Protein AF-A0A938LVF7-F1 (afdb_monomer_lite)

Radius of gyration: 36.45 Å; chains: 1; bounding box: 114×91×86 Å

Foldseek 3Di:
DDDDDDDDDDDDDDDDDDDDDDDDDDDDDDDLQADADDAPDFLVVDDADELVRQQFFNCLVVLQVVLCVVVFLPPDPDDKWKWKDFSNHTHDTGPDQFQWAFQALLVQLLLLLLVLLLCVVVLDVDQCDFLCVQVVVQDDLLSNHGNQLLQQQFSQPQDDDDPRHDDHRLAAHEDALVSVLSSLQSLCVSVPHNGLVGPSVVSSCVLPCSVLRPPDKDKDWDQDPPPRDISRIIITGGNSSLSSSQVCLLSLCDDPNRRSGHSVSSVQQQAQPQFNHAYDQQHDHPGHDPDDCVLCRGAQGGRSKGFCLVVSQANPADRSWIKRHRPQGFIWIYGNQRRMIMTMGSGDRGGDPSGSRVSRVVGRRDDRSSVLPPPDDRPDDPHDDDDDDDDDDDDDDDDDDDDDDDDDDDDDDPDPDRAAEAEQLGKDKDAKDDPDDDPDQLPPKWKKKWKAAPVRDIDIAGWDQLVPVHIMFMAHHNDFAKMKMDIDMPVGTDTDIDIHGHDHDPQQAFWAQADLARQAIAHDPHHGAQAQEAEAAAQLLFDFAQQPPRHGDHPVLNVVLLVVCLVLPHQEYEYEHAAFAACDVLGRHSGPHQHQADLVVLAGDSVSLVSSVVVLVVSSVSNHAYHHAAFQQGDRGRQDDDPVSLLSSLSNCCSRPLSRSRYAGENGDDAQCPPVVDGSDDPVRRLVSLVSNCVNNSSDHAYYYNHDAAAQPCLPPPSHQATEHQDPQDLDLVVRLVRLLVRGDRRHYYEDARYAEAQEPVHPHADLLSLLSNLVSQVLSSYRYHYYAANYHSQHFCSVVSPPVRDPVSSSVRNSLSSVVVVVPPQSLWHWCPVQKPAATWTDPAQFKIKGKHQAWDKMWGAHDFAWKWKWKAASRHRVPIDTQDIDGGTDMTTHDPPHRIIIIMIGGPDDPFWDPFPAFPFFAWQKAWEAAPQRKIKIWHDAQQFIKIWIQDPVVNDIDPIDTLPGGPLVDDANCPWDWDAANVGWIWTDGAFKIWTDDPHHIDIDGHPPAGGLKEWEAFNVRKIWMWGFQDPDGFAIPIWIQDPNDTHTADGAAVVPDDGDRQKRKEWYAARAQRKIKMWIACGPPARTKIWIGNPNRHDTPDIAYAHNDGAGAKEWYAANVGWIKIAGQQQFIWTADPVGIDTPGRQWGHDRLQHWYWEAANVGKIKTATAFQKIWIQDPNRIPGIDGDDDSRSADGKGGWYWYYYHQWIKIKTWGHNDADSGRTGDNRTGIHIDIAGNNGD

Secondary structure (DSSP, 8-state):
------------------------PPP---STT---PPTT--GGGS-PPPTGGGTB-TTHHHHHHHHHHHS--TTS----EEEEEETTEEEEEES-SS--EE-GGGHHHHHHHHHHHHHHTTSSS-TTSBGGGT-TT--GGGGG-BHHHHHTT-S-TT-SBTTB----TTSEEE--SHHHHHHHHHHHHHTT-SSTTS-THHHHIIIIITTTT--S-EEEEEE-TTT--EEEEEEEE-HHHHHHHHHHHHTTTEETTEESS-HHHHHHHHS---TT-EEESB-SSS-B-S--TTT-SS-SBSSSSEE-TTS-SSTTS-TTEEEEEETTTEEEEEETTTTEEEEEES----SSSS-HHHHHHTTB-S--TTGGG--S---------PPPPP-----------------------------EEEETTS-EEEEE------SSTTTS--EEEEEE-TTS-EEEEE-EE-GGG-EEEEE---SSEEEEEEEEETTS---EEEEEEEE--S----EEE-SS-TTSEEETTS------EEEE-TTTT--S--TTT-----HHHHHHHHHHHHHHT--EEEESSSSS---BTTBBTT------EETTTTEE-HHHHHHHHHHHHHHHHTT-EEEETT-SS-TTS----SHHHHHHHHHHHHHHHTT-TTB-EESS-S-TTSSTTS-SS-HHHHHHHHHHHHHH-TT---EE--PPSSS-TTTT-TT-SSEE-----SS-HHHHHHHHHHH-BTTB-EEEEEEE-TTBTTS----HHHHHHHHHHHHHTTEEEEE---SBSTTSHHHHH--TTT--HHHHHHHHHHHHHHTTS-GGG-EE-GGG-SSSEEEEETTTEEEEEESSS-EEEE-PPSS-EEEEEEESS-TT-EEEEEEE-SSEEEE--SS-S-EEEEEEE-S-TT---PPPPSEE-EEEEEEE-TTS-EEEEEEETTEEEEEEEEGGGTEEPPPEE-S----TT-BTTBSEEEE-TTS-EEEEETTEEEEEETTEEEEEE-TT--SSEEEEE-TTS-EEEEEBTTTTTSSB--EEEETTEEEE---SSTTTS---TT--EEEEE-TTT--EEEEEET-SSSSEEEEEESSSSS---EEEEEES---S---EEE-TT--EEEEETTTEEEEEETTEEEEEEE-S-PPTT---EEEE-TT-PEEEEETTTEEEEEETTEE---EEPPPSS--SEEEEEEEEE-SSSEEEEEEEES-EETTTEEPTT-EEEEEEE-TT--

Structure (mmCIF, N/CA/C/O backbone):
data_AF-A0A938LVF7-F1
#
_entry.id   AF-A0A938LVF7-F1
#
loop_
_atom_site.group_PDB
_atom_site.id
_atom_site.type_symbol
_atom_site.label_atom_id
_atom_site.label_alt_id
_atom_site.label_comp_id
_atom_site.label_asym_id
_atom_site.label_entity_id
_atom_site.label_seq_id
_atom_site.pdbx_PDB_ins_code
_atom_site.Cartn_x
_atom_site.Cartn_y
_atom_site.Cartn_z
_atom_site.occupancy
_atom_site.B_iso_or_equiv
_atom_site.auth_seq_id
_atom_site.auth_comp_id
_atom_site.auth_asym_id
_atom_site.auth_atom_id
_atom_site.pdbx_PDB_model_num
ATOM 1 N N . MET A 1 1 ? -72.887 0.754 -6.477 1.00 29.20 1 MET A N 1
ATOM 2 C CA . MET A 1 1 ? -73.598 0.218 -5.288 1.00 29.20 1 MET A CA 1
ATOM 3 C C . MET A 1 1 ? -72.756 0.595 -4.066 1.00 29.20 1 MET A C 1
ATOM 5 O O . MET A 1 1 ? -71.545 0.608 -4.213 1.00 29.20 1 MET A O 1
ATOM 9 N N . LEU A 1 2 ? -73.283 1.203 -2.992 1.00 27.48 2 LEU A N 1
ATOM 10 C CA . LEU A 1 2 ? -74.279 0.693 -2.019 1.00 27.48 2 LEU A CA 1
ATOM 11 C C . LEU A 1 2 ? -73.712 -0.499 -1.206 1.00 27.48 2 LEU A C 1
ATOM 13 O O . LEU A 1 2 ? -73.334 -1.473 -1.842 1.00 27.48 2 LEU A O 1
ATOM 17 N N . THR A 1 3 ? -73.657 -0.531 0.144 1.00 32.47 3 THR A N 1
ATOM 18 C CA . THR A 1 3 ? -73.844 0.518 1.194 1.00 32.47 3 THR A CA 1
ATOM 19 C C . THR A 1 3 ? -73.476 -0.003 2.608 1.00 32.47 3 THR A C 1
ATOM 21 O O . THR A 1 3 ? -73.791 -1.156 2.869 1.00 32.47 3 THR A O 1
ATOM 24 N N . ARG A 1 4 ? -73.075 0.889 3.551 1.00 36.19 4 ARG A N 1
ATOM 25 C CA . ARG A 1 4 ? -73.319 0.812 5.038 1.00 36.19 4 ARG A CA 1
ATOM 26 C C . ARG A 1 4 ? -72.696 -0.391 5.809 1.00 36.19 4 ARG A C 1
ATOM 28 O O . ARG A 1 4 ? -72.131 -1.261 5.170 1.00 36.19 4 ARG A O 1
ATOM 35 N N . CYS A 1 5 ? -72.669 -0.524 7.154 1.00 31.56 5 CYS A N 1
ATOM 36 C CA . CYS A 1 5 ? -73.055 0.234 8.388 1.00 31.56 5 CYS A CA 1
ATOM 37 C C . CYS A 1 5 ? -72.199 -0.337 9.581 1.00 31.56 5 CYS A C 1
ATOM 39 O O . CYS A 1 5 ? -71.554 -1.358 9.371 1.00 31.56 5 CYS A O 1
ATOM 41 N N . THR A 1 6 ? -72.205 0.074 10.869 1.00 36.88 6 THR A N 1
ATOM 42 C CA . THR A 1 6 ? -72.318 1.362 11.618 1.00 36.88 6 THR A CA 1
ATOM 43 C C . THR A 1 6 ? -72.383 1.069 13.140 1.00 36.88 6 THR A C 1
ATOM 45 O O . THR A 1 6 ? -73.246 0.287 13.511 1.00 36.88 6 THR A O 1
ATOM 48 N N . ILE A 1 7 ? -71.573 1.732 13.996 1.00 28.05 7 ILE A N 1
ATOM 49 C CA . ILE A 1 7 ? -71.742 2.018 15.465 1.00 28.05 7 ILE A CA 1
ATOM 50 C C . ILE A 1 7 ? -70.594 3.017 15.847 1.00 28.05 7 ILE A C 1
ATOM 52 O O . ILE A 1 7 ? -69.469 2.740 15.447 1.00 28.05 7 ILE A O 1
ATOM 56 N N . LEU A 1 8 ? -70.745 4.278 16.330 1.00 30.02 8 LEU A N 1
ATOM 57 C CA . LEU A 1 8 ? -71.339 4.904 17.559 1.00 30.02 8 LEU A CA 1
ATOM 58 C C . LEU A 1 8 ? -70.508 4.634 18.854 1.00 30.02 8 LEU A C 1
ATOM 60 O O . LEU A 1 8 ? -69.938 3.558 18.943 1.00 30.02 8 LEU A O 1
ATOM 64 N N . VAL A 1 9 ? -70.288 5.508 19.868 1.00 27.69 9 VAL A N 1
ATOM 65 C CA . VAL A 1 9 ? -70.951 6.706 20.489 1.00 27.69 9 VAL A CA 1
ATOM 66 C C . VAL A 1 9 ? -69.838 7.669 21.050 1.00 27.69 9 VAL A C 1
ATOM 68 O O . VAL A 1 9 ? -68.878 7.156 21.610 1.00 27.69 9 VAL A O 1
ATOM 71 N N . VAL A 1 10 ? -69.729 8.981 20.721 1.00 27.22 10 VAL A N 1
ATOM 72 C CA . VAL A 1 10 ? -70.198 10.234 21.429 1.00 27.22 10 VAL A CA 1
ATOM 73 C C . VAL A 1 10 ? -69.734 10.402 22.911 1.00 27.22 10 VAL A C 1
ATOM 75 O O . VAL A 1 10 ? -69.839 9.435 23.649 1.00 27.22 10 VAL A O 1
ATOM 78 N N . LEU A 1 11 ? -69.364 11.567 23.505 1.00 25.89 11 LEU A N 1
ATOM 79 C CA . LEU A 1 11 ? -68.744 12.888 23.145 1.00 25.89 11 LEU A CA 1
ATOM 80 C C . LEU A 1 11 ? -68.824 13.845 24.387 1.00 25.89 11 LEU A C 1
ATOM 82 O O . LEU A 1 11 ? -69.653 13.570 25.249 1.00 25.89 11 LEU A O 1
ATOM 86 N N . ILE A 1 12 ? -68.072 14.976 24.447 1.00 26.58 12 ILE A N 1
ATOM 87 C CA . ILE A 1 12 ? -68.509 16.376 24.808 1.00 26.58 12 ILE A CA 1
ATOM 88 C C . ILE A 1 12 ? -67.344 17.346 25.198 1.00 26.58 12 ILE A C 1
ATOM 90 O O . ILE A 1 12 ? -66.283 16.933 25.645 1.00 26.58 12 ILE A O 1
ATOM 94 N N . GLN A 1 13 ? -67.583 18.644 24.938 1.00 23.16 13 GLN A N 1
ATOM 95 C CA . GLN A 1 13 ? -66.801 19.905 25.078 1.00 23.16 13 GLN A CA 1
ATOM 96 C C . GLN A 1 13 ? -66.097 20.118 26.458 1.00 23.16 13 GLN A C 1
ATOM 98 O O . GLN A 1 13 ? -66.550 19.546 27.438 1.00 23.16 13 GLN A O 1
ATOM 103 N N . ALA A 1 14 ? -65.055 20.950 26.679 1.00 24.67 14 ALA A N 1
ATOM 104 C CA . ALA A 1 14 ? -64.875 22.375 26.324 1.00 24.67 14 ALA A CA 1
ATOM 105 C C . ALA A 1 14 ? -63.479 22.960 26.738 1.00 24.67 14 ALA A C 1
ATOM 107 O O . ALA A 1 14 ? -62.886 22.465 27.684 1.00 24.67 14 ALA A O 1
ATOM 108 N N . ALA A 1 15 ? -63.053 24.068 26.092 1.00 24.17 15 ALA A N 1
ATOM 109 C CA . ALA A 1 15 ? -62.118 25.154 26.517 1.00 24.17 15 ALA A CA 1
ATOM 110 C C . ALA A 1 15 ? -60.720 24.886 27.170 1.00 24.17 15 ALA A C 1
ATOM 112 O O . ALA A 1 15 ? -60.593 24.113 28.107 1.00 24.17 15 ALA A O 1
ATOM 113 N N . GLY A 1 16 ? -59.701 25.702 26.809 1.00 22.00 16 GLY A N 1
ATOM 114 C CA . GLY A 1 16 ? -58.596 26.068 27.738 1.00 22.00 16 GLY A CA 1
ATOM 115 C C . GLY A 1 16 ? -57.127 26.017 27.252 1.00 22.00 16 GLY A C 1
ATOM 116 O O . GLY A 1 16 ? -56.470 25.002 27.395 1.00 22.00 16 GLY A O 1
ATOM 117 N N . LEU A 1 17 ? -56.613 27.156 26.762 1.00 24.61 17 LEU A N 1
ATOM 118 C CA . LEU A 1 17 ? -55.224 27.691 26.821 1.00 24.61 17 LEU A CA 1
ATOM 119 C C . LEU A 1 17 ? -53.962 26.784 26.976 1.00 24.61 17 LEU A C 1
ATOM 121 O O . LEU A 1 17 ? -53.756 26.138 27.995 1.00 24.61 17 LEU A O 1
ATOM 125 N N . SER A 1 18 ? -52.980 27.044 26.088 1.00 25.66 18 SER A N 1
ATOM 126 C CA . SER A 1 18 ? -51.504 26.868 26.218 1.00 25.66 18 SER A CA 1
ATOM 127 C C . SER A 1 18 ? -50.894 25.446 26.329 1.00 25.66 18 SER A C 1
ATOM 129 O O . SER A 1 18 ? -51.327 24.642 27.137 1.00 25.66 18 SER A O 1
ATOM 131 N N . GLY A 1 19 ? -49.821 25.096 25.594 1.00 23.52 19 GLY A N 1
ATOM 132 C CA . GLY A 1 19 ? -49.158 25.818 24.491 1.00 23.52 19 GLY A CA 1
ATOM 133 C C . GLY A 1 19 ? -47.821 25.206 24.005 1.00 23.52 19 GLY A C 1
ATOM 134 O O . GLY A 1 19 ? -47.386 24.181 24.510 1.00 23.52 19 GLY A O 1
ATOM 135 N N . TRP A 1 20 ? -47.166 25.932 23.082 1.00 23.67 20 TRP A N 1
ATOM 136 C CA . TRP A 1 20 ? -45.773 25.816 22.581 1.00 23.67 20 TRP A CA 1
ATOM 137 C C . TRP A 1 20 ? -45.391 24.808 21.460 1.00 23.67 20 TRP A C 1
ATOM 139 O O . TRP A 1 20 ? -45.395 23.595 21.624 1.00 23.67 20 TRP A O 1
ATOM 149 N N . CYS A 1 21 ? -44.859 25.415 20.384 1.00 22.16 21 CYS A N 1
ATOM 150 C CA . CYS A 1 21 ? -43.914 24.921 19.363 1.00 22.16 21 CYS A CA 1
ATOM 151 C C . CYS A 1 21 ? -44.362 23.998 18.209 1.00 22.16 21 CYS A C 1
ATOM 153 O O . CYS A 1 21 ? -45.232 23.141 18.312 1.00 22.16 21 CYS A O 1
ATOM 155 N N . SER A 1 22 ? -43.710 24.224 17.059 1.00 24.81 22 SER A N 1
ATOM 156 C CA . SER A 1 22 ? -43.940 23.570 15.758 1.00 24.81 22 SER A CA 1
ATOM 157 C C . SER A 1 22 ? -42.610 22.975 15.205 1.00 24.81 22 SER A C 1
ATOM 159 O O . SER A 1 22 ? -41.780 22.586 16.025 1.00 24.81 22 SER A O 1
ATOM 161 N N . PRO A 1 23 ? -42.389 22.722 13.894 1.00 45.84 23 PRO A N 1
ATOM 162 C CA . PRO A 1 23 ? -42.022 21.379 13.442 1.00 45.84 23 PRO A CA 1
ATOM 163 C C . PRO A 1 23 ? -40.546 21.202 13.032 1.00 45.84 23 PRO A C 1
ATOM 165 O O . PRO A 1 23 ? -39.835 22.164 12.749 1.00 45.84 23 PRO A O 1
ATOM 168 N N . ALA A 1 24 ? -40.106 19.944 12.891 1.00 24.36 24 ALA A N 1
ATOM 169 C CA . ALA A 1 24 ? -38.806 19.608 12.303 1.00 24.36 24 ALA A CA 1
ATOM 170 C C . ALA A 1 24 ? -38.835 18.289 11.508 1.00 24.36 24 ALA A C 1
ATOM 172 O O . ALA A 1 24 ? -39.073 17.219 12.066 1.00 24.36 24 ALA A O 1
ATOM 173 N N . ALA A 1 25 ? -38.515 18.354 10.212 1.00 25.31 25 ALA A N 1
ATOM 174 C CA . ALA A 1 25 ? -38.202 17.171 9.410 1.00 25.31 25 ALA A CA 1
ATOM 175 C C . ALA A 1 25 ? -36.794 16.643 9.752 1.00 25.31 25 ALA A C 1
ATOM 177 O O . ALA A 1 25 ? -35.845 17.426 9.872 1.00 25.31 25 ALA A O 1
ATOM 178 N N . ARG A 1 26 ? -36.641 15.318 9.882 1.00 26.92 26 ARG A N 1
ATOM 179 C CA . ARG A 1 26 ? -35.339 14.668 10.109 1.00 26.92 26 ARG A CA 1
ATOM 180 C C . ARG A 1 26 ? -34.681 14.288 8.783 1.00 26.92 26 ARG A C 1
ATOM 182 O O . ARG A 1 26 ? -35.208 13.469 8.041 1.00 26.92 26 ARG A O 1
ATOM 189 N N . ALA A 1 27 ? -33.510 14.864 8.525 1.00 29.20 27 ALA A N 1
ATOM 190 C CA . ALA A 1 27 ? -32.608 14.436 7.459 1.00 29.20 27 ALA A CA 1
ATOM 191 C C . ALA A 1 27 ? -31.691 13.297 7.941 1.00 29.20 27 ALA A C 1
ATOM 193 O O . ALA A 1 27 ? -31.456 13.154 9.143 1.00 29.20 27 ALA A O 1
ATOM 194 N N . SER A 1 28 ? -31.124 12.529 7.007 1.00 25.89 28 SER A N 1
ATOM 195 C CA . SER A 1 28 ? -30.081 11.538 7.302 1.00 25.89 28 SER A CA 1
ATOM 196 C C . SER A 1 28 ? -29.017 11.482 6.197 1.00 25.89 28 SER A C 1
ATOM 198 O O . SER A 1 28 ? -28.985 10.542 5.400 1.00 25.89 28 SER A O 1
ATOM 200 N N . SER A 1 29 ? -28.128 12.476 6.159 1.00 27.84 29 SER A N 1
ATOM 201 C CA . SER A 1 29 ? -26.784 12.264 5.613 1.00 27.84 29 SER A CA 1
ATOM 202 C C . SER A 1 29 ? -25.967 11.438 6.614 1.00 27.84 29 SER A C 1
ATOM 204 O O . SER A 1 29 ? -26.135 11.578 7.829 1.00 27.84 29 SER A O 1
ATOM 206 N N . ARG A 1 30 ? -25.099 10.551 6.117 1.00 32.31 30 ARG A N 1
ATOM 207 C CA . ARG A 1 30 ? -24.132 9.802 6.933 1.00 32.31 30 ARG A CA 1
ATOM 208 C C . ARG A 1 30 ? -22.808 9.628 6.193 1.00 32.31 30 ARG A C 1
ATOM 210 O O . ARG A 1 30 ? -22.421 8.518 5.881 1.00 32.31 30 ARG A O 1
ATOM 217 N N . ASP A 1 31 ? -22.127 10.751 6.005 1.00 41.75 31 ASP A N 1
ATOM 218 C CA . ASP A 1 31 ? -20.668 10.820 6.068 1.00 41.75 31 ASP A CA 1
ATOM 219 C C . ASP A 1 31 ? -20.277 12.131 6.759 1.00 41.75 31 ASP A C 1
ATOM 221 O O . ASP A 1 31 ? -20.970 13.142 6.622 1.00 41.75 31 ASP A O 1
ATOM 225 N N . HIS A 1 32 ? -19.231 12.087 7.588 1.00 47.22 32 HIS A N 1
ATOM 226 C CA . HIS A 1 32 ? -18.686 13.175 8.431 1.00 47.22 32 HIS A CA 1
ATOM 227 C C . HIS A 1 32 ? -19.648 13.921 9.392 1.00 47.22 32 HIS A C 1
ATOM 229 O O . HIS A 1 32 ? -19.180 14.673 10.244 1.00 47.22 32 HIS A O 1
ATOM 235 N N . GLY A 1 33 ? -20.970 13.749 9.289 1.00 54.19 33 GLY A N 1
ATOM 236 C CA . GLY A 1 33 ? -21.966 14.516 10.053 1.00 54.19 33 GLY A CA 1
ATOM 237 C C . GLY A 1 33 ? -22.137 15.971 9.587 1.00 54.19 33 GLY A C 1
ATOM 238 O O . GLY A 1 33 ? -22.810 16.751 10.260 1.00 54.19 33 GLY A O 1
ATOM 239 N N . LEU A 1 34 ? -21.539 16.336 8.448 1.00 64.69 34 LEU A N 1
ATOM 240 C CA . LEU A 1 34 ? -21.627 17.660 7.832 1.00 64.69 34 LEU A CA 1
ATOM 241 C C . LEU A 1 34 ? -22.635 17.651 6.672 1.00 64.69 34 LEU A C 1
ATOM 243 O O . LEU A 1 34 ? -22.821 16.641 5.994 1.00 64.69 34 LEU A O 1
ATOM 247 N N . TYR A 1 35 ? -23.292 18.786 6.444 1.00 67.75 35 TYR A N 1
ATOM 248 C CA . TYR A 1 35 ? -24.124 19.015 5.262 1.00 67.75 35 TYR A CA 1
ATOM 249 C C . TYR A 1 35 ? -23.305 19.625 4.113 1.00 67.75 35 TYR A C 1
ATOM 251 O O . TYR A 1 35 ? -22.571 20.590 4.323 1.00 67.75 35 TYR A O 1
ATOM 259 N N . PHE A 1 36 ? -23.484 19.105 2.898 1.00 70.50 36 PHE A N 1
ATOM 260 C CA . PHE A 1 36 ? -22.903 19.641 1.664 1.00 70.50 36 PHE A CA 1
ATOM 261 C C . PHE A 1 36 ? -24.017 19.921 0.643 1.00 70.50 36 PHE A C 1
ATOM 263 O O . PHE A 1 36 ? -25.005 19.180 0.609 1.00 70.50 36 PHE A O 1
ATOM 270 N N . PRO A 1 37 ? -23.881 20.955 -0.206 1.00 60.00 37 PRO A N 1
ATOM 271 C CA . PRO A 1 37 ? -24.807 21.178 -1.306 1.00 60.00 37 PRO A CA 1
ATOM 272 C C . PRO A 1 37 ? -24.594 20.134 -2.428 1.00 60.00 37 PRO A C 1
ATOM 274 O O . PRO A 1 37 ? -23.448 19.827 -2.780 1.00 60.00 37 PRO A O 1
ATOM 277 N N . PRO A 1 38 ? -25.672 19.624 -3.052 1.00 56.94 38 PRO A N 1
ATOM 278 C CA . PRO A 1 38 ? -25.607 18.905 -4.322 1.00 56.94 38 PRO A CA 1
ATOM 279 C C . PRO A 1 38 ? -24.933 19.729 -5.431 1.00 56.94 38 PRO A C 1
ATOM 281 O O . PRO A 1 38 ? -24.937 20.963 -5.407 1.00 56.94 38 PRO A O 1
ATOM 284 N N . ALA A 1 39 ? -24.382 19.040 -6.432 1.00 56.16 39 ALA A N 1
ATOM 285 C CA . ALA A 1 39 ? -23.774 19.678 -7.598 1.00 56.16 39 ALA A CA 1
ATOM 286 C C . ALA A 1 39 ? -24.785 20.555 -8.370 1.00 56.16 39 ALA A C 1
ATOM 288 O O . ALA A 1 39 ? -25.971 20.233 -8.440 1.00 56.16 39 ALA A O 1
ATOM 289 N N . GLY A 1 40 ? -24.312 21.673 -8.933 1.00 56.50 40 GLY A N 1
ATOM 290 C CA . GLY A 1 40 ? -25.133 22.614 -9.711 1.00 56.50 40 GLY A CA 1
ATOM 291 C C . GLY A 1 40 ? -26.193 23.388 -8.914 1.00 56.50 40 GLY A C 1
ATOM 292 O O . GLY A 1 40 ? -27.064 24.015 -9.513 1.00 56.50 40 GLY A O 1
ATOM 293 N N . GLN A 1 41 ? -26.171 23.347 -7.574 1.00 63.44 41 GLN A N 1
ATOM 294 C CA . GLN A 1 41 ? -27.096 24.112 -6.731 1.00 63.44 41 GLN A CA 1
ATOM 295 C C . GLN A 1 41 ? -26.359 25.098 -5.823 1.00 63.44 41 GLN A C 1
ATOM 297 O O . GLN A 1 41 ? -25.395 24.744 -5.138 1.00 63.44 41 GLN A O 1
ATOM 302 N N . LYS A 1 42 ? -26.851 26.341 -5.796 1.00 68.94 42 LYS A N 1
ATOM 303 C CA . LYS A 1 42 ? -26.374 27.406 -4.906 1.00 68.94 42 LYS A CA 1
ATOM 304 C C . LYS A 1 42 ? -26.738 27.144 -3.444 1.00 68.94 42 LYS A C 1
ATOM 306 O O . LYS A 1 42 ? -27.870 26.762 -3.140 1.00 68.94 42 LYS A O 1
ATOM 311 N N . MET A 1 43 ? -25.836 27.496 -2.531 1.00 73.50 43 MET A N 1
ATOM 312 C CA . MET A 1 43 ? -26.036 27.343 -1.083 1.00 73.50 43 MET A CA 1
ATOM 313 C C . MET A 1 43 ? -27.133 28.246 -0.493 1.00 73.50 43 MET A C 1
ATOM 315 O O . MET A 1 43 ? -27.614 27.966 0.600 1.00 73.50 43 MET A O 1
ATOM 319 N N . GLU A 1 44 ? -27.554 29.303 -1.195 1.00 68.31 44 GLU A N 1
ATOM 320 C CA . GLU A 1 44 ? -28.653 30.174 -0.741 1.00 68.31 44 GLU A CA 1
ATOM 321 C C . GLU A 1 44 ? -30.025 29.472 -0.739 1.00 68.31 44 GLU A C 1
ATOM 323 O O . GLU A 1 44 ? -30.887 29.801 0.073 1.00 68.31 44 GLU A O 1
ATOM 328 N N . ASN A 1 45 ? -30.218 28.493 -1.631 1.00 60.09 45 ASN A N 1
ATOM 329 C CA . ASN A 1 45 ? -31.527 27.908 -1.943 1.00 60.09 45 ASN A CA 1
ATOM 330 C C . ASN A 1 45 ? -31.843 26.633 -1.142 1.00 60.09 45 ASN A C 1
ATOM 332 O O . ASN A 1 45 ? -32.822 25.948 -1.435 1.00 60.09 45 ASN A O 1
ATOM 336 N N . GLN A 1 46 ? -31.026 26.283 -0.143 1.00 58.38 46 GLN A N 1
ATOM 337 C CA . GLN A 1 46 ? -31.171 25.035 0.606 1.00 58.38 46 GLN A CA 1
ATOM 338 C C . GLN A 1 46 ? -31.084 25.215 2.118 1.00 58.38 46 GLN A C 1
ATOM 340 O O . GLN A 1 46 ? -30.158 25.838 2.626 1.00 58.38 46 GLN A O 1
ATOM 345 N N . ALA A 1 47 ? -32.008 24.555 2.826 1.00 63.06 47 ALA A N 1
ATOM 346 C CA . ALA A 1 47 ? -31.862 24.054 4.198 1.00 63.06 47 ALA A CA 1
ATOM 347 C C . ALA A 1 47 ? -31.244 25.001 5.256 1.00 63.06 47 ALA A C 1
ATOM 349 O O . ALA A 1 47 ? -30.699 24.512 6.250 1.00 63.06 47 ALA A O 1
ATOM 350 N N . ARG A 1 48 ? -31.342 26.329 5.078 1.00 82.88 48 ARG A N 1
ATOM 351 C CA . ARG A 1 48 ? -30.841 27.325 6.035 1.00 82.88 48 ARG A CA 1
ATOM 352 C C . ARG A 1 48 ? -31.419 27.035 7.416 1.00 82.88 48 ARG A C 1
ATOM 354 O O . ARG A 1 48 ? -32.630 26.877 7.571 1.00 82.88 48 ARG A O 1
ATOM 361 N N . ARG A 1 49 ? -30.544 26.964 8.414 1.00 87.12 49 ARG A N 1
ATOM 362 C CA . ARG A 1 49 ? -30.918 26.691 9.802 1.00 87.12 49 ARG A CA 1
ATOM 363 C C . ARG A 1 49 ? -30.919 27.979 10.606 1.00 87.12 49 ARG A C 1
ATOM 365 O O . ARG A 1 49 ? -30.115 28.873 10.354 1.00 87.12 49 ARG A O 1
ATOM 372 N N . THR A 1 50 ? -31.806 28.071 11.589 1.00 89.94 50 THR A N 1
ATOM 373 C CA . THR A 1 50 ? -31.684 29.111 12.617 1.00 89.94 50 THR A CA 1
ATOM 374 C C . THR A 1 50 ? -30.490 28.790 13.526 1.00 89.94 50 THR A C 1
ATOM 376 O O . THR A 1 50 ? -30.001 27.657 13.522 1.00 89.94 50 THR A O 1
ATOM 379 N N . ALA A 1 51 ? -29.995 29.762 14.297 1.00 90.56 51 ALA A N 1
ATOM 380 C CA . ALA A 1 51 ? -28.846 29.555 15.183 1.00 90.56 51 ALA A CA 1
ATOM 381 C C . ALA A 1 51 ? -29.086 28.383 16.157 1.00 90.56 51 ALA A C 1
ATOM 383 O O . ALA A 1 51 ? -28.250 27.493 16.306 1.00 90.56 51 ALA A O 1
ATOM 384 N N . GLU A 1 52 ? -30.283 28.321 16.731 1.00 90.25 52 GLU A N 1
ATOM 385 C CA . GLU A 1 52 ? -30.700 27.332 17.723 1.00 90.25 52 GLU A CA 1
ATOM 386 C C . GLU A 1 52 ? -30.722 25.916 17.125 1.00 90.25 52 GLU A C 1
ATOM 388 O O . GLU A 1 52 ? -30.272 24.962 17.759 1.00 90.25 52 GLU A O 1
ATOM 393 N N . GLN A 1 53 ? -31.160 25.776 15.866 1.00 87.25 53 GLN A N 1
ATOM 394 C CA . GLN A 1 53 ? -31.224 24.493 15.148 1.00 87.25 53 GLN A CA 1
ATOM 395 C C . GLN A 1 53 ? -29.851 23.849 14.886 1.00 87.25 53 GLN A C 1
ATOM 397 O O . GLN A 1 53 ? -29.790 22.664 14.556 1.00 87.25 53 GLN A O 1
ATOM 402 N N . VAL A 1 54 ? -28.756 24.603 15.025 1.00 87.69 54 VAL A N 1
ATOM 403 C CA . VAL A 1 54 ? -27.368 24.122 14.885 1.00 87.69 54 VAL A CA 1
ATOM 404 C C . VAL A 1 54 ? -26.559 24.241 16.183 1.00 87.69 54 VAL A C 1
ATOM 406 O O . VAL A 1 54 ? -25.344 24.045 16.172 1.00 87.69 54 VAL A O 1
ATOM 409 N N . GLY A 1 55 ? -27.213 24.536 17.312 1.00 89.88 55 GLY A N 1
ATOM 410 C CA . GLY A 1 55 ? -26.542 24.652 18.606 1.00 89.88 55 GLY A CA 1
ATOM 411 C C . GLY A 1 55 ? -25.762 25.953 18.794 1.00 89.88 55 GLY A C 1
ATOM 412 O O . GLY A 1 55 ? -24.713 25.943 19.437 1.00 89.88 55 GLY A O 1
ATOM 413 N N . LEU A 1 56 ? -26.253 27.062 18.238 1.00 92.69 56 LEU A N 1
ATOM 414 C CA . LEU A 1 56 ? -25.777 28.421 18.494 1.00 92.69 56 LEU A CA 1
ATOM 415 C C . LEU A 1 56 ? -26.861 29.253 19.203 1.00 92.69 56 LEU A C 1
ATOM 417 O O . LEU A 1 56 ? -28.055 29.049 19.006 1.00 92.69 56 LEU A O 1
ATOM 421 N N . ALA A 1 57 ? -26.450 30.211 20.030 1.00 91.69 57 ALA A N 1
ATOM 422 C CA . ALA A 1 57 ? -27.354 31.140 20.699 1.00 91.69 57 ALA A CA 1
ATOM 423 C C . ALA A 1 57 ? -27.992 32.125 19.690 1.00 91.69 57 ALA A C 1
ATOM 425 O O . ALA A 1 57 ? -27.280 32.604 18.802 1.00 91.69 57 ALA A O 1
ATOM 426 N N . PRO A 1 58 ? -29.272 32.524 19.865 1.00 86.56 58 PRO A N 1
ATOM 427 C CA . PRO A 1 58 ? -29.965 33.449 18.955 1.00 86.56 58 PRO A CA 1
ATOM 428 C C . PRO A 1 58 ? -29.187 34.753 18.704 1.00 86.56 58 PRO A C 1
ATOM 430 O O . PRO A 1 58 ? -29.090 35.246 17.583 1.00 86.56 58 PRO A O 1
ATOM 433 N N . GLY A 1 59 ? -28.560 35.287 19.759 1.00 88.69 59 GLY A N 1
ATOM 434 C CA . GLY A 1 59 ? -27.783 36.528 19.729 1.00 88.69 59 GLY A CA 1
ATOM 435 C C . GLY A 1 59 ? -26.409 36.446 19.052 1.00 88.69 59 GLY A C 1
ATOM 436 O O . GLY A 1 59 ? -25.660 37.417 19.135 1.00 88.69 59 GLY A O 1
ATOM 437 N N . VAL A 1 60 ? -26.038 35.333 18.404 1.00 93.88 60 VAL A N 1
ATOM 438 C CA . VAL A 1 60 ? -24.722 35.196 17.745 1.00 93.88 60 VAL A CA 1
ATOM 439 C C . VAL A 1 60 ? -24.506 36.246 16.650 1.00 93.88 60 VAL A C 1
ATOM 441 O O . VAL A 1 60 ? -23.432 36.838 16.584 1.00 93.88 60 VAL A O 1
ATOM 444 N N . ALA A 1 61 ? -25.525 36.534 15.834 1.00 93.44 61 ALA A N 1
ATOM 445 C CA . ALA A 1 61 ? -25.400 37.495 14.739 1.00 93.44 61 ALA A CA 1
ATOM 446 C C . ALA A 1 61 ? -25.263 38.953 15.234 1.00 93.44 61 ALA A C 1
ATOM 448 O O . ALA A 1 61 ? -24.276 39.584 14.860 1.00 93.44 61 ALA A O 1
ATOM 449 N N . PRO A 1 62 ? -26.116 39.468 16.148 1.00 94.00 62 PRO A N 1
ATOM 450 C CA . PRO A 1 62 ? -25.902 40.781 16.765 1.00 94.00 62 PRO A CA 1
ATOM 451 C C . PRO A 1 62 ? -24.543 40.943 17.461 1.00 94.00 62 PRO A C 1
ATOM 453 O O . PRO A 1 62 ? -23.941 42.006 17.361 1.00 94.00 62 PRO A O 1
ATOM 456 N N . LYS A 1 63 ? -24.014 39.897 18.121 1.00 93.44 63 LYS A N 1
ATOM 457 C CA . LYS A 1 63 ? -22.665 39.942 18.719 1.00 93.44 63 LYS A CA 1
ATOM 458 C C . LYS A 1 63 ? -21.554 40.074 17.667 1.00 93.44 63 LYS A C 1
ATOM 460 O O . LYS A 1 63 ? -20.595 40.806 17.887 1.00 93.44 63 LYS A O 1
ATOM 465 N N . ILE A 1 64 ? -21.671 39.369 16.538 1.00 94.62 64 ILE A N 1
ATOM 466 C CA . ILE A 1 64 ? -20.729 39.489 15.412 1.00 94.62 64 ILE A CA 1
ATOM 467 C C . ILE A 1 64 ? -20.802 40.897 14.807 1.00 94.62 64 ILE A C 1
ATOM 469 O O . ILE A 1 64 ? -19.766 41.490 14.518 1.00 94.62 64 ILE A O 1
ATOM 473 N N . GLU A 1 65 ? -22.003 41.457 14.648 1.00 93.44 65 GLU A N 1
ATOM 474 C CA . GLU A 1 65 ? -22.182 42.813 14.118 1.00 93.44 65 GLU A CA 1
ATOM 475 C C . GLU A 1 65 ? -21.645 43.891 15.058 1.00 93.44 65 GLU A C 1
ATOM 477 O O . GLU A 1 65 ? -20.944 44.781 14.583 1.00 93.44 65 GLU A O 1
ATOM 482 N N . ALA A 1 66 ? -21.891 43.782 16.368 1.00 92.38 66 ALA A N 1
ATOM 483 C CA . ALA A 1 66 ? -21.304 44.669 17.372 1.00 92.38 66 ALA A CA 1
ATOM 484 C C . ALA A 1 66 ? -19.769 44.641 17.301 1.00 92.38 66 ALA A C 1
ATOM 486 O O . ALA A 1 66 ? -19.153 45.686 17.105 1.00 92.38 66 ALA A O 1
ATOM 487 N N . TYR A 1 67 ? -19.159 43.447 17.294 1.00 92.00 67 TYR A N 1
ATOM 488 C CA . TYR A 1 67 ? -17.707 43.311 17.148 1.00 92.00 67 TYR A CA 1
ATOM 489 C C . TYR A 1 67 ? -17.182 43.974 15.862 1.00 92.00 67 TYR A C 1
ATOM 491 O O . TYR A 1 67 ? -16.166 44.660 15.900 1.00 92.00 67 TYR A O 1
ATOM 499 N N . ILE A 1 68 ? -17.869 43.813 14.722 1.00 91.69 68 ILE A N 1
ATOM 500 C CA . ILE A 1 68 ? -17.481 44.439 13.442 1.00 91.69 68 ILE A CA 1
ATOM 501 C C . ILE A 1 68 ? -17.631 45.973 13.484 1.00 91.69 68 ILE A C 1
ATOM 503 O O . ILE A 1 68 ? -16.829 46.673 12.864 1.00 91.69 68 ILE A O 1
ATOM 507 N N . GLN A 1 69 ? -18.626 46.501 14.203 1.00 89.88 69 GLN A N 1
ATOM 508 C CA . GLN A 1 69 ? -18.839 47.943 14.388 1.00 89.88 69 GLN A CA 1
ATOM 509 C C . GLN A 1 69 ? -17.806 48.570 15.339 1.00 89.88 69 GLN A C 1
ATOM 511 O O . GLN A 1 69 ? -17.354 49.686 15.092 1.00 89.88 69 GLN A O 1
ATOM 516 N N . GLU A 1 70 ? -17.400 47.844 16.381 1.00 89.69 70 GLU A N 1
ATOM 517 C CA . GLU A 1 70 ? -16.342 48.222 17.330 1.00 89.69 70 GLU A CA 1
ATOM 518 C C . GLU A 1 70 ? -14.937 48.093 16.708 1.00 89.69 70 GLU A C 1
ATOM 520 O O . GLU A 1 70 ? -14.047 48.896 16.991 1.00 89.69 70 GLU A O 1
ATOM 525 N N . HIS A 1 71 ? -14.746 47.124 15.804 1.00 88.38 71 HIS A N 1
ATOM 526 C CA . HIS A 1 71 ? -13.475 46.808 15.144 1.00 88.38 71 HIS A CA 1
ATOM 527 C C . HIS A 1 71 ? -13.527 46.995 13.608 1.00 88.38 71 HIS A C 1
ATOM 529 O O . HIS A 1 71 ? -13.194 46.065 12.860 1.00 88.38 71 HIS A O 1
ATOM 535 N N . PRO A 1 72 ? -13.902 48.183 13.092 1.00 85.69 72 PRO A N 1
ATOM 536 C CA . PRO A 1 72 ? -14.156 48.387 11.669 1.00 85.69 72 PRO A CA 1
ATOM 537 C C . PRO A 1 72 ? -12.894 48.212 10.814 1.00 85.69 72 PRO A C 1
ATOM 539 O O . PRO A 1 72 ? -11.786 48.605 11.193 1.00 85.69 72 PRO A O 1
ATOM 542 N N . TYR A 1 73 ? -13.055 47.663 9.606 1.00 83.44 73 TYR A N 1
ATOM 543 C CA . TYR A 1 73 ? -11.961 47.536 8.640 1.00 83.44 73 TYR A CA 1
ATOM 544 C C . TYR A 1 73 ? -11.691 48.877 7.933 1.00 83.44 73 TYR A C 1
ATOM 546 O O . TYR A 1 73 ? -12.187 49.148 6.842 1.00 83.44 73 TYR A O 1
ATOM 554 N N . THR A 1 74 ? -10.892 49.740 8.558 1.00 78.38 74 THR A N 1
ATOM 555 C CA . THR A 1 74 ? -10.652 51.123 8.097 1.00 78.38 74 THR A CA 1
ATOM 556 C C . THR A 1 74 ? -9.757 51.253 6.859 1.00 78.38 74 THR A C 1
ATOM 558 O O . THR A 1 74 ? -9.774 52.292 6.203 1.00 78.38 74 THR A O 1
ATOM 561 N N . ALA A 1 75 ? -8.982 50.221 6.502 1.00 68.75 75 ALA A N 1
ATOM 562 C CA . ALA A 1 75 ? -7.925 50.324 5.489 1.00 68.75 75 ALA A CA 1
ATOM 563 C C . ALA A 1 75 ? -8.421 50.514 4.038 1.00 68.75 75 ALA A C 1
ATOM 565 O O . ALA A 1 75 ? -7.643 50.925 3.176 1.00 68.75 75 ALA A O 1
ATOM 566 N N . ARG A 1 76 ? -9.692 50.209 3.737 1.00 68.56 76 ARG A N 1
ATOM 567 C CA . ARG A 1 76 ? -10.339 50.479 2.436 1.00 68.56 76 ARG A CA 1
ATOM 568 C C . ARG A 1 76 ? -11.825 50.775 2.642 1.00 68.56 76 ARG A C 1
ATOM 570 O O . ARG A 1 76 ? -12.454 50.157 3.491 1.00 68.56 76 ARG A O 1
ATOM 577 N N . LYS A 1 77 ? -12.409 51.650 1.812 1.00 69.31 77 LYS A N 1
ATOM 578 C CA . LYS A 1 77 ? -13.866 51.887 1.764 1.00 69.31 77 LYS A CA 1
ATOM 579 C C . LYS A 1 77 ? -14.585 50.668 1.164 1.00 69.31 77 LYS A C 1
ATOM 581 O O . LYS A 1 77 ? -14.846 50.632 -0.034 1.00 69.31 77 LYS A O 1
ATOM 586 N N . VAL A 1 78 ? -14.857 49.665 1.995 1.00 76.75 78 VAL A N 1
ATOM 587 C CA . VAL A 1 78 ? -15.542 48.415 1.636 1.00 76.75 78 VAL A CA 1
ATOM 588 C C . VAL A 1 78 ? -16.652 48.172 2.652 1.00 76.75 78 VAL A C 1
ATOM 590 O O . VAL A 1 78 ? -16.389 48.145 3.850 1.00 76.75 78 VAL A O 1
ATOM 593 N N . THR A 1 79 ? -17.887 47.992 2.186 1.00 83.50 79 THR A N 1
ATOM 594 C CA . THR A 1 79 ? -19.016 47.642 3.056 1.00 83.50 79 THR A CA 1
ATOM 595 C C . THR A 1 79 ? -18.837 46.226 3.593 1.00 83.50 79 THR A C 1
ATOM 597 O O . THR A 1 79 ? -18.723 45.277 2.815 1.00 83.50 79 THR A O 1
ATOM 600 N N . SER A 1 80 ? -18.818 46.088 4.918 1.00 91.31 80 SER A N 1
ATOM 601 C CA . SER A 1 80 ? -18.679 44.800 5.593 1.00 91.31 80 SER A CA 1
ATOM 602 C C . SER A 1 80 ? -19.866 43.882 5.294 1.00 91.31 80 SER A C 1
ATOM 604 O O . SER A 1 80 ? -21.023 44.282 5.426 1.00 91.31 80 SER A O 1
ATOM 606 N N . ARG A 1 81 ? -19.577 42.639 4.903 1.00 95.12 81 ARG A N 1
ATOM 607 C CA . ARG A 1 81 ? -20.566 41.587 4.618 1.00 95.12 81 ARG A CA 1
ATOM 608 C C . ARG A 1 81 ? -19.986 40.219 4.943 1.00 95.12 81 ARG A C 1
ATOM 610 O O . ARG A 1 81 ? -18.787 40.005 4.765 1.00 95.12 81 ARG A O 1
ATOM 617 N N . TRP A 1 82 ? -20.808 39.308 5.448 1.00 96.81 82 TRP A N 1
ATOM 618 C CA . TRP A 1 82 ? -20.336 38.038 5.999 1.00 96.81 82 TRP A CA 1
ATOM 619 C C . TRP A 1 82 ? -21.399 36.939 5.969 1.00 96.81 82 TRP A C 1
ATOM 621 O O . TRP A 1 82 ? -22.588 37.198 5.798 1.00 96.81 82 TRP A O 1
ATOM 631 N N . ALA A 1 83 ? -20.954 35.695 6.130 1.00 96.19 83 ALA A N 1
ATOM 632 C CA . ALA A 1 83 ? -21.804 34.521 6.248 1.00 96.19 83 ALA A CA 1
ATOM 633 C C . ALA A 1 83 ? -21.216 33.515 7.251 1.00 96.19 83 ALA A C 1
ATOM 635 O O . ALA A 1 83 ? -19.997 33.387 7.381 1.00 96.19 83 ALA A O 1
ATOM 636 N N . LEU A 1 84 ? -22.093 32.808 7.964 1.00 96.12 84 LEU A N 1
ATOM 637 C CA . LEU A 1 84 ? -21.754 31.843 9.012 1.00 96.12 84 LEU A CA 1
ATOM 638 C C . LEU A 1 84 ? -22.431 30.500 8.727 1.00 96.12 84 LEU A C 1
ATOM 640 O O . LEU A 1 84 ? -23.650 30.443 8.544 1.00 96.12 84 LEU A O 1
ATOM 644 N N . TRP A 1 85 ? -21.645 29.427 8.769 1.00 93.25 85 TRP A N 1
ATOM 645 C CA . TRP A 1 85 ? -22.094 28.041 8.696 1.00 93.25 85 TRP A CA 1
ATOM 646 C C . TRP A 1 85 ? -21.743 27.291 9.978 1.00 93.25 85 TRP A C 1
ATOM 648 O O . TRP A 1 85 ? -20.709 27.532 10.609 1.00 93.25 85 TRP A O 1
ATOM 658 N N . ARG A 1 86 ? -22.583 26.316 10.320 1.00 90.06 86 ARG A N 1
ATOM 659 C CA . ARG A 1 86 ? -22.392 25.412 11.454 1.00 90.06 86 ARG A CA 1
ATOM 660 C C . ARG A 1 86 ? -22.907 24.028 11.054 1.00 90.06 86 ARG A C 1
ATOM 662 O O . ARG A 1 86 ? -24.023 23.887 10.563 1.00 90.06 86 ARG A O 1
ATOM 669 N N . HIS A 1 87 ? -22.065 23.010 11.220 1.00 84.31 87 HIS A N 1
ATOM 670 C CA . HIS A 1 87 ? -22.331 21.617 10.826 1.00 84.31 87 HIS A CA 1
ATOM 671 C C . HIS A 1 87 ? -22.632 21.452 9.313 1.00 84.31 87 HIS A C 1
ATOM 673 O O . HIS A 1 87 ? -23.392 20.576 8.907 1.00 84.31 87 HIS A O 1
ATOM 679 N N . GLY A 1 88 ? -22.073 22.326 8.467 1.00 84.56 88 GLY A N 1
ATOM 680 C CA . GLY A 1 88 ? -22.340 22.379 7.020 1.00 84.56 88 GLY A CA 1
ATOM 681 C C . GLY A 1 88 ? -23.557 23.217 6.606 1.00 84.56 88 GLY A C 1
ATOM 682 O O . GLY A 1 88 ? -23.612 23.716 5.484 1.00 84.56 88 GLY A O 1
ATOM 683 N N . TYR A 1 89 ? -24.507 23.454 7.513 1.00 87.69 89 TYR A N 1
ATOM 684 C CA . TYR A 1 89 ? -25.674 24.289 7.230 1.00 87.69 89 TYR A CA 1
ATOM 685 C C . TYR A 1 89 ? -25.316 25.774 7.262 1.00 87.69 89 TYR A C 1
ATOM 687 O O . TYR A 1 89 ? -24.641 26.235 8.185 1.00 87.69 89 TYR A O 1
ATOM 695 N N . LEU A 1 90 ? -25.821 26.532 6.286 1.00 91.38 90 LEU A N 1
ATOM 696 C CA . LEU A 1 90 ? -25.811 27.993 6.319 1.00 91.38 90 LEU A CA 1
ATOM 697 C C . LEU A 1 90 ? -26.758 28.480 7.429 1.00 91.38 90 LEU A C 1
ATOM 699 O O . LEU A 1 90 ? -27.889 27.999 7.536 1.00 91.38 90 LEU A O 1
ATOM 703 N N . VAL A 1 91 ? -26.293 29.423 8.249 1.00 92.00 91 VAL A N 1
ATOM 704 C CA . VAL A 1 91 ? -27.018 29.941 9.422 1.00 92.00 91 VAL A CA 1
ATOM 705 C C . VAL A 1 91 ? -27.424 31.393 9.194 1.00 92.00 91 VAL A C 1
ATOM 707 O O . VAL A 1 91 ? -28.607 31.739 9.171 1.00 92.00 91 VAL A O 1
ATOM 710 N N . GLN A 1 92 ? -26.429 32.247 8.955 1.00 93.25 92 GLN A N 1
ATOM 711 C CA . GLN A 1 92 ? -26.607 33.678 8.749 1.00 93.25 92 GLN A CA 1
ATOM 712 C C . GLN A 1 92 ? -25.853 34.136 7.504 1.00 93.25 92 GLN A C 1
ATOM 714 O O . GLN A 1 92 ? -24.760 33.653 7.216 1.00 93.25 92 GLN A O 1
ATOM 719 N N . VAL A 1 93 ? -26.449 35.096 6.806 1.00 94.19 93 VAL A N 1
ATOM 720 C CA . VAL A 1 93 ? -25.827 35.932 5.778 1.00 94.19 93 VAL A CA 1
ATOM 721 C C . VAL A 1 93 ? -26.159 37.371 6.146 1.00 94.19 93 VAL A C 1
ATOM 723 O O . VAL A 1 93 ? -27.296 37.640 6.536 1.00 94.19 93 VAL A O 1
ATOM 726 N N . GLN A 1 94 ? -25.190 38.271 6.020 1.00 94.88 94 GLN A N 1
ATOM 727 C CA . GLN A 1 94 ? -25.383 39.705 6.175 1.00 94.88 94 GLN A CA 1
ATOM 728 C C . GLN A 1 94 ? -24.700 40.450 5.026 1.00 94.88 94 GLN A C 1
ATOM 730 O O . GLN A 1 94 ? -23.506 40.267 4.781 1.00 94.88 94 GLN A O 1
ATOM 735 N N . GLY A 1 95 ? -25.466 41.285 4.320 1.00 93.00 95 GLY A N 1
ATOM 736 C CA . GLY A 1 95 ? -25.070 41.867 3.034 1.00 93.00 95 GLY A CA 1
ATOM 737 C C . GLY A 1 95 ? -25.214 40.896 1.850 1.00 93.00 95 GLY A C 1
ATOM 738 O O . GLY A 1 95 ? -25.845 39.847 1.955 1.00 93.00 95 GLY A O 1
ATOM 739 N N . ASP A 1 96 ? -24.645 41.264 0.700 1.00 92.38 96 ASP A N 1
ATOM 740 C CA . ASP A 1 96 ? -24.739 40.482 -0.543 1.00 92.38 96 ASP A CA 1
ATOM 741 C C . ASP A 1 96 ? -23.876 39.204 -0.488 1.00 92.38 96 ASP A C 1
ATOM 743 O O . ASP A 1 96 ? -22.660 39.262 -0.278 1.00 92.38 96 ASP A O 1
ATOM 747 N N . PHE A 1 97 ? -24.501 38.044 -0.703 1.00 91.44 97 PHE A N 1
ATOM 748 C CA . PHE A 1 97 ? -23.853 36.729 -0.683 1.00 91.44 97 PHE A CA 1
ATOM 749 C C . PHE A 1 97 ? -23.043 36.425 -1.957 1.00 91.44 97 PHE A C 1
ATOM 751 O O . PHE A 1 97 ? -21.975 35.811 -1.879 1.00 91.44 97 PHE A O 1
ATOM 758 N N . HIS A 1 98 ? -23.522 36.882 -3.120 1.00 91.56 98 HIS A N 1
ATOM 759 C CA . HIS A 1 98 ? -23.023 36.492 -4.448 1.00 91.56 98 HIS A CA 1
ATOM 760 C C . HIS A 1 98 ? -22.070 37.498 -5.070 1.00 91.56 98 HIS A C 1
ATOM 762 O O . HIS A 1 98 ? -21.229 37.096 -5.872 1.00 91.56 98 HIS A O 1
ATOM 768 N N . GLN A 1 99 ? -22.153 38.778 -4.693 1.00 93.81 99 GLN A N 1
ATOM 769 C CA . GLN A 1 99 ? -21.217 39.804 -5.149 1.00 93.81 99 GLN A CA 1
ATOM 770 C C . GLN A 1 99 ? -19.775 39.306 -4.990 1.00 93.81 99 GLN A C 1
ATOM 772 O O . GLN A 1 99 ? -19.322 38.979 -3.887 1.00 93.81 99 GLN A O 1
ATOM 777 N N . THR A 1 100 ? -19.034 39.270 -6.091 1.00 94.38 100 THR A N 1
ATOM 778 C CA . THR A 1 100 ? -17.649 38.803 -6.103 1.00 94.38 100 THR A CA 1
ATOM 779 C C . THR A 1 100 ? -16.668 39.924 -5.764 1.00 94.38 100 THR A C 1
ATOM 781 O O . THR A 1 100 ? -16.879 41.073 -6.149 1.00 94.38 100 THR A O 1
ATOM 784 N N . VAL A 1 101 ? -15.559 39.596 -5.102 1.00 93.25 101 VAL A N 1
ATOM 785 C CA . VAL A 1 101 ? -14.452 40.520 -4.803 1.00 93.25 101 VAL A CA 1
ATOM 786 C C . VAL A 1 101 ? -13.108 39.858 -5.121 1.00 93.25 101 VAL A C 1
ATOM 788 O O . VAL A 1 101 ? -12.991 38.639 -5.012 1.00 93.25 101 VAL A O 1
ATOM 791 N N . ASP A 1 102 ? -12.085 40.637 -5.494 1.00 92.81 102 ASP A N 1
ATOM 792 C CA . ASP A 1 102 ? -10.697 40.150 -5.455 1.00 92.81 102 ASP A CA 1
ATOM 793 C C . ASP A 1 102 ? -10.352 39.791 -4.004 1.00 92.81 102 ASP A C 1
ATOM 795 O O . ASP A 1 102 ? -10.325 40.661 -3.129 1.00 92.81 102 ASP A O 1
ATOM 799 N N . VAL A 1 103 ? -10.098 38.509 -3.736 1.00 92.12 103 VAL A N 1
ATOM 800 C CA . VAL A 1 103 ? -9.773 38.048 -2.378 1.00 92.12 103 VAL A CA 1
ATOM 801 C C . VAL A 1 103 ? -8.340 38.389 -1.956 1.00 92.12 103 VAL A C 1
ATOM 803 O O . VAL A 1 103 ? -7.956 38.123 -0.815 1.00 92.12 103 VAL A O 1
ATOM 806 N N . ALA A 1 104 ? -7.543 38.984 -2.851 1.00 89.81 104 ALA A N 1
ATOM 807 C CA . ALA A 1 104 ? -6.154 39.357 -2.622 1.00 89.81 104 ALA A CA 1
ATOM 808 C C . ALA A 1 104 ? -5.373 38.183 -2.006 1.00 89.81 104 ALA A C 1
ATOM 810 O O . ALA A 1 104 ? -5.388 37.074 -2.539 1.00 89.81 104 ALA A O 1
ATOM 811 N N . SER A 1 105 ? -4.693 38.385 -0.881 1.00 89.19 105 SER A N 1
ATOM 812 C CA . SER A 1 105 ? -3.808 37.381 -0.280 1.00 89.19 105 SER A CA 1
ATOM 813 C C . SER A 1 105 ? -4.523 36.174 0.359 1.00 89.19 105 SER A C 1
ATOM 815 O O . SER A 1 105 ? -3.857 35.183 0.640 1.00 89.19 105 SER A O 1
ATOM 817 N N . LEU A 1 106 ? -5.865 36.143 0.446 1.00 92.25 106 LEU A N 1
ATOM 818 C CA . LEU A 1 106 ? -6.616 34.899 0.722 1.00 92.25 106 LEU A CA 1
ATOM 819 C C . LEU A 1 106 ? -6.462 33.876 -0.427 1.00 92.25 106 LEU A C 1
ATOM 821 O O . LEU A 1 106 ? -6.600 32.674 -0.208 1.00 92.25 106 LEU A O 1
ATOM 825 N N . ARG A 1 107 ? -6.048 34.298 -1.634 1.00 93.19 107 ARG A N 1
ATOM 826 C CA . ARG A 1 107 ? -5.664 33.382 -2.729 1.00 93.19 107 ARG A CA 1
ATOM 827 C C . ARG A 1 107 ? -4.596 32.358 -2.329 1.00 93.19 107 ARG A C 1
ATOM 829 O O . ARG A 1 107 ? -4.482 31.330 -2.990 1.00 93.19 107 ARG A O 1
ATOM 836 N N . LYS A 1 108 ? -3.810 32.646 -1.282 1.00 94.00 108 LYS A N 1
ATOM 837 C CA . LYS A 1 108 ? -2.729 31.797 -0.780 1.00 94.00 108 LYS A CA 1
ATOM 838 C C . LYS A 1 108 ? -3.272 30.421 -0.327 1.00 94.00 108 LYS A C 1
ATOM 840 O O . LYS A 1 108 ? -2.834 29.410 -0.869 1.00 94.00 108 LYS A O 1
ATOM 845 N N . THR A 1 109 ? -4.301 30.363 0.526 1.00 95.94 109 THR A N 1
ATOM 846 C CA . THR A 1 109 ? -4.935 29.095 0.967 1.00 95.94 109 THR A CA 1
ATOM 847 C C . THR A 1 109 ? -5.518 28.282 -0.196 1.00 95.94 109 THR A C 1
ATOM 849 O O . THR A 1 109 ? -5.293 27.076 -0.275 1.00 95.94 109 THR A O 1
ATOM 852 N N . TRP A 1 110 ? -6.205 28.934 -1.145 1.00 97.50 110 TRP A N 1
ATOM 853 C CA . TRP A 1 110 ? -6.729 28.275 -2.354 1.00 97.50 110 TRP A CA 1
ATOM 854 C C . TRP A 1 110 ? -5.617 27.574 -3.154 1.00 97.50 110 TRP A C 1
ATOM 856 O O . TRP A 1 110 ? -5.796 26.452 -3.618 1.00 97.50 110 TRP A O 1
ATOM 866 N N . HIS A 1 111 ? -4.438 28.193 -3.272 1.00 97.75 111 HIS A N 1
ATOM 867 C CA . HIS A 1 111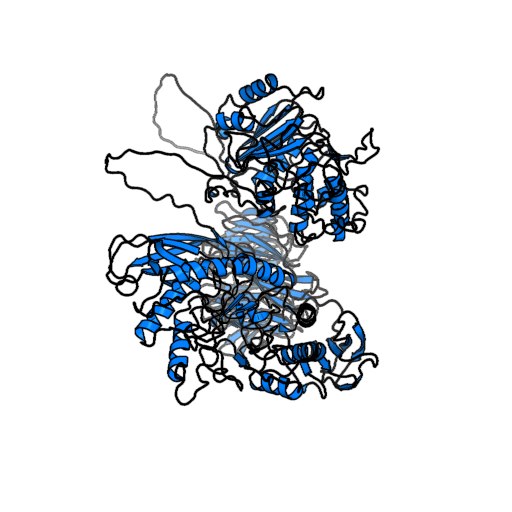 ? -3.305 27.591 -3.976 1.00 97.75 111 HIS A CA 1
ATOM 868 C C . HIS A 1 111 ? -2.667 26.407 -3.237 1.00 97.75 111 HIS A C 1
ATOM 870 O O . HIS A 1 111 ? -2.254 25.458 -3.901 1.00 97.75 111 HIS A O 1
ATOM 876 N N . ALA A 1 112 ? -2.626 26.404 -1.899 1.00 97.75 112 ALA A N 1
ATOM 877 C CA . ALA A 1 112 ? -2.186 25.218 -1.157 1.00 97.75 112 ALA A CA 1
ATOM 878 C C . ALA A 1 112 ? -3.116 24.025 -1.425 1.00 97.75 112 ALA A C 1
ATOM 880 O O . ALA A 1 112 ? -2.637 22.937 -1.730 1.00 97.75 112 ALA A O 1
ATOM 881 N N . MET A 1 113 ? -4.436 24.234 -1.424 1.00 97.88 113 MET A N 1
ATOM 882 C CA . MET A 1 113 ? -5.394 23.174 -1.765 1.00 97.88 113 MET A CA 1
ATOM 883 C C . MET A 1 113 ? -5.224 22.665 -3.212 1.00 97.88 113 MET A C 1
ATOM 885 O O . MET A 1 113 ? -5.409 21.476 -3.453 1.00 97.88 113 MET A O 1
ATOM 889 N N . ILE A 1 114 ? -4.786 23.505 -4.165 1.00 98.50 114 ILE A N 1
ATOM 890 C CA . ILE A 1 114 ? -4.437 23.055 -5.532 1.00 98.50 114 ILE A CA 1
ATOM 891 C C . ILE A 1 114 ? -3.183 22.155 -5.531 1.00 98.50 114 ILE A C 1
ATOM 893 O O . ILE A 1 114 ? -3.152 21.172 -6.273 1.00 98.50 114 ILE A O 1
ATOM 897 N N . VAL A 1 115 ? -2.171 22.431 -4.693 1.00 98.12 115 VAL A N 1
ATOM 898 C CA . VAL A 1 115 ? -1.014 21.524 -4.505 1.00 98.12 115 VAL A CA 1
ATOM 899 C C . VAL A 1 115 ? -1.463 20.199 -3.887 1.00 98.12 115 VAL A C 1
ATOM 901 O O . VAL A 1 115 ? -1.064 19.140 -4.365 1.00 98.12 115 VAL A O 1
ATOM 904 N N . GLY A 1 116 ? -2.325 20.242 -2.868 1.00 95.75 116 GLY A N 1
ATOM 905 C CA . GLY A 1 116 ? -2.895 19.047 -2.247 1.00 95.75 116 GLY A CA 1
ATOM 906 C C . GLY A 1 116 ? -3.667 18.181 -3.249 1.00 95.75 116 GLY A C 1
ATOM 907 O O . GLY A 1 116 ? -3.392 16.989 -3.366 1.00 95.75 116 GLY A O 1
ATOM 908 N N . ALA A 1 117 ? -4.543 18.788 -4.053 1.00 96.81 117 ALA A N 1
ATOM 909 C CA . ALA A 1 117 ? -5.267 18.100 -5.124 1.00 96.81 117 ALA A CA 1
ATOM 910 C C . ALA A 1 117 ? -4.329 17.540 -6.209 1.00 96.81 117 ALA A C 1
ATOM 912 O O . ALA A 1 117 ? -4.527 16.429 -6.691 1.00 96.81 117 ALA A O 1
ATOM 913 N N . ALA A 1 118 ? -3.255 18.253 -6.559 1.00 94.06 118 ALA A N 1
ATOM 914 C CA . ALA A 1 118 ? -2.249 17.748 -7.494 1.00 94.06 118 ALA A CA 1
ATOM 915 C C . ALA A 1 118 ? -1.470 16.532 -6.952 1.00 94.06 118 ALA A C 1
ATOM 917 O O . ALA A 1 118 ? -1.009 15.711 -7.747 1.00 94.06 118 ALA A O 1
ATOM 918 N N . ILE A 1 119 ? -1.341 16.393 -5.627 1.00 81.69 119 ILE A N 1
ATOM 919 C CA . ILE A 1 119 ? -0.792 15.188 -4.987 1.00 81.69 119 ILE A CA 1
ATOM 920 C C . ILE A 1 119 ? -1.823 14.051 -5.011 1.00 81.69 119 ILE A C 1
ATOM 922 O O . ILE A 1 119 ? -1.475 12.943 -5.408 1.00 81.69 119 ILE A O 1
ATOM 926 N N . GLN A 1 120 ? -3.093 14.328 -4.689 1.00 87.25 120 GLN A N 1
ATOM 927 C CA . GLN A 1 120 ? -4.185 13.343 -4.758 1.00 87.25 120 GLN A CA 1
ATOM 928 C C . GLN A 1 120 ? -4.363 12.762 -6.170 1.00 87.25 120 GLN A C 1
ATOM 930 O O . GLN A 1 120 ? -4.542 11.562 -6.345 1.00 87.25 120 GLN A O 1
ATOM 935 N N . GLN A 1 121 ? -4.238 13.604 -7.199 1.00 87.75 121 GLN A N 1
ATOM 936 C CA . GLN A 1 121 ? -4.285 13.203 -8.609 1.00 87.75 121 GLN A CA 1
ATOM 937 C C . GLN A 1 121 ? -2.981 12.549 -9.116 1.00 87.75 121 GLN A C 1
ATOM 939 O O . GLN A 1 121 ? -2.834 12.338 -10.319 1.00 87.75 121 GLN A O 1
ATOM 944 N N . GLY A 1 122 ? -1.991 12.298 -8.251 1.00 69.94 122 GLY A N 1
ATOM 945 C CA . GLY A 1 122 ? -0.701 11.698 -8.619 1.00 69.94 122 GLY A CA 1
ATOM 946 C C . GLY A 1 122 ? 0.206 12.564 -9.508 1.00 69.94 122 GLY A C 1
ATOM 947 O O . GLY A 1 122 ? 1.275 12.110 -9.914 1.00 69.94 122 GLY A O 1
ATOM 948 N N . ARG A 1 123 ? -0.176 13.816 -9.806 1.00 87.12 123 ARG A N 1
ATOM 949 C CA . ARG A 1 123 ? 0.589 14.742 -10.668 1.00 87.12 123 ARG A CA 1
ATOM 950 C C . ARG A 1 123 ? 1.864 15.250 -9.993 1.00 87.12 123 ARG A C 1
ATOM 952 O O . ARG A 1 123 ? 2.842 15.564 -10.668 1.00 87.12 123 ARG A O 1
ATOM 959 N N . ILE A 1 124 ? 1.851 15.342 -8.663 1.00 88.75 124 ILE A N 1
ATOM 960 C CA . ILE A 1 124 ? 3.002 15.679 -7.820 1.00 88.75 124 ILE A CA 1
ATOM 961 C C . ILE A 1 124 ? 3.207 14.521 -6.829 1.00 88.75 124 ILE A C 1
ATOM 963 O O . ILE A 1 124 ? 2.308 14.247 -6.042 1.00 88.75 124 ILE A O 1
ATOM 967 N N . PRO A 1 125 ? 4.377 13.856 -6.787 1.00 56.41 125 PRO A N 1
ATOM 968 C CA . PRO A 1 125 ? 4.573 12.677 -5.937 1.00 56.41 125 PRO A CA 1
ATOM 969 C C . PRO A 1 125 ? 4.692 13.001 -4.438 1.00 56.41 125 PRO A C 1
ATOM 971 O O . PRO A 1 125 ? 4.557 12.112 -3.604 1.00 56.41 125 PRO A O 1
ATOM 974 N N . SER A 1 126 ? 5.007 14.249 -4.074 1.00 85.88 126 SER A N 1
ATOM 975 C CA . SER A 1 126 ? 5.068 14.719 -2.684 1.00 85.88 126 SER A CA 1
ATOM 976 C C . SER A 1 126 ? 5.221 16.240 -2.620 1.00 85.88 126 SER A C 1
ATOM 978 O O . SER A 1 126 ? 5.891 16.837 -3.466 1.00 85.88 126 SER A O 1
ATOM 980 N N . HIS A 1 127 ? 4.738 16.858 -1.537 1.00 88.75 127 HIS A N 1
ATOM 981 C CA . HIS A 1 127 ? 5.063 18.245 -1.184 1.00 88.75 127 HIS A CA 1
ATOM 982 C C . HIS A 1 127 ? 6.580 18.481 -0.971 1.00 88.75 127 HIS A C 1
ATOM 984 O O . HIS A 1 127 ? 7.039 19.621 -0.979 1.00 88.75 127 HIS A O 1
ATOM 990 N N . ARG A 1 128 ? 7.384 17.418 -0.809 1.00 92.06 128 ARG A N 1
ATOM 991 C CA . ARG A 1 128 ? 8.857 17.483 -0.733 1.00 92.06 128 ARG A CA 1
ATOM 992 C C . ARG A 1 128 ? 9.560 17.427 -2.101 1.00 92.06 128 ARG A C 1
ATOM 994 O O . ARG A 1 128 ? 10.782 17.523 -2.142 1.00 92.06 128 ARG A O 1
ATOM 1001 N N . GLN A 1 129 ? 8.838 17.302 -3.222 1.00 92.88 129 GLN A N 1
ATOM 1002 C CA . GLN A 1 129 ? 9.440 17.446 -4.558 1.00 92.88 129 GLN A CA 1
ATOM 1003 C C . GLN A 1 129 ? 9.998 18.872 -4.735 1.00 92.88 129 GLN A C 1
ATOM 1005 O O . GLN A 1 129 ? 9.369 19.848 -4.316 1.00 92.88 129 GLN A O 1
ATOM 1010 N N . LYS A 1 130 ? 11.169 18.994 -5.376 1.00 95.38 130 LYS A N 1
ATOM 1011 C CA . LYS A 1 130 ? 11.755 20.286 -5.760 1.00 95.38 130 LYS A CA 1
ATOM 1012 C C . LYS A 1 130 ? 10.867 20.998 -6.784 1.00 95.38 130 LYS A C 1
ATOM 1014 O O . LYS A 1 130 ? 10.495 20.417 -7.801 1.00 95.38 130 LYS A O 1
ATOM 1019 N N . LEU A 1 131 ? 10.573 22.276 -6.559 1.00 95.75 131 LEU A N 1
ATOM 1020 C CA . LEU A 1 131 ? 9.774 23.089 -7.480 1.00 95.75 131 LEU A CA 1
ATOM 1021 C C . LEU A 1 131 ? 10.499 23.306 -8.819 1.00 95.75 131 LEU A C 1
ATOM 1023 O O . LEU A 1 131 ? 9.854 23.426 -9.858 1.00 95.75 131 LEU A O 1
ATOM 1027 N N . SER A 1 132 ? 11.834 23.253 -8.821 1.00 95.94 132 SER A N 1
ATOM 1028 C CA . SER A 1 132 ? 12.677 23.306 -10.023 1.00 95.94 132 SER A CA 1
ATOM 1029 C C . SER A 1 132 ? 12.426 22.178 -11.035 1.00 95.94 132 SER A C 1
ATOM 1031 O O . SER A 1 132 ? 12.789 22.326 -12.199 1.00 95.94 132 SER A O 1
ATOM 1033 N N . THR A 1 133 ? 11.738 21.091 -10.650 1.00 94.56 133 THR A N 1
ATOM 1034 C CA . THR A 1 133 ? 11.212 20.085 -11.596 1.00 94.56 133 THR A CA 1
ATOM 1035 C C . THR A 1 133 ? 10.195 20.682 -12.580 1.00 94.56 133 THR A C 1
ATOM 1037 O O . THR A 1 133 ? 10.135 20.253 -13.727 1.00 94.56 133 THR A O 1
ATOM 1040 N N . TRP A 1 134 ? 9.429 21.689 -12.152 1.00 95.12 134 TRP A N 1
ATOM 1041 C CA . TRP A 1 134 ? 8.385 22.353 -12.947 1.00 95.12 134 TRP A CA 1
ATOM 1042 C C . TRP A 1 134 ? 8.733 23.807 -13.292 1.00 95.12 134 TRP A C 1
ATOM 1044 O O . TRP A 1 134 ? 8.238 24.355 -14.277 1.00 95.12 134 TRP A O 1
ATOM 1054 N N . VAL A 1 135 ? 9.620 24.427 -12.514 1.00 95.44 135 VAL A N 1
ATOM 1055 C CA . VAL A 1 135 ? 10.165 25.771 -12.736 1.00 95.44 135 VAL A CA 1
ATOM 1056 C C . VAL A 1 135 ? 11.689 25.668 -12.936 1.00 95.44 135 VAL A C 1
ATOM 1058 O O . VAL A 1 135 ? 12.451 26.102 -12.069 1.00 95.44 135 VAL A O 1
ATOM 1061 N N . PRO A 1 136 ? 12.175 25.063 -14.042 1.00 91.19 136 PRO A N 1
ATOM 1062 C CA . PRO A 1 136 ? 13.608 24.931 -14.332 1.00 91.19 136 PRO A CA 1
ATOM 1063 C C . PRO A 1 136 ? 14.333 26.276 -14.496 1.00 91.19 136 PRO A C 1
ATOM 1065 O O . PRO A 1 136 ? 15.559 26.295 -14.600 1.00 91.19 136 PRO A O 1
ATOM 1068 N N . GLU A 1 137 ? 13.608 27.395 -14.521 1.00 92.62 137 GLU A N 1
ATOM 1069 C CA . GLU A 1 137 ? 14.134 28.753 -14.398 1.00 92.62 137 GLU A CA 1
ATOM 1070 C C . GLU A 1 137 ? 14.794 29.021 -13.029 1.00 92.62 137 GLU A C 1
ATOM 1072 O O . GLU A 1 137 ? 15.693 29.854 -12.958 1.00 92.62 137 GLU A O 1
ATOM 1077 N N . LEU A 1 138 ? 14.417 28.295 -11.965 1.00 92.88 138 LEU A N 1
ATOM 1078 C CA . LEU A 1 138 ? 15.071 28.370 -10.651 1.00 92.88 138 LEU A CA 1
ATOM 1079 C C . LEU A 1 138 ? 16.487 27.769 -10.717 1.00 92.88 138 LEU A C 1
ATOM 1081 O O . LEU A 1 138 ? 16.668 26.646 -11.199 1.00 92.88 138 LEU A O 1
ATOM 1085 N N . LYS A 1 139 ? 17.493 28.502 -10.221 1.00 90.12 139 LYS A N 1
ATOM 1086 C CA . LYS A 1 139 ? 18.926 28.138 -10.263 1.00 90.12 139 LYS A CA 1
ATOM 1087 C C . LYS A 1 139 ? 19.598 28.321 -8.901 1.00 90.12 139 LYS A C 1
ATOM 1089 O O . LYS A 1 139 ? 19.097 29.044 -8.049 1.00 90.12 139 LYS A O 1
ATOM 1094 N N . GLY A 1 140 ? 20.762 27.693 -8.717 1.00 90.06 140 GLY A N 1
ATOM 1095 C CA . GLY A 1 140 ? 21.538 27.801 -7.478 1.00 90.06 140 GLY A CA 1
ATOM 1096 C C . GLY A 1 140 ? 20.721 27.361 -6.262 1.00 90.06 140 GLY A C 1
ATOM 1097 O O . GLY A 1 140 ? 20.033 26.343 -6.322 1.00 90.06 140 GLY A O 1
ATOM 1098 N N . ARG A 1 141 ? 20.762 28.158 -5.189 1.00 88.19 141 ARG A N 1
ATOM 1099 C CA . ARG A 1 141 ? 19.957 27.980 -3.969 1.00 88.19 141 ARG A CA 1
ATOM 1100 C C . ARG A 1 141 ? 18.473 27.735 -4.271 1.00 88.19 141 ARG A C 1
ATOM 1102 O O . ARG A 1 141 ? 17.872 26.820 -3.718 1.00 88.19 141 ARG A O 1
ATOM 1109 N N . ASP A 1 142 ? 17.898 28.518 -5.177 1.00 90.50 142 ASP A N 1
ATOM 1110 C CA . ASP A 1 142 ? 16.460 28.523 -5.461 1.00 90.50 142 ASP A CA 1
ATOM 1111 C C . ASP A 1 142 ? 15.990 27.213 -6.102 1.00 90.50 142 ASP A C 1
ATOM 1113 O O . ASP A 1 142 ? 14.820 26.848 -5.990 1.00 90.50 142 ASP A O 1
ATOM 1117 N N . ALA A 1 143 ? 16.902 26.470 -6.740 1.00 91.75 143 ALA A N 1
ATOM 1118 C CA . ALA A 1 143 ? 16.605 25.155 -7.293 1.00 91.75 143 ALA A CA 1
ATOM 1119 C C . ALA A 1 143 ? 16.358 24.086 -6.209 1.00 91.75 143 ALA A C 1
ATOM 1121 O O . ALA A 1 143 ? 15.709 23.077 -6.499 1.00 91.75 143 ALA A O 1
ATOM 1122 N N . GLU A 1 144 ? 16.813 24.319 -4.972 1.00 92.50 144 GLU A N 1
ATOM 1123 C CA . GLU A 1 144 ? 16.594 23.450 -3.806 1.00 92.50 144 GLU A CA 1
ATOM 1124 C C . GLU A 1 144 ? 15.242 23.703 -3.115 1.00 92.50 144 GLU A C 1
ATOM 1126 O O . GLU A 1 144 ? 14.823 22.944 -2.236 1.00 92.50 144 GLU A O 1
ATOM 1131 N N . THR A 1 145 ? 14.514 24.742 -3.529 1.00 94.94 145 THR A N 1
ATOM 1132 C CA . THR A 1 145 ? 13.155 25.011 -3.058 1.00 94.94 145 THR A CA 1
ATOM 1133 C C . THR A 1 145 ? 12.211 23.860 -3.411 1.00 94.94 145 THR A C 1
ATOM 1135 O O . THR A 1 145 ? 12.178 23.376 -4.541 1.00 94.94 145 THR A O 1
ATOM 1138 N N . THR A 1 146 ? 11.395 23.445 -2.442 1.00 97.12 146 THR A N 1
ATOM 1139 C CA . THR A 1 146 ? 10.352 22.418 -2.589 1.00 97.12 146 THR A CA 1
ATOM 1140 C C . THR A 1 146 ? 8.968 23.056 -2.545 1.00 97.12 146 THR A C 1
ATOM 1142 O O . THR A 1 146 ? 8.832 24.198 -2.100 1.00 97.12 146 THR A O 1
ATOM 1145 N N . TRP A 1 147 ? 7.923 22.327 -2.950 1.00 96.31 147 TRP A N 1
ATOM 1146 C CA . TRP A 1 147 ? 6.541 22.797 -2.770 1.00 96.31 147 TRP A CA 1
ATOM 1147 C C . TRP A 1 147 ? 6.251 23.171 -1.306 1.00 96.31 147 TRP A C 1
ATOM 1149 O O . TRP A 1 147 ? 5.620 24.194 -1.056 1.00 96.31 147 TRP A O 1
ATOM 1159 N N . TRP A 1 148 ? 6.777 22.401 -0.344 1.00 97.00 148 TRP A N 1
ATOM 1160 C CA . TRP A 1 148 ? 6.706 22.706 1.088 1.00 97.00 148 TRP A CA 1
ATOM 1161 C C . TRP A 1 148 ? 7.311 24.070 1.410 1.00 97.00 148 TRP A C 1
ATOM 1163 O O . TRP A 1 148 ? 6.585 24.917 1.911 1.00 97.00 148 TRP A O 1
ATOM 1173 N N . HIS A 1 149 ? 8.573 24.323 1.031 1.00 96.62 149 HIS A N 1
ATOM 1174 C CA . HIS A 1 149 ? 9.255 25.602 1.291 1.00 96.62 149 HIS A CA 1
ATOM 1175 C C . HIS A 1 149 ? 8.465 26.819 0.776 1.00 96.62 149 HIS A C 1
ATOM 1177 O O . HIS A 1 149 ? 8.462 27.870 1.415 1.00 96.62 149 HIS A O 1
ATOM 1183 N N . VAL A 1 150 ? 7.773 26.691 -0.360 1.00 95.38 150 VAL A N 1
ATOM 1184 C CA . VAL A 1 150 ? 6.918 27.766 -0.890 1.00 95.38 150 VAL A CA 1
ATOM 1185 C C . VAL A 1 150 ? 5.613 27.894 -0.102 1.00 95.38 150 VAL A C 1
ATOM 1187 O O . VAL A 1 150 ? 5.194 29.007 0.217 1.00 95.38 150 VAL A O 1
ATOM 1190 N N . MET A 1 151 ? 4.976 26.774 0.254 1.00 95.81 151 MET A N 1
ATOM 1191 C CA . MET A 1 151 ? 3.726 26.789 1.019 1.00 95.81 151 MET A CA 1
ATOM 1192 C C . MET A 1 151 ? 3.907 27.260 2.466 1.00 95.81 151 MET A C 1
ATOM 1194 O O . MET A 1 151 ? 3.028 27.934 3.000 1.00 95.81 151 MET A O 1
ATOM 1198 N N . THR A 1 152 ? 5.052 26.972 3.083 1.00 94.81 152 THR A N 1
ATOM 1199 C CA . THR A 1 152 ? 5.444 27.476 4.406 1.00 94.81 152 THR A CA 1
ATOM 1200 C C . THR A 1 152 ? 6.065 28.872 4.354 1.00 94.81 152 THR A C 1
ATOM 1202 O O . THR A 1 152 ? 6.586 29.325 5.366 1.00 94.81 152 THR A O 1
ATOM 1205 N N . GLN A 1 153 ? 6.012 29.577 3.210 1.00 93.12 153 GLN A N 1
ATOM 1206 C CA . GLN A 1 153 ? 6.537 30.945 3.053 1.00 93.12 153 GLN A CA 1
ATOM 1207 C C . GLN A 1 153 ? 8.017 31.078 3.476 1.00 93.12 153 GLN A C 1
ATOM 1209 O O . GLN A 1 153 ? 8.435 32.087 4.036 1.00 93.12 153 GLN A O 1
ATOM 1214 N N . SER A 1 154 ? 8.823 30.045 3.216 1.00 93.81 154 SER A N 1
ATOM 1215 C CA . SER A 1 154 ? 10.211 29.935 3.683 1.00 93.81 154 SER A CA 1
ATOM 1216 C C . SER A 1 154 ? 11.210 29.563 2.579 1.00 93.81 154 SER A C 1
ATOM 1218 O O . SER A 1 154 ? 12.327 29.146 2.876 1.00 93.81 154 SER A O 1
ATOM 1220 N N . ALA A 1 155 ? 10.834 29.688 1.302 1.00 92.94 155 ALA A N 1
ATOM 1221 C CA . ALA A 1 155 ? 11.728 29.456 0.161 1.00 92.94 155 ALA A CA 1
ATOM 1222 C C . ALA A 1 155 ? 12.788 30.555 -0.029 1.00 92.94 155 ALA A C 1
ATOM 1224 O O . ALA A 1 155 ? 13.793 30.324 -0.692 1.00 92.94 155 ALA A O 1
ATOM 1225 N N . GLY A 1 156 ? 12.572 31.743 0.546 1.00 89.38 156 GLY A N 1
ATOM 1226 C CA . GLY A 1 156 ? 13.561 32.822 0.575 1.00 89.38 156 GLY A CA 1
ATOM 1227 C C . GLY A 1 156 ? 13.846 33.509 -0.765 1.00 89.38 156 GLY A C 1
ATOM 1228 O O . GLY A 1 156 ? 14.823 34.251 -0.837 1.00 89.38 156 GLY A O 1
ATOM 1229 N N . PHE A 1 157 ? 13.033 33.303 -1.811 1.00 89.88 157 PHE A N 1
ATOM 1230 C CA . PHE A 1 157 ? 13.254 33.858 -3.161 1.00 89.88 157 PHE A CA 1
ATOM 1231 C C . PHE A 1 157 ? 13.579 35.364 -3.180 1.00 89.88 157 PHE A C 1
ATOM 1233 O O . PHE A 1 157 ? 14.372 35.808 -3.999 1.00 89.88 157 PHE A O 1
ATOM 1240 N N . ASP A 1 158 ? 13.011 36.144 -2.259 1.00 83.62 158 ASP A N 1
ATOM 1241 C CA . ASP A 1 158 ? 13.180 37.599 -2.179 1.00 83.62 158 ASP A CA 1
ATOM 1242 C C . ASP A 1 158 ? 14.458 38.086 -1.450 1.00 83.62 158 ASP A C 1
ATOM 1244 O O . ASP A 1 158 ? 14.551 39.268 -1.122 1.00 83.62 158 ASP A O 1
ATOM 1248 N N . TYR A 1 159 ? 15.404 37.198 -1.120 1.00 84.75 159 TYR A N 1
ATOM 1249 C CA . TYR A 1 159 ? 16.576 37.509 -0.284 1.00 84.75 159 TYR A CA 1
ATOM 1250 C C . TYR A 1 159 ? 17.906 37.487 -1.057 1.00 84.75 159 TYR A C 1
ATOM 1252 O O . TYR A 1 159 ? 18.028 36.724 -2.015 1.00 84.75 159 TYR A O 1
ATOM 1260 N N . PRO A 1 160 ? 18.924 38.277 -0.644 1.00 87.50 160 PRO A N 1
ATOM 1261 C CA . PRO A 1 160 ? 19.017 39.090 0.583 1.00 87.50 160 PRO A CA 1
ATOM 1262 C C . PRO A 1 160 ? 18.114 40.336 0.588 1.00 87.50 160 PRO A C 1
ATOM 1264 O O . PRO A 1 160 ? 17.891 40.953 -0.450 1.00 87.50 160 PRO A O 1
ATOM 1267 N N . TYR A 1 161 ? 17.626 40.735 1.768 1.00 83.12 161 TYR A N 1
ATOM 1268 C CA . TYR A 1 161 ? 16.746 41.901 1.925 1.00 83.12 161 TYR A CA 1
ATOM 1269 C C . TYR A 1 161 ? 16.933 42.604 3.277 1.00 83.12 161 TYR A C 1
ATOM 1271 O O . TYR A 1 161 ? 16.907 41.978 4.341 1.00 83.12 161 TYR A O 1
ATOM 1279 N N . GLY A 1 162 ? 17.075 43.933 3.243 1.00 80.56 162 GLY A N 1
ATOM 1280 C CA . GLY A 1 162 ? 17.348 44.742 4.431 1.00 80.56 162 GLY A CA 1
ATOM 1281 C C . GLY A 1 162 ? 18.622 44.274 5.142 1.00 80.56 162 GLY A C 1
ATOM 1282 O O . GLY A 1 162 ? 19.656 44.086 4.509 1.00 80.56 162 GLY A O 1
ATOM 1283 N N . ASN A 1 163 ? 18.529 44.032 6.451 1.00 79.69 163 ASN A N 1
ATOM 1284 C CA . ASN A 1 163 ? 19.638 43.508 7.260 1.00 79.69 163 ASN A CA 1
ATOM 1285 C C . ASN A 1 163 ? 19.710 41.965 7.285 1.00 79.69 163 ASN A C 1
ATOM 1287 O O . ASN A 1 163 ? 20.485 41.401 8.057 1.00 79.69 163 ASN A O 1
ATOM 1291 N N . HIS A 1 164 ? 18.894 41.267 6.489 1.00 80.31 164 HIS A N 1
ATOM 1292 C CA . HIS A 1 164 ? 18.886 39.807 6.428 1.00 80.31 164 HIS A CA 1
ATOM 1293 C C . HIS A 1 164 ? 19.688 39.326 5.205 1.00 80.31 164 HIS A C 1
ATOM 1295 O O . HIS A 1 164 ? 19.356 39.710 4.077 1.00 80.31 164 HIS A O 1
ATOM 1301 N N . PRO A 1 165 ? 20.712 38.473 5.396 1.00 84.50 165 PRO A N 1
ATOM 1302 C CA . PRO A 1 165 ? 21.466 37.889 4.291 1.00 84.50 165 PRO A CA 1
ATOM 1303 C C . PRO A 1 165 ? 20.614 36.881 3.508 1.00 84.50 165 PRO A C 1
ATOM 1305 O O . PRO A 1 165 ? 19.479 36.573 3.878 1.00 84.50 165 PRO A O 1
ATOM 1308 N N . ASP A 1 166 ? 21.191 36.335 2.441 1.00 83.62 166 ASP A N 1
ATOM 1309 C CA . ASP A 1 166 ? 20.676 35.117 1.821 1.00 83.62 166 ASP A CA 1
ATOM 1310 C C . ASP A 1 166 ? 20.743 33.933 2.814 1.00 83.62 166 ASP A C 1
ATOM 1312 O O . ASP A 1 166 ? 21.656 33.849 3.641 1.00 83.62 166 ASP A O 1
ATOM 1316 N N . TYR A 1 167 ? 19.762 33.032 2.751 1.00 84.44 167 TYR A N 1
ATOM 1317 C CA . TYR A 1 167 ? 19.626 31.857 3.607 1.00 84.44 167 TYR A CA 1
ATOM 1318 C C . TYR A 1 167 ? 19.028 30.666 2.834 1.00 84.44 167 TYR A C 1
ATOM 1320 O O . TYR A 1 167 ? 18.129 30.856 2.015 1.00 84.44 167 TYR A O 1
ATOM 1328 N N . PRO A 1 168 ? 19.468 29.420 3.102 1.00 87.06 168 PRO A N 1
ATOM 1329 C CA . PRO A 1 168 ? 18.861 28.223 2.526 1.00 87.06 168 PRO A CA 1
ATOM 1330 C C . PRO A 1 168 ? 17.349 28.105 2.807 1.00 87.06 168 PRO A C 1
ATOM 1332 O O . PRO A 1 168 ? 16.922 28.391 3.933 1.00 87.06 168 PRO A O 1
ATOM 1335 N N . PRO A 1 169 ? 16.544 27.615 1.842 1.00 92.38 169 PRO A N 1
ATOM 1336 C CA . PRO A 1 169 ? 15.119 27.364 2.028 1.00 92.38 169 PRO A CA 1
ATOM 1337 C C . PRO A 1 169 ? 14.807 26.597 3.322 1.00 92.38 169 PRO A C 1
ATOM 1339 O O . PRO A 1 169 ? 15.463 25.610 3.650 1.00 92.38 169 PRO A O 1
ATOM 1342 N N . GLY A 1 170 ? 13.797 27.066 4.058 1.00 90.38 170 GLY A N 1
ATOM 1343 C CA . GLY A 1 170 ? 13.347 26.492 5.329 1.00 90.38 170 GLY A CA 1
ATOM 1344 C C . GLY A 1 170 ? 13.914 27.143 6.599 1.00 90.38 170 GLY A C 1
ATOM 1345 O O . GLY A 1 170 ? 13.419 26.831 7.674 1.00 90.38 170 GLY A O 1
ATOM 1346 N N . GLN A 1 171 ? 14.901 28.050 6.526 1.00 91.00 171 GLN A N 1
ATOM 1347 C CA . GLN A 1 171 ? 15.487 28.660 7.741 1.00 91.00 171 GLN A CA 1
ATOM 1348 C C . GLN A 1 171 ? 14.708 29.856 8.316 1.00 91.00 171 GLN A C 1
ATOM 1350 O O . GLN A 1 171 ? 14.730 30.086 9.530 1.00 91.00 171 GLN A O 1
ATOM 1355 N N . MET A 1 172 ? 14.043 30.642 7.468 1.00 90.50 172 MET A N 1
ATOM 1356 C CA . MET A 1 172 ? 13.257 31.803 7.886 1.00 90.50 172 MET A CA 1
ATOM 1357 C C . MET A 1 172 ? 11.939 31.855 7.113 1.00 90.50 172 MET A C 1
ATOM 1359 O O . MET A 1 172 ? 11.916 31.719 5.892 1.00 90.50 172 MET A O 1
ATOM 1363 N N . TRP A 1 173 ? 10.849 32.043 7.850 1.00 92.75 173 TRP A N 1
ATOM 1364 C CA . TRP A 1 173 ? 9.539 32.404 7.331 1.00 92.75 173 TRP A CA 1
ATOM 1365 C C . TRP A 1 173 ? 9.530 33.900 7.006 1.00 92.75 173 TRP A C 1
ATOM 1367 O O . TRP A 1 173 ? 9.888 34.724 7.854 1.00 92.75 173 TRP A O 1
ATOM 1377 N N . THR A 1 174 ? 9.062 34.247 5.811 1.00 89.44 174 THR A N 1
ATOM 1378 C CA . THR A 1 174 ? 8.803 35.625 5.392 1.00 89.44 174 THR A CA 1
ATOM 1379 C C . THR A 1 174 ? 7.575 35.643 4.502 1.00 89.44 174 THR A C 1
ATOM 1381 O O . THR A 1 174 ? 7.552 35.002 3.453 1.00 89.44 174 THR A O 1
ATOM 1384 N N . TYR A 1 175 ? 6.569 36.429 4.881 1.00 87.38 175 TYR A N 1
ATOM 1385 C CA . TYR A 1 175 ? 5.399 36.631 4.035 1.00 87.38 175 TYR A CA 1
ATOM 1386 C C . TYR A 1 175 ? 5.798 37.327 2.725 1.00 87.38 175 TYR A C 1
ATOM 1388 O O . TYR A 1 175 ? 6.332 38.434 2.747 1.00 87.38 175 TYR A O 1
ATOM 1396 N N . SER A 1 176 ? 5.565 36.653 1.600 1.00 85.69 176 SER A N 1
ATOM 1397 C CA . SER A 1 176 ? 5.938 37.102 0.261 1.00 85.69 176 SER A CA 1
ATOM 1398 C C . SER A 1 176 ? 4.931 36.632 -0.791 1.00 85.69 176 SER A C 1
ATOM 1400 O O . SER A 1 176 ? 4.340 35.547 -0.701 1.00 85.69 176 SER A O 1
ATOM 1402 N N . ASP A 1 177 ? 4.748 37.462 -1.817 1.00 84.06 177 ASP A N 1
ATOM 1403 C CA . ASP A 1 177 ? 4.004 37.122 -3.029 1.00 84.06 177 ASP A CA 1
ATOM 1404 C C . ASP A 1 177 ? 4.887 36.548 -4.155 1.00 84.06 177 ASP A C 1
ATOM 1406 O O . ASP A 1 177 ? 4.355 35.848 -5.015 1.00 84.06 177 ASP A O 1
ATOM 1410 N N . LEU A 1 178 ? 6.222 36.694 -4.120 1.00 85.69 178 LEU A N 1
ATOM 1411 C CA . LEU A 1 178 ? 7.131 36.023 -5.070 1.00 85.69 178 LEU A CA 1
ATOM 1412 C C . LEU A 1 178 ? 7.077 34.494 -4.921 1.00 85.69 178 LEU A C 1
ATOM 1414 O O . LEU A 1 178 ? 7.053 33.767 -5.917 1.00 85.69 178 LEU A O 1
ATOM 1418 N N . ASN A 1 179 ? 6.918 34.013 -3.683 1.00 88.88 179 ASN A N 1
ATOM 1419 C CA . ASN A 1 179 ? 6.549 32.626 -3.387 1.00 88.88 179 ASN A CA 1
ATOM 1420 C C . ASN A 1 179 ? 5.340 32.169 -4.232 1.00 88.88 179 ASN A C 1
ATOM 1422 O O . ASN A 1 179 ? 5.360 31.091 -4.826 1.00 88.88 179 ASN A O 1
ATOM 1426 N N . LEU A 1 180 ? 4.305 33.006 -4.355 1.00 89.75 180 LEU A N 1
ATOM 1427 C CA . LEU A 1 180 ? 3.081 32.669 -5.087 1.00 89.75 180 LEU A CA 1
ATOM 1428 C C . LEU A 1 180 ? 3.259 32.747 -6.606 1.00 89.75 180 LEU A C 1
ATOM 1430 O O . LEU A 1 180 ? 2.625 31.961 -7.307 1.00 89.75 180 LEU A O 1
ATOM 1434 N N . ILE A 1 181 ? 4.131 33.618 -7.122 1.00 90.44 181 ILE A N 1
ATOM 1435 C CA . ILE A 1 181 ? 4.466 33.670 -8.557 1.00 90.44 181 ILE A CA 1
ATOM 1436 C C . ILE A 1 181 ? 5.036 32.321 -9.005 1.00 90.44 181 ILE A C 1
ATOM 1438 O O . ILE A 1 181 ? 4.508 31.699 -9.930 1.00 90.44 181 ILE A O 1
ATOM 1442 N N . HIS A 1 182 ? 6.070 31.830 -8.313 1.00 93.38 182 HIS A N 1
ATOM 1443 C CA . HIS A 1 182 ? 6.689 30.543 -8.635 1.00 93.38 182 HIS A CA 1
ATOM 1444 C C . HIS A 1 182 ? 5.743 29.362 -8.387 1.00 93.38 182 HIS A C 1
ATOM 1446 O O . HIS A 1 182 ? 5.740 28.416 -9.176 1.00 93.38 182 HIS A O 1
ATOM 1452 N N . LEU A 1 183 ? 4.884 29.436 -7.361 1.00 95.50 183 LEU A N 1
ATOM 1453 C CA . LEU A 1 183 ? 3.850 28.429 -7.120 1.00 95.50 183 LEU A CA 1
ATOM 1454 C C . LEU A 1 183 ? 2.850 28.337 -8.280 1.00 95.50 183 LEU A C 1
ATOM 1456 O O . LEU A 1 183 ? 2.605 27.243 -8.783 1.00 95.50 183 LEU A O 1
ATOM 1460 N N . CYS A 1 184 ? 2.312 29.473 -8.738 1.00 96.50 184 CYS A N 1
ATOM 1461 C CA . CYS A 1 184 ? 1.390 29.518 -9.875 1.00 96.50 184 CYS A CA 1
ATOM 1462 C C . CYS A 1 184 ? 2.070 29.007 -11.154 1.00 96.50 184 CYS A C 1
ATOM 1464 O O . CYS A 1 184 ? 1.466 28.268 -11.925 1.00 96.50 184 CYS A O 1
ATOM 1466 N N . HIS A 1 185 ? 3.337 29.370 -11.380 1.00 95.56 185 HIS A N 1
ATOM 1467 C CA . HIS A 1 185 ? 4.107 28.946 -12.556 1.00 95.56 185 HIS A CA 1
ATOM 1468 C C . HIS A 1 185 ? 4.350 27.432 -12.584 1.00 95.56 185 HIS A C 1
ATOM 1470 O O . HIS A 1 185 ? 4.197 26.803 -13.630 1.00 95.56 185 HIS A O 1
ATOM 1476 N N . GLY A 1 186 ? 4.667 26.835 -11.430 1.00 97.25 186 GLY A N 1
ATOM 1477 C CA . GLY A 1 186 ? 4.776 25.384 -11.285 1.00 97.25 186 GLY A CA 1
ATOM 1478 C C . GLY A 1 186 ? 3.428 24.687 -11.468 1.00 97.25 186 GLY A C 1
ATOM 1479 O O . GLY A 1 186 ? 3.320 23.771 -12.280 1.00 97.25 186 GLY A O 1
ATOM 1480 N N . LEU A 1 187 ? 2.384 25.143 -10.765 1.00 98.12 187 LEU A N 1
ATOM 1481 C CA . LEU A 1 187 ? 1.038 24.560 -10.843 1.00 98.12 187 LEU A CA 1
ATOM 1482 C C . LEU A 1 187 ? 0.453 24.622 -12.258 1.00 98.12 187 LEU A C 1
ATOM 1484 O O . LEU A 1 187 ? -0.157 23.654 -12.700 1.00 98.12 187 LEU A O 1
ATOM 1488 N N . ALA A 1 188 ? 0.693 25.703 -13.002 1.00 97.75 188 ALA A N 1
ATOM 1489 C CA . ALA A 1 188 ? 0.311 25.795 -14.408 1.00 97.75 188 ALA A CA 1
ATOM 1490 C C . ALA A 1 188 ? 0.848 24.596 -15.214 1.00 97.75 188 ALA A C 1
ATOM 1492 O O . ALA A 1 188 ? 0.086 23.901 -15.886 1.00 97.75 188 ALA A O 1
ATOM 1493 N N . ARG A 1 189 ? 2.140 24.288 -15.065 1.00 97.75 189 ARG A N 1
ATOM 1494 C CA . ARG A 1 189 ? 2.826 23.215 -15.802 1.00 97.75 189 ARG A CA 1
ATOM 1495 C C . ARG A 1 189 ? 2.453 21.809 -15.331 1.00 97.75 189 ARG A C 1
ATOM 1497 O O . ARG A 1 189 ? 2.325 20.918 -16.166 1.00 97.75 189 ARG A O 1
ATOM 1504 N N . VAL A 1 190 ? 2.174 21.627 -14.039 1.00 97.44 190 VAL A N 1
ATOM 1505 C CA . VAL A 1 190 ? 1.612 20.382 -13.460 1.00 97.44 190 VAL A CA 1
ATOM 1506 C C . VAL A 1 190 ? 0.273 19.996 -14.118 1.00 97.44 190 VAL A C 1
ATOM 1508 O O . VAL A 1 190 ? -0.048 18.813 -14.254 1.00 97.44 190 VAL A O 1
ATOM 1511 N N . TYR A 1 191 ? -0.495 20.990 -14.576 1.00 96.25 191 TYR A N 1
ATOM 1512 C CA . TYR A 1 191 ? -1.751 20.819 -15.318 1.00 96.25 191 TYR A CA 1
ATOM 1513 C C . TYR A 1 191 ? -1.610 21.146 -16.823 1.00 96.25 191 TYR A C 1
ATOM 1515 O O . TYR A 1 191 ? -2.593 21.458 -17.495 1.00 96.25 191 TYR A O 1
ATOM 1523 N N . GLY A 1 192 ? -0.393 21.048 -17.377 1.00 93.12 192 GLY A N 1
ATOM 1524 C CA . GLY A 1 192 ? -0.135 21.104 -18.822 1.00 93.12 192 GLY A CA 1
ATOM 1525 C C . GLY A 1 192 ? -0.221 22.489 -19.475 1.00 93.12 192 GLY A C 1
ATOM 1526 O O . GLY A 1 192 ? -0.275 22.572 -20.700 1.00 93.12 192 GLY A O 1
ATOM 1527 N N . LYS A 1 193 ? -0.243 23.573 -18.692 1.00 96.38 193 LYS A N 1
ATOM 1528 C CA . LYS A 1 193 ? -0.200 24.962 -19.181 1.00 96.38 193 LYS A CA 1
ATOM 1529 C C . LYS A 1 193 ? 1.237 25.468 -19.290 1.00 96.38 193 LYS A C 1
ATOM 1531 O O . LYS A 1 193 ? 2.111 25.051 -18.531 1.00 96.38 193 LYS A O 1
ATOM 1536 N N . LYS A 1 194 ? 1.487 26.405 -20.207 1.00 92.94 194 LYS A N 1
ATOM 1537 C CA . LYS A 1 194 ? 2.829 26.967 -20.463 1.00 92.94 194 LYS A CA 1
ATOM 1538 C C . LYS A 1 194 ? 3.422 27.685 -19.241 1.00 92.94 194 LYS A C 1
ATOM 1540 O O . LYS A 1 194 ? 4.581 27.462 -18.878 1.00 92.94 194 LYS A O 1
ATOM 1545 N N . ASP A 1 195 ? 2.629 28.579 -18.660 1.00 93.50 195 ASP A N 1
ATOM 1546 C CA . ASP A 1 195 ? 2.919 29.401 -17.484 1.00 93.50 195 ASP A CA 1
ATOM 1547 C C . ASP A 1 195 ? 1.594 29.917 -16.890 1.00 93.50 195 ASP A C 1
ATOM 1549 O O . ASP A 1 195 ? 0.524 29.660 -17.442 1.00 93.50 195 ASP A O 1
ATOM 1553 N N . TYR A 1 196 ? 1.624 30.644 -15.770 1.00 93.38 196 TYR A N 1
ATOM 1554 C CA . TYR A 1 196 ? 0.397 31.054 -15.068 1.00 93.38 196 TYR A CA 1
ATOM 1555 C C . TYR A 1 196 ? -0.492 32.068 -15.816 1.00 93.38 196 TYR A C 1
ATOM 1557 O O . TYR A 1 196 ? -1.576 32.402 -15.336 1.00 93.38 196 TYR A O 1
ATOM 1565 N N . ARG A 1 197 ? -0.068 32.568 -16.984 1.00 93.44 197 ARG A N 1
ATOM 1566 C CA . ARG A 1 197 ? -0.890 33.411 -17.872 1.00 93.44 197 ARG A CA 1
ATOM 1567 C C . ARG A 1 197 ? -1.718 32.582 -18.858 1.00 93.44 197 ARG A C 1
ATOM 1569 O O . ARG A 1 197 ? -2.708 33.076 -19.392 1.00 93.44 197 ARG A O 1
ATOM 1576 N N . ASP A 1 198 ? -1.345 31.324 -19.078 1.00 94.81 198 ASP A N 1
ATOM 1577 C CA . ASP A 1 198 ? -2.028 30.395 -19.977 1.00 94.81 198 ASP A CA 1
ATOM 1578 C C . ASP A 1 198 ? -3.235 29.743 -19.282 1.00 94.81 198 ASP A C 1
ATOM 1580 O O . ASP A 1 198 ? -3.123 28.728 -18.594 1.00 94.81 198 ASP A O 1
ATOM 1584 N N . ARG A 1 199 ? -4.408 30.371 -19.452 1.00 93.38 199 ARG A N 1
ATOM 1585 C CA . ARG A 1 199 ? -5.740 29.814 -19.130 1.00 93.38 199 ARG A CA 1
ATOM 1586 C C . ARG A 1 199 ? -5.850 29.210 -17.719 1.00 93.38 199 ARG A C 1
ATOM 1588 O O . ARG A 1 199 ? -6.528 28.206 -17.513 1.00 93.38 199 ARG A O 1
ATOM 1595 N N . TYR A 1 200 ? -5.226 29.848 -16.726 1.00 96.31 200 TYR A N 1
ATOM 1596 C CA . TYR A 1 200 ? -5.067 29.306 -15.367 1.00 96.31 200 TYR A CA 1
ATOM 1597 C C . TYR A 1 200 ? -6.380 28.978 -14.628 1.00 96.31 200 TYR A C 1
ATOM 1599 O O . TYR A 1 200 ? -6.382 28.168 -13.704 1.00 96.31 200 TYR A O 1
ATOM 1607 N N . ALA A 1 201 ? -7.521 29.527 -15.056 1.00 96.38 201 ALA A N 1
ATOM 1608 C CA . ALA A 1 201 ? -8.828 29.085 -14.570 1.00 96.38 201 ALA A CA 1
ATOM 1609 C C . ALA A 1 201 ? -9.030 27.560 -14.737 1.00 96.38 201 ALA A C 1
ATOM 1611 O O . ALA A 1 201 ? -9.575 26.912 -13.848 1.00 96.38 201 ALA A O 1
ATOM 1612 N N . GLU A 1 202 ? -8.520 26.959 -15.816 1.00 96.69 202 GLU A N 1
ATOM 1613 C CA . GLU A 1 202 ? -8.588 25.508 -16.048 1.00 96.69 202 GLU A CA 1
ATOM 1614 C C . GLU A 1 202 ? -7.721 24.697 -15.076 1.00 96.69 202 GLU A C 1
ATOM 1616 O O . GLU A 1 202 ? -8.078 23.567 -14.762 1.00 96.69 202 GLU A O 1
ATOM 1621 N N . VAL A 1 203 ? -6.638 25.275 -14.545 1.00 97.50 203 VAL A N 1
ATOM 1622 C CA . VAL A 1 203 ? -5.796 24.646 -13.509 1.00 97.50 203 VAL A CA 1
ATOM 1623 C C . VAL A 1 203 ? -6.603 24.487 -12.220 1.00 97.50 203 VAL A C 1
ATOM 1625 O O . VAL A 1 203 ? -6.669 23.403 -11.652 1.00 97.50 203 VAL A O 1
ATOM 1628 N N . ALA A 1 204 ? -7.286 25.551 -11.791 1.00 96.94 204 ALA A N 1
ATOM 1629 C CA . ALA A 1 204 ? -8.136 25.531 -10.602 1.00 96.94 204 ALA A CA 1
ATOM 1630 C C . ALA A 1 204 ? -9.375 24.625 -10.773 1.00 96.94 204 ALA A C 1
ATOM 1632 O O . ALA A 1 204 ? -9.707 23.860 -9.861 1.00 96.94 204 ALA A O 1
ATOM 1633 N N . LYS A 1 205 ? -10.012 24.648 -11.957 1.00 96.31 205 LYS A N 1
ATOM 1634 C CA . LYS A 1 205 ? -11.107 23.735 -12.336 1.00 96.31 205 LYS A CA 1
ATOM 1635 C C . LYS A 1 205 ? -10.695 22.269 -12.241 1.00 96.31 205 LYS A C 1
ATOM 1637 O O . LYS A 1 205 ? -11.318 21.523 -11.491 1.00 96.31 205 LYS A O 1
ATOM 1642 N N . ALA A 1 206 ? -9.628 21.893 -12.950 1.00 93.50 206 ALA A N 1
ATOM 1643 C CA . ALA A 1 206 ? -9.121 20.524 -13.006 1.00 93.50 206 ALA A CA 1
ATOM 1644 C C . ALA A 1 206 ? -8.519 20.042 -11.677 1.00 93.50 206 ALA A C 1
ATOM 1646 O O . ALA A 1 206 ? -8.442 18.837 -11.463 1.00 93.50 206 ALA A O 1
ATOM 1647 N N . ALA A 1 207 ? -8.098 20.951 -10.791 1.00 96.75 207 ALA A N 1
ATOM 1648 C CA . ALA A 1 207 ? -7.658 20.607 -9.445 1.00 96.75 207 ALA A CA 1
ATOM 1649 C C . ALA A 1 207 ? -8.834 20.200 -8.545 1.00 96.75 207 ALA A C 1
ATOM 1651 O O . ALA A 1 207 ? -8.875 19.064 -8.082 1.00 96.75 207 ALA A O 1
ATOM 1652 N N . TYR A 1 208 ? -9.784 21.112 -8.297 1.00 95.94 208 TYR A N 1
ATOM 1653 C CA . TYR A 1 208 ? -10.971 20.806 -7.479 1.00 95.94 208 TYR A CA 1
ATOM 1654 C C . TYR A 1 208 ? -12.164 21.768 -7.629 1.00 95.94 208 TYR A C 1
ATOM 1656 O O . TYR A 1 208 ? -13.233 21.461 -7.102 1.00 95.94 208 TYR A O 1
ATOM 1664 N N . PHE A 1 209 ? -12.036 22.926 -8.296 1.00 95.50 209 PHE A N 1
ATOM 1665 C CA . PHE A 1 209 ? -13.095 23.952 -8.269 1.00 95.50 209 PHE A CA 1
ATOM 1666 C C . PHE A 1 209 ? -14.404 23.452 -8.902 1.00 95.50 209 PHE A C 1
ATOM 1668 O O . PHE A 1 209 ? -15.476 23.728 -8.366 1.00 95.50 209 PHE A O 1
ATOM 1675 N N . ASP A 1 210 ? -14.331 22.675 -9.987 1.00 92.31 210 ASP A N 1
ATOM 1676 C CA . ASP A 1 210 ? -15.532 22.102 -10.610 1.00 92.31 210 ASP A CA 1
ATOM 1677 C C . ASP A 1 210 ? -16.150 21.003 -9.723 1.00 92.31 210 ASP A C 1
ATOM 1679 O O . ASP A 1 210 ? -17.369 20.942 -9.578 1.00 92.31 210 ASP A O 1
ATOM 1683 N N . ALA A 1 211 ? -15.325 20.207 -9.030 1.00 88.31 211 ALA A N 1
ATOM 1684 C CA . ALA A 1 211 ? -15.783 19.151 -8.120 1.00 88.31 211 ALA A CA 1
ATOM 1685 C C . ALA A 1 211 ? -16.504 19.687 -6.866 1.00 88.31 211 ALA A C 1
ATOM 1687 O O . ALA A 1 211 ? -17.446 19.055 -6.387 1.00 88.31 211 ALA A O 1
ATOM 1688 N N . ILE A 1 212 ? -16.126 20.873 -6.366 1.00 90.38 212 ILE A N 1
ATOM 1689 C CA . ILE A 1 212 ? -16.861 21.566 -5.288 1.00 90.38 212 ILE A CA 1
ATOM 1690 C C . ILE A 1 212 ? -17.974 22.502 -5.796 1.00 90.38 212 ILE A C 1
ATOM 1692 O O . ILE A 1 212 ? -18.601 23.203 -4.997 1.00 90.38 212 ILE A O 1
ATOM 1696 N N . GLY A 1 213 ? -18.247 22.519 -7.107 1.00 88.06 213 GLY A N 1
ATOM 1697 C CA . GLY A 1 213 ? -19.313 23.313 -7.724 1.00 88.06 213 GLY A CA 1
ATOM 1698 C C . GLY A 1 213 ? -19.093 24.826 -7.632 1.00 88.06 213 GLY A C 1
ATOM 1699 O O . GLY A 1 213 ? -19.975 25.542 -7.158 1.00 88.06 213 GLY A O 1
ATOM 1700 N N . LEU A 1 214 ? -17.910 25.313 -8.021 1.00 89.88 214 LEU A N 1
ATOM 1701 C CA . LEU A 1 214 ? -17.598 26.744 -8.071 1.00 89.88 214 LEU A CA 1
ATOM 1702 C C . LEU A 1 214 ? -17.950 27.346 -9.445 1.00 89.88 214 LEU A C 1
ATOM 1704 O O . LEU A 1 214 ? -17.251 27.136 -10.437 1.00 89.88 214 LEU A O 1
ATOM 1708 N N . GLU A 1 215 ? -19.006 28.157 -9.482 1.00 86.88 215 GLU A N 1
ATOM 1709 C CA . GLU A 1 215 ? -19.514 28.852 -10.675 1.00 86.88 215 GLU A CA 1
ATOM 1710 C C . GLU A 1 215 ? -19.280 30.373 -10.586 1.00 86.88 215 GLU A C 1
ATOM 1712 O O . GLU A 1 215 ? -18.910 30.887 -9.537 1.00 86.88 215 GLU A O 1
ATOM 1717 N N . GLY A 1 216 ? -19.451 31.125 -11.681 1.00 88.62 216 GLY A N 1
ATOM 1718 C CA . GLY A 1 216 ? -19.497 32.602 -11.650 1.00 88.62 216 GLY A CA 1
ATOM 1719 C C . GLY A 1 216 ? -18.246 33.357 -11.152 1.00 88.62 216 GLY A C 1
ATOM 1720 O O . GLY A 1 216 ? -18.315 34.566 -10.942 1.00 88.62 216 GLY A O 1
ATOM 1721 N N . TRP A 1 217 ? -17.113 32.683 -10.948 1.00 95.12 217 TRP A N 1
ATOM 1722 C CA . TRP A 1 217 ? -15.844 33.277 -10.509 1.00 95.12 217 TRP A CA 1
ATOM 1723 C C . TRP A 1 217 ? -14.903 33.576 -11.684 1.00 95.12 217 TRP A C 1
ATOM 1725 O O . TRP A 1 217 ? -15.087 33.079 -12.796 1.00 95.12 217 TRP A O 1
ATOM 1735 N N . SER A 1 218 ? -13.848 34.357 -11.434 1.00 96.12 218 SER A N 1
ATOM 1736 C CA . SER A 1 218 ? -12.802 34.612 -12.434 1.00 96.12 218 SER A CA 1
ATOM 1737 C C . SER A 1 218 ? -11.396 34.706 -11.835 1.00 96.12 218 SER A C 1
ATOM 1739 O O . SER A 1 218 ? -11.208 34.960 -10.644 1.00 96.12 218 SER A O 1
ATOM 1741 N N . THR A 1 219 ? -10.380 34.516 -12.679 1.00 95.44 219 THR A N 1
ATOM 1742 C CA . THR A 1 219 ? -8.972 34.798 -12.360 1.00 95.44 219 THR A CA 1
ATOM 1743 C C . THR A 1 219 ? -8.599 36.230 -12.735 1.00 95.44 219 THR A C 1
ATOM 1745 O O . THR A 1 219 ? -9.038 36.727 -13.773 1.00 95.44 219 THR A O 1
ATOM 1748 N N . ARG A 1 220 ? -7.716 36.869 -11.963 1.00 91.69 220 ARG A N 1
ATOM 1749 C CA . ARG A 1 220 ? -7.098 38.158 -12.306 1.00 91.69 220 ARG A CA 1
ATOM 1750 C C . ARG A 1 220 ? -5.600 38.122 -12.017 1.00 91.69 220 ARG A C 1
ATOM 1752 O O . ARG A 1 220 ? -5.196 37.703 -10.940 1.00 91.69 220 ARG A O 1
ATOM 1759 N N . ILE A 1 221 ? -4.789 38.620 -12.944 1.00 89.56 221 ILE A N 1
ATOM 1760 C CA . ILE A 1 221 ? -3.398 38.991 -12.658 1.00 89.56 221 ILE A CA 1
ATOM 1761 C C . ILE A 1 221 ? -3.400 40.469 -12.265 1.00 89.56 221 ILE A C 1
ATOM 1763 O O . ILE A 1 221 ? -4.076 41.287 -12.896 1.00 89.56 221 ILE A O 1
ATOM 1767 N N . VAL A 1 222 ? -2.683 40.801 -11.196 1.00 82.19 222 VAL A N 1
ATOM 1768 C CA . VAL A 1 222 ? -2.463 42.178 -10.747 1.00 82.19 222 VAL A CA 1
ATOM 1769 C C . VAL A 1 222 ? -0.985 42.488 -10.928 1.00 82.19 222 VAL A C 1
ATOM 1771 O O . VAL A 1 222 ? -0.139 41.656 -10.607 1.00 82.19 222 VAL A O 1
ATOM 1774 N N . THR A 1 223 ? -0.702 43.661 -11.485 1.00 80.81 223 THR A N 1
ATOM 1775 C CA . THR A 1 223 ? 0.637 44.245 -11.513 1.00 80.81 223 THR A CA 1
ATOM 1776 C C . THR A 1 223 ? 0.687 45.303 -10.419 1.00 80.81 223 THR A C 1
ATOM 1778 O O . THR A 1 223 ? -0.180 46.181 -10.401 1.00 80.81 223 THR A O 1
ATOM 1781 N N . ASP A 1 224 ? 1.670 45.239 -9.528 1.00 68.88 224 ASP A N 1
ATOM 1782 C CA . ASP A 1 224 ? 1.922 46.313 -8.576 1.00 68.88 224 ASP A CA 1
ATOM 1783 C C . ASP A 1 224 ? 2.439 47.565 -9.303 1.00 68.88 224 ASP A C 1
ATOM 1785 O O . ASP A 1 224 ? 3.349 47.509 -10.133 1.00 68.88 224 ASP A O 1
ATOM 1789 N N . SER A 1 225 ? 1.852 48.716 -8.981 1.00 60.91 225 SER A N 1
ATOM 1790 C CA . SER A 1 225 ? 2.129 49.984 -9.658 1.00 60.91 225 SER A CA 1
ATOM 1791 C C . SER A 1 225 ? 3.419 50.675 -9.208 1.00 60.91 225 SER A C 1
ATOM 1793 O O . SER A 1 225 ? 3.772 51.692 -9.799 1.00 60.91 225 SER A O 1
ATOM 1795 N N . SER A 1 226 ? 4.104 50.176 -8.171 1.00 60.94 226 SER A N 1
ATOM 1796 C CA . SER A 1 226 ? 5.357 50.764 -7.665 1.00 60.94 226 SER A CA 1
ATOM 1797 C C . SER A 1 226 ? 6.612 50.018 -8.130 1.00 60.94 226 SER A C 1
ATOM 1799 O O . SER A 1 226 ? 7.649 50.637 -8.351 1.00 60.94 226 SER A O 1
ATOM 1801 N N . SER A 1 227 ? 6.497 48.705 -8.332 1.00 64.56 227 SER A N 1
ATOM 1802 C CA . SER A 1 227 ? 7.576 47.790 -8.721 1.00 64.56 227 SER A CA 1
ATOM 1803 C C . SER A 1 227 ? 7.452 47.255 -10.153 1.00 64.56 227 SER A C 1
ATOM 1805 O O . SER A 1 227 ? 8.424 46.745 -10.704 1.00 64.56 227 SER A O 1
ATOM 1807 N N . GLY A 1 228 ? 6.260 47.328 -10.762 1.00 69.44 228 GLY A N 1
ATOM 1808 C CA . GLY A 1 228 ? 5.960 46.698 -12.054 1.00 69.44 228 GLY A CA 1
ATOM 1809 C C . GLY A 1 228 ? 5.855 45.165 -12.000 1.00 69.44 228 GLY A C 1
ATOM 1810 O O . GLY A 1 228 ? 5.700 44.520 -13.039 1.00 69.44 228 GLY A O 1
ATOM 1811 N N . MET A 1 229 ? 5.935 44.573 -10.806 1.00 72.88 229 MET A N 1
ATOM 1812 C CA . MET A 1 229 ? 5.914 43.129 -10.575 1.00 72.88 229 MET A CA 1
ATOM 1813 C C . MET A 1 229 ? 4.488 42.567 -10.677 1.00 72.88 229 MET A C 1
ATOM 1815 O O . MET A 1 229 ? 3.524 43.262 -10.371 1.00 72.88 229 MET A O 1
ATOM 1819 N N . GLN A 1 230 ? 4.330 41.314 -11.119 1.00 80.88 230 GLN A N 1
ATOM 1820 C CA . GLN A 1 230 ? 3.019 40.655 -11.225 1.00 80.88 230 GLN A CA 1
ATOM 1821 C C . GLN A 1 230 ? 2.806 39.642 -10.103 1.00 80.88 230 GLN A C 1
ATOM 1823 O O . GLN A 1 230 ? 3.560 38.682 -10.017 1.00 80.88 230 GLN A O 1
ATOM 1828 N N . ASP A 1 231 ? 1.715 39.769 -9.352 1.00 76.94 231 ASP A N 1
ATOM 1829 C CA . ASP A 1 231 ? 1.363 38.989 -8.149 1.00 76.94 231 ASP A CA 1
ATOM 1830 C C . ASP A 1 231 ? 1.063 37.484 -8.381 1.00 76.94 231 ASP A C 1
ATOM 1832 O O . ASP A 1 231 ? 0.453 36.813 -7.541 1.00 76.94 231 ASP A O 1
ATOM 1836 N N . GLY A 1 232 ? 1.382 36.925 -9.546 1.00 85.88 232 GLY A N 1
ATOM 1837 C CA . GLY A 1 232 ? 0.817 35.648 -9.983 1.00 85.88 232 GLY A CA 1
ATOM 1838 C C . GLY A 1 232 ? -0.697 35.766 -10.209 1.00 85.88 232 GLY A C 1
ATOM 1839 O O . GLY A 1 232 ? -1.178 36.782 -10.719 1.00 85.88 232 GLY A O 1
ATOM 1840 N N . VAL A 1 233 ? -1.462 34.732 -9.844 1.00 93.31 233 VAL A N 1
ATOM 1841 C CA . VAL A 1 233 ? -2.913 34.680 -10.097 1.00 93.31 233 VAL A CA 1
ATOM 1842 C C . VAL A 1 233 ? -3.727 34.919 -8.825 1.00 93.31 233 VAL A C 1
ATOM 1844 O O . VAL A 1 233 ? -3.588 34.209 -7.829 1.00 93.31 233 VAL A O 1
ATOM 1847 N N . ARG A 1 234 ? -4.626 35.906 -8.882 1.00 92.25 234 ARG A N 1
ATOM 1848 C CA . ARG A 1 234 ? -5.681 36.179 -7.898 1.00 92.25 234 ARG A CA 1
ATOM 1849 C C . ARG A 1 234 ? -7.024 35.601 -8.344 1.00 92.25 234 ARG A C 1
ATOM 1851 O O . ARG A 1 234 ? -7.270 35.436 -9.539 1.00 92.25 234 ARG A O 1
ATOM 1858 N N . PHE A 1 235 ? -7.905 35.343 -7.380 1.00 96.19 235 PHE A N 1
ATOM 1859 C CA . PHE A 1 235 ? -9.272 34.873 -7.616 1.00 96.19 235 PHE A CA 1
ATOM 1860 C C . PHE A 1 235 ? -10.292 35.952 -7.236 1.00 96.19 235 PHE A C 1
ATOM 1862 O O . PHE A 1 235 ? -10.132 36.649 -6.233 1.00 96.19 235 PHE A O 1
ATOM 1869 N N . VAL A 1 236 ? -11.354 36.061 -8.030 1.00 96.75 236 VAL A N 1
ATOM 1870 C CA . VAL A 1 236 ? -12.491 36.959 -7.810 1.00 96.75 236 VAL A CA 1
ATOM 1871 C C . VAL A 1 236 ? -13.687 36.100 -7.391 1.00 96.75 236 VAL A C 1
ATOM 1873 O O . VAL A 1 236 ? -14.186 35.307 -8.189 1.00 96.75 236 VAL A O 1
ATOM 1876 N N . LEU A 1 237 ? -14.080 36.183 -6.114 1.00 96.12 237 LEU A N 1
ATOM 1877 C CA . LEU A 1 237 ? -14.917 35.181 -5.429 1.00 96.12 237 LEU A CA 1
ATOM 1878 C C . LEU A 1 237 ? -16.023 35.807 -4.564 1.00 96.12 237 LEU A C 1
ATOM 1880 O O . LEU A 1 237 ? -15.879 36.926 -4.071 1.00 96.12 237 LEU A O 1
ATOM 1884 N N . SER A 1 238 ? -17.113 35.064 -4.369 1.00 95.12 238 SER A N 1
ATOM 1885 C CA . SER A 1 238 ? -18.267 35.414 -3.527 1.00 95.12 238 SER A CA 1
ATOM 1886 C C . SER A 1 238 ? -18.122 34.892 -2.085 1.00 95.12 238 SER A C 1
ATOM 1888 O O . SER A 1 238 ? -17.191 34.135 -1.782 1.00 95.12 238 SER A O 1
ATOM 1890 N N . LEU A 1 239 ? -19.058 35.249 -1.190 1.00 95.06 239 LEU A N 1
ATOM 1891 C CA . LEU A 1 239 ? -19.120 34.649 0.153 1.00 95.06 239 LEU A CA 1
ATOM 1892 C C . LEU A 1 239 ? -19.442 33.151 0.076 1.00 95.06 239 LEU A C 1
ATOM 1894 O O . LEU A 1 239 ? -18.874 32.379 0.846 1.00 95.06 239 LEU A O 1
ATOM 1898 N N . GLU A 1 240 ? -20.268 32.724 -0.886 1.00 92.56 240 GLU A N 1
ATOM 1899 C CA . GLU A 1 240 ? -20.535 31.303 -1.132 1.00 92.56 240 GLU A CA 1
ATOM 1900 C C . GLU A 1 240 ? -19.247 30.528 -1.443 1.00 92.56 240 GLU A C 1
ATOM 1902 O O . GLU A 1 240 ? -19.005 29.472 -0.861 1.00 92.56 240 GLU A O 1
ATOM 1907 N N . HIS A 1 241 ? -18.381 31.057 -2.312 1.00 94.81 241 HIS A N 1
ATOM 1908 C CA . HIS A 1 241 ? -17.157 30.352 -2.709 1.00 94.81 241 HIS A CA 1
ATOM 1909 C C . HIS A 1 241 ? -16.184 30.216 -1.534 1.00 94.81 241 HIS A C 1
ATOM 1911 O O . HIS A 1 241 ? -15.592 29.157 -1.332 1.00 94.81 241 HIS A O 1
ATOM 1917 N N . MET A 1 242 ? -16.055 31.270 -0.723 1.00 96.00 242 MET A N 1
ATOM 1918 C CA . MET A 1 242 ? -15.278 31.229 0.517 1.00 96.00 242 MET A CA 1
ATOM 1919 C C . MET A 1 242 ? -15.862 30.216 1.516 1.00 96.00 242 MET A C 1
ATOM 1921 O O . MET A 1 242 ? -15.105 29.448 2.106 1.00 96.00 242 MET A O 1
ATOM 1925 N N . GLY A 1 243 ? -17.192 30.126 1.627 1.00 93.69 243 GLY A N 1
ATOM 1926 C CA . GLY A 1 243 ? -17.878 29.079 2.390 1.00 93.69 243 GLY A CA 1
ATOM 1927 C C . GLY A 1 243 ? -17.552 27.661 1.908 1.00 93.69 243 GLY A C 1
ATOM 1928 O O . GLY A 1 243 ? -17.212 26.805 2.722 1.00 93.69 243 GLY A O 1
ATOM 1929 N N . ARG A 1 244 ? -17.577 27.415 0.589 1.00 93.12 244 ARG A N 1
ATOM 1930 C CA . ARG A 1 244 ? -17.253 26.105 -0.011 1.00 93.12 244 ARG A CA 1
ATOM 1931 C C . ARG A 1 244 ? -15.803 25.673 0.265 1.00 93.12 244 ARG A C 1
ATOM 1933 O O . ARG A 1 244 ? -15.596 24.516 0.621 1.00 93.12 244 ARG A O 1
ATOM 1940 N N . LEU A 1 245 ? -14.819 26.582 0.212 1.00 95.31 245 LEU A N 1
ATOM 1941 C CA . LEU A 1 245 ? -13.444 26.282 0.660 1.00 95.31 245 LEU A CA 1
ATOM 1942 C C . LEU A 1 245 ? -13.399 25.909 2.148 1.00 95.31 245 LEU A C 1
ATOM 1944 O O . LEU A 1 245 ? -12.785 24.907 2.509 1.00 95.31 245 LEU A O 1
ATOM 1948 N N . GLY A 1 246 ? -14.051 26.698 3.007 1.00 94.12 246 GLY A N 1
ATOM 1949 C CA . GLY A 1 246 ? -14.080 26.418 4.442 1.00 94.12 246 GLY A CA 1
ATOM 1950 C C . GLY A 1 246 ? -14.728 25.069 4.761 1.00 94.12 246 GLY A C 1
ATOM 1951 O O . GLY A 1 246 ? -14.234 24.356 5.627 1.00 94.12 246 GLY A O 1
ATOM 1952 N N . LEU A 1 247 ? -15.780 24.676 4.033 1.00 92.00 247 LEU A N 1
ATOM 1953 C CA . LEU A 1 247 ? -16.414 23.362 4.180 1.00 92.00 247 LEU A CA 1
ATOM 1954 C C . LEU A 1 247 ? -15.540 22.214 3.665 1.00 92.00 247 LEU A C 1
ATOM 1956 O O . LEU A 1 247 ? -15.484 21.180 4.323 1.00 92.00 247 LEU A O 1
ATOM 1960 N N . LEU A 1 248 ? -14.817 22.396 2.554 1.00 93.19 248 LEU A N 1
ATOM 1961 C CA . LEU A 1 248 ? -13.842 21.412 2.069 1.00 93.19 248 LEU A CA 1
ATOM 1962 C C . LEU A 1 248 ? -12.729 21.175 3.104 1.00 93.19 248 LEU A C 1
ATOM 1964 O O . LEU A 1 248 ? -12.346 20.033 3.346 1.00 93.19 248 LEU A O 1
ATOM 1968 N N . ALA A 1 249 ? -12.236 22.234 3.753 1.00 92.81 249 ALA A N 1
ATOM 1969 C CA . ALA A 1 249 ? -11.242 22.109 4.818 1.00 92.81 249 ALA A CA 1
ATOM 1970 C C . ALA A 1 249 ? -11.831 21.460 6.088 1.00 92.81 249 ALA A C 1
ATOM 1972 O O . ALA A 1 249 ? -11.257 20.515 6.627 1.00 92.81 249 ALA A O 1
ATOM 1973 N N . LEU A 1 250 ? -13.035 21.878 6.503 1.00 89.69 250 LEU A N 1
ATOM 1974 C CA . LEU A 1 250 ? -13.782 21.298 7.628 1.00 89.69 250 LEU A CA 1
ATOM 1975 C C . LEU A 1 250 ? -14.044 19.789 7.465 1.00 89.69 250 LEU A C 1
ATOM 1977 O O . LEU A 1 250 ? -14.089 19.054 8.450 1.00 89.69 250 LEU A O 1
ATOM 1981 N N . ALA A 1 251 ? -14.200 19.339 6.220 1.00 86.31 251 ALA A N 1
ATOM 1982 C CA . ALA A 1 251 ? -14.381 17.949 5.823 1.00 86.31 251 ALA A CA 1
ATOM 1983 C C . ALA A 1 251 ? -13.069 17.156 5.667 1.00 86.31 251 ALA A C 1
ATOM 1985 O O . ALA A 1 251 ? -13.099 16.007 5.231 1.00 86.31 251 ALA A O 1
ATOM 1986 N N . GLY A 1 252 ? -11.913 17.755 5.973 1.00 87.19 252 GLY A N 1
ATOM 1987 C CA . GLY A 1 252 ? -10.611 17.117 5.784 1.00 87.19 252 GLY A CA 1
ATOM 1988 C C . GLY A 1 252 ? -10.274 16.847 4.315 1.00 87.19 252 GLY A C 1
ATOM 1989 O O . GLY A 1 252 ? -9.643 15.843 4.027 1.00 87.19 252 GLY A O 1
ATOM 1990 N N . GLY A 1 253 ? -10.714 17.702 3.386 1.00 90.00 253 GLY A N 1
ATOM 1991 C CA . GLY A 1 253 ? -10.415 17.580 1.952 1.00 90.00 253 GLY A CA 1
ATOM 1992 C C . GLY A 1 253 ? -11.375 16.688 1.158 1.00 90.00 253 GLY A C 1
ATOM 1993 O O . GLY A 1 253 ? -11.236 16.574 -0.061 1.00 90.00 253 GLY A O 1
ATOM 1994 N N . THR A 1 254 ? -12.381 16.109 1.818 1.00 86.19 254 THR A N 1
ATOM 1995 C CA . THR A 1 254 ? -13.454 15.333 1.179 1.00 86.19 254 THR A CA 1
ATOM 1996 C C . THR A 1 254 ? -14.642 16.219 0.792 1.00 86.19 254 THR A C 1
ATOM 1998 O O . THR A 1 254 ? -15.031 17.120 1.533 1.00 86.19 254 THR A O 1
ATOM 2001 N N . TRP A 1 255 ? -15.257 15.953 -0.362 1.00 86.19 255 TRP A N 1
ATOM 2002 C CA . TRP A 1 255 ? -16.488 16.603 -0.816 1.00 86.19 255 TRP A CA 1
ATOM 2003 C C . TRP A 1 255 ? -17.443 15.564 -1.404 1.00 86.19 255 TRP A C 1
ATOM 2005 O O . TRP A 1 255 ? -17.058 14.811 -2.294 1.00 86.19 255 TRP A O 1
ATOM 2015 N N . ASN A 1 256 ? -18.686 15.506 -0.912 1.00 75.50 256 ASN A N 1
ATOM 2016 C CA . ASN A 1 256 ? -19.706 14.542 -1.361 1.00 75.50 256 ASN A CA 1
ATOM 2017 C C . ASN A 1 256 ? -19.208 13.074 -1.431 1.00 75.50 256 ASN A C 1
ATOM 2019 O O . ASN A 1 256 ? -19.575 12.336 -2.341 1.00 75.50 256 ASN A O 1
ATOM 2023 N N . GLY A 1 257 ? -18.364 12.659 -0.476 1.00 65.81 257 GLY A N 1
ATOM 2024 C CA . GLY A 1 257 ? -17.789 11.306 -0.398 1.00 65.81 257 GLY A CA 1
ATOM 2025 C C . GLY A 1 257 ? -16.510 11.077 -1.219 1.00 65.81 257 GLY A C 1
ATOM 2026 O O . GLY A 1 257 ? -15.935 9.996 -1.143 1.00 65.81 257 GLY A O 1
ATOM 2027 N N . VAL A 1 258 ? -16.031 12.074 -1.971 1.00 70.56 258 VAL A N 1
ATOM 2028 C CA . VAL A 1 258 ? -14.790 11.993 -2.762 1.00 70.56 258 VAL A CA 1
ATOM 2029 C C . VAL A 1 258 ? -13.677 12.789 -2.080 1.00 70.56 258 VAL A C 1
ATOM 2031 O O . VAL A 1 258 ? -13.827 13.990 -1.855 1.00 70.56 258 VAL A O 1
ATOM 2034 N N . GLU A 1 259 ? -12.545 12.153 -1.771 1.00 84.38 259 GLU A N 1
ATOM 2035 C CA . GLU A 1 259 ? -11.350 12.845 -1.266 1.00 84.38 259 GLU A CA 1
ATOM 2036 C C . GLU A 1 259 ? -10.669 13.613 -2.416 1.00 84.38 259 GLU A C 1
ATOM 2038 O O . GLU A 1 259 ? -10.022 13.020 -3.281 1.00 84.38 259 GLU A O 1
ATOM 2043 N N . LEU A 1 260 ? -10.842 14.941 -2.443 1.00 90.44 260 LEU A N 1
ATOM 2044 C CA . LEU A 1 260 ? -10.283 15.842 -3.464 1.00 90.44 260 LEU A CA 1
ATOM 2045 C C . LEU A 1 260 ? -8.891 16.364 -3.086 1.00 90.44 260 LEU A C 1
ATOM 2047 O O . LEU A 1 260 ? -8.086 16.694 -3.955 1.00 90.44 260 LEU A O 1
ATOM 2051 N N . VAL A 1 261 ? -8.620 16.458 -1.785 1.00 93.62 261 VAL A N 1
ATOM 2052 C CA . VAL A 1 261 ? -7.335 16.834 -1.187 1.00 93.62 261 VAL A CA 1
ATOM 2053 C C . VAL A 1 261 ? -7.054 15.835 -0.060 1.00 93.62 261 VAL A C 1
ATOM 2055 O O . VAL A 1 261 ? -7.982 15.570 0.701 1.00 93.62 261 VAL A O 1
ATOM 2058 N N . PRO A 1 262 ? -5.826 15.299 0.097 1.00 82.75 262 PRO A N 1
ATOM 2059 C CA . PRO A 1 262 ? -5.572 14.244 1.073 1.00 82.75 262 PRO A CA 1
ATOM 2060 C C . PRO A 1 262 ? -5.820 14.729 2.506 1.00 82.75 262 PRO A C 1
ATOM 2062 O O . PRO A 1 262 ? -5.364 15.819 2.864 1.00 82.75 262 PRO A O 1
ATOM 2065 N N . GLN A 1 263 ? -6.446 13.915 3.359 1.00 82.81 263 GLN A N 1
ATOM 2066 C CA . GLN A 1 263 ? -6.791 14.308 4.734 1.00 82.81 263 GLN A CA 1
ATOM 2067 C C . GLN A 1 263 ? -5.584 14.835 5.527 1.00 82.81 263 GLN A C 1
ATOM 2069 O O . GLN A 1 263 ? -5.675 15.879 6.180 1.00 82.81 263 GLN A O 1
ATOM 2074 N N . TRP A 1 264 ? -4.430 14.165 5.412 1.00 87.62 264 TRP A N 1
ATOM 2075 C CA . TRP A 1 264 ? -3.179 14.587 6.054 1.00 87.62 264 TRP A CA 1
ATOM 2076 C C . TRP A 1 264 ? -2.703 15.962 5.566 1.00 87.62 264 TRP A C 1
ATOM 2078 O O . TRP A 1 264 ? -2.140 16.726 6.340 1.00 87.62 264 TRP A O 1
ATOM 2088 N N . PHE A 1 265 ? -2.950 16.318 4.302 1.00 94.06 265 PHE A N 1
ATOM 2089 C CA . PHE A 1 265 ? -2.539 17.608 3.748 1.00 94.06 265 PHE A CA 1
ATOM 2090 C C . PHE A 1 265 ? -3.347 18.748 4.373 1.00 94.06 265 PHE A C 1
ATOM 2092 O O . PHE A 1 265 ? -2.800 19.813 4.651 1.00 94.06 265 PHE A O 1
ATOM 2099 N N . VAL A 1 266 ? -4.639 18.519 4.631 1.00 92.19 266 VAL A N 1
ATOM 2100 C CA . VAL A 1 266 ? -5.505 19.503 5.295 1.00 92.19 266 VAL A CA 1
ATOM 2101 C C . VAL A 1 266 ? -5.188 19.603 6.793 1.00 92.19 266 VAL A C 1
ATOM 2103 O O . VAL A 1 266 ? -5.252 20.691 7.353 1.00 92.19 266 VAL A O 1
ATOM 2106 N N . GLU A 1 267 ? -4.790 18.504 7.443 1.00 87.38 267 GLU A N 1
ATOM 2107 C CA . GLU A 1 267 ? -4.279 18.529 8.826 1.00 87.38 267 GLU A CA 1
ATOM 2108 C C . GLU A 1 267 ? -2.971 19.330 8.944 1.00 87.38 267 GLU A C 1
ATOM 2110 O O . GLU A 1 267 ? -2.866 20.201 9.806 1.00 87.38 267 GLU A O 1
ATOM 2115 N N . GLU A 1 268 ? -2.010 19.124 8.038 1.00 89.25 268 GLU A N 1
ATOM 2116 C CA . GLU A 1 268 ? -0.773 19.916 8.002 1.00 89.25 268 GLU A CA 1
ATOM 2117 C C . GLU A 1 268 ? -1.057 21.401 7.678 1.00 89.25 268 GLU A C 1
ATOM 2119 O O . GLU A 1 268 ? -0.431 22.289 8.261 1.00 89.25 268 GLU A O 1
ATOM 2124 N N . LEU A 1 269 ? -2.046 21.691 6.819 1.00 94.31 269 LEU A N 1
ATOM 2125 C CA . LEU A 1 269 ? -2.505 23.048 6.485 1.00 94.31 269 LEU A CA 1
ATOM 2126 C C . LEU A 1 269 ? -3.157 23.782 7.673 1.00 94.31 269 LEU A C 1
ATOM 2128 O O . LEU A 1 269 ? -2.995 24.997 7.789 1.00 94.31 269 LEU A O 1
ATOM 2132 N N . GLU A 1 270 ? -3.856 23.058 8.552 1.00 92.69 270 GLU A N 1
ATOM 2133 C CA . GLU A 1 270 ? -4.446 23.564 9.806 1.00 92.69 270 GLU A CA 1
ATOM 2134 C C . GLU A 1 270 ? -3.432 23.658 10.967 1.00 92.69 270 GLU A C 1
ATOM 2136 O O . GLU A 1 270 ? -3.752 24.213 12.020 1.00 92.69 270 GLU A O 1
ATOM 2141 N N . SER A 1 271 ? -2.204 23.161 10.780 1.00 90.94 271 SER A N 1
ATOM 2142 C CA . SER A 1 271 ? -1.145 23.106 11.799 1.00 90.94 271 SER A CA 1
ATOM 2143 C C . SER A 1 271 ? -0.052 24.168 11.611 1.00 90.94 271 SER A C 1
ATOM 2145 O O . SER A 1 271 ? 0.179 24.662 10.509 1.00 90.94 271 SER A O 1
ATOM 2147 N N . LYS A 1 272 ? 0.681 24.502 12.680 1.00 94.62 272 LYS A N 1
ATOM 2148 C CA . LYS A 1 272 ? 1.829 25.425 12.627 1.00 94.62 272 LYS A CA 1
ATOM 2149 C C . LYS A 1 272 ? 3.083 24.714 12.104 1.00 94.62 272 LYS A C 1
ATOM 2151 O O . LYS A 1 272 ? 3.723 23.950 12.824 1.00 94.62 272 LYS A O 1
ATOM 2156 N N . GLN A 1 273 ? 3.430 25.002 10.851 1.00 95.06 273 GLN A N 1
ATOM 2157 C CA . GLN A 1 273 ? 4.502 24.364 10.067 1.00 95.06 273 GLN A CA 1
ATOM 2158 C C . GLN A 1 273 ? 5.868 25.068 10.185 1.00 95.06 273 GLN A C 1
ATOM 2160 O O . GLN A 1 273 ? 6.867 24.609 9.639 1.00 95.06 273 GLN A O 1
ATOM 2165 N N . THR A 1 274 ? 5.915 26.195 10.889 1.00 92.81 274 THR A N 1
ATOM 2166 C CA . THR A 1 274 ? 7.044 27.137 10.986 1.00 92.81 274 THR A CA 1
ATOM 2167 C C . THR A 1 274 ? 7.995 26.868 12.152 1.00 92.81 274 THR A C 1
ATOM 2169 O O . THR A 1 274 ? 8.814 27.724 12.489 1.00 92.81 274 THR A O 1
ATOM 2172 N N . ARG A 1 275 ? 7.893 25.710 12.812 1.00 88.69 275 ARG A N 1
ATOM 2173 C CA . ARG A 1 275 ? 8.637 25.450 14.052 1.00 88.69 275 ARG A CA 1
ATOM 2174 C C . ARG A 1 275 ? 10.149 25.446 13.824 1.00 88.69 275 ARG A C 1
ATOM 2176 O O . ARG A 1 275 ? 10.644 24.837 12.881 1.00 88.69 275 ARG A O 1
ATOM 2183 N N . GLY A 1 276 ? 10.882 26.145 14.686 1.00 85.56 276 GLY A N 1
ATOM 2184 C CA . GLY A 1 276 ? 12.311 26.433 14.549 1.00 85.56 276 GLY A CA 1
ATOM 2185 C C . GLY A 1 276 ? 12.695 27.397 13.417 1.00 85.56 276 GLY A C 1
ATOM 2186 O O . GLY A 1 276 ? 13.877 27.721 13.298 1.00 85.56 276 GLY A O 1
ATOM 2187 N N . MET A 1 277 ? 11.749 27.889 12.606 1.00 91.44 277 MET A N 1
ATOM 2188 C CA . MET A 1 277 ? 12.020 28.957 11.640 1.00 91.44 277 MET A CA 1
ATOM 2189 C C . MET A 1 277 ? 12.030 30.306 12.354 1.00 91.44 277 MET A C 1
ATOM 2191 O O . MET A 1 277 ? 11.139 30.610 13.147 1.00 91.44 277 MET A O 1
ATOM 2195 N N . LYS A 1 278 ? 12.987 31.170 12.005 1.00 90.00 278 LYS A N 1
ATOM 2196 C CA . LYS A 1 278 ? 12.891 32.596 12.359 1.00 90.00 278 LYS A CA 1
ATOM 2197 C C . LYS A 1 278 ? 11.728 33.225 11.586 1.00 90.00 278 LYS A C 1
ATOM 2199 O O . LYS A 1 278 ? 11.440 32.786 10.476 1.00 90.00 278 LYS A O 1
ATOM 2204 N N . ALA A 1 279 ? 11.099 34.271 12.114 1.00 89.75 279 ALA A N 1
ATOM 2205 C CA . ALA A 1 279 ? 10.073 35.027 11.394 1.00 89.75 279 ALA A CA 1
ATOM 2206 C C . ALA A 1 279 ? 10.547 36.447 11.038 1.00 89.75 279 ALA A C 1
ATOM 2208 O O . ALA A 1 279 ? 10.972 37.202 11.915 1.00 89.75 279 ALA A O 1
ATOM 2209 N N . ASN A 1 280 ? 10.411 36.842 9.767 1.00 88.19 280 ASN A N 1
ATOM 2210 C CA . ASN A 1 280 ? 10.423 38.247 9.364 1.00 88.19 280 ASN A CA 1
ATOM 2211 C C . ASN A 1 280 ? 9.025 38.698 8.909 1.00 88.19 280 ASN A C 1
ATOM 2213 O O . ASN A 1 280 ? 8.533 38.295 7.856 1.00 88.19 280 ASN A O 1
ATOM 2217 N N . TYR A 1 281 ? 8.419 39.601 9.681 1.00 87.25 281 TYR A N 1
ATOM 2218 C CA . TYR A 1 281 ? 7.133 40.234 9.360 1.00 87.25 281 TYR A CA 1
ATOM 2219 C C . TYR A 1 281 ? 7.264 41.493 8.494 1.00 87.25 281 TYR A C 1
ATOM 2221 O O . TYR A 1 281 ? 6.265 41.974 7.969 1.00 87.25 281 TYR A O 1
ATOM 2229 N N . ASN A 1 282 ? 8.478 42.021 8.311 1.00 82.62 282 ASN A N 1
ATOM 2230 C CA . ASN A 1 282 ? 8.765 43.157 7.435 1.00 82.62 282 ASN A CA 1
ATOM 2231 C C . ASN A 1 282 ? 9.360 42.630 6.117 1.00 82.62 282 ASN A C 1
ATOM 2233 O O . ASN A 1 282 ? 10.547 42.812 5.846 1.00 82.62 282 ASN A O 1
ATOM 2237 N N . GLY A 1 283 ? 8.565 41.881 5.347 1.00 75.31 283 GLY A N 1
ATOM 2238 C CA . GLY A 1 283 ? 8.981 41.304 4.064 1.00 75.31 283 GLY A CA 1
ATOM 2239 C C . GLY A 1 283 ? 9.052 42.340 2.925 1.00 75.31 283 GLY A C 1
ATOM 2240 O O . GLY A 1 283 ? 8.426 43.397 3.030 1.00 75.31 283 GLY A O 1
ATOM 2241 N N . PRO A 1 284 ? 9.794 42.053 1.837 1.00 68.81 284 PRO A N 1
ATOM 2242 C CA . PRO A 1 284 ? 9.889 42.936 0.669 1.00 68.81 284 PRO A CA 1
ATOM 2243 C C . PRO A 1 284 ? 8.584 43.047 -0.136 1.00 68.81 284 PRO A C 1
ATOM 2245 O O . PRO A 1 284 ? 8.202 44.147 -0.521 1.00 68.81 284 PRO A O 1
ATOM 2248 N N . ASN A 1 285 ? 7.893 41.926 -0.379 1.00 71.38 285 ASN A N 1
ATOM 2249 C CA . ASN A 1 285 ? 6.737 41.833 -1.281 1.00 71.38 285 ASN A CA 1
ATOM 2250 C C . ASN A 1 285 ? 5.451 41.465 -0.509 1.00 71.38 285 ASN A C 1
ATOM 2252 O O . ASN A 1 285 ? 5.483 40.593 0.351 1.00 71.38 285 ASN A O 1
ATOM 2256 N N . ASP A 1 286 ? 4.321 42.127 -0.797 1.00 65.62 286 ASP A N 1
ATOM 2257 C CA . ASP A 1 286 ? 3.064 42.148 0.010 1.00 65.62 286 ASP A CA 1
ATOM 2258 C C . ASP A 1 286 ? 3.210 42.786 1.426 1.00 65.62 286 ASP A C 1
ATOM 2260 O O . ASP A 1 286 ? 2.220 43.019 2.116 1.00 65.62 286 ASP A O 1
ATOM 2264 N N . GLY A 1 287 ? 4.427 43.192 1.815 1.00 58.50 287 GLY A N 1
ATOM 2265 C CA . GLY A 1 287 ? 4.693 44.229 2.821 1.00 58.50 287 GLY A CA 1
ATOM 2266 C C . GLY A 1 287 ? 4.625 43.822 4.300 1.00 58.50 287 GLY A C 1
ATOM 2267 O O . GLY A 1 287 ? 4.639 42.649 4.671 1.00 58.50 287 GLY A O 1
ATOM 2268 N N . LYS A 1 288 ? 4.608 44.842 5.173 1.00 67.50 288 LYS A N 1
ATOM 2269 C CA . LYS A 1 288 ? 4.642 44.685 6.635 1.00 67.50 288 LYS A CA 1
ATOM 2270 C C . LYS A 1 288 ? 3.369 44.017 7.164 1.00 67.50 288 LYS A C 1
ATOM 2272 O O . LYS A 1 288 ? 2.281 44.586 7.083 1.00 67.50 288 LYS A O 1
ATOM 2277 N N . ILE A 1 289 ? 3.537 42.867 7.807 1.00 77.62 289 ILE A N 1
ATOM 2278 C CA . ILE A 1 289 ? 2.504 42.214 8.610 1.00 77.62 289 ILE A CA 1
ATOM 2279 C C . ILE A 1 289 ? 2.427 42.863 9.999 1.00 77.62 289 ILE A C 1
ATOM 2281 O O . ILE A 1 289 ? 3.443 43.191 10.610 1.00 77.62 289 ILE A O 1
ATOM 2285 N N . ASP A 1 290 ? 1.204 43.022 10.501 1.00 78.62 290 ASP A N 1
ATOM 2286 C CA . ASP A 1 290 ? 0.883 43.570 11.826 1.00 78.62 290 ASP A CA 1
ATOM 2287 C C . ASP A 1 290 ? 1.055 42.497 12.927 1.00 78.62 290 ASP A C 1
ATOM 2289 O O . ASP A 1 290 ? 0.092 42.060 13.554 1.00 78.62 290 ASP A O 1
ATOM 2293 N N . LEU A 1 291 ? 2.287 41.988 13.062 1.00 85.00 291 LEU A N 1
ATOM 2294 C CA . LEU A 1 291 ? 2.763 41.025 14.070 1.00 85.00 291 LEU A CA 1
ATOM 2295 C C . LEU A 1 291 ? 4.244 41.325 14.379 1.00 85.00 291 LEU A C 1
ATOM 2297 O O . LEU A 1 291 ? 4.977 41.779 13.495 1.00 85.00 291 LEU A O 1
ATOM 2301 N N . SER A 1 292 ? 4.710 41.051 15.602 1.00 83.75 292 SER A N 1
ATOM 2302 C CA . SER A 1 292 ? 6.116 41.249 15.991 1.00 83.75 292 SER A CA 1
ATOM 2303 C C . SER A 1 292 ? 6.885 39.926 16.180 1.00 83.75 292 SER A C 1
ATOM 2305 O O . SER A 1 292 ? 6.299 38.943 16.636 1.00 83.75 292 SER A O 1
ATOM 2307 N N . PRO A 1 293 ? 8.208 39.871 15.907 1.00 84.62 293 PRO A N 1
ATOM 2308 C CA . PRO A 1 293 ? 9.047 38.724 16.284 1.00 84.62 293 PRO A CA 1
ATOM 2309 C C . PRO A 1 293 ? 9.183 38.514 17.800 1.00 84.62 293 PRO A C 1
ATOM 2311 O O . PRO A 1 293 ? 9.627 37.454 18.228 1.00 84.62 293 PRO A O 1
ATOM 2314 N N . GLN A 1 294 ? 8.841 39.522 18.609 1.00 85.00 294 GLN A N 1
ATOM 2315 C CA . GLN A 1 294 ? 8.855 39.456 20.070 1.00 85.00 294 GLN A CA 1
ATOM 2316 C C . GLN A 1 294 ? 7.660 38.661 20.615 1.00 85.00 294 GLN A C 1
ATOM 2318 O O . GLN A 1 294 ? 7.825 37.874 21.542 1.00 85.00 294 GLN A O 1
ATOM 2323 N N . GLU A 1 295 ? 6.475 38.851 20.033 1.00 84.25 295 GLU A N 1
ATOM 2324 C CA . GLU A 1 295 ? 5.248 38.128 20.401 1.00 84.25 295 GLU A CA 1
ATOM 2325 C C . GLU A 1 295 ? 5.128 36.796 19.641 1.00 84.25 295 GLU A C 1
ATOM 2327 O O . GLU A 1 295 ? 4.665 35.802 20.194 1.00 84.25 295 GLU A O 1
ATOM 2332 N N . PHE A 1 296 ? 5.585 36.765 18.384 1.00 89.81 296 PHE A N 1
ATOM 2333 C CA . PHE A 1 296 ? 5.483 35.626 17.470 1.00 89.81 296 PHE A CA 1
ATOM 2334 C C . PHE A 1 296 ? 6.864 35.270 16.878 1.00 89.81 296 PHE A C 1
ATOM 2336 O O . PHE A 1 296 ? 7.108 35.516 15.691 1.00 89.81 296 PHE A O 1
ATOM 2343 N N . PRO A 1 297 ? 7.797 34.701 17.669 1.00 88.00 297 PRO A N 1
ATOM 2344 C CA . PRO A 1 297 ? 9.138 34.340 17.189 1.00 88.00 297 PRO A CA 1
ATOM 2345 C C . PRO A 1 297 ? 9.108 33.266 16.086 1.00 88.00 297 PRO A C 1
ATOM 2347 O O . PRO A 1 297 ? 9.905 33.325 15.150 1.00 88.00 297 PRO A O 1
ATOM 2350 N N . GLU A 1 298 ? 8.144 32.342 16.168 1.00 92.06 298 GLU A N 1
ATOM 2351 C CA . GLU A 1 298 ? 7.720 31.435 15.095 1.00 92.06 298 GLU A CA 1
ATOM 2352 C C . GLU A 1 298 ? 6.353 31.904 14.571 1.00 92.06 298 GLU A C 1
ATOM 2354 O O . GLU A 1 298 ? 5.417 32.056 15.362 1.00 92.06 298 GLU A O 1
ATOM 2359 N N . SER A 1 299 ? 6.196 32.107 13.260 1.00 92.19 299 SER A N 1
ATOM 2360 C CA . SER A 1 299 ? 4.952 32.670 12.705 1.00 92.19 299 SER A CA 1
ATOM 2361 C C . SER A 1 299 ? 3.766 31.701 12.803 1.00 92.19 299 SER A C 1
ATOM 2363 O O . SER A 1 299 ? 3.949 30.526 12.484 1.00 92.19 299 SER A O 1
ATOM 2365 N N . PRO A 1 300 ? 2.552 32.130 13.208 1.00 93.81 300 PRO A N 1
ATOM 2366 C CA . PRO A 1 300 ? 1.368 31.270 13.327 1.00 93.81 300 PRO A CA 1
ATOM 2367 C C . PRO A 1 300 ? 0.810 30.877 11.946 1.00 93.81 300 PRO A C 1
ATOM 2369 O O . PRO A 1 300 ? -0.221 31.383 11.489 1.00 93.81 300 PRO A O 1
ATOM 2372 N N . TYR A 1 301 ? 1.530 29.996 11.246 1.00 93.38 301 TYR A N 1
ATOM 2373 C CA . TYR A 1 301 ? 1.338 29.706 9.826 1.00 93.38 301 TYR A CA 1
ATOM 2374 C C . TYR A 1 301 ? 1.504 28.213 9.494 1.00 93.38 301 TYR A C 1
ATOM 2376 O O . TYR A 1 301 ? 2.454 27.567 9.939 1.00 93.38 301 TYR A O 1
ATOM 2384 N N . GLY A 1 302 ? 0.581 27.686 8.690 1.00 94.12 302 GLY A N 1
ATOM 2385 C CA . GLY A 1 302 ? 0.614 26.354 8.083 1.00 94.12 302 GLY A CA 1
ATOM 2386 C C . GLY A 1 302 ? 0.925 26.422 6.588 1.00 94.12 302 GLY A C 1
ATOM 2387 O O . GLY A 1 302 ? 1.715 27.256 6.141 1.00 94.12 302 GLY A O 1
ATOM 2388 N N . PHE A 1 303 ? 0.275 25.581 5.779 1.00 96.44 303 PHE A N 1
ATOM 2389 C CA . PHE A 1 303 ? 0.356 25.679 4.315 1.00 96.44 303 PHE A CA 1
ATOM 2390 C C . PHE A 1 303 ? -0.474 26.864 3.804 1.00 96.44 303 PHE A C 1
ATOM 2392 O O . PHE A 1 303 ? -1.692 26.779 3.640 1.00 96.44 303 PHE A O 1
ATOM 2399 N N . LEU A 1 304 ? 0.205 27.987 3.547 1.00 95.12 304 LEU A N 1
ATOM 2400 C CA . LEU A 1 304 ? -0.357 29.229 2.997 1.00 95.12 304 LEU A CA 1
ATOM 2401 C C . LEU A 1 304 ? -1.548 29.817 3.780 1.00 95.12 304 LEU A C 1
ATOM 2403 O O . LEU A 1 304 ? -2.334 30.600 3.243 1.00 95.12 304 LEU A O 1
ATOM 2407 N N . THR A 1 305 ? -1.657 29.451 5.055 1.00 95.56 305 THR A N 1
ATOM 2408 C CA . THR A 1 305 ? -2.844 29.610 5.903 1.00 95.56 305 THR A CA 1
ATOM 2409 C C . THR A 1 305 ? -2.401 29.996 7.310 1.00 95.56 305 THR A C 1
ATOM 2411 O O . THR A 1 305 ? -1.398 29.485 7.799 1.00 95.56 305 THR A O 1
ATOM 2414 N N . TRP A 1 306 ? -3.124 30.904 7.963 1.00 94.50 306 TRP A N 1
ATOM 2415 C CA . TRP A 1 306 ? -2.858 31.302 9.348 1.00 94.50 306 TRP A CA 1
ATOM 2416 C C . TRP A 1 306 ? -3.560 30.339 10.308 1.00 94.50 306 TRP A C 1
ATOM 2418 O O . TRP A 1 306 ? -4.676 29.906 10.028 1.00 94.50 306 TRP A O 1
ATOM 2428 N N . VAL A 1 307 ? -2.928 29.995 11.429 1.00 95.75 307 VAL A N 1
ATOM 2429 C CA . VAL A 1 307 ? -3.387 28.908 12.315 1.00 95.75 307 VAL A CA 1
ATOM 2430 C C . VAL A 1 307 ? -3.300 29.301 13.788 1.00 95.75 307 VAL A C 1
ATOM 2432 O O . VAL A 1 307 ? -2.411 30.051 14.174 1.00 95.75 307 VAL A O 1
ATOM 2435 N N . ASN A 1 308 ? -4.189 28.762 14.623 1.00 95.19 308 ASN A N 1
ATOM 2436 C CA . ASN A 1 308 ? -4.236 29.015 16.069 1.00 95.19 308 ASN A CA 1
ATOM 2437 C C . ASN A 1 308 ? -3.670 27.853 16.909 1.00 95.19 308 ASN A C 1
ATOM 2439 O O . ASN A 1 308 ? -4.058 27.680 18.064 1.00 95.19 308 ASN A O 1
ATOM 2443 N N . THR A 1 309 ? -2.782 27.035 16.328 1.00 93.19 309 THR A N 1
ATOM 2444 C CA . THR A 1 309 ? -2.305 25.766 16.926 1.00 93.19 309 THR A CA 1
ATOM 2445 C C . THR A 1 309 ? -1.776 25.954 18.356 1.00 93.19 309 THR A C 1
ATOM 2447 O O . THR A 1 309 ? -2.087 25.154 19.237 1.00 93.19 309 THR A O 1
ATOM 2450 N N . ASP A 1 310 ? -1.028 27.036 18.600 1.00 91.19 310 ASP A N 1
ATOM 2451 C CA . ASP A 1 310 ? -0.417 27.345 19.903 1.00 91.19 310 ASP A CA 1
ATOM 2452 C C . ASP A 1 310 ? -1.301 28.266 20.774 1.00 91.19 310 ASP A C 1
ATOM 2454 O O . ASP A 1 310 ? -0.901 28.662 21.867 1.00 91.19 310 ASP A O 1
ATOM 2458 N N . ARG A 1 311 ? -2.510 28.611 20.299 1.00 90.94 311 ARG A N 1
ATOM 2459 C CA . ARG A 1 311 ? -3.399 29.665 20.834 1.00 90.94 311 ARG A CA 1
ATOM 2460 C C . ARG A 1 311 ? -2.743 31.050 20.915 1.00 90.94 311 ARG A C 1
ATOM 2462 O O . ARG A 1 311 ? -3.115 31.872 21.749 1.00 90.94 311 ARG A O 1
ATOM 2469 N N . ASP A 1 312 ? -1.781 31.298 20.037 1.00 87.69 312 ASP A N 1
ATOM 2470 C CA . ASP A 1 312 ? -1.027 32.541 19.899 1.00 87.69 312 ASP A CA 1
ATOM 2471 C C . ASP A 1 312 ? -1.783 33.582 19.054 1.00 87.69 312 ASP A C 1
ATOM 2473 O O . ASP A 1 312 ? -1.889 34.743 19.445 1.00 87.69 312 ASP A O 1
ATOM 2477 N N . LEU A 1 313 ? -2.354 33.176 17.915 1.00 90.44 313 LEU A N 1
ATOM 2478 C CA . LEU A 1 313 ? -3.055 34.078 16.991 1.00 90.44 313 LEU A CA 1
ATOM 2479 C C . LEU A 1 313 ? -4.402 34.582 17.545 1.00 90.44 313 LEU A C 1
ATOM 2481 O O . LEU A 1 313 ? -4.716 35.767 17.440 1.00 90.44 313 LEU A O 1
ATOM 2485 N N . PHE A 1 314 ? -5.185 33.702 18.171 1.00 93.00 314 PHE A N 1
ATOM 2486 C CA . PHE A 1 314 ? -6.453 34.009 18.840 1.00 93.00 314 PHE A CA 1
ATOM 2487 C C . PHE A 1 314 ? -6.428 33.479 20.290 1.00 93.00 314 PHE A C 1
ATOM 2489 O O . PHE A 1 314 ? -7.005 32.419 20.579 1.00 93.00 314 PHE A O 1
ATOM 2496 N N . PRO A 1 315 ? -5.760 34.188 21.224 1.00 90.81 315 PRO A N 1
ATOM 2497 C CA . PRO A 1 315 ? -5.642 33.763 22.614 1.00 90.81 315 PRO A CA 1
ATOM 2498 C C . PRO A 1 315 ? -6.995 33.576 23.300 1.00 90.81 315 PRO A C 1
ATOM 2500 O O . PRO A 1 315 ? -7.824 34.484 23.359 1.00 90.81 315 PRO A O 1
ATOM 2503 N N . GLY A 1 316 ? -7.209 32.376 23.841 1.00 86.75 316 GLY A N 1
ATOM 2504 C CA . GLY A 1 316 ? -8.464 31.990 24.490 1.00 86.75 316 GLY A CA 1
ATOM 2505 C C . GLY A 1 316 ? -9.577 31.525 23.542 1.00 86.75 316 GLY A C 1
ATOM 2506 O O . GLY A 1 316 ? -10.711 31.401 24.005 1.00 86.75 316 GLY A O 1
ATOM 2507 N N . ALA A 1 317 ? -9.275 31.281 22.260 1.00 92.00 317 ALA A N 1
ATOM 2508 C CA . ALA A 1 317 ? -10.102 30.479 21.351 1.00 92.00 317 ALA A CA 1
ATOM 2509 C C . ALA A 1 317 ? -9.602 29.018 21.271 1.00 92.00 317 ALA A C 1
ATOM 2511 O O . ALA A 1 317 ? -8.511 28.690 21.758 1.00 92.00 317 ALA A O 1
ATOM 2512 N N . ASP A 1 318 ? -10.366 28.125 20.633 1.00 92.56 318 ASP A N 1
ATOM 2513 C CA . ASP A 1 318 ? -9.918 26.752 20.364 1.00 92.56 318 ASP A CA 1
ATOM 2514 C C . ASP A 1 318 ? -8.671 26.684 19.449 1.00 92.56 318 ASP A C 1
ATOM 2516 O O . ASP A 1 318 ? -8.420 27.558 18.616 1.00 92.56 318 ASP A O 1
ATOM 2520 N N . ALA A 1 319 ? -7.868 25.626 19.598 1.00 92.44 319 ALA A N 1
ATOM 2521 C CA . ALA A 1 319 ? -6.603 25.484 18.872 1.00 92.44 319 ALA A CA 1
ATOM 2522 C C . ALA A 1 319 ? -6.776 25.099 17.387 1.00 92.44 319 ALA A C 1
ATOM 2524 O O . ALA A 1 319 ? -5.878 25.352 16.590 1.00 92.44 319 ALA A O 1
ATOM 2525 N N . ALA A 1 320 ? -7.925 24.532 16.993 1.00 92.12 320 ALA A N 1
ATOM 2526 C CA . ALA A 1 320 ? -8.202 24.124 15.611 1.00 92.12 320 ALA A CA 1
ATOM 2527 C C . ALA A 1 320 ? -8.825 25.240 14.748 1.00 92.12 320 ALA A C 1
ATOM 2529 O O . ALA A 1 320 ? -9.476 24.947 13.746 1.00 92.12 320 ALA A O 1
ATOM 2530 N N . TRP A 1 321 ? -8.674 26.514 15.134 1.00 95.62 321 TRP A N 1
ATOM 2531 C CA . TRP A 1 321 ? -8.994 27.636 14.247 1.00 95.62 321 TRP A CA 1
ATOM 2532 C C . TRP A 1 321 ? -7.886 27.836 13.214 1.00 95.62 321 TRP A C 1
ATOM 2534 O O . TRP A 1 321 ? -6.737 28.098 13.569 1.00 95.62 321 TRP A O 1
ATOM 2544 N N . ALA A 1 322 ? -8.262 27.806 11.940 1.00 96.06 322 ALA A N 1
ATOM 2545 C CA . ALA A 1 322 ? -7.420 28.216 10.823 1.00 96.06 322 ALA A CA 1
ATOM 2546 C C . ALA A 1 322 ? -8.140 29.288 9.991 1.00 96.06 322 ALA A C 1
ATOM 2548 O O . ALA A 1 322 ? -9.375 29.354 9.973 1.00 96.06 322 ALA A O 1
ATOM 2549 N N . CYS A 1 323 ? -7.383 30.163 9.325 1.00 93.81 323 CYS A N 1
ATOM 2550 C CA . CYS A 1 323 ? -7.946 31.159 8.423 1.00 93.81 323 CYS A CA 1
ATOM 2551 C C . CYS A 1 323 ? -7.038 31.560 7.252 1.00 93.81 323 CYS A C 1
ATOM 2553 O O . CYS A 1 323 ? -5.821 31.727 7.367 1.00 93.81 323 CYS A O 1
ATOM 2555 N N . GLY A 1 324 ? -7.670 31.801 6.105 1.00 93.31 324 GLY A N 1
ATOM 2556 C CA . GLY A 1 324 ? -7.081 32.554 5.002 1.00 93.31 324 GLY A CA 1
ATOM 2557 C C . GLY A 1 324 ? -7.575 34.001 5.060 1.00 93.31 324 GLY A C 1
ATOM 2558 O O . GLY A 1 324 ? -8.771 34.231 5.238 1.00 93.31 324 GLY A O 1
ATOM 2559 N N . ARG A 1 325 ? -6.679 34.986 4.908 1.00 89.69 325 ARG A N 1
ATOM 2560 C CA . ARG A 1 325 ? -7.006 36.426 4.979 1.00 89.69 325 ARG A CA 1
ATOM 2561 C C . ARG A 1 325 ? -6.292 37.235 3.894 1.00 89.69 325 ARG A C 1
ATOM 2563 O O . ARG A 1 325 ? -5.151 36.931 3.551 1.00 89.69 325 ARG A O 1
ATOM 2570 N N . GLY A 1 326 ? -6.948 38.273 3.378 1.00 86.12 326 GLY A N 1
ATOM 2571 C CA . GLY A 1 326 ? -6.433 39.145 2.319 1.00 86.12 326 GLY A CA 1
ATOM 2572 C C . GLY A 1 326 ? -6.827 40.619 2.472 1.00 86.12 326 GLY A C 1
ATOM 2573 O O . GLY A 1 326 ? -7.779 40.972 3.172 1.00 86.12 326 GLY A O 1
ATOM 2574 N N . ALA A 1 327 ? -6.074 41.496 1.802 1.00 77.50 327 ALA A N 1
ATOM 2575 C CA . ALA A 1 327 ? -6.326 42.937 1.778 1.00 77.50 327 ALA A CA 1
ATOM 2576 C C . ALA A 1 327 ? -7.737 43.272 1.251 1.00 77.50 327 ALA A C 1
ATOM 2578 O O . ALA A 1 327 ? -8.200 42.684 0.278 1.00 77.50 327 ALA A O 1
ATOM 2579 N N . GLY A 1 328 ? -8.410 44.241 1.880 1.00 74.50 328 GLY A N 1
ATOM 2580 C CA . GLY A 1 328 ? -9.852 44.477 1.705 1.00 74.50 328 GLY A CA 1
ATOM 2581 C C . GLY A 1 328 ? -10.735 43.759 2.736 1.00 74.50 328 GLY A C 1
ATOM 2582 O O . GLY A 1 328 ? -11.957 43.850 2.652 1.00 74.50 328 GLY A O 1
ATOM 2583 N N . GLY A 1 329 ? -10.137 43.066 3.713 1.00 85.06 329 GLY A N 1
ATOM 2584 C CA . GLY A 1 329 ? -10.868 42.378 4.781 1.00 85.06 329 GLY A CA 1
ATOM 2585 C C . GLY A 1 329 ? -11.576 41.108 4.304 1.00 85.06 329 GLY A C 1
ATOM 2586 O O . GLY A 1 329 ? -12.582 40.716 4.890 1.00 85.06 329 GLY A O 1
ATOM 2587 N N . SER A 1 330 ? -11.082 40.509 3.216 1.00 92.69 330 SER A N 1
ATOM 2588 C CA . SER A 1 330 ? -11.557 39.236 2.669 1.00 92.69 330 SER A CA 1
ATOM 2589 C C . SER A 1 330 ? -10.988 38.094 3.508 1.00 92.69 330 SER A C 1
ATOM 2591 O O . SER A 1 330 ? -9.766 37.969 3.627 1.00 92.69 330 SER A O 1
ATOM 2593 N N . VAL A 1 331 ? -11.848 37.275 4.109 1.00 94.62 331 VAL A N 1
ATOM 2594 C CA . VAL A 1 331 ? -11.450 36.233 5.062 1.00 94.62 331 VAL A CA 1
ATOM 2595 C C . VAL A 1 331 ? -12.334 34.992 4.946 1.00 94.62 331 VAL A C 1
ATOM 2597 O O . VAL A 1 331 ? -13.547 35.097 4.764 1.00 94.62 331 VAL A O 1
ATOM 2600 N N . VAL A 1 332 ? -11.731 33.816 5.118 1.00 97.06 332 VAL A N 1
ATOM 2601 C CA . VAL A 1 332 ? -12.442 32.614 5.567 1.00 97.06 332 VAL A CA 1
ATOM 2602 C C . VAL A 1 332 ? -11.747 32.075 6.810 1.00 97.06 332 VAL A C 1
ATOM 2604 O O . VAL A 1 332 ? -10.526 31.928 6.818 1.00 97.06 332 VAL A O 1
ATOM 2607 N N . LEU A 1 333 ? -12.520 31.799 7.857 1.00 97.00 333 LEU A N 1
ATOM 2608 C CA . LEU A 1 333 ? -12.088 31.072 9.045 1.00 97.00 333 LEU A CA 1
ATOM 2609 C C . LEU A 1 333 ? -12.883 29.772 9.138 1.00 97.00 333 LEU A C 1
ATOM 2611 O O . LEU A 1 333 ? -14.072 29.750 8.816 1.00 97.00 333 LEU A O 1
ATOM 2615 N N . TRP A 1 334 ? -12.265 28.712 9.640 1.00 96.31 334 TRP A N 1
ATOM 2616 C CA . TRP A 1 334 ? -12.967 27.482 9.990 1.00 96.31 334 TRP A CA 1
ATOM 2617 C C . TRP A 1 334 ? -12.394 26.872 11.267 1.00 96.31 334 TRP A C 1
ATOM 2619 O O . TRP A 1 334 ? -11.265 27.167 11.663 1.00 96.31 334 TRP A O 1
ATOM 2629 N N . ASN A 1 335 ? -13.199 26.036 11.924 1.00 94.31 335 ASN A N 1
ATOM 2630 C CA . ASN A 1 335 ? -12.769 25.266 13.084 1.00 94.31 335 ASN A CA 1
ATOM 2631 C C . ASN A 1 335 ? -13.341 23.847 13.032 1.00 94.31 335 ASN A C 1
ATOM 2633 O O . ASN A 1 335 ? -14.557 23.658 13.156 1.00 94.31 335 ASN A O 1
ATOM 2637 N N . ARG A 1 336 ? -12.453 22.853 12.887 1.00 85.81 336 ARG A N 1
ATOM 2638 C CA . ARG A 1 336 ? -12.808 21.430 12.750 1.00 85.81 336 ARG A CA 1
ATOM 2639 C C . ARG A 1 336 ? -13.441 20.855 14.022 1.00 85.81 336 ARG A C 1
ATOM 2641 O O . ARG A 1 336 ? -14.466 20.186 13.940 1.00 85.81 336 ARG A O 1
ATOM 2648 N N . ASN A 1 337 ? -12.907 21.190 15.198 1.00 85.69 337 ASN A N 1
ATOM 2649 C CA . ASN A 1 337 ? -13.409 20.734 16.504 1.00 85.69 337 ASN A CA 1
ATOM 2650 C C . ASN A 1 337 ? -14.863 21.140 16.791 1.00 85.69 337 ASN A C 1
ATOM 2652 O O . ASN A 1 337 ? -15.569 20.433 17.518 1.00 85.69 337 ASN A O 1
ATOM 2656 N N . ASN A 1 338 ? -15.278 22.289 16.255 1.00 87.62 338 ASN A N 1
ATOM 2657 C CA . ASN A 1 338 ? -16.570 22.921 16.492 1.00 87.62 338 ASN A CA 1
ATOM 2658 C C . ASN A 1 338 ? -17.491 22.887 15.253 1.00 87.62 338 ASN A C 1
ATOM 2660 O O . ASN A 1 338 ? -18.652 23.272 15.347 1.00 87.62 338 ASN A O 1
ATOM 2664 N N . GLY A 1 339 ? -17.028 22.423 14.088 1.00 89.38 339 GLY A N 1
ATOM 2665 C CA . GLY A 1 339 ? -17.862 22.337 12.885 1.00 89.38 339 GLY A CA 1
ATOM 2666 C C . GLY A 1 339 ? -18.284 23.702 12.315 1.00 89.38 339 GLY A C 1
ATOM 2667 O O . GLY A 1 339 ? -19.413 23.817 11.835 1.00 89.38 339 GLY A O 1
ATOM 2668 N N . ILE A 1 340 ? -17.442 24.738 12.426 1.00 93.75 340 ILE A N 1
ATOM 2669 C CA . ILE A 1 340 ? -17.758 26.130 12.033 1.00 93.75 340 ILE A CA 1
ATOM 2670 C C . ILE A 1 340 ? -17.046 26.511 10.730 1.00 93.75 340 ILE A C 1
ATOM 2672 O O . ILE A 1 340 ? -15.865 26.208 10.574 1.00 93.75 340 ILE A O 1
ATOM 2676 N N . VAL A 1 341 ? -17.723 27.282 9.870 1.00 95.69 341 VAL A N 1
ATOM 2677 C CA . VAL A 1 341 ? -17.086 28.134 8.846 1.00 95.69 341 VAL A CA 1
ATOM 2678 C C . VAL A 1 341 ? -17.644 29.553 8.956 1.00 95.69 341 VAL A C 1
ATOM 2680 O O . VAL A 1 341 ? -18.850 29.734 9.100 1.00 95.69 341 VAL A O 1
ATOM 2683 N N . PHE A 1 342 ? -16.787 30.565 8.847 1.00 97.56 342 PHE A N 1
ATOM 2684 C CA . PHE A 1 342 ? -17.166 31.971 8.708 1.00 97.56 342 PHE A CA 1
ATOM 2685 C C . PHE A 1 342 ? -16.461 32.560 7.484 1.00 97.56 342 PHE A C 1
ATOM 2687 O O . PHE A 1 342 ? -15.238 32.482 7.387 1.00 97.56 342 PHE A O 1
ATOM 2694 N N . ALA A 1 343 ? -17.211 33.175 6.571 1.00 97.00 343 ALA A N 1
ATOM 2695 C CA . ALA A 1 343 ? -16.669 33.916 5.432 1.00 97.00 343 ALA A CA 1
ATOM 2696 C C . ALA A 1 343 ? -17.025 35.400 5.555 1.00 97.00 343 ALA A C 1
ATOM 2698 O O . ALA A 1 343 ? -18.121 35.736 6.002 1.00 97.00 343 ALA A O 1
ATOM 2699 N N . GLY A 1 344 ? -16.135 36.292 5.129 1.00 95.69 344 GLY A N 1
ATOM 2700 C CA . GLY A 1 344 ? -16.352 37.732 5.234 1.00 95.69 344 GLY A CA 1
ATOM 2701 C C . GLY A 1 344 ? -15.568 38.561 4.223 1.00 95.69 344 GLY A C 1
ATOM 2702 O O . GLY A 1 344 ? -14.542 38.130 3.704 1.00 95.69 344 GLY A O 1
ATOM 2703 N N . VAL A 1 345 ? -16.066 39.767 3.962 1.00 94.62 345 VAL A N 1
ATOM 2704 C CA . VAL A 1 345 ? -15.429 40.834 3.176 1.00 94.62 345 VAL A CA 1
ATOM 2705 C C . VAL A 1 345 ? -15.583 42.140 3.956 1.00 94.62 345 VAL A C 1
ATOM 2707 O O . VAL A 1 345 ? -16.627 42.365 4.569 1.00 94.62 345 VAL A O 1
ATOM 2710 N N . GLY A 1 346 ? -14.557 42.997 3.973 1.00 92.12 346 GLY A N 1
ATOM 2711 C CA . GLY A 1 346 ? -14.540 44.189 4.829 1.00 92.12 346 GLY A CA 1
ATOM 2712 C C . GLY A 1 346 ? -14.491 43.870 6.331 1.00 92.12 346 GLY A C 1
ATOM 2713 O O . GLY A 1 346 ? -15.003 44.649 7.133 1.00 92.12 346 GLY A O 1
ATOM 2714 N N . ILE A 1 347 ? -13.925 42.720 6.722 1.00 90.62 347 ILE A N 1
ATOM 2715 C CA . ILE A 1 347 ? -13.837 42.258 8.116 1.00 90.62 347 ILE A CA 1
ATOM 2716 C C . ILE A 1 347 ? -12.403 42.403 8.647 1.00 90.62 347 ILE A C 1
ATOM 2718 O O . ILE A 1 347 ? -11.440 42.033 7.970 1.00 90.62 347 ILE A O 1
ATOM 2722 N N . ARG A 1 348 ? -12.240 42.905 9.879 1.00 85.25 348 ARG A N 1
ATOM 2723 C CA . ARG A 1 348 ? -10.949 42.906 10.586 1.00 85.25 348 ARG A CA 1
ATOM 2724 C C . ARG A 1 348 ? -10.765 41.588 11.346 1.00 85.25 348 ARG A C 1
ATOM 2726 O O . ARG A 1 348 ? -11.601 41.219 12.160 1.00 85.25 348 ARG A O 1
ATOM 2733 N N . VAL A 1 349 ? -9.646 40.905 11.099 1.00 77.00 349 VAL A N 1
ATOM 2734 C CA . VAL A 1 349 ? -9.207 39.710 11.845 1.00 77.00 349 VAL A CA 1
ATOM 2735 C C . VAL A 1 349 ? -7.729 39.883 12.212 1.00 77.00 349 VAL A C 1
ATOM 2737 O O . VAL A 1 349 ? -6.824 39.451 11.489 1.00 77.00 349 VAL A O 1
ATOM 2740 N N . GLY A 1 350 ? -7.506 40.620 13.302 1.00 69.00 350 GLY A N 1
ATOM 2741 C CA . GLY A 1 350 ? -6.195 40.806 13.931 1.00 69.00 350 GLY A CA 1
ATOM 2742 C C . GLY A 1 350 ? -5.880 39.700 14.940 1.00 69.00 350 GLY A C 1
ATOM 2743 O O . GLY A 1 350 ? -6.738 38.865 15.225 1.00 69.00 350 GLY A O 1
ATOM 2744 N N . ALA A 1 351 ? -4.659 39.703 15.473 1.00 75.81 351 ALA A N 1
ATOM 2745 C CA . ALA A 1 351 ? -4.321 38.876 16.627 1.00 75.81 351 ALA A CA 1
ATOM 2746 C C . ALA A 1 351 ? -4.848 39.522 17.920 1.00 75.81 351 ALA A C 1
ATOM 2748 O O . ALA A 1 351 ? -4.847 40.749 18.029 1.00 75.81 351 ALA A O 1
ATOM 2749 N N . GLY A 1 352 ? -5.288 38.719 18.894 1.00 80.62 352 GLY A N 1
ATOM 2750 C CA . GLY A 1 352 ? -5.705 39.229 20.207 1.00 80.62 352 GLY A CA 1
ATOM 2751 C C . GLY A 1 352 ? -6.863 38.485 20.877 1.00 80.62 352 GLY A C 1
ATOM 2752 O O . GLY A 1 352 ? -7.506 37.609 20.293 1.00 80.62 352 GLY A O 1
ATOM 2753 N N . GLN A 1 353 ? -7.121 38.850 22.138 1.00 75.88 353 GLN A N 1
ATOM 2754 C CA . GLN A 1 353 ? -8.158 38.232 22.977 1.00 75.88 353 GLN A CA 1
ATOM 2755 C C . GLN A 1 353 ? -9.593 38.577 22.551 1.00 75.88 353 GLN A C 1
ATOM 2757 O O . GLN A 1 353 ? -10.513 37.851 22.921 1.00 75.88 353 GLN A O 1
ATOM 2762 N N . GLU A 1 354 ? -9.810 39.641 21.778 1.00 85.06 354 GLU A N 1
ATOM 2763 C CA . GLU A 1 354 ? -11.129 40.018 21.258 1.00 85.06 354 GLU A CA 1
ATOM 2764 C C . GLU A 1 354 ? -11.179 39.725 19.757 1.00 85.06 354 GLU A C 1
ATOM 2766 O O . GLU A 1 354 ? -10.578 40.425 18.940 1.00 85.06 354 GLU A O 1
ATOM 2771 N N . SER A 1 355 ? -11.847 38.630 19.387 1.00 90.00 355 SER A N 1
ATOM 2772 C CA . SER A 1 355 ? -11.818 38.095 18.023 1.00 90.00 355 SER A CA 1
ATOM 2773 C C . SER A 1 355 ? -13.086 37.314 17.664 1.00 90.00 355 SER A C 1
ATOM 2775 O O . SER A 1 355 ? -13.705 36.669 18.514 1.00 90.00 355 SER A O 1
ATOM 2777 N N . ILE A 1 356 ? -13.456 37.335 16.376 1.00 93.19 356 ILE A N 1
ATOM 2778 C CA . ILE A 1 356 ? -14.617 36.612 15.818 1.00 93.19 356 ILE A CA 1
ATOM 2779 C C . ILE A 1 356 ? -14.655 35.121 16.222 1.00 93.19 356 ILE A C 1
ATOM 2781 O O . ILE A 1 356 ? -15.727 34.675 16.634 1.00 93.19 356 ILE A O 1
ATOM 2785 N N . PRO A 1 357 ? -13.535 34.360 16.205 1.00 95.31 357 PRO A N 1
ATOM 2786 C CA . PRO A 1 357 ? -13.447 33.029 16.810 1.00 95.31 357 PRO A CA 1
ATOM 2787 C C . PRO A 1 357 ? -14.096 32.915 18.196 1.00 95.31 357 PRO A C 1
ATOM 2789 O O . PRO A 1 357 ? -14.995 32.095 18.386 1.00 95.31 357 PRO A O 1
ATOM 2792 N N . ARG A 1 358 ? -13.721 33.787 19.142 1.00 92.62 358 ARG A N 1
ATOM 2793 C CA . ARG A 1 358 ? -14.263 33.773 20.512 1.00 92.62 358 ARG A CA 1
ATOM 2794 C C . ARG A 1 358 ? -15.699 34.277 20.585 1.00 92.62 358 ARG A C 1
ATOM 2796 O O . ARG A 1 358 ? -16.470 33.771 21.396 1.00 92.62 358 ARG A O 1
ATOM 2803 N N . VAL A 1 359 ? -16.090 35.226 19.731 1.00 93.44 359 VAL A N 1
ATOM 2804 C CA . VAL A 1 359 ? -17.488 35.681 19.639 1.00 93.44 359 VAL A CA 1
ATOM 2805 C C . VAL A 1 359 ? -18.403 34.517 19.247 1.00 93.44 359 VAL A C 1
ATOM 2807 O O . VAL A 1 359 ? -19.408 34.291 19.925 1.00 93.44 359 VAL A O 1
ATOM 2810 N N . ILE A 1 360 ? -18.029 33.737 18.224 1.00 94.88 360 ILE A N 1
ATOM 2811 C CA . ILE A 1 360 ? -18.791 32.557 17.786 1.00 94.88 360 ILE A CA 1
ATOM 2812 C C . ILE A 1 360 ? -18.752 31.454 18.856 1.00 94.88 360 ILE A C 1
ATOM 2814 O O . ILE A 1 360 ? -19.792 30.876 19.165 1.00 94.88 360 ILE A O 1
ATOM 2818 N N . GLU A 1 361 ? -17.594 31.187 19.469 1.00 92.94 361 GLU A N 1
ATOM 2819 C CA . GLU A 1 361 ? -17.474 30.190 20.546 1.00 92.94 361 GLU A CA 1
ATOM 2820 C C . GLU A 1 361 ? -18.315 30.539 21.780 1.00 92.94 361 GLU A C 1
ATOM 2822 O O . GLU A 1 361 ? -18.995 29.665 22.315 1.00 92.94 361 GLU A O 1
ATOM 2827 N N . SER A 1 362 ? -18.382 31.820 22.167 1.00 92.50 362 SER A N 1
ATOM 2828 C CA . SER A 1 362 ? -19.246 32.322 23.254 1.00 92.50 362 SER A CA 1
ATOM 2829 C C . SER A 1 362 ? -20.750 32.159 22.993 1.00 92.50 362 SER A C 1
ATOM 2831 O O . SER A 1 362 ? -21.573 32.490 23.851 1.00 92.50 362 SER A O 1
ATOM 2833 N N . ALA A 1 363 ? -21.119 31.725 21.787 1.00 93.00 363 ALA A N 1
ATOM 2834 C CA . ALA A 1 363 ? -22.483 31.446 21.385 1.00 93.00 363 ALA A CA 1
ATOM 2835 C C . ALA A 1 363 ? -22.751 29.949 21.159 1.00 93.00 363 ALA A C 1
ATOM 2837 O O . ALA A 1 363 ? -23.880 29.615 20.816 1.00 93.00 363 ALA A O 1
ATOM 2838 N N . ILE A 1 364 ? -21.788 29.038 21.350 1.00 92.44 364 ILE A N 1
ATOM 2839 C CA . ILE A 1 364 ? -22.046 27.594 21.228 1.00 92.44 364 ILE A CA 1
ATOM 2840 C C . ILE A 1 364 ? -22.897 27.129 22.416 1.00 92.44 364 ILE A C 1
ATOM 2842 O O . ILE A 1 364 ? -22.513 27.279 23.572 1.00 92.44 364 ILE A O 1
ATOM 2846 N N . THR A 1 365 ? -24.061 26.555 22.115 1.00 88.19 365 THR A N 1
ATOM 2847 C CA . THR A 1 365 ? -25.041 26.040 23.090 1.00 88.19 365 THR A CA 1
ATOM 2848 C C . THR A 1 365 ? -25.380 24.563 22.878 1.00 88.19 365 THR A C 1
ATOM 2850 O O . THR A 1 365 ? -25.870 23.916 23.799 1.00 88.19 365 THR A O 1
ATOM 2853 N N . GLY A 1 366 ? -25.119 24.017 21.685 1.00 71.94 366 GLY A N 1
ATOM 2854 C CA . GLY A 1 366 ? -25.358 22.614 21.344 1.00 71.94 366 GLY A CA 1
ATOM 2855 C C . GLY A 1 366 ? -24.074 21.800 21.133 1.00 71.94 366 GLY A C 1
ATOM 2856 O O . GLY A 1 366 ? -22.971 22.349 21.135 1.00 71.94 366 GLY A O 1
ATOM 2857 N N . PRO A 1 367 ? -24.205 20.475 20.944 1.00 64.56 367 PRO A N 1
ATOM 2858 C CA . PRO A 1 367 ? -23.069 19.567 20.827 1.00 64.56 367 PRO A CA 1
ATOM 2859 C C . PRO A 1 367 ? -22.243 19.799 19.553 1.00 64.56 367 PRO A C 1
ATOM 2861 O O . PRO A 1 367 ? -22.739 20.270 18.528 1.00 64.56 367 PRO A O 1
ATOM 2864 N N . ASN A 1 368 ? -20.973 19.396 19.607 1.00 62.75 368 ASN A N 1
ATOM 2865 C CA . ASN A 1 368 ? -20.096 19.350 18.439 1.00 62.75 368 ASN A CA 1
ATOM 2866 C C . ASN A 1 368 ? -20.360 18.061 17.630 1.00 62.75 368 ASN A C 1
ATOM 2868 O O . ASN A 1 368 ? -20.393 16.983 18.228 1.00 62.75 368 ASN A O 1
ATOM 2872 N N . PRO A 1 369 ? -20.512 18.126 16.291 1.00 50.34 369 PRO A N 1
ATOM 2873 C CA . PRO A 1 369 ? -20.894 16.973 15.471 1.00 50.34 369 PRO A CA 1
ATOM 2874 C C . PRO A 1 369 ? -19.682 16.091 15.133 1.00 50.34 369 PRO A C 1
ATOM 2876 O O . PRO A 1 369 ? -19.827 14.916 14.824 1.00 50.34 369 PRO A O 1
ATOM 2879 N N . VAL A 1 370 ? -18.478 16.663 15.239 1.00 52.72 370 VAL A N 1
ATOM 2880 C CA . VAL A 1 370 ? -17.175 16.062 14.916 1.00 52.72 370 VAL A CA 1
ATOM 2881 C C . VAL A 1 370 ? -16.587 15.340 16.147 1.00 52.72 370 VAL A C 1
ATOM 2883 O O . VAL A 1 370 ? -15.375 15.217 16.311 1.00 52.72 370 VAL A O 1
ATOM 2886 N N . SER A 1 371 ? -17.437 14.885 17.077 1.00 38.59 371 SER A N 1
ATOM 2887 C CA . SER A 1 371 ? -17.022 14.342 18.383 1.00 38.59 371 SER A CA 1
ATOM 2888 C C . SER A 1 371 ? -16.137 13.093 18.280 1.00 38.59 371 SER A C 1
ATOM 2890 O O . SER A 1 371 ? -15.279 12.888 19.137 1.00 38.59 371 SER A O 1
ATOM 2892 N N . SER A 1 372 ? -16.250 12.331 17.187 1.00 38.41 372 SER A N 1
ATOM 2893 C CA . SER A 1 372 ? -15.413 11.166 16.861 1.00 38.41 372 SER A CA 1
ATOM 2894 C C . SER A 1 372 ? -13.929 11.475 16.598 1.00 38.41 372 SER A C 1
ATOM 2896 O O . SER A 1 372 ? -13.166 10.554 16.323 1.00 38.41 372 SER A O 1
ATOM 2898 N N . TRP A 1 373 ? -13.510 12.745 16.645 1.00 38.12 373 TRP A N 1
ATOM 2899 C CA . TRP A 1 373 ? -12.128 13.174 16.379 1.00 38.12 373 TRP A CA 1
ATOM 2900 C C . TRP A 1 373 ? -11.353 13.607 17.633 1.00 38.12 373 TRP A C 1
ATOM 2902 O O . TRP A 1 373 ? -10.144 13.825 17.559 1.00 38.12 373 TRP A O 1
ATOM 2912 N N . ARG A 1 374 ? -11.998 13.690 18.808 1.00 31.66 374 ARG A N 1
ATOM 2913 C CA . ARG A 1 374 ? -11.327 14.024 20.082 1.00 31.66 374 ARG A CA 1
ATOM 2914 C C . ARG A 1 374 ? -10.583 12.808 20.656 1.00 31.66 374 ARG A C 1
ATOM 2916 O O . ARG A 1 374 ? -10.952 12.272 21.694 1.00 31.66 374 ARG A O 1
ATOM 2923 N N . GLY A 1 375 ? -9.539 12.376 19.943 1.00 26.86 375 GLY A N 1
ATOM 2924 C CA . GLY A 1 375 ? -8.724 11.191 20.248 1.00 26.86 375 GLY A CA 1
ATOM 2925 C C . GLY A 1 375 ? -7.205 11.417 20.228 1.00 26.86 375 GLY A C 1
ATOM 2926 O O . GLY A 1 375 ? -6.454 10.448 20.270 1.00 26.86 375 GLY A O 1
ATOM 2927 N N . ARG A 1 376 ? -6.734 12.669 20.151 1.00 29.98 376 ARG A N 1
ATOM 2928 C CA . ARG A 1 376 ? -5.312 13.036 20.273 1.00 29.98 376 ARG A CA 1
ATOM 2929 C C . ARG A 1 376 ? -5.159 14.246 21.207 1.00 29.98 376 ARG A C 1
ATOM 2931 O O . ARG A 1 376 ? -5.959 15.177 21.092 1.00 29.98 376 ARG A O 1
ATOM 2938 N N . PRO A 1 377 ? -4.147 14.282 22.095 1.00 24.62 377 PRO A N 1
ATOM 2939 C CA . PRO A 1 377 ? -3.696 15.529 22.708 1.00 24.62 377 PRO A CA 1
ATOM 2940 C C . PRO A 1 377 ? -3.238 16.518 21.629 1.00 24.62 377 PRO A C 1
ATOM 2942 O O . PRO A 1 377 ? -2.825 16.106 20.542 1.00 24.62 377 PRO A O 1
ATOM 2945 N N . ALA A 1 378 ? -3.257 17.817 21.933 1.00 25.88 378 ALA A N 1
ATOM 2946 C CA . ALA A 1 378 ? -2.598 18.797 21.076 1.00 25.88 378 ALA A CA 1
ATOM 2947 C C . ALA A 1 378 ? -1.103 18.450 20.954 1.00 25.88 378 ALA A C 1
ATOM 2949 O O . ALA A 1 378 ? -0.451 18.144 21.955 1.00 25.88 378 ALA A O 1
ATOM 2950 N N . LEU A 1 379 ? -0.569 18.489 19.730 1.00 30.66 379 LEU A N 1
ATOM 2951 C CA . LEU A 1 379 ? 0.846 18.240 19.458 1.00 30.66 379 LEU A CA 1
ATOM 2952 C C . LEU A 1 379 ? 1.697 19.322 20.130 1.00 30.66 379 LEU A C 1
ATOM 2954 O O . LEU A 1 379 ? 1.857 20.420 19.595 1.00 30.66 379 LEU A O 1
ATOM 2958 N N . ALA A 1 380 ? 2.254 18.987 21.296 1.00 23.27 380 ALA A N 1
ATOM 2959 C CA . ALA A 1 380 ? 3.282 19.789 21.942 1.00 23.27 380 ALA A CA 1
ATOM 2960 C C . ALA A 1 380 ? 4.406 20.068 20.935 1.00 23.27 380 ALA A C 1
ATOM 2962 O O . ALA A 1 380 ? 4.851 19.174 20.207 1.00 23.27 380 ALA A O 1
ATOM 2963 N N . SER A 1 381 ? 4.827 21.327 20.864 1.00 29.02 381 SER A N 1
ATOM 2964 C CA . SER A 1 381 ? 5.715 21.837 19.827 1.00 29.02 381 SER A CA 1
ATOM 2965 C C . SER A 1 381 ? 7.057 21.099 19.811 1.00 29.02 381 SER A C 1
ATOM 2967 O O . SER A 1 381 ? 7.923 21.353 20.649 1.00 29.02 381 SER A O 1
ATOM 2969 N N . ARG A 1 382 ? 7.264 20.228 18.812 1.00 28.97 382 ARG A N 1
ATOM 2970 C CA . ARG A 1 382 ? 8.604 19.756 18.439 1.00 28.97 382 ARG A CA 1
ATOM 2971 C C . ARG A 1 382 ? 9.389 20.947 17.888 1.00 28.97 382 ARG A C 1
ATOM 2973 O O . ARG A 1 382 ? 9.291 21.261 16.705 1.00 28.97 382 ARG A O 1
ATOM 2980 N N . GLY A 1 383 ? 10.130 21.629 18.757 1.00 23.34 383 GLY A N 1
ATOM 2981 C CA . GLY A 1 383 ? 11.097 22.638 18.338 1.00 23.34 383 GLY A CA 1
ATOM 2982 C C . GLY A 1 383 ? 12.216 21.972 17.539 1.00 23.34 383 GLY A C 1
ATOM 2983 O O . GLY A 1 383 ? 12.833 21.020 18.018 1.00 23.34 383 GLY A O 1
ATOM 2984 N N . HIS A 1 384 ? 12.476 22.450 16.323 1.00 28.19 384 HIS A N 1
ATOM 2985 C CA . HIS A 1 384 ? 13.641 22.003 15.563 1.00 28.19 384 HIS A CA 1
ATOM 2986 C C . HIS A 1 384 ? 14.930 22.543 16.218 1.00 28.19 384 HIS A C 1
ATOM 2988 O O . HIS A 1 384 ? 14.958 23.709 16.623 1.00 28.19 384 HIS A O 1
ATOM 2994 N N . PRO A 1 385 ? 16.010 21.743 16.313 1.00 27.12 385 PRO A N 1
ATOM 2995 C CA . PRO A 1 385 ? 17.263 22.175 16.926 1.00 27.12 385 PRO A CA 1
ATOM 2996 C C . PRO A 1 385 ? 18.027 23.151 16.017 1.00 27.12 385 PRO A C 1
ATOM 2998 O O . PRO A 1 385 ? 18.889 22.764 15.228 1.00 27.12 385 PRO A O 1
ATOM 3001 N N . GLY A 1 386 ? 17.715 24.441 16.144 1.00 25.83 386 GLY A N 1
ATOM 3002 C CA . GLY A 1 386 ? 18.533 25.529 15.613 1.00 25.83 386 GLY A CA 1
ATOM 3003 C C . GLY A 1 386 ? 19.832 25.705 16.411 1.00 25.83 386 GLY A C 1
ATOM 3004 O O . GLY A 1 386 ? 19.854 25.543 17.630 1.00 25.83 386 GLY A O 1
ATOM 3005 N N . LEU A 1 387 ? 20.921 26.054 15.721 1.00 29.25 387 LEU A N 1
ATOM 3006 C CA . LEU A 1 387 ? 22.244 26.289 16.313 1.00 29.25 387 LEU A CA 1
ATOM 3007 C C . LEU A 1 387 ? 22.207 27.391 17.389 1.00 29.25 387 LEU A C 1
ATOM 3009 O O . LEU A 1 387 ? 21.968 28.558 17.076 1.00 29.25 387 LEU A O 1
ATOM 3013 N N . ALA A 1 388 ? 22.520 27.030 18.636 1.00 26.11 388 ALA A N 1
ATOM 3014 C CA . ALA A 1 388 ? 22.719 27.972 19.734 1.00 26.11 388 ALA A CA 1
ATOM 3015 C C . ALA A 1 388 ? 24.215 28.265 19.942 1.00 26.11 388 ALA A C 1
ATOM 3017 O O . ALA A 1 388 ? 25.017 27.353 20.149 1.00 26.11 388 ALA A O 1
ATOM 3018 N N . PHE A 1 389 ? 24.587 29.547 19.916 1.00 25.17 389 PHE A N 1
ATOM 3019 C CA . PHE A 1 389 ? 25.887 30.006 20.413 1.00 25.17 389 PHE A CA 1
ATOM 3020 C C . PHE A 1 389 ? 25.912 29.968 21.955 1.00 25.17 389 PHE A C 1
ATOM 3022 O O . PHE A 1 389 ? 24.867 30.036 22.602 1.00 25.17 389 PHE A O 1
ATOM 3029 N N . ARG A 1 390 ? 27.111 29.860 22.542 1.00 27.33 390 ARG A N 1
ATOM 3030 C CA . ARG A 1 390 ? 27.346 30.002 23.996 1.00 27.33 390 ARG A CA 1
ATOM 3031 C C . ARG A 1 390 ? 27.155 31.480 24.400 1.00 27.33 390 ARG A C 1
ATOM 3033 O O . ARG A 1 390 ? 27.368 32.350 23.564 1.00 27.33 390 ARG A O 1
ATOM 3040 N N . ASP A 1 391 ? 26.693 31.822 25.607 1.00 25.50 391 ASP A N 1
ATOM 3041 C CA . ASP A 1 391 ? 27.526 31.807 26.822 1.00 25.50 391 ASP A CA 1
ATOM 3042 C C . ASP A 1 391 ? 26.757 31.926 28.167 1.00 25.50 391 ASP A C 1
ATOM 3044 O O . ASP A 1 391 ? 25.618 32.372 28.219 1.00 25.50 391 ASP A O 1
ATOM 3048 N N . ALA A 1 392 ? 27.462 31.525 29.239 1.00 25.61 392 ALA A N 1
ATOM 3049 C CA . ALA A 1 392 ? 27.415 31.922 30.665 1.00 25.61 392 ALA A CA 1
ATOM 3050 C C . ALA A 1 392 ? 26.099 32.281 31.425 1.00 25.61 392 ALA A C 1
ATOM 3052 O O . ALA A 1 392 ? 25.400 33.225 31.080 1.00 25.61 392 ALA A O 1
ATOM 3053 N N . GLY A 1 393 ? 25.950 31.721 32.649 1.00 24.94 393 GLY A N 1
ATOM 3054 C CA . GLY A 1 393 ? 25.681 32.580 33.832 1.00 24.94 393 GLY A CA 1
ATOM 3055 C C . GLY A 1 393 ? 24.618 32.222 34.902 1.00 24.94 393 GLY A C 1
ATOM 3056 O O . GLY A 1 393 ? 23.664 32.969 35.023 1.00 24.94 393 GLY A O 1
ATOM 3057 N N . VAL A 1 394 ? 24.878 31.224 35.774 1.00 26.14 394 VAL A N 1
ATOM 3058 C CA . VAL A 1 394 ? 24.560 31.180 37.248 1.00 26.14 394 VAL A CA 1
ATOM 3059 C C . VAL A 1 394 ? 23.068 31.265 37.759 1.00 26.14 394 VAL A C 1
ATOM 3061 O O . VAL A 1 394 ? 22.261 31.995 37.201 1.00 26.14 394 VAL A O 1
ATOM 3064 N N . PRO A 1 395 ? 22.653 30.549 38.848 1.00 31.03 395 PRO A N 1
ATOM 3065 C CA . PRO A 1 395 ? 21.255 30.490 39.368 1.00 31.03 395 PRO A CA 1
ATOM 3066 C C . PRO A 1 395 ? 21.148 31.039 40.836 1.00 31.03 395 PRO A C 1
ATOM 3068 O O . PRO A 1 395 ? 22.010 31.845 41.187 1.00 31.03 395 PRO A O 1
ATOM 3071 N N . PRO A 1 396 ? 20.269 30.594 41.791 1.00 46.12 396 PRO A N 1
ATOM 3072 C CA . PRO A 1 396 ? 18.918 29.962 41.788 1.00 46.12 396 PRO A CA 1
ATOM 3073 C C . PRO A 1 396 ? 17.883 30.603 42.785 1.00 46.12 396 PRO A C 1
ATOM 3075 O O . PRO A 1 396 ? 18.263 31.369 43.668 1.00 46.12 396 PRO A O 1
ATOM 3078 N N . SER A 1 397 ? 16.588 30.211 42.770 1.00 25.00 397 SER A N 1
ATOM 3079 C CA . SER A 1 397 ? 15.626 30.234 43.929 1.00 25.00 397 SER A CA 1
ATOM 3080 C C . SER A 1 397 ? 14.178 29.844 43.520 1.00 25.00 397 SER A C 1
ATOM 3082 O O . SER A 1 397 ? 13.887 29.871 42.333 1.00 25.00 397 SER A O 1
ATOM 3084 N N . LYS A 1 398 ? 13.191 29.545 44.400 1.00 27.80 398 LYS A N 1
ATOM 3085 C CA . LYS A 1 398 ? 13.104 28.674 45.616 1.00 27.80 398 LYS A CA 1
ATOM 3086 C C . LYS A 1 398 ? 11.613 28.560 46.072 1.00 27.80 398 LYS A C 1
ATOM 3088 O O . LYS A 1 398 ? 10.922 29.569 46.010 1.00 27.80 398 LYS A O 1
ATOM 3093 N N . ARG A 1 399 ? 11.197 27.435 46.699 1.00 25.97 399 ARG A N 1
ATOM 3094 C CA . ARG A 1 399 ? 9.849 27.143 47.307 1.00 25.97 399 ARG A CA 1
ATOM 3095 C C . ARG A 1 399 ? 8.698 26.927 46.287 1.00 25.97 399 ARG A C 1
ATOM 3097 O O . ARG A 1 399 ? 8.767 27.470 45.197 1.00 25.97 399 ARG A O 1
ATOM 3104 N N . GLY A 1 400 ? 7.629 26.168 46.582 1.00 24.55 400 GLY A N 1
ATOM 3105 C CA . GLY A 1 400 ? 7.370 25.277 47.731 1.00 24.55 400 GLY A CA 1
ATOM 3106 C C . GLY A 1 400 ? 5.934 24.695 47.778 1.00 24.55 400 GLY A C 1
ATOM 3107 O O . GLY A 1 400 ? 5.069 25.175 47.059 1.00 24.55 400 GLY A O 1
ATOM 3108 N N . GLN A 1 401 ? 5.759 23.652 48.607 1.00 24.98 401 GLN A N 1
ATOM 3109 C CA . GLN A 1 401 ? 4.615 23.252 49.477 1.00 24.98 401 GLN A CA 1
ATOM 3110 C C . GLN A 1 401 ? 3.277 24.034 49.405 1.00 24.98 401 GLN A C 1
ATOM 3112 O O . GLN A 1 401 ? 3.293 25.249 49.247 1.00 24.98 401 GLN A O 1
ATOM 3117 N N . ASP A 1 402 ? 2.090 23.466 49.678 1.00 26.69 402 ASP A N 1
ATOM 3118 C CA . ASP A 1 402 ? 1.644 22.107 50.084 1.00 26.69 402 ASP A CA 1
ATOM 3119 C C . ASP A 1 402 ? 0.104 22.014 49.900 1.00 26.69 402 ASP A C 1
ATOM 3121 O O . ASP A 1 402 ? -0.558 23.049 49.951 1.00 26.69 402 ASP A O 1
ATOM 3125 N N . ALA A 1 403 ? -0.479 20.807 49.785 1.00 26.11 403 ALA A N 1
ATOM 3126 C CA . ALA A 1 403 ? -1.873 20.495 50.184 1.00 26.11 403 ALA A CA 1
ATOM 3127 C C . ALA A 1 403 ? -2.154 18.973 50.144 1.00 26.11 403 ALA A C 1
ATOM 3129 O O . ALA A 1 403 ? -1.537 18.252 49.360 1.00 26.11 403 ALA A O 1
ATOM 3130 N N . ARG A 1 404 ? -3.110 18.485 50.952 1.00 25.17 404 ARG A N 1
ATOM 3131 C CA . ARG A 1 404 ? -3.617 17.097 50.929 1.00 25.17 404 ARG A CA 1
ATOM 3132 C C . ARG A 1 404 ? -5.137 17.036 51.142 1.00 25.17 404 ARG A C 1
ATOM 3134 O O . ARG A 1 404 ? -5.734 18.018 51.565 1.00 25.17 404 ARG A O 1
ATOM 3141 N N . ASP A 1 405 ? -5.669 15.830 50.939 1.00 26.62 405 ASP A N 1
ATOM 3142 C CA . ASP A 1 405 ? -6.855 15.239 51.574 1.00 26.62 405 ASP A CA 1
ATOM 3143 C C . ASP A 1 405 ? -8.230 15.898 51.360 1.00 26.62 405 ASP A C 1
ATOM 3145 O O . ASP A 1 405 ? -8.573 16.926 51.935 1.00 26.62 405 ASP A O 1
ATOM 3149 N N . THR A 1 406 ? -9.124 15.163 50.691 1.00 26.34 406 THR A N 1
ATOM 3150 C CA . THR A 1 406 ? -10.257 14.517 51.393 1.00 26.34 406 THR A CA 1
ATOM 3151 C C . THR A 1 406 ? -10.877 13.399 50.543 1.00 26.34 406 THR A C 1
ATOM 3153 O O . THR A 1 406 ? -10.723 13.372 49.324 1.00 26.34 406 THR A O 1
ATOM 3156 N N . GLN A 1 407 ? -11.534 12.434 51.196 1.00 27.20 407 GLN A N 1
ATOM 3157 C CA . GLN A 1 407 ? -12.177 11.281 50.551 1.00 27.20 407 GLN A CA 1
ATOM 3158 C C . GLN A 1 407 ? -13.668 11.531 50.271 1.00 27.20 407 GLN A C 1
ATOM 3160 O O . GLN A 1 407 ? -14.339 12.230 51.027 1.00 27.20 407 GLN A O 1
ATOM 3165 N N . GLY A 1 408 ? -14.197 10.866 49.242 1.00 24.48 408 GLY A N 1
ATOM 3166 C CA . GLY A 1 408 ? -15.628 10.691 48.985 1.00 24.48 408 GLY A CA 1
ATOM 3167 C C . GLY A 1 408 ? -15.836 9.483 48.066 1.00 24.48 408 GLY A C 1
ATOM 3168 O O . GLY A 1 408 ? -15.082 9.319 47.109 1.00 24.48 408 GLY A O 1
ATOM 3169 N N . GLN A 1 409 ? -16.789 8.606 48.389 1.00 24.89 409 GLN A N 1
ATOM 3170 C CA . GLN A 1 409 ? -17.042 7.355 47.656 1.00 24.89 409 GLN A CA 1
ATOM 3171 C C . GLN A 1 409 ? -18.212 7.476 46.658 1.00 24.89 409 GLN A C 1
ATOM 3173 O O . GLN A 1 409 ? -18.952 8.455 46.662 1.00 24.89 409 GLN A O 1
ATOM 3178 N N . ASP A 1 410 ? -18.358 6.428 45.844 1.00 25.27 410 ASP A N 1
ATOM 3179 C CA . ASP A 1 410 ? -19.535 6.036 45.057 1.00 25.27 410 ASP A CA 1
ATOM 3180 C C . ASP A 1 410 ? -19.999 6.921 43.884 1.00 25.27 410 ASP A C 1
ATOM 3182 O O . ASP A 1 410 ? -20.931 7.717 43.977 1.00 25.27 410 ASP A O 1
ATOM 3186 N N . ALA A 1 411 ? -19.471 6.595 42.697 1.00 23.91 411 ALA A N 1
ATOM 3187 C CA . ALA A 1 411 ? -20.276 6.465 41.477 1.00 23.91 411 ALA A CA 1
ATOM 3188 C C . ALA A 1 411 ? -19.632 5.453 40.505 1.00 23.91 411 ALA A C 1
ATOM 3190 O O . ALA A 1 411 ? -18.416 5.452 40.312 1.00 23.91 411 ALA A O 1
ATOM 3191 N N . LEU A 1 412 ? -20.440 4.600 39.864 1.00 29.58 412 LEU A N 1
ATOM 3192 C CA . LEU A 1 412 ? -19.971 3.636 38.857 1.00 29.58 412 LEU A CA 1
ATOM 3193 C C . LEU A 1 412 ? -19.506 4.358 37.580 1.00 29.58 412 LEU A C 1
ATOM 3195 O O . LEU A 1 412 ? -20.317 4.902 36.829 1.00 29.58 412 LEU A O 1
ATOM 3199 N N . ALA A 1 413 ? -18.201 4.328 37.309 1.00 25.05 413 ALA A N 1
ATOM 3200 C CA . ALA A 1 413 ? -17.615 4.943 36.123 1.00 25.05 413 ALA A CA 1
ATOM 3201 C C . ALA A 1 413 ? -17.863 4.094 34.861 1.00 25.05 413 ALA A C 1
ATOM 3203 O O . ALA A 1 413 ? -17.152 3.127 34.587 1.00 25.05 413 ALA A O 1
ATOM 3204 N N . THR A 1 414 ? -18.849 4.488 34.052 1.00 25.31 414 THR A N 1
ATOM 3205 C CA . THR A 1 414 ? -18.992 3.987 32.677 1.00 25.31 414 THR A CA 1
ATOM 3206 C C . THR A 1 414 ? -17.835 4.514 31.825 1.00 25.31 414 THR A C 1
ATOM 3208 O O . THR A 1 414 ? -17.726 5.710 31.558 1.00 25.31 414 THR A O 1
ATOM 3211 N N . ALA A 1 415 ? -16.922 3.626 31.427 1.00 28.48 415 ALA A N 1
ATOM 3212 C CA . ALA A 1 415 ? -15.695 4.004 30.732 1.00 28.48 415 ALA A CA 1
ATOM 3213 C C . ALA A 1 415 ? -15.970 4.463 29.286 1.00 28.48 415 ALA A C 1
ATOM 3215 O O . ALA A 1 415 ? -16.062 3.653 28.363 1.00 28.48 415 ALA A O 1
ATOM 3216 N N . GLY A 1 416 ? -16.066 5.779 29.082 1.00 26.50 416 GLY A N 1
ATOM 3217 C CA . GLY A 1 416 ? -16.141 6.414 27.763 1.00 26.50 416 GLY A CA 1
ATOM 3218 C C . GLY A 1 416 ? -14.805 6.375 27.014 1.00 26.50 416 GLY A C 1
ATOM 3219 O O . GLY A 1 416 ? -14.165 7.411 26.845 1.00 26.50 416 GLY A O 1
ATOM 3220 N N . GLY A 1 417 ? -14.369 5.186 26.592 1.00 28.84 417 GLY A N 1
ATOM 3221 C CA . GLY A 1 417 ? -13.158 5.005 25.788 1.00 28.84 417 GLY A CA 1
ATOM 3222 C C . GLY A 1 417 ? -13.298 5.602 24.384 1.00 28.84 417 GLY A C 1
ATOM 3223 O O . GLY A 1 417 ? -14.312 5.407 23.713 1.00 28.84 417 GLY A O 1
ATOM 3224 N N . SER A 1 418 ? -12.274 6.319 23.919 1.00 37.78 418 SER A N 1
ATOM 3225 C CA . SER A 1 418 ? -12.195 6.778 22.531 1.00 37.78 418 SER A CA 1
ATOM 3226 C C . SER A 1 418 ? -11.902 5.602 21.592 1.00 37.78 418 SER A C 1
ATOM 3228 O O . SER A 1 418 ? -11.054 4.756 21.868 1.00 37.78 418 SER A O 1
ATOM 3230 N N . PHE A 1 419 ? -12.608 5.541 20.461 1.00 56.09 419 PHE A N 1
ATOM 3231 C CA . PHE A 1 419 ? -12.479 4.448 19.495 1.00 56.09 419 PHE A CA 1
ATOM 3232 C C . PHE A 1 419 ? -11.132 4.550 18.757 1.00 56.09 419 PHE A C 1
ATOM 3234 O O . PHE A 1 419 ? -10.939 5.410 17.894 1.00 56.09 419 PHE A O 1
ATOM 3241 N N . GLN A 1 420 ? -10.172 3.709 19.148 1.00 83.38 420 GLN A N 1
ATOM 3242 C CA . GLN A 1 420 ? -8.793 3.747 18.659 1.00 83.38 420 GLN A CA 1
ATOM 3243 C C . GLN A 1 420 ? -8.730 3.315 17.187 1.00 83.38 420 GLN A C 1
ATOM 3245 O O . GLN A 1 420 ? -9.146 2.212 16.846 1.00 83.38 420 GLN A O 1
ATOM 3250 N N . LYS A 1 421 ? -8.194 4.177 16.313 1.00 88.06 421 LYS A N 1
ATOM 3251 C CA . LYS A 1 421 ? -7.901 3.845 14.909 1.00 88.06 421 LYS A CA 1
ATOM 3252 C C . LYS A 1 421 ? -6.441 3.424 14.757 1.00 88.06 421 LYS A C 1
ATOM 3254 O O . LYS A 1 421 ? -5.549 4.122 15.238 1.00 88.06 421 LYS A O 1
ATOM 3259 N N . VAL A 1 422 ? -6.207 2.327 14.046 1.00 92.00 422 VAL A N 1
ATOM 3260 C CA . VAL A 1 422 ? -4.890 1.735 13.776 1.00 92.00 422 VAL A CA 1
ATOM 3261 C C . VAL A 1 422 ? -4.799 1.447 12.279 1.00 92.00 422 VAL A C 1
ATOM 3263 O O . VAL A 1 422 ? -5.724 0.881 11.709 1.00 92.00 422 VAL A O 1
ATOM 3266 N N . GLY A 1 423 ? -3.716 1.832 11.607 1.00 91.69 423 GLY A N 1
ATOM 3267 C CA . GLY A 1 423 ? -3.530 1.452 10.201 1.00 91.69 423 GLY A CA 1
ATOM 3268 C C . GLY A 1 423 ? -3.340 -0.062 10.051 1.00 91.69 423 GLY A C 1
ATOM 3269 O O . GLY A 1 423 ? -2.798 -0.702 10.951 1.00 91.69 423 GLY A O 1
ATOM 3270 N N . ARG A 1 424 ? -3.730 -0.652 8.916 1.00 93.00 424 ARG A N 1
ATOM 3271 C CA . ARG A 1 424 ? -3.359 -2.036 8.570 1.00 93.00 424 ARG A CA 1
ATOM 3272 C C . ARG A 1 424 ? -1.838 -2.188 8.648 1.00 93.00 424 ARG A C 1
ATOM 3274 O O . ARG A 1 424 ? -1.113 -1.310 8.181 1.00 93.00 424 ARG A O 1
ATOM 3281 N N . TRP A 1 425 ? -1.366 -3.262 9.276 1.00 93.81 425 TRP A N 1
ATOM 3282 C CA . TRP A 1 425 ? 0.047 -3.492 9.617 1.00 93.81 425 TRP A CA 1
ATOM 3283 C C . TRP A 1 425 ? 0.682 -2.457 10.575 1.00 93.81 425 TRP A C 1
ATOM 3285 O O . TRP A 1 425 ? 1.892 -2.464 10.785 1.00 93.81 425 TRP A O 1
ATOM 3295 N N . GLY A 1 426 ? -0.115 -1.561 11.162 1.00 93.50 426 GLY A N 1
ATOM 3296 C CA . GLY A 1 426 ? 0.306 -0.644 12.221 1.00 93.50 426 GLY A CA 1
ATOM 3297 C C . GLY A 1 426 ? 0.212 -1.276 13.611 1.00 93.50 426 GLY A C 1
ATOM 3298 O O . GLY A 1 426 ? -0.362 -2.347 13.784 1.00 93.50 426 GLY A O 1
ATOM 3299 N N . LEU A 1 427 ? 0.753 -0.590 14.617 1.00 94.69 427 LEU A N 1
ATOM 3300 C CA . LEU A 1 427 ? 0.752 -1.066 15.999 1.00 94.69 427 LEU A CA 1
ATOM 3301 C C . LEU A 1 427 ? -0.536 -0.657 16.734 1.00 94.69 427 LEU A C 1
ATOM 3303 O O . LEU A 1 427 ? -0.773 0.528 16.976 1.00 94.69 427 LEU A O 1
ATOM 3307 N N . PHE A 1 428 ? -1.342 -1.640 17.135 1.00 96.44 428 PHE A N 1
ATOM 3308 C CA . PHE A 1 428 ? -2.301 -1.494 18.229 1.00 96.44 428 PHE A CA 1
ATOM 3309 C C . PHE A 1 428 ? -1.564 -1.711 19.556 1.00 96.44 428 PHE A C 1
ATOM 3311 O O . PHE A 1 428 ? -0.882 -2.721 19.720 1.00 96.44 428 PHE A O 1
ATOM 3318 N N . GLU A 1 429 ? -1.737 -0.799 20.510 1.00 95.75 429 GLU A N 1
ATOM 3319 C CA . GLU A 1 429 ? -1.322 -0.979 21.904 1.00 95.75 429 GLU A CA 1
ATOM 3320 C C . GLU A 1 429 ? -2.422 -0.461 22.839 1.00 95.75 429 GLU A C 1
ATOM 3322 O O . GLU A 1 429 ? -3.053 0.560 22.548 1.00 95.75 429 GLU A O 1
ATOM 3327 N N . THR A 1 430 ? -2.635 -1.154 23.960 1.00 94.38 430 THR A N 1
ATOM 3328 C CA . THR A 1 430 ? -3.475 -0.701 25.075 1.00 94.38 430 THR A CA 1
ATOM 3329 C C . THR A 1 430 ? -2.965 -1.241 26.420 1.00 94.38 430 THR A C 1
ATOM 3331 O O . THR A 1 430 ? -2.169 -2.184 26.465 1.00 94.38 430 THR A O 1
ATOM 3334 N N . GLU A 1 431 ? -3.425 -0.646 27.519 1.00 94.62 431 GLU A N 1
ATOM 3335 C CA . GLU A 1 431 ? -3.052 -1.000 28.894 1.00 94.62 431 GLU A CA 1
ATOM 3336 C C . GLU A 1 431 ? -4.140 -1.841 29.576 1.00 94.62 431 GLU A C 1
ATOM 3338 O O . GLU A 1 431 ? -5.337 -1.655 29.351 1.00 94.62 431 GLU A O 1
ATOM 3343 N N . VAL A 1 432 ? -3.722 -2.752 30.455 1.00 93.19 432 VAL A N 1
ATOM 3344 C CA . VAL A 1 432 ? -4.604 -3.595 31.269 1.00 93.19 432 VAL A CA 1
ATOM 3345 C C . VAL A 1 432 ? -4.219 -3.422 32.735 1.00 93.19 432 VAL A C 1
ATOM 3347 O O . VAL A 1 432 ? -3.042 -3.446 33.090 1.00 93.19 432 VAL A O 1
ATOM 3350 N N . ARG A 1 433 ? -5.206 -3.231 33.614 1.00 90.50 433 ARG A N 1
ATOM 3351 C CA . ARG A 1 433 ? -4.954 -3.053 35.050 1.00 90.50 433 ARG A CA 1
ATOM 3352 C C . ARG A 1 433 ? -4.957 -4.392 35.776 1.00 90.50 433 ARG A C 1
ATOM 3354 O O . ARG A 1 433 ? -5.849 -5.205 35.572 1.00 90.50 433 ARG A O 1
ATOM 3361 N N . ASN A 1 434 ? -3.981 -4.584 36.656 1.00 91.12 434 ASN A N 1
ATOM 3362 C CA . ASN A 1 434 ? -3.958 -5.653 37.647 1.00 91.12 434 ASN A CA 1
ATOM 3363 C C . ASN A 1 434 ? -3.198 -5.133 38.868 1.00 91.12 434 ASN A C 1
ATOM 3365 O O . ASN A 1 434 ? -2.053 -4.707 38.741 1.00 91.12 434 ASN A O 1
ATOM 3369 N N . GLU A 1 435 ? -3.859 -5.115 40.022 1.00 86.50 435 GLU A N 1
ATOM 3370 C CA . GLU A 1 435 ? -3.354 -4.486 41.252 1.00 86.50 435 GLU A CA 1
ATOM 3371 C C . GLU A 1 435 ? -2.663 -5.490 42.192 1.00 86.50 435 GLU A C 1
ATOM 3373 O O . GLU A 1 435 ? -2.169 -5.113 43.253 1.00 86.50 435 GLU A O 1
ATOM 3378 N N . LYS A 1 436 ? -2.601 -6.776 41.815 1.00 89.62 436 LYS A N 1
ATOM 3379 C CA . LYS A 1 436 ? -1.878 -7.795 42.583 1.00 89.62 436 LYS A CA 1
ATOM 3380 C C . LYS A 1 436 ? -0.368 -7.686 42.362 1.00 89.62 436 LYS A C 1
ATOM 3382 O O . LYS A 1 436 ? 0.107 -7.566 41.234 1.00 89.62 436 LYS A O 1
ATOM 3387 N N . SER A 1 437 ? 0.383 -7.836 43.448 1.00 88.00 437 SER A N 1
ATOM 3388 C CA . SER A 1 437 ? 1.837 -8.010 43.421 1.00 88.00 437 SER A CA 1
ATOM 3389 C C . SER A 1 437 ? 2.209 -9.481 43.220 1.00 88.00 437 SER A C 1
ATOM 3391 O O . SER A 1 437 ? 1.663 -10.353 43.894 1.00 88.00 437 SER A O 1
ATOM 3393 N N . TYR A 1 438 ? 3.191 -9.744 42.358 1.00 90.75 438 TYR A N 1
ATOM 3394 C CA . TYR A 1 438 ? 3.740 -11.079 42.085 1.00 90.75 438 TYR A CA 1
ATOM 3395 C C . TYR A 1 438 ? 5.230 -11.112 42.436 1.00 90.75 438 TYR A C 1
ATOM 3397 O O . TYR A 1 438 ? 5.916 -10.095 42.310 1.00 90.75 438 TYR A O 1
ATOM 3405 N N . THR A 1 439 ? 5.758 -12.269 42.840 1.00 88.88 439 THR A N 1
ATOM 3406 C CA . THR A 1 439 ? 7.200 -12.427 43.108 1.00 88.88 439 THR A CA 1
ATOM 3407 C C . THR A 1 439 ? 8.000 -12.405 41.804 1.00 88.88 439 THR A C 1
ATOM 3409 O O . THR A 1 439 ? 9.098 -11.851 41.745 1.00 88.88 439 THR A O 1
ATOM 3412 N N . ASN A 1 440 ? 7.432 -12.961 40.736 1.00 89.50 440 ASN A N 1
ATOM 3413 C CA . ASN A 1 440 ? 7.968 -12.926 39.389 1.00 89.50 440 ASN A CA 1
ATOM 3414 C C . ASN A 1 440 ? 6.830 -12.718 38.364 1.00 89.50 440 ASN A C 1
ATOM 3416 O O . ASN A 1 440 ? 6.336 -13.686 37.782 1.00 89.50 440 ASN A O 1
ATOM 3420 N N . PRO A 1 441 ? 6.420 -11.464 38.078 1.00 92.19 441 PRO A N 1
ATOM 3421 C CA . PRO A 1 441 ? 5.299 -11.163 37.173 1.00 92.19 441 PRO A CA 1
ATOM 3422 C C . PRO A 1 441 ? 5.513 -11.608 35.714 1.00 92.19 441 PRO A C 1
ATOM 3424 O O . PRO A 1 441 ? 4.600 -11.501 34.906 1.00 92.19 441 PRO A O 1
ATOM 3427 N N . TYR A 1 442 ? 6.693 -12.127 35.364 1.00 92.19 442 TYR A N 1
ATOM 3428 C CA . TYR A 1 442 ? 6.976 -12.714 34.052 1.00 92.19 442 TYR A CA 1
ATOM 3429 C C . TYR A 1 442 ? 6.666 -14.224 33.983 1.00 92.19 442 TYR A C 1
ATOM 3431 O O . TYR A 1 442 ? 6.672 -14.787 32.893 1.00 92.19 442 TYR A O 1
ATOM 3439 N N . GLN A 1 443 ? 6.446 -14.900 35.119 1.00 89.25 443 GLN A N 1
ATOM 3440 C CA . GLN A 1 443 ? 6.245 -16.360 35.205 1.00 89.25 443 GLN A CA 1
ATOM 3441 C C . GLN A 1 443 ? 5.038 -16.761 36.068 1.00 89.25 443 GLN A C 1
ATOM 3443 O O . GLN A 1 443 ? 4.359 -17.726 35.726 1.00 89.25 443 GLN A O 1
ATOM 3448 N N . ASP A 1 444 ? 4.760 -16.036 37.155 1.00 91.31 444 ASP A N 1
ATOM 3449 C CA . ASP A 1 444 ? 3.713 -16.385 38.131 1.00 91.31 444 ASP A CA 1
ATOM 3450 C C . ASP A 1 444 ? 2.287 -16.200 37.572 1.00 91.31 444 ASP A C 1
ATOM 3452 O O . ASP A 1 444 ? 1.325 -16.771 38.083 1.00 91.31 444 ASP A O 1
ATOM 3456 N N . VAL A 1 445 ? 2.145 -15.385 36.523 1.00 93.31 445 VAL A N 1
ATOM 3457 C CA . VAL A 1 445 ? 0.875 -15.014 35.893 1.00 93.31 445 VAL A CA 1
ATOM 3458 C C . VAL A 1 445 ? 1.086 -14.745 34.399 1.00 93.31 445 VAL A C 1
ATOM 3460 O O . VAL A 1 445 ? 2.151 -14.309 33.969 1.00 93.31 445 VAL A O 1
ATOM 3463 N N . THR A 1 446 ? 0.072 -15.023 33.581 1.00 93.94 446 THR A N 1
ATOM 3464 C CA . THR A 1 446 ? 0.044 -14.739 32.139 1.00 93.94 446 THR A CA 1
ATOM 3465 C C . THR A 1 446 ? -1.186 -13.908 31.794 1.00 93.94 446 THR A C 1
ATOM 3467 O O . THR A 1 446 ? -2.292 -14.250 32.211 1.00 93.94 446 THR A O 1
ATOM 3470 N N . LEU A 1 447 ? -1.005 -12.864 30.983 1.00 96.31 447 LEU A N 1
ATOM 3471 C CA . LEU A 1 447 ? -2.088 -12.116 30.344 1.00 96.31 447 LEU A CA 1
ATOM 3472 C C . LEU A 1 447 ? -2.354 -12.709 28.953 1.00 96.31 447 LEU A C 1
ATOM 3474 O O . LEU A 1 447 ? -1.630 -12.428 28.000 1.00 96.31 447 LEU A O 1
ATOM 3478 N N . GLY A 1 448 ? -3.356 -13.580 28.839 1.00 95.69 448 GLY A N 1
ATOM 3479 C CA . GLY A 1 448 ? -3.788 -14.139 27.555 1.00 95.69 448 GLY A CA 1
ATOM 3480 C C . GLY A 1 448 ? -4.768 -13.198 26.858 1.00 95.69 448 GLY A C 1
ATOM 3481 O O . GLY A 1 448 ? -5.600 -12.594 27.529 1.00 95.69 448 GLY A O 1
ATOM 3482 N N . VAL A 1 449 ? -4.685 -13.075 25.531 1.00 96.94 449 VAL A N 1
ATOM 3483 C CA . VAL A 1 449 ? -5.554 -12.185 24.746 1.00 96.94 449 VAL A CA 1
ATOM 3484 C C . VAL A 1 449 ? -6.123 -12.921 23.540 1.00 96.94 449 VAL A C 1
ATOM 3486 O O . VAL A 1 449 ? -5.379 -13.507 22.753 1.00 96.94 449 VAL A O 1
ATOM 3489 N N . PHE A 1 450 ? -7.441 -12.869 23.379 1.00 96.56 450 PHE A N 1
ATOM 3490 C CA . PHE A 1 450 ? -8.142 -13.291 22.172 1.00 96.56 450 PHE A CA 1
ATOM 3491 C C . PHE A 1 450 ? -8.515 -12.058 21.355 1.00 96.56 450 PHE A C 1
ATOM 3493 O O . PHE A 1 450 ? -9.147 -11.143 21.871 1.00 96.56 450 PHE A O 1
ATOM 3500 N N . TYR A 1 451 ? -8.148 -12.048 20.080 1.00 96.06 451 TYR A N 1
ATOM 3501 C CA . TYR A 1 451 ? -8.553 -11.044 19.106 1.00 96.06 451 TYR A CA 1
ATOM 3502 C C . TYR A 1 451 ? -9.587 -11.650 18.168 1.00 96.06 451 TYR A C 1
ATOM 3504 O O . TYR A 1 451 ? -9.384 -12.756 17.667 1.00 96.06 451 TYR A O 1
ATOM 3512 N N . THR A 1 452 ? -10.663 -10.915 17.905 1.00 93.25 452 THR A N 1
ATOM 3513 C CA . THR A 1 452 ? -11.644 -11.248 16.867 1.00 93.25 452 THR A CA 1
ATOM 3514 C C . THR A 1 452 ? -11.474 -10.282 15.704 1.00 93.25 452 THR A C 1
ATOM 3516 O O . THR A 1 452 ? -11.476 -9.061 15.896 1.00 93.25 452 THR A O 1
ATOM 3519 N N . LYS A 1 453 ? -11.304 -10.850 14.513 1.00 94.62 453 LYS A N 1
ATOM 3520 C CA . LYS A 1 453 ? -11.159 -10.155 13.238 1.00 94.62 453 LYS A CA 1
ATOM 3521 C C . LYS A 1 453 ? -12.488 -9.544 12.761 1.00 94.62 453 LYS A C 1
ATOM 3523 O O . LYS A 1 453 ? -13.549 -10.013 13.179 1.00 94.62 453 LYS A O 1
ATOM 3528 N N . PRO A 1 454 ? -12.454 -8.590 11.813 1.00 89.25 454 PRO A N 1
ATOM 3529 C CA . PRO A 1 454 ? -13.647 -8.115 11.109 1.00 89.25 454 PRO A CA 1
ATOM 3530 C C . PRO A 1 454 ? -14.430 -9.231 10.393 1.00 89.25 454 PRO A C 1
ATOM 3532 O O . PRO A 1 454 ? -15.651 -9.142 10.297 1.00 89.25 454 PRO A O 1
ATOM 3535 N N . ASP A 1 455 ? -13.753 -10.294 9.934 1.00 83.31 455 ASP A N 1
ATOM 3536 C CA . ASP A 1 455 ? -14.373 -11.476 9.308 1.00 83.31 455 ASP A CA 1
ATOM 3537 C C . ASP A 1 455 ? -14.904 -12.531 10.307 1.00 83.31 455 ASP A C 1
ATOM 3539 O O . ASP A 1 455 ? -15.407 -13.576 9.897 1.00 83.31 455 ASP A O 1
ATOM 3543 N N . GLY A 1 456 ? -14.807 -12.274 11.617 1.00 85.25 456 GLY A N 1
ATOM 3544 C CA . GLY A 1 456 ? -15.209 -13.206 12.675 1.00 85.25 456 GLY A CA 1
ATOM 3545 C C . GLY A 1 456 ? -14.183 -14.300 13.003 1.00 85.25 456 GLY A C 1
ATOM 3546 O O . GLY A 1 456 ? -14.368 -15.026 13.981 1.00 85.25 456 GLY A O 1
ATOM 3547 N N . GLY A 1 457 ? -13.081 -14.408 12.252 1.00 84.75 457 GLY A N 1
ATOM 3548 C CA . GLY A 1 457 ? -11.943 -15.251 12.615 1.00 84.75 457 GLY A CA 1
ATOM 3549 C C . GLY A 1 457 ? -11.299 -14.805 13.932 1.00 84.75 457 GLY A C 1
ATOM 3550 O O . GLY A 1 457 ? -11.439 -13.656 14.353 1.00 84.75 457 GLY A O 1
ATOM 3551 N N . THR A 1 458 ? -10.566 -15.698 14.601 1.00 89.12 458 THR A N 1
ATOM 3552 C CA . THR A 1 458 ? -9.915 -15.383 15.884 1.00 89.12 458 THR A CA 1
ATOM 3553 C C . THR A 1 458 ? -8.419 -15.685 15.893 1.00 89.12 458 THR A C 1
ATOM 3555 O O . THR A 1 458 ? -7.937 -16.597 15.224 1.00 89.12 458 THR A O 1
ATOM 3558 N N . VAL A 1 459 ? -7.671 -14.892 16.664 1.00 93.06 459 VAL A N 1
ATOM 3559 C CA . VAL A 1 459 ? -6.226 -15.040 16.896 1.00 93.06 459 VAL A CA 1
ATOM 3560 C C . VAL A 1 459 ? -5.978 -14.943 18.398 1.00 93.06 459 VAL A C 1
ATOM 3562 O O . VAL A 1 459 ? -6.468 -14.017 19.038 1.00 93.06 459 VAL A O 1
ATOM 3565 N N . ARG A 1 460 ? -5.214 -15.871 18.985 1.00 93.31 460 ARG A N 1
ATOM 3566 C CA . ARG A 1 460 ? -4.852 -15.823 20.412 1.00 93.31 460 ARG A CA 1
ATOM 3567 C C . ARG A 1 460 ? -3.373 -15.493 20.578 1.00 93.31 460 ARG A C 1
ATOM 3569 O O . ARG A 1 460 ? -2.531 -16.232 20.077 1.00 93.31 460 ARG A O 1
ATOM 3576 N N . PHE A 1 461 ? -3.073 -14.444 21.334 1.00 95.50 461 PHE A N 1
ATOM 3577 C CA . PHE A 1 461 ? -1.717 -13.973 21.625 1.00 95.50 461 PHE A CA 1
ATOM 3578 C C . PHE A 1 461 ? -1.579 -13.601 23.115 1.00 95.50 461 PHE A C 1
ATOM 3580 O O . PHE A 1 461 ? -2.454 -13.938 23.919 1.00 95.50 461 PHE A O 1
ATOM 3587 N N . TRP A 1 462 ? -0.486 -12.941 23.508 1.00 94.38 462 TRP A N 1
ATOM 3588 C CA . TRP A 1 462 ? -0.231 -12.547 24.901 1.00 94.38 462 TRP A CA 1
ATOM 3589 C C . TRP A 1 462 ? -0.070 -11.036 25.048 1.00 94.38 462 TRP A C 1
ATOM 3591 O O . TRP A 1 462 ? 0.506 -10.371 24.189 1.00 94.38 462 TRP A O 1
ATOM 3601 N N . GLY A 1 463 ? -0.527 -10.516 26.184 1.00 95.94 463 GLY A N 1
ATOM 3602 C CA . GLY A 1 463 ? 0.001 -9.283 26.752 1.00 95.94 463 GLY A CA 1
ATOM 3603 C C . GLY A 1 463 ? 1.275 -9.552 27.558 1.00 95.94 463 GLY A C 1
ATOM 3604 O O . GLY A 1 463 ? 1.683 -10.698 27.757 1.00 95.94 463 GLY A O 1
ATOM 3605 N N . PHE A 1 464 ? 1.902 -8.489 28.049 1.00 97.06 464 PHE A N 1
ATOM 3606 C CA . PHE A 1 464 ? 3.165 -8.543 28.786 1.00 97.06 464 PHE A CA 1
ATOM 3607 C C . PHE A 1 464 ? 3.183 -7.546 29.949 1.00 97.06 464 PHE A C 1
ATOM 3609 O O . PHE A 1 464 ? 2.468 -6.545 29.942 1.00 97.06 464 PHE A O 1
ATOM 3616 N N . TYR A 1 465 ? 4.025 -7.819 30.944 1.00 96.75 465 TYR A N 1
ATOM 3617 C CA . TYR A 1 465 ? 4.297 -6.905 32.050 1.00 96.75 465 TYR A CA 1
ATOM 3618 C C . TYR A 1 465 ? 5.440 -5.952 31.678 1.00 96.75 465 TYR A C 1
ATOM 3620 O O . TYR A 1 465 ? 6.554 -6.397 31.414 1.00 96.75 465 TYR A O 1
ATOM 3628 N N . ASP A 1 466 ? 5.176 -4.648 31.659 1.00 95.62 466 ASP A N 1
ATOM 3629 C CA . ASP A 1 466 ? 6.102 -3.583 31.251 1.00 95.62 466 ASP A CA 1
ATOM 3630 C C . ASP A 1 466 ? 6.889 -2.984 32.436 1.00 95.62 466 ASP A C 1
ATOM 3632 O O . ASP A 1 466 ? 7.354 -1.848 32.408 1.00 95.62 466 ASP A O 1
ATOM 3636 N N . GLY A 1 467 ? 7.055 -3.748 33.519 1.00 91.38 467 GLY A N 1
ATOM 3637 C CA . GLY A 1 467 ? 7.779 -3.288 34.700 1.00 91.38 467 GLY A CA 1
ATOM 3638 C C . GLY A 1 467 ? 6.999 -2.220 35.466 1.00 91.38 467 GLY A C 1
ATOM 3639 O O . GLY A 1 467 ? 5.950 -2.504 36.032 1.00 91.38 467 GLY A O 1
ATOM 3640 N N . ALA A 1 468 ? 7.531 -0.998 35.526 1.00 84.06 468 ALA A N 1
ATOM 3641 C CA . ALA A 1 468 ? 6.874 0.107 36.230 1.00 84.06 468 ALA A CA 1
ATOM 3642 C C . ALA A 1 468 ? 5.588 0.577 35.525 1.00 84.06 468 ALA A C 1
ATOM 3644 O O . ALA A 1 468 ? 4.695 1.112 36.175 1.00 84.06 468 ALA A O 1
ATOM 3645 N N . ASP A 1 469 ? 5.488 0.337 34.216 1.00 81.12 469 ASP A N 1
ATOM 3646 C CA . ASP A 1 469 ? 4.445 0.874 33.341 1.00 81.12 469 ASP A CA 1
ATOM 3647 C C . ASP A 1 469 ? 3.248 -0.088 33.162 1.00 81.12 469 ASP A C 1
ATOM 3649 O O . ASP A 1 469 ? 2.479 0.032 32.206 1.00 81.12 469 ASP A O 1
ATOM 3653 N N . GLY A 1 470 ? 3.079 -1.035 34.097 1.00 92.00 470 GLY A N 1
ATOM 3654 C CA . GLY A 1 470 ? 1.898 -1.895 34.227 1.00 92.00 470 GLY A CA 1
ATOM 3655 C C . GLY A 1 470 ? 1.869 -3.103 33.288 1.00 92.00 470 GLY A C 1
ATOM 3656 O O . GLY A 1 470 ? 2.905 -3.657 32.925 1.00 92.00 470 GLY A O 1
ATOM 3657 N N . TRP A 1 471 ? 0.666 -3.550 32.916 1.00 96.00 471 TRP A N 1
ATOM 3658 C CA . TRP A 1 471 ? 0.470 -4.597 31.909 1.00 96.00 471 TRP A CA 1
ATOM 3659 C C . TRP A 1 471 ? -0.003 -3.984 30.591 1.00 96.00 471 TRP A C 1
ATOM 3661 O O . TRP A 1 471 ? -0.895 -3.136 30.575 1.00 96.00 471 TRP A O 1
ATOM 3671 N N . ARG A 1 472 ? 0.565 -4.447 29.476 1.00 96.81 472 ARG A N 1
ATOM 3672 C CA . ARG A 1 472 ? 0.258 -3.977 28.119 1.00 96.81 472 ARG A CA 1
ATOM 3673 C C . ARG A 1 472 ? -0.164 -5.119 27.208 1.00 96.81 472 ARG A C 1
ATOM 3675 O O . ARG A 1 472 ? 0.174 -6.283 27.425 1.00 96.81 472 ARG A O 1
ATOM 3682 N N . VAL A 1 473 ? -0.893 -4.759 26.163 1.00 95.94 473 VAL A N 1
ATOM 3683 C CA . VAL A 1 473 ? -1.407 -5.645 25.118 1.00 95.94 473 VAL A CA 1
ATOM 3684 C C . VAL A 1 473 ? -1.073 -5.013 23.769 1.00 95.94 473 VAL A C 1
ATOM 3686 O O . VAL A 1 473 ? -1.427 -3.858 23.542 1.00 95.94 473 VAL A O 1
ATOM 3689 N N . ARG A 1 474 ? -0.402 -5.755 22.876 1.00 96.44 474 ARG A N 1
ATOM 3690 C CA . ARG A 1 474 ? 0.005 -5.290 21.537 1.00 96.44 474 ARG A CA 1
ATOM 3691 C C . ARG A 1 474 ? -0.494 -6.207 20.429 1.00 96.44 474 ARG A C 1
ATOM 3693 O O . ARG A 1 474 ? -0.517 -7.423 20.595 1.00 96.44 474 ARG A O 1
ATOM 3700 N N . PHE A 1 475 ? -0.850 -5.625 19.286 1.00 97.25 475 PHE A N 1
ATOM 3701 C CA . PHE A 1 475 ? -1.255 -6.376 18.097 1.00 97.25 475 PHE A CA 1
ATOM 3702 C C . PHE A 1 475 ? -0.955 -5.624 16.797 1.00 97.25 475 PHE A C 1
ATOM 3704 O O . PHE A 1 475 ? -0.826 -4.403 16.795 1.00 97.25 475 PHE A O 1
ATOM 3711 N N . MET A 1 476 ? -0.901 -6.356 15.686 1.00 96.56 476 MET A N 1
ATOM 3712 C CA . MET A 1 476 ? -0.759 -5.818 14.334 1.00 96.56 476 MET A CA 1
ATOM 3713 C C . MET A 1 476 ? -1.906 -6.354 13.456 1.00 96.56 476 MET A C 1
ATOM 3715 O O . MET A 1 476 ? -1.874 -7.527 13.082 1.00 96.56 476 MET A O 1
ATOM 3719 N N . PRO A 1 477 ? -2.942 -5.550 13.145 1.00 95.44 477 PRO A N 1
ATOM 3720 C CA . PRO A 1 477 ? -4.092 -6.006 12.369 1.00 95.44 477 PRO A CA 1
ATOM 3721 C C . PRO A 1 477 ? -3.761 -6.133 10.876 1.00 95.44 477 PRO A C 1
ATOM 3723 O O . PRO A 1 477 ? -3.181 -5.231 10.268 1.00 95.44 477 PRO A O 1
ATOM 3726 N N . ASP A 1 478 ? -4.175 -7.242 10.265 1.00 92.56 478 ASP A N 1
ATOM 3727 C CA . ASP A 1 478 ? -3.953 -7.565 8.848 1.00 92.56 478 ASP A CA 1
ATOM 3728 C C . ASP A 1 478 ? -5.181 -7.312 7.947 1.00 92.56 478 ASP A C 1
ATOM 3730 O O . ASP A 1 478 ? -5.065 -7.345 6.723 1.00 92.56 478 ASP A O 1
ATOM 3734 N N . GLN A 1 479 ? -6.340 -7.005 8.535 1.00 93.38 479 GLN A N 1
ATOM 3735 C CA . GLN A 1 479 ? -7.618 -6.770 7.852 1.00 93.38 479 GLN A CA 1
ATOM 3736 C C . GLN A 1 479 ? -8.243 -5.447 8.294 1.00 93.38 479 GLN A C 1
ATOM 3738 O O . GLN A 1 479 ? -8.279 -5.167 9.489 1.00 93.38 479 GLN A O 1
ATOM 3743 N N . VAL A 1 480 ? -8.774 -4.674 7.344 1.00 91.00 480 VAL A N 1
ATOM 3744 C CA . VAL A 1 480 ? -9.521 -3.427 7.594 1.00 91.00 480 VAL A CA 1
ATOM 3745 C C . VAL A 1 480 ? -10.909 -3.741 8.172 1.00 91.00 480 VAL A C 1
ATOM 3747 O O . VAL A 1 480 ? -11.518 -4.741 7.798 1.00 91.00 480 VAL A O 1
ATOM 3750 N N . GLY A 1 481 ? -11.400 -2.888 9.072 1.00 88.62 481 GLY A N 1
ATOM 3751 C CA . GLY A 1 481 ? -12.663 -3.031 9.802 1.00 88.62 481 GLY A CA 1
ATOM 3752 C C . GLY A 1 481 ? -12.470 -3.076 11.323 1.00 88.62 481 GLY A C 1
ATOM 3753 O O . GLY A 1 481 ? -11.346 -3.012 11.832 1.00 88.62 481 GLY A O 1
ATOM 3754 N N . THR A 1 482 ? -13.568 -3.225 12.066 1.00 93.69 482 THR A N 1
ATOM 3755 C CA . THR A 1 482 ? -13.541 -3.280 13.535 1.00 93.69 482 THR A CA 1
ATOM 3756 C C . THR A 1 482 ? -12.987 -4.607 14.052 1.00 93.69 482 THR A C 1
ATOM 3758 O O . THR A 1 482 ? -13.593 -5.664 13.877 1.00 93.69 482 THR A O 1
ATOM 3761 N N . TRP A 1 483 ? -11.878 -4.535 14.781 1.00 96.19 483 TRP A N 1
ATOM 3762 C CA . TRP A 1 483 ? -11.341 -5.627 15.587 1.00 96.19 483 TRP A CA 1
ATOM 3763 C C . TRP A 1 483 ? -11.885 -5.563 17.014 1.00 96.19 483 TRP A C 1
ATOM 3765 O O . TRP A 1 483 ? -12.160 -4.486 17.553 1.00 96.19 483 TRP A O 1
ATOM 3775 N N . ARG A 1 484 ? -11.987 -6.725 17.660 1.00 96.50 484 ARG A N 1
ATOM 3776 C CA . ARG A 1 484 ? -12.292 -6.847 19.096 1.00 96.50 484 ARG A CA 1
ATOM 3777 C C . ARG A 1 484 ? -11.151 -7.554 19.809 1.00 96.50 484 ARG A C 1
ATOM 3779 O O . ARG A 1 484 ? -10.486 -8.387 19.196 1.00 96.50 484 ARG A O 1
ATOM 3786 N N . TYR A 1 485 ? -10.944 -7.259 21.086 1.00 96.56 485 TYR A N 1
ATOM 3787 C CA . TYR A 1 485 ? -10.026 -8.010 21.937 1.00 96.56 485 TYR A CA 1
ATOM 3788 C C . TYR A 1 485 ? -10.647 -8.308 23.303 1.00 96.56 485 TYR A C 1
ATOM 3790 O O . TYR A 1 485 ? -11.381 -7.490 23.856 1.00 96.56 485 TYR A O 1
ATOM 3798 N N . GLU A 1 486 ? -10.303 -9.469 23.851 1.00 96.31 486 GLU A N 1
ATOM 3799 C CA . GLU A 1 486 ? -10.642 -9.921 25.198 1.00 96.31 486 GLU A CA 1
ATOM 3800 C C . GLU A 1 486 ? -9.364 -10.441 25.863 1.00 96.31 486 GLU A C 1
ATOM 3802 O O . GLU A 1 486 ? -8.802 -11.462 25.461 1.00 96.31 486 GLU A O 1
ATOM 3807 N N . ALA A 1 487 ? -8.867 -9.702 26.853 1.00 96.19 487 ALA A N 1
ATOM 3808 C CA . ALA A 1 487 ? -7.668 -10.014 27.618 1.00 96.19 487 ALA A CA 1
ATOM 3809 C C . ALA A 1 487 ? -8.046 -10.513 29.020 1.00 96.19 487 ALA A C 1
ATOM 3811 O O . ALA A 1 487 ? -8.896 -9.909 29.673 1.00 96.19 487 ALA A O 1
ATOM 3812 N N . ALA A 1 488 ? -7.400 -11.579 29.501 1.00 94.88 488 ALA A N 1
ATOM 3813 C CA . ALA A 1 488 ? -7.665 -12.199 30.801 1.00 94.88 488 ALA A CA 1
ATOM 3814 C C . ALA A 1 488 ? -6.378 -12.696 31.483 1.00 94.88 488 ALA A C 1
ATOM 3816 O O . ALA A 1 488 ? -5.461 -13.195 30.824 1.00 94.88 488 ALA A O 1
ATOM 3817 N N . PHE A 1 489 ? -6.321 -12.594 32.814 1.00 96.50 489 PHE A N 1
ATOM 3818 C CA . PHE A 1 489 ? -5.199 -13.092 33.612 1.00 96.50 489 PHE A CA 1
ATOM 3819 C C . PHE A 1 489 ? -5.401 -14.549 34.039 1.00 96.50 489 PHE A C 1
ATOM 3821 O O . PHE A 1 489 ? -6.485 -14.945 34.468 1.00 96.50 489 PHE A O 1
ATOM 3828 N N . SER A 1 490 ? -4.328 -15.341 33.988 1.00 95.31 490 SER A N 1
ATOM 3829 C CA . SER A 1 490 ? -4.333 -16.767 34.353 1.00 95.31 490 SER A CA 1
ATOM 3830 C C . SER A 1 490 ? -4.646 -17.059 35.826 1.00 95.31 490 SER A C 1
ATOM 3832 O O . SER A 1 490 ? -4.853 -18.214 36.180 1.00 95.31 490 SER A O 1
ATOM 3834 N N . ASP A 1 491 ? -4.657 -16.037 36.683 1.00 92.62 491 ASP A N 1
ATOM 3835 C CA . ASP A 1 491 ? -4.916 -16.129 38.123 1.00 92.62 491 ASP A CA 1
ATOM 3836 C C . ASP A 1 491 ? -6.332 -15.650 38.520 1.00 92.62 491 ASP A C 1
ATOM 3838 O O . ASP A 1 491 ? -6.622 -15.421 39.697 1.00 92.62 491 ASP A O 1
ATOM 3842 N N . GLY A 1 492 ? -7.208 -15.452 37.529 1.00 90.00 492 GLY A N 1
ATOM 3843 C CA . GLY A 1 492 ? -8.589 -15.008 37.724 1.00 90.00 492 GLY A CA 1
ATOM 3844 C C . GLY A 1 492 ? -8.752 -13.516 38.036 1.00 90.00 492 GLY A C 1
ATOM 3845 O O . GLY A 1 492 ? -9.860 -13.093 38.359 1.00 90.00 492 GLY A O 1
ATOM 3846 N N . SER A 1 493 ? -7.689 -12.705 37.959 1.00 91.75 493 SER A N 1
ATOM 3847 C CA . SER A 1 493 ? -7.826 -11.246 38.080 1.00 91.75 493 SER A CA 1
ATOM 3848 C C . SER A 1 493 ? -8.663 -10.660 36.932 1.00 91.75 493 SER A C 1
ATOM 3850 O O . SER A 1 493 ? -8.549 -11.147 35.802 1.00 91.75 493 SER A O 1
ATOM 3852 N N . PRO A 1 494 ? -9.453 -9.592 37.171 1.00 89.19 494 PRO A N 1
ATOM 3853 C CA . PRO A 1 494 ? -10.160 -8.881 36.109 1.00 89.19 494 PRO A CA 1
ATOM 3854 C C . PRO A 1 494 ? -9.207 -8.460 34.989 1.00 89.19 494 PRO A C 1
ATOM 3856 O O . PRO A 1 494 ? -8.158 -7.872 35.243 1.00 89.19 494 PRO A O 1
ATOM 3859 N N . GLY A 1 495 ? -9.568 -8.800 33.755 1.00 91.44 495 GLY A N 1
ATOM 3860 C CA . GLY A 1 495 ? -8.838 -8.397 32.559 1.00 91.44 495 GLY A CA 1
ATOM 3861 C C . GLY A 1 495 ? -9.435 -7.147 31.913 1.00 91.44 495 GLY A C 1
ATOM 3862 O O . GLY A 1 495 ? -9.997 -6.288 32.591 1.00 91.44 495 GLY A O 1
ATOM 3863 N N . ALA A 1 496 ? -9.343 -7.052 30.587 1.00 92.31 496 ALA A N 1
ATOM 3864 C CA . ALA A 1 496 ? -9.931 -5.956 29.819 1.00 92.31 496 ALA A CA 1
ATOM 3865 C C . ALA A 1 496 ? -10.442 -6.448 28.463 1.00 92.31 496 ALA A C 1
ATOM 3867 O O . ALA A 1 496 ? -9.767 -7.219 27.786 1.00 92.31 496 ALA A O 1
ATOM 3868 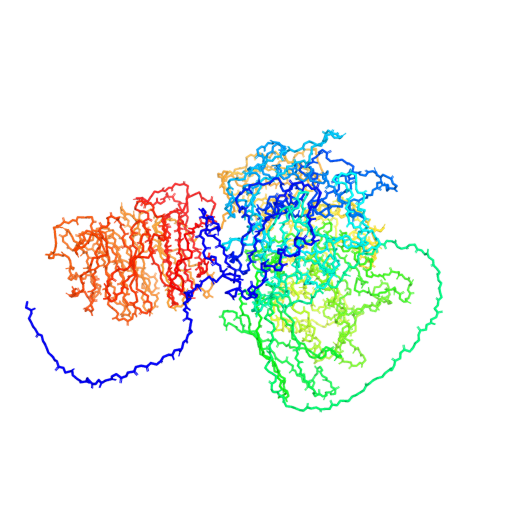N N . ALA A 1 497 ? -11.603 -5.953 28.042 1.00 93.00 497 ALA A N 1
ATOM 3869 C CA . ALA A 1 497 ? -12.147 -6.180 26.709 1.00 93.00 497 ALA A CA 1
ATOM 3870 C C . ALA A 1 497 ? -12.403 -4.840 26.013 1.00 93.00 497 ALA A C 1
ATOM 3872 O O . ALA A 1 497 ? -12.685 -3.837 26.673 1.00 93.00 497 ALA A O 1
ATOM 3873 N N . GLY A 1 498 ? -12.309 -4.817 24.687 1.00 92.38 498 GLY A N 1
ATOM 3874 C CA . GLY A 1 498 ? -12.483 -3.594 23.912 1.00 92.38 498 GLY A CA 1
ATOM 3875 C C . GLY A 1 498 ? -12.450 -3.816 22.405 1.00 92.38 498 GLY A C 1
ATOM 3876 O O . GLY A 1 498 ? -12.429 -4.943 21.909 1.00 92.38 498 GLY A O 1
ATOM 3877 N N . THR A 1 499 ? -12.462 -2.712 21.664 1.00 93.94 499 THR A N 1
ATOM 3878 C CA . THR A 1 499 ? -12.533 -2.701 20.198 1.00 93.94 499 THR A CA 1
ATOM 3879 C C . THR A 1 499 ? -11.679 -1.584 19.619 1.00 93.94 499 THR A C 1
ATOM 3881 O O . THR A 1 499 ? -11.668 -0.480 20.166 1.00 93.94 499 THR A O 1
ATOM 3884 N N . PHE A 1 500 ? -11.030 -1.842 18.487 1.00 94.19 500 PHE A N 1
ATOM 3885 C CA . PHE A 1 500 ? -10.279 -0.844 17.728 1.00 94.19 500 PHE A CA 1
ATOM 3886 C C . PHE A 1 500 ? -10.570 -0.993 16.233 1.00 94.19 500 PHE A C 1
ATOM 3888 O O . PHE A 1 500 ? -10.873 -2.083 15.754 1.00 94.19 500 PHE A O 1
ATOM 3895 N N . GLU A 1 501 ? -10.476 0.100 15.487 1.00 94.69 501 GLU A N 1
ATOM 3896 C CA . GLU A 1 501 ? -10.699 0.094 14.044 1.00 94.69 501 GLU A CA 1
ATOM 3897 C C . GLU A 1 501 ? -9.376 -0.093 13.313 1.00 94.69 501 GLU A C 1
ATOM 3899 O O . GLU A 1 501 ? -8.469 0.733 13.454 1.00 94.69 501 GLU A O 1
ATOM 3904 N N . CYS A 1 502 ? -9.272 -1.133 12.488 1.00 91.94 502 CYS A N 1
ATOM 3905 C CA . CYS A 1 502 ? -8.217 -1.194 11.493 1.00 91.94 502 CYS A CA 1
ATOM 3906 C C . CYS A 1 502 ? -8.646 -0.406 10.251 1.00 91.94 502 CYS A C 1
ATOM 3908 O O . CYS A 1 502 ? -9.650 -0.730 9.624 1.00 91.94 502 CYS A O 1
ATOM 3910 N N . VAL A 1 503 ? -7.886 0.619 9.876 1.00 90.25 503 VAL A N 1
ATOM 3911 C CA . VAL A 1 503 ? -8.125 1.442 8.678 1.00 90.25 503 VAL A CA 1
ATOM 3912 C C . VAL A 1 503 ? -7.070 1.158 7.598 1.00 90.25 503 VAL A C 1
ATOM 3914 O O . VAL A 1 503 ? -5.999 0.635 7.922 1.00 90.25 503 VAL A O 1
ATOM 3917 N N . PRO A 1 504 ? -7.310 1.495 6.316 1.00 86.00 504 PRO A N 1
ATOM 3918 C CA . PRO A 1 504 ? -6.267 1.449 5.290 1.00 86.00 504 PRO A CA 1
ATOM 3919 C C . PRO A 1 504 ? -5.014 2.245 5.696 1.00 86.00 504 PRO A C 1
ATOM 3921 O O . PRO A 1 504 ? -5.096 3.207 6.460 1.00 86.00 504 PRO A O 1
ATOM 3924 N N . SER A 1 505 ? -3.847 1.839 5.196 1.00 87.38 505 SER A N 1
ATOM 3925 C CA . SER A 1 505 ? -2.557 2.465 5.507 1.00 87.38 505 SER A CA 1
ATOM 3926 C C . SER A 1 505 ? -1.632 2.495 4.288 1.00 87.38 505 SER A C 1
ATOM 3928 O O . SER A 1 505 ? -1.821 1.748 3.328 1.00 87.38 505 SER A O 1
ATOM 3930 N N . ASP A 1 506 ? -0.614 3.351 4.356 1.00 84.31 506 ASP A N 1
ATOM 3931 C CA . ASP A 1 506 ? 0.498 3.468 3.406 1.00 84.31 506 ASP A CA 1
ATOM 3932 C C . ASP A 1 506 ? 1.748 2.669 3.843 1.00 84.31 506 ASP A C 1
ATOM 3934 O O . ASP A 1 506 ? 2.837 2.815 3.273 1.00 84.31 506 ASP A O 1
ATOM 3938 N N . LEU A 1 507 ? 1.608 1.833 4.878 1.00 87.56 507 LEU A N 1
ATOM 3939 C CA . LEU A 1 507 ? 2.621 0.852 5.246 1.00 87.56 507 LEU A CA 1
ATOM 3940 C C . LEU A 1 507 ? 2.682 -0.218 4.145 1.00 87.56 507 LEU A C 1
ATOM 3942 O O . LEU A 1 507 ? 1.639 -0.615 3.630 1.00 87.56 507 LEU A O 1
ATOM 3946 N N . PRO A 1 508 ? 3.873 -0.715 3.770 1.00 82.31 508 PRO A N 1
ATOM 3947 C CA . PRO A 1 508 ? 4.006 -1.612 2.623 1.00 82.31 508 PRO A CA 1
ATOM 3948 C C . PRO A 1 508 ? 3.495 -3.036 2.893 1.00 82.31 508 PRO A C 1
ATOM 3950 O O . PRO A 1 508 ? 3.348 -3.807 1.951 1.00 82.31 508 PRO A O 1
ATOM 3953 N N . GLY A 1 509 ? 3.241 -3.379 4.159 1.00 84.50 509 GLY A N 1
ATOM 3954 C CA . GLY A 1 509 ? 2.970 -4.736 4.627 1.00 84.50 509 GLY A CA 1
ATOM 3955 C C . GLY A 1 509 ? 4.193 -5.403 5.252 1.00 84.50 509 GLY A C 1
ATOM 3956 O O . GLY A 1 509 ? 5.315 -4.910 5.150 1.00 84.50 509 GLY A O 1
ATOM 3957 N N . MET A 1 510 ? 3.974 -6.535 5.925 1.00 92.38 510 MET A N 1
ATOM 3958 C CA . MET A 1 510 ? 5.072 -7.368 6.432 1.00 92.38 510 MET A CA 1
ATOM 3959 C C . MET A 1 510 ? 5.887 -7.935 5.269 1.00 92.38 510 MET A C 1
ATOM 3961 O O . MET A 1 510 ? 5.302 -8.387 4.278 1.00 92.38 510 MET A O 1
ATOM 3965 N N . LEU A 1 511 ? 7.213 -7.998 5.409 1.00 95.19 511 LEU A N 1
ATOM 3966 C CA . LEU A 1 511 ? 8.049 -8.726 4.455 1.00 95.19 511 LEU A CA 1
ATOM 3967 C C . LEU A 1 511 ? 7.807 -10.242 4.570 1.00 95.19 511 LEU A C 1
ATOM 3969 O O . LEU A 1 511 ? 7.581 -10.779 5.655 1.00 95.19 511 LEU A O 1
ATOM 3973 N N . SER A 1 512 ? 7.810 -10.925 3.430 1.00 95.00 512 SER A N 1
ATOM 3974 C CA . SER A 1 512 ? 7.328 -12.297 3.263 1.00 95.00 512 SER A CA 1
ATOM 3975 C C . SER A 1 512 ? 7.918 -12.959 2.007 1.00 95.00 512 SER A C 1
ATOM 3977 O O . SER A 1 512 ? 8.728 -12.367 1.288 1.00 95.00 512 SER A O 1
ATOM 3979 N N . VAL A 1 513 ? 7.524 -14.205 1.743 1.00 95.12 513 VAL A N 1
ATOM 3980 C CA . VAL A 1 513 ? 7.814 -14.908 0.484 1.00 95.12 513 VAL A CA 1
ATOM 3981 C C . VAL A 1 513 ? 6.868 -14.392 -0.606 1.00 95.12 513 VAL A C 1
ATOM 3983 O O . VAL A 1 513 ? 5.667 -14.292 -0.371 1.00 95.12 513 VAL A O 1
ATOM 3986 N N . HIS A 1 514 ? 7.389 -14.063 -1.791 1.00 92.81 514 HIS A N 1
ATOM 3987 C CA . HIS A 1 514 ? 6.588 -13.517 -2.890 1.00 92.81 514 HIS A CA 1
ATOM 3988 C C . HIS A 1 514 ? 5.591 -14.548 -3.451 1.00 92.81 514 HIS A C 1
ATOM 3990 O O . HIS A 1 514 ? 5.986 -15.623 -3.907 1.00 92.81 514 HIS A O 1
ATOM 3996 N N . GLU A 1 515 ? 4.302 -14.194 -3.444 1.00 85.00 515 GLU A N 1
ATOM 3997 C CA . GLU A 1 515 ? 3.176 -15.128 -3.606 1.00 85.00 515 GLU A CA 1
ATOM 3998 C C . GLU A 1 515 ? 3.155 -15.853 -4.970 1.00 85.00 515 GLU A C 1
ATOM 4000 O O . GLU A 1 515 ? 2.985 -17.070 -5.006 1.00 85.00 515 GLU A O 1
ATOM 4005 N N . GLU A 1 516 ? 3.400 -15.155 -6.090 1.00 85.81 516 GLU A N 1
ATOM 4006 C CA . GLU A 1 516 ? 3.451 -15.787 -7.427 1.00 85.81 516 GLU A CA 1
ATOM 4007 C C . GLU A 1 516 ? 4.769 -16.532 -7.706 1.00 85.81 516 GLU A C 1
ATOM 4009 O O . GLU A 1 516 ? 4.830 -17.422 -8.558 1.00 85.81 516 GLU A O 1
ATOM 4014 N N . ASN A 1 517 ? 5.861 -16.141 -7.041 1.00 92.12 517 ASN A N 1
ATOM 4015 C CA . ASN A 1 517 ? 7.202 -16.627 -7.362 1.00 92.12 517 ASN A CA 1
ATOM 4016 C C . ASN A 1 517 ? 8.085 -16.711 -6.105 1.00 92.12 517 ASN A C 1
ATOM 4018 O O . ASN A 1 517 ? 8.855 -15.787 -5.828 1.00 92.12 517 ASN A O 1
ATOM 4022 N N . PRO A 1 518 ? 8.006 -17.824 -5.355 1.00 93.44 518 PRO A N 1
ATOM 4023 C CA . PRO A 1 518 ? 8.528 -17.925 -3.992 1.00 93.44 518 PRO A CA 1
ATOM 4024 C C . PRO A 1 518 ? 10.060 -17.993 -3.862 1.00 93.44 518 PRO A C 1
ATOM 4026 O O . PRO A 1 518 ? 10.559 -18.229 -2.767 1.00 93.44 518 PRO A O 1
ATOM 4029 N N . ILE A 1 519 ? 10.825 -17.773 -4.939 1.00 94.81 519 ILE A N 1
ATOM 4030 C CA . ILE A 1 519 ? 12.280 -17.533 -4.850 1.00 94.81 519 ILE A CA 1
ATOM 4031 C C . ILE A 1 519 ? 12.623 -16.064 -4.551 1.00 94.81 519 ILE A C 1
ATOM 4033 O O . ILE A 1 519 ? 13.790 -15.743 -4.338 1.00 94.81 519 ILE A O 1
ATOM 4037 N N . TRP A 1 520 ? 11.627 -15.173 -4.540 1.00 96.62 520 TRP A N 1
ATOM 4038 C CA . TRP A 1 520 ? 11.793 -13.745 -4.269 1.00 96.62 520 TRP A CA 1
ATOM 4039 C C . TRP A 1 520 ? 11.116 -13.324 -2.961 1.00 96.62 520 TRP A C 1
ATOM 4041 O O . TRP A 1 520 ? 10.228 -14.002 -2.439 1.00 96.62 520 TRP A O 1
ATOM 4051 N N . LEU A 1 521 ? 11.556 -12.186 -2.424 1.00 96.44 521 LEU A N 1
ATOM 4052 C CA . LEU A 1 521 ? 10.910 -11.522 -1.294 1.00 96.44 521 LEU A CA 1
ATOM 4053 C C . LEU A 1 521 ? 9.757 -10.648 -1.805 1.00 96.44 521 LEU A C 1
ATOM 4055 O O . LEU A 1 521 ? 9.883 -9.983 -2.833 1.00 96.44 521 LEU A O 1
ATOM 4059 N N . GLY A 1 522 ? 8.646 -10.644 -1.076 1.00 94.62 522 GLY A N 1
ATOM 4060 C CA . GLY A 1 522 ? 7.453 -9.844 -1.357 1.00 94.62 522 GLY A CA 1
ATOM 4061 C C . GLY A 1 522 ? 6.853 -9.295 -0.067 1.00 94.62 522 GLY A C 1
ATOM 4062 O O . GLY A 1 522 ? 7.153 -9.792 1.017 1.00 94.62 522 GLY A O 1
ATOM 4063 N N . PHE A 1 523 ? 5.998 -8.286 -0.154 1.00 92.81 523 PHE A N 1
ATOM 4064 C CA . PHE A 1 523 ? 5.157 -7.881 0.971 1.00 92.81 523 PHE A CA 1
ATOM 4065 C C . PHE A 1 523 ? 3.833 -8.650 0.954 1.00 92.81 523 PHE A C 1
ATOM 4067 O O . PHE A 1 523 ? 3.291 -8.915 -0.121 1.00 92.81 523 PHE A O 1
ATOM 4074 N N . LYS A 1 524 ? 3.289 -8.972 2.136 1.00 84.38 524 LYS A N 1
ATOM 4075 C CA . LYS A 1 524 ? 1.952 -9.583 2.251 1.00 84.38 524 LYS A CA 1
ATOM 4076 C C . LYS A 1 524 ? 0.916 -8.654 1.614 1.00 84.38 524 LYS A C 1
ATOM 4078 O O . LYS A 1 524 ? 0.774 -7.518 2.061 1.00 84.38 524 LYS A O 1
ATOM 4083 N N . GLY A 1 525 ? 0.207 -9.132 0.590 1.00 67.12 525 GLY A N 1
ATOM 4084 C CA . GLY A 1 525 ? -0.590 -8.274 -0.299 1.00 67.12 525 GLY A CA 1
ATOM 4085 C C . GLY A 1 525 ? 0.034 -8.049 -1.685 1.00 67.12 525 GLY A C 1
ATOM 4086 O O . GLY A 1 525 ? -0.371 -7.125 -2.386 1.00 67.12 525 GLY A O 1
ATOM 4087 N N . GLY A 1 526 ? 1.002 -8.880 -2.089 1.00 63.78 526 GLY A N 1
ATOM 4088 C CA . GLY A 1 526 ? 1.416 -9.059 -3.487 1.00 63.78 526 GLY A CA 1
ATOM 4089 C C . GLY A 1 526 ? 2.473 -8.102 -4.055 1.00 63.78 526 GLY A C 1
ATOM 4090 O O . GLY A 1 526 ? 2.898 -8.292 -5.191 1.00 63.78 526 GLY A O 1
ATOM 4091 N N . ALA A 1 527 ? 2.942 -7.092 -3.318 1.00 80.31 527 ALA A N 1
ATOM 4092 C CA . ALA A 1 527 ? 3.962 -6.174 -3.838 1.00 80.31 527 ALA A CA 1
ATOM 4093 C C . ALA A 1 527 ? 5.374 -6.800 -3.821 1.00 80.31 527 ALA A C 1
ATOM 4095 O O . ALA A 1 527 ? 5.804 -7.337 -2.801 1.00 80.31 527 ALA A O 1
ATOM 4096 N N . ALA A 1 528 ? 6.130 -6.674 -4.918 1.00 86.44 528 ALA A N 1
ATOM 4097 C CA . ALA A 1 528 ? 7.501 -7.183 -5.048 1.00 86.44 528 ALA A CA 1
ATOM 4098 C C . ALA A 1 528 ? 8.554 -6.050 -4.950 1.00 86.44 528 ALA A C 1
ATOM 4100 O O . ALA A 1 528 ? 8.806 -5.356 -5.939 1.00 86.44 528 ALA A O 1
ATOM 4101 N N . PRO A 1 529 ? 9.175 -5.810 -3.779 1.00 91.56 529 PRO A N 1
ATOM 4102 C CA . PRO A 1 529 ? 10.178 -4.763 -3.617 1.00 91.56 529 PRO A CA 1
ATOM 4103 C C . PRO A 1 529 ? 11.566 -5.186 -4.113 1.00 91.56 529 PRO A C 1
ATOM 4105 O O . PRO A 1 529 ? 12.016 -6.309 -3.894 1.00 91.56 529 PRO A O 1
ATOM 4108 N N . VAL A 1 530 ? 12.332 -4.226 -4.640 1.00 95.69 530 VAL A N 1
ATOM 4109 C CA . VAL A 1 530 ? 13.798 -4.336 -4.610 1.00 95.69 530 VAL A CA 1
ATOM 4110 C C . VAL A 1 530 ? 14.246 -4.096 -3.169 1.00 95.69 530 VAL A C 1
ATOM 4112 O O . VAL A 1 530 ? 14.161 -2.971 -2.668 1.00 95.69 530 VAL A O 1
ATOM 4115 N N . ILE A 1 531 ? 14.711 -5.149 -2.500 1.00 97.31 531 ILE A N 1
ATOM 4116 C CA . ILE A 1 531 ? 15.301 -5.052 -1.163 1.00 97.31 531 ILE A CA 1
ATOM 4117 C C . ILE A 1 531 ? 16.723 -4.499 -1.277 1.00 97.31 531 ILE A C 1
ATOM 4119 O O . ILE A 1 531 ? 17.565 -5.017 -2.011 1.00 97.31 531 ILE A O 1
ATOM 4123 N N . ARG A 1 532 ? 16.959 -3.408 -0.550 1.00 98.25 532 ARG A N 1
ATOM 4124 C CA . ARG A 1 532 ? 18.173 -2.593 -0.541 1.00 98.25 532 ARG A CA 1
ATOM 4125 C C . ARG A 1 532 ? 18.710 -2.620 0.877 1.00 98.25 532 ARG A C 1
ATOM 4127 O O . ARG A 1 532 ? 18.378 -1.754 1.689 1.00 98.25 532 ARG A O 1
ATOM 4134 N N . SER A 1 533 ? 19.453 -3.681 1.180 1.00 98.62 533 SER A N 1
ATOM 4135 C CA . SER A 1 533 ? 19.922 -3.968 2.532 1.00 98.62 533 SER A CA 1
ATOM 4136 C C . SER A 1 533 ? 21.358 -3.503 2.750 1.00 98.62 533 SER A C 1
ATOM 4138 O O . SER A 1 533 ? 22.225 -3.758 1.911 1.00 98.62 533 SER A O 1
ATOM 4140 N N . LEU A 1 534 ? 21.602 -2.847 3.885 1.00 98.69 534 LEU A N 1
ATOM 4141 C CA . LEU A 1 534 ? 22.927 -2.428 4.348 1.00 98.69 534 LEU A CA 1
ATOM 4142 C C . LEU A 1 534 ? 23.252 -3.087 5.692 1.00 98.69 534 LEU A C 1
ATOM 4144 O O . LEU A 1 534 ? 22.451 -3.034 6.625 1.00 98.69 534 LEU A O 1
ATOM 4148 N N . HIS A 1 535 ? 24.443 -3.664 5.818 1.00 98.31 535 HIS A N 1
ATOM 4149 C CA . HIS A 1 535 ? 24.952 -4.133 7.099 1.00 98.31 535 HIS A CA 1
ATOM 4150 C C . HIS A 1 535 ? 25.442 -2.972 7.972 1.00 98.31 535 HIS A C 1
ATOM 4152 O O . HIS A 1 535 ? 26.181 -2.105 7.494 1.00 98.31 535 HIS A O 1
ATOM 4158 N N . VAL A 1 536 ? 25.095 -3.004 9.260 1.00 96.88 536 VAL A N 1
ATOM 4159 C CA . VAL A 1 536 ? 25.604 -2.095 10.292 1.00 96.88 536 VAL A CA 1
ATOM 4160 C C . VAL A 1 536 ? 26.045 -2.852 11.549 1.00 96.88 536 VAL A C 1
ATOM 4162 O O . VAL A 1 536 ? 25.389 -3.792 12.005 1.00 96.88 536 VAL A O 1
ATOM 4165 N N . GLY A 1 537 ? 27.178 -2.422 12.106 1.00 92.19 537 GLY A N 1
ATOM 4166 C CA . GLY A 1 537 ? 27.855 -3.080 13.223 1.00 92.19 537 GLY A CA 1
ATOM 4167 C C . GLY A 1 537 ? 27.179 -2.889 14.585 1.00 92.19 537 GLY A C 1
ATOM 4168 O O . GLY A 1 537 ? 26.161 -2.210 14.727 1.00 92.19 537 GLY A O 1
ATOM 4169 N N . ASP A 1 538 ? 27.787 -3.480 15.619 1.00 92.62 538 ASP A N 1
ATOM 4170 C CA . ASP A 1 538 ? 27.139 -3.736 16.918 1.00 92.62 538 ASP A CA 1
ATOM 4171 C C . ASP A 1 538 ? 26.614 -2.481 17.643 1.00 92.62 538 ASP A C 1
ATOM 4173 O O . ASP A 1 538 ? 25.701 -2.579 18.458 1.00 92.62 538 ASP A O 1
ATOM 4177 N N . ARG A 1 539 ? 27.145 -1.283 17.359 1.00 92.62 539 ARG A N 1
ATOM 4178 C CA . ARG A 1 539 ? 26.754 -0.059 18.079 1.00 92.62 539 ARG A CA 1
ATOM 4179 C C . ARG A 1 539 ? 25.404 0.541 17.683 1.00 92.62 539 ARG A C 1
ATOM 4181 O O . ARG A 1 539 ? 25.010 1.504 18.327 1.00 92.62 539 ARG A O 1
ATOM 4188 N N . PHE A 1 540 ? 24.714 0.088 16.630 1.00 95.19 540 PHE A N 1
ATOM 4189 C CA . PHE A 1 540 ? 23.566 0.840 16.082 1.00 95.19 540 PHE A CA 1
ATOM 4190 C C . PHE A 1 540 ? 22.507 1.194 17.156 1.00 95.19 540 PHE A C 1
ATOM 4192 O O . PHE A 1 540 ? 22.112 2.357 17.291 1.00 95.19 540 PHE A O 1
ATOM 4199 N N . PHE A 1 541 ? 22.126 0.222 17.995 1.00 93.50 541 PHE A N 1
ATOM 4200 C CA . PHE A 1 541 ? 21.191 0.412 19.117 1.00 93.50 541 PHE A CA 1
ATOM 4201 C C . PHE A 1 541 ? 21.828 1.015 20.391 1.00 93.50 541 PHE A C 1
ATOM 4203 O O . PHE A 1 541 ? 21.156 1.165 21.411 1.00 93.50 541 PHE A O 1
ATOM 4210 N N . ALA A 1 542 ? 23.114 1.379 20.377 1.00 91.88 542 ALA A N 1
ATOM 4211 C CA . ALA A 1 542 ? 23.775 1.967 21.537 1.00 91.88 542 ALA A CA 1
ATOM 4212 C C . ALA A 1 542 ? 23.369 3.432 21.754 1.00 91.88 542 ALA A C 1
ATOM 4214 O O . ALA A 1 542 ? 23.305 4.199 20.800 1.00 91.88 542 ALA A O 1
ATOM 4215 N N . ASP A 1 543 ? 23.126 3.828 23.005 1.00 86.25 543 ASP A N 1
ATOM 4216 C CA . ASP A 1 543 ? 22.658 5.179 23.378 1.00 86.25 543 ASP A CA 1
ATOM 4217 C C . ASP A 1 543 ? 23.736 5.965 24.150 1.00 86.25 543 ASP A C 1
ATOM 4219 O O . ASP A 1 543 ? 23.455 6.697 25.097 1.00 86.25 543 ASP A O 1
ATOM 4223 N N . GLY A 1 544 ? 25.003 5.787 23.772 1.00 86.25 544 GLY A N 1
ATOM 4224 C CA . GLY A 1 544 ? 26.131 6.496 24.370 1.00 86.25 544 GLY A CA 1
ATOM 4225 C C . GLY A 1 544 ? 27.491 6.048 23.825 1.00 86.25 544 GLY A C 1
ATOM 4226 O O . GLY A 1 544 ? 27.554 5.122 23.009 1.00 86.25 544 GLY A O 1
ATOM 4227 N N . PRO A 1 545 ? 28.586 6.691 24.274 1.00 90.44 545 PRO A N 1
ATOM 4228 C CA . PRO A 1 545 ? 29.945 6.345 23.873 1.00 90.44 545 PRO A CA 1
ATOM 4229 C C . PRO A 1 545 ? 30.369 4.965 24.394 1.00 90.44 545 PRO A C 1
ATOM 4231 O O . PRO A 1 545 ? 29.855 4.473 25.401 1.00 90.44 545 PRO A O 1
ATOM 4234 N N . ASN A 1 546 ? 31.355 4.356 23.736 1.00 92.62 546 ASN A N 1
ATOM 4235 C CA . ASN A 1 546 ? 31.930 3.091 24.181 1.00 92.62 546 ASN A CA 1
ATOM 4236 C C . ASN A 1 546 ? 32.757 3.300 25.461 1.00 92.62 546 ASN A C 1
ATOM 4238 O O . ASN A 1 546 ? 33.729 4.057 25.470 1.00 92.62 546 ASN A O 1
ATOM 4242 N N . THR A 1 547 ? 32.411 2.589 26.533 1.00 92.12 547 THR A N 1
ATOM 4243 C CA . THR A 1 547 ? 33.019 2.747 27.864 1.00 92.12 547 THR A CA 1
ATOM 4244 C C . THR A 1 547 ? 34.459 2.237 27.970 1.00 92.12 547 THR A C 1
ATOM 4246 O O . THR A 1 547 ? 35.128 2.536 28.955 1.00 92.12 547 THR A O 1
ATOM 4249 N N . MET A 1 548 ? 34.956 1.491 26.974 1.00 89.81 548 MET A N 1
ATOM 4250 C CA . MET A 1 548 ? 36.330 0.972 26.933 1.00 89.81 548 MET A CA 1
ATOM 4251 C C . MET A 1 548 ? 37.234 1.688 25.923 1.00 89.81 548 MET A C 1
ATOM 4253 O O . MET A 1 548 ? 38.441 1.750 26.146 1.00 89.81 548 MET A O 1
ATOM 4257 N N . THR A 1 549 ? 36.693 2.202 24.813 1.00 89.12 549 THR A N 1
ATOM 4258 C CA . THR A 1 549 ? 37.484 2.889 23.769 1.00 89.12 549 THR A CA 1
ATOM 4259 C C . THR A 1 549 ? 37.318 4.408 23.766 1.00 89.12 549 THR A C 1
ATOM 4261 O O . THR A 1 549 ? 38.105 5.093 23.117 1.00 89.12 549 THR A O 1
ATOM 4264 N N . GLY A 1 550 ? 36.305 4.947 24.454 1.00 88.31 550 GLY A N 1
ATOM 4265 C CA . GLY A 1 550 ? 35.942 6.367 24.399 1.00 88.31 550 GLY A CA 1
ATOM 4266 C C . GLY A 1 550 ? 35.307 6.799 23.072 1.00 88.31 550 GLY A C 1
ATOM 4267 O O . GLY A 1 550 ? 35.088 7.990 22.858 1.00 88.31 550 GLY A O 1
ATOM 4268 N N . GLU A 1 551 ? 35.018 5.861 22.165 1.00 88.44 551 GLU A N 1
ATOM 4269 C CA . GLU A 1 551 ? 34.470 6.173 20.847 1.00 88.44 551 GLU A CA 1
ATOM 4270 C C . GLU A 1 551 ? 33.041 6.727 20.951 1.00 88.44 551 GLU A C 1
ATOM 4272 O O . GLU A 1 551 ? 32.180 6.143 21.610 1.00 88.44 551 GLU A O 1
ATOM 4277 N N . VAL A 1 552 ? 32.782 7.860 20.292 1.00 87.62 552 VAL A N 1
ATOM 4278 C CA . VAL A 1 552 ? 31.522 8.602 20.428 1.00 87.62 552 VAL A CA 1
ATOM 4279 C C . VAL A 1 552 ? 30.444 8.053 19.494 1.00 87.62 552 VAL A C 1
ATOM 4281 O O . VAL A 1 552 ? 30.614 8.006 18.272 1.00 87.62 552 VAL A O 1
ATOM 4284 N N . TRP A 1 553 ? 29.301 7.701 20.077 1.00 92.56 553 TRP A N 1
ATOM 4285 C CA . TRP A 1 553 ? 28.056 7.407 19.375 1.00 92.56 553 TRP A CA 1
ATOM 4286 C C . TRP A 1 553 ? 26.879 8.035 20.127 1.00 92.56 553 TRP A C 1
ATOM 4288 O O . TRP A 1 553 ? 26.932 8.208 21.348 1.00 92.56 553 TRP A O 1
ATOM 4298 N N . SER A 1 554 ? 25.837 8.418 19.391 1.00 90.88 554 SER A N 1
ATOM 4299 C CA . SER A 1 554 ? 24.704 9.190 19.900 1.00 90.88 554 SER A CA 1
ATOM 4300 C C . SER A 1 554 ? 23.480 9.061 18.994 1.00 90.88 554 SER A C 1
ATOM 4302 O O . SER A 1 554 ? 23.592 8.737 17.810 1.00 90.88 554 SER A O 1
ATOM 4304 N N . GLU A 1 555 ? 22.307 9.403 19.528 1.00 89.25 555 GLU A N 1
ATOM 4305 C CA . GLU A 1 555 ? 21.052 9.479 18.772 1.00 89.25 555 GLU A CA 1
ATOM 4306 C C . GLU A 1 555 ? 21.135 10.457 17.584 1.00 89.25 555 GLU A C 1
ATOM 4308 O O . GLU A 1 555 ? 20.576 10.186 16.522 1.00 89.25 555 GLU A O 1
ATOM 4313 N N . GLN A 1 556 ? 21.906 11.546 17.704 1.00 88.12 556 GLN A N 1
ATOM 4314 C CA . GLN A 1 556 ? 22.135 12.489 16.605 1.00 88.12 556 GLN A CA 1
ATOM 4315 C C . GLN A 1 556 ? 22.946 11.856 15.460 1.00 88.12 556 GLN A C 1
ATOM 4317 O O . GLN A 1 556 ? 22.603 12.040 14.293 1.00 88.12 556 GLN A O 1
ATOM 4322 N N . GLN A 1 557 ? 23.985 11.073 15.775 1.00 93.81 557 GLN A N 1
ATOM 4323 C CA . GLN A 1 557 ? 24.756 10.334 14.764 1.00 93.81 557 GLN A CA 1
ATOM 4324 C C . GLN A 1 557 ? 23.916 9.219 14.122 1.00 93.81 557 GLN A C 1
ATOM 4326 O O . GLN A 1 557 ? 23.952 9.068 12.901 1.00 93.81 557 GLN A O 1
ATOM 4331 N N . ARG A 1 558 ? 23.099 8.501 14.910 1.00 95.50 558 ARG A N 1
ATOM 4332 C CA . ARG A 1 558 ? 22.116 7.529 14.397 1.00 95.50 558 ARG A CA 1
ATOM 4333 C C . ARG A 1 558 ? 21.143 8.194 13.421 1.00 95.50 558 ARG A C 1
ATOM 4335 O O . ARG A 1 558 ? 20.953 7.685 12.323 1.00 95.50 558 ARG A O 1
ATOM 4342 N N . THR A 1 559 ? 20.585 9.346 13.791 1.00 95.00 559 THR A N 1
ATOM 4343 C CA . THR A 1 559 ? 19.650 10.119 12.957 1.00 95.00 559 THR A CA 1
ATOM 4344 C C . THR A 1 559 ? 20.301 10.544 11.641 1.00 95.00 559 THR A C 1
ATOM 4346 O O . THR A 1 559 ? 19.769 10.240 10.580 1.00 95.00 559 THR A O 1
ATOM 4349 N N . ALA A 1 560 ? 21.497 11.144 11.688 1.00 95.50 560 ALA A N 1
ATOM 4350 C CA . ALA A 1 560 ? 22.222 11.567 10.487 1.00 95.50 560 ALA A CA 1
ATOM 4351 C C . ALA A 1 560 ? 22.586 10.391 9.556 1.00 95.50 560 ALA A C 1
ATOM 4353 O O . ALA A 1 560 ? 22.513 10.519 8.332 1.00 95.50 560 ALA A O 1
ATOM 4354 N N . PHE A 1 561 ? 22.938 9.231 10.122 1.00 97.88 561 PHE A N 1
ATOM 4355 C CA . PHE A 1 561 ? 23.126 7.999 9.357 1.00 97.88 561 PHE A CA 1
ATOM 4356 C C . PHE A 1 561 ? 21.821 7.528 8.695 1.00 97.88 561 PHE A C 1
ATOM 4358 O O . PHE A 1 561 ? 21.833 7.188 7.512 1.00 97.88 561 PHE A O 1
ATOM 4365 N N . LEU A 1 562 ? 20.698 7.529 9.422 1.00 98.25 562 LEU A N 1
ATOM 4366 C CA . LEU A 1 562 ? 19.400 7.093 8.899 1.00 98.25 562 LEU A CA 1
ATOM 4367 C C . LEU A 1 562 ? 18.847 8.039 7.827 1.00 98.25 562 LEU A C 1
ATOM 4369 O O . LEU A 1 562 ? 18.312 7.559 6.830 1.00 98.25 562 LEU A O 1
ATOM 4373 N N . ASP A 1 563 ? 19.043 9.351 7.968 1.00 96.44 563 ASP A N 1
ATOM 4374 C CA . ASP A 1 563 ? 18.697 10.342 6.942 1.00 96.44 563 ASP A CA 1
ATOM 4375 C C . ASP A 1 563 ? 19.494 10.100 5.646 1.00 96.44 563 ASP A C 1
ATOM 4377 O O . ASP A 1 563 ? 18.920 10.072 4.553 1.00 96.44 563 ASP A O 1
ATOM 4381 N N . TRP A 1 564 ? 20.806 9.840 5.750 1.00 97.75 564 TRP A N 1
ATOM 4382 C CA . TRP A 1 564 ? 21.635 9.457 4.599 1.00 97.75 564 TRP A CA 1
ATOM 4383 C C . TRP A 1 564 ? 21.199 8.110 4.001 1.00 97.75 564 TRP A C 1
ATOM 4385 O O . TRP A 1 564 ? 21.070 7.998 2.781 1.00 97.75 564 TRP A O 1
ATOM 4395 N N . ALA A 1 565 ? 20.926 7.098 4.831 1.00 97.94 565 ALA A N 1
ATOM 4396 C CA . ALA A 1 565 ? 20.557 5.761 4.368 1.00 97.94 565 ALA A CA 1
ATOM 4397 C C . ALA A 1 565 ? 19.210 5.776 3.625 1.00 97.94 565 ALA A C 1
ATOM 4399 O O . ALA A 1 565 ? 19.082 5.203 2.540 1.00 97.94 565 ALA A O 1
ATOM 4400 N N . GLN A 1 566 ? 18.234 6.513 4.158 1.00 96.06 566 GLN A N 1
ATOM 4401 C CA . GLN A 1 566 ? 16.941 6.750 3.524 1.00 96.06 566 GLN A CA 1
ATOM 4402 C C . GLN A 1 566 ? 17.088 7.571 2.228 1.00 96.06 566 GLN A C 1
ATOM 4404 O O . GLN A 1 566 ? 16.431 7.261 1.236 1.00 96.06 566 GLN A O 1
ATOM 4409 N N . GLY A 1 567 ? 18.005 8.547 2.187 1.00 93.19 567 GLY A N 1
ATOM 4410 C CA . GLY A 1 567 ? 18.347 9.314 0.981 1.00 93.19 567 GLY A CA 1
ATOM 4411 C C . GLY A 1 567 ? 18.998 8.483 -0.136 1.00 93.19 567 GLY A C 1
ATOM 4412 O O . GLY A 1 567 ? 18.718 8.702 -1.314 1.00 93.19 567 GLY A O 1
ATOM 4413 N N . GLN A 1 568 ? 19.803 7.476 0.214 1.00 93.44 568 GLN A N 1
ATOM 4414 C CA . GLN A 1 568 ? 20.299 6.460 -0.729 1.00 93.44 568 GLN A CA 1
ATOM 4415 C C . GLN A 1 568 ? 19.207 5.459 -1.156 1.00 93.44 568 GLN A C 1
ATOM 4417 O O . GLN A 1 568 ? 19.323 4.790 -2.189 1.00 93.44 568 GLN A O 1
ATOM 4422 N N . GLY A 1 569 ? 18.116 5.384 -0.392 1.00 96.06 569 GLY A N 1
ATOM 4423 C CA . GLY A 1 569 ? 17.008 4.463 -0.610 1.00 96.06 569 GLY A CA 1
ATOM 4424 C C . GLY A 1 569 ? 17.244 3.066 -0.040 1.00 96.06 569 GLY A C 1
ATOM 4425 O O . GLY A 1 569 ? 16.636 2.122 -0.539 1.00 96.06 569 GLY A O 1
ATOM 4426 N N . TYR A 1 570 ? 18.108 2.908 0.970 1.00 98.50 570 TYR A N 1
ATOM 4427 C CA . TYR A 1 570 ? 18.143 1.671 1.755 1.00 98.50 570 TYR A CA 1
ATOM 4428 C C . TYR A 1 570 ? 16.800 1.487 2.465 1.00 98.50 570 TYR A C 1
ATOM 4430 O O . TYR A 1 570 ? 16.266 2.422 3.060 1.00 98.50 570 TYR A O 1
ATOM 4438 N N . ASN A 1 571 ? 16.251 0.277 2.382 1.00 97.62 571 ASN A N 1
ATOM 4439 C CA . ASN A 1 571 ? 14.962 -0.084 2.976 1.00 97.62 571 ASN A CA 1
ATOM 4440 C C . ASN A 1 571 ? 15.065 -1.277 3.936 1.00 97.62 571 ASN A C 1
ATOM 4442 O O . ASN A 1 571 ? 14.062 -1.655 4.534 1.00 97.62 571 ASN A O 1
ATOM 4446 N N . MET A 1 572 ? 16.263 -1.831 4.141 1.00 98.50 572 MET A N 1
ATOM 4447 C CA . MET A 1 572 ? 16.542 -2.793 5.205 1.00 98.50 572 MET A CA 1
ATOM 4448 C C . MET A 1 572 ? 17.928 -2.545 5.813 1.00 98.50 572 MET A C 1
ATOM 4450 O O . MET A 1 572 ? 18.868 -2.166 5.113 1.00 98.50 572 MET A O 1
ATOM 4454 N N . LEU A 1 573 ? 18.059 -2.769 7.119 1.00 98.62 573 LEU A N 1
ATOM 4455 C CA . LEU A 1 573 ? 19.333 -2.797 7.829 1.00 98.62 573 LEU A CA 1
ATOM 4456 C C . LEU A 1 573 ? 19.565 -4.194 8.405 1.00 98.62 573 LEU A C 1
ATOM 4458 O O . LEU A 1 573 ? 18.721 -4.732 9.120 1.00 98.62 573 LEU A O 1
ATOM 4462 N N . SER A 1 574 ? 20.730 -4.770 8.122 1.00 97.81 574 SER A N 1
ATOM 4463 C CA . SER A 1 574 ? 21.223 -5.974 8.787 1.00 97.81 574 SER A CA 1
ATOM 4464 C C . SER A 1 574 ? 22.079 -5.553 9.974 1.00 97.81 574 SER A C 1
ATOM 4466 O O . SER A 1 574 ? 23.187 -5.064 9.783 1.00 97.81 574 SER A O 1
ATOM 4468 N N . ILE A 1 575 ? 21.559 -5.715 11.190 1.00 95.38 575 ILE A N 1
ATOM 4469 C CA . ILE A 1 575 ? 22.138 -5.107 12.396 1.00 95.38 575 ILE A CA 1
ATOM 4470 C C . ILE A 1 575 ? 22.811 -6.179 13.255 1.00 95.38 575 ILE A C 1
ATOM 4472 O O . ILE A 1 575 ? 22.187 -7.201 13.544 1.00 95.38 575 ILE A O 1
ATOM 4476 N N . ALA A 1 576 ? 24.075 -5.955 13.638 1.00 91.81 576 ALA A N 1
ATOM 4477 C CA . ALA A 1 576 ? 24.899 -6.954 14.320 1.00 91.81 576 ALA A CA 1
ATOM 4478 C C . ALA A 1 576 ? 24.399 -7.325 15.729 1.00 91.81 576 ALA A C 1
ATOM 4480 O O . ALA A 1 576 ? 23.849 -8.414 15.905 1.00 91.81 576 ALA A O 1
ATOM 4481 N N . SER A 1 577 ? 24.515 -6.419 16.704 1.00 85.75 577 SER A N 1
ATOM 4482 C CA . SER A 1 577 ? 23.803 -6.538 17.983 1.00 85.75 577 SER A CA 1
ATOM 4483 C C . SER A 1 577 ? 22.387 -6.003 17.820 1.00 85.75 577 SER A C 1
ATOM 4485 O O . SER A 1 577 ? 22.194 -4.831 17.493 1.00 85.75 577 SER A O 1
ATOM 4487 N N . HIS A 1 578 ? 21.399 -6.862 18.064 1.00 82.69 578 HIS A N 1
ATOM 4488 C CA . HIS A 1 578 ? 19.992 -6.474 18.108 1.00 82.69 578 HIS A CA 1
ATOM 4489 C C . HIS A 1 578 ? 19.393 -6.790 19.480 1.00 82.69 578 HIS A C 1
ATOM 4491 O O . HIS A 1 578 ? 19.421 -5.925 20.346 1.00 82.69 578 HIS A O 1
ATOM 4497 N N . TYR A 1 579 ? 18.893 -8.011 19.698 1.00 84.19 579 TYR A N 1
ATOM 4498 C CA . TYR A 1 579 ? 18.161 -8.385 20.916 1.00 84.19 579 TYR A CA 1
ATOM 4499 C C . TYR A 1 579 ? 19.011 -8.524 22.191 1.00 84.19 579 TYR A C 1
ATOM 4501 O O . TYR A 1 579 ? 18.446 -8.739 23.259 1.00 84.19 579 TYR A O 1
ATOM 4509 N N . LEU A 1 580 ? 20.340 -8.495 22.096 1.00 84.38 580 LEU A N 1
ATOM 4510 C CA . LEU A 1 580 ? 21.259 -8.732 23.212 1.00 84.38 580 LEU A CA 1
ATOM 4511 C C . LEU A 1 580 ? 22.559 -7.957 22.993 1.00 84.38 580 LEU A C 1
ATOM 4513 O O . LEU A 1 580 ? 22.926 -7.655 21.849 1.00 84.38 580 LEU A O 1
ATOM 4517 N N . ASN A 1 581 ? 23.297 -7.715 24.077 1.00 83.12 581 ASN A N 1
ATOM 4518 C CA . ASN A 1 581 ? 24.648 -7.184 23.972 1.00 83.12 581 ASN A CA 1
ATOM 4519 C C . ASN A 1 581 ? 25.620 -8.289 23.517 1.00 83.12 581 ASN A C 1
ATOM 4521 O O . ASN A 1 581 ? 25.355 -9.481 23.669 1.00 83.12 581 ASN A O 1
ATOM 4525 N N . ARG A 1 582 ? 26.755 -7.910 22.925 1.00 87.94 582 ARG A N 1
ATOM 4526 C CA . ARG A 1 582 ? 27.785 -8.855 22.476 1.00 87.94 582 ARG A CA 1
ATOM 4527 C C . ARG A 1 582 ? 29.103 -8.542 23.163 1.00 87.94 582 ARG A C 1
ATOM 4529 O O . ARG A 1 582 ? 29.699 -7.498 22.917 1.00 87.94 582 ARG A O 1
ATOM 4536 N N . ASP A 1 583 ? 29.606 -9.454 23.987 1.00 89.00 583 ASP A N 1
ATOM 4537 C CA . ASP A 1 583 ? 30.818 -9.213 24.772 1.00 89.00 583 ASP A CA 1
ATOM 4538 C C . ASP A 1 583 ? 32.109 -9.587 24.017 1.00 89.00 583 ASP A C 1
ATOM 4540 O O . ASP A 1 583 ? 32.960 -10.332 24.498 1.00 89.00 583 ASP A O 1
ATOM 4544 N N . THR A 1 584 ? 32.290 -9.070 22.798 1.00 90.31 584 THR A N 1
ATOM 4545 C CA . THR A 1 584 ? 33.518 -9.284 22.013 1.00 90.31 584 THR A CA 1
ATOM 4546 C C . THR A 1 584 ? 34.344 -8.002 21.907 1.00 90.31 584 THR A C 1
ATOM 4548 O O . THR A 1 584 ? 33.832 -6.934 21.586 1.00 90.31 584 THR A O 1
ATOM 4551 N N . LYS A 1 585 ? 35.662 -8.070 22.148 1.00 89.25 585 LYS A N 1
ATOM 4552 C CA . LYS A 1 585 ? 36.550 -6.899 21.998 1.00 89.25 585 LYS A CA 1
ATOM 4553 C C . LYS A 1 585 ? 36.459 -6.349 20.566 1.00 89.25 585 LYS A C 1
ATOM 4555 O O . LYS A 1 585 ? 36.710 -7.085 19.617 1.00 89.25 585 LYS A O 1
ATOM 4560 N N . GLY A 1 586 ? 36.107 -5.068 20.432 1.00 84.69 586 GLY A N 1
ATOM 4561 C CA . GLY A 1 586 ? 35.872 -4.400 19.143 1.00 84.69 586 GLY A CA 1
ATOM 4562 C C . GLY A 1 586 ? 34.495 -4.663 18.517 1.00 84.69 586 GLY A C 1
ATOM 4563 O O . GLY A 1 586 ? 34.132 -3.970 17.575 1.00 84.69 586 GLY A O 1
ATOM 4564 N N . ARG A 1 587 ? 33.712 -5.611 19.051 1.00 87.06 587 ARG A N 1
ATOM 4565 C CA . ARG A 1 587 ? 32.402 -6.025 18.529 1.00 87.06 587 ARG A CA 1
ATOM 4566 C C . ARG A 1 587 ? 31.379 -6.147 19.661 1.00 87.06 587 ARG A C 1
ATOM 4568 O O . ARG A 1 587 ? 31.313 -7.165 20.346 1.00 87.06 587 ARG A O 1
ATOM 4575 N N . GLY A 1 588 ? 30.649 -5.063 19.907 1.00 88.38 588 GLY A N 1
ATOM 4576 C CA . GLY A 1 588 ? 29.690 -4.919 21.011 1.00 88.38 588 GLY A CA 1
ATOM 4577 C C . GLY A 1 588 ? 30.319 -4.516 22.352 1.00 88.38 588 GLY A C 1
ATOM 4578 O O . GLY A 1 588 ? 29.849 -3.558 22.962 1.00 88.38 588 GLY A O 1
ATOM 4579 N N . ARG A 1 589 ? 31.432 -5.131 22.787 1.00 91.31 589 ARG A N 1
ATOM 4580 C CA . ARG A 1 589 ? 32.014 -4.873 24.123 1.00 91.31 589 ARG A CA 1
ATOM 4581 C C . ARG A 1 589 ? 32.294 -3.385 24.365 1.00 91.31 589 ARG A C 1
ATOM 4583 O O . ARG A 1 589 ? 32.973 -2.723 23.577 1.00 91.31 589 ARG A O 1
ATOM 4590 N N . GLY A 1 590 ? 31.807 -2.884 25.499 1.00 90.38 590 GLY A N 1
ATOM 4591 C CA . GLY A 1 590 ? 31.915 -1.481 25.906 1.00 90.38 590 GLY A CA 1
ATOM 4592 C C . GLY A 1 590 ? 30.823 -0.575 25.326 1.00 90.38 590 GLY A C 1
ATOM 4593 O O . GLY A 1 590 ? 30.595 0.505 25.864 1.00 90.38 590 GLY A O 1
ATOM 4594 N N . TRP A 1 591 ? 30.092 -1.001 24.291 1.00 91.81 591 TRP A N 1
ATOM 4595 C CA . TRP A 1 591 ? 28.860 -0.328 23.896 1.00 91.81 591 TRP A CA 1
ATOM 4596 C C . TRP A 1 591 ? 27.741 -0.737 24.853 1.00 91.81 591 TRP A C 1
ATOM 4598 O O . TRP A 1 591 ? 27.447 -1.919 25.037 1.00 91.81 591 TRP A O 1
ATOM 4608 N N . ASN A 1 592 ? 27.081 0.255 25.444 1.00 88.75 592 ASN A N 1
ATOM 4609 C CA . ASN A 1 592 ? 25.787 0.042 26.072 1.00 88.75 592 ASN A CA 1
ATOM 4610 C C . ASN A 1 592 ? 24.755 -0.163 24.951 1.00 88.75 592 ASN A C 1
ATOM 4612 O O . ASN A 1 592 ? 24.296 0.828 24.394 1.00 88.75 592 ASN A O 1
ATOM 4616 N N . THR A 1 593 ? 24.404 -1.403 24.609 1.00 88.81 593 THR A N 1
ATOM 4617 C CA . THR A 1 593 ? 23.311 -1.778 23.681 1.00 88.81 593 THR A CA 1
ATOM 4618 C C . THR A 1 593 ? 22.160 -2.432 24.466 1.00 88.81 593 THR A C 1
ATOM 4620 O O . THR A 1 593 ? 22.366 -2.736 25.641 1.00 88.81 593 THR A O 1
ATOM 4623 N N . PRO A 1 594 ? 20.953 -2.611 23.888 1.00 87.38 594 PRO A N 1
ATOM 4624 C CA . PRO A 1 594 ? 19.835 -3.238 24.585 1.00 87.38 594 PRO A CA 1
ATOM 4625 C C . PRO A 1 594 ? 20.151 -4.667 25.035 1.00 87.38 594 PRO A C 1
ATOM 4627 O O . PRO A 1 594 ? 20.317 -5.572 24.218 1.00 87.38 594 PRO A O 1
ATOM 4630 N N . ASP A 1 595 ? 20.192 -4.859 26.349 1.00 90.50 595 ASP A N 1
ATOM 4631 C CA . ASP A 1 595 ? 20.235 -6.169 26.989 1.00 90.50 595 ASP A CA 1
ATOM 4632 C C . ASP A 1 595 ? 18.810 -6.583 27.384 1.00 90.50 595 ASP A C 1
ATOM 4634 O O . ASP A 1 595 ? 18.268 -6.175 28.416 1.00 90.50 595 ASP A O 1
ATOM 4638 N N . LEU A 1 596 ? 18.171 -7.377 26.524 1.00 94.69 596 LEU A N 1
ATOM 4639 C CA . LEU A 1 596 ? 16.793 -7.813 26.729 1.00 94.69 596 LEU A CA 1
ATOM 4640 C C . LEU A 1 596 ? 16.654 -8.972 27.739 1.00 94.69 596 LEU A C 1
ATOM 4642 O O . LEU A 1 596 ? 15.518 -9.373 28.029 1.00 94.69 596 LEU A O 1
ATOM 4646 N N . TRP A 1 597 ? 17.753 -9.513 28.281 1.00 94.81 597 TRP A N 1
ATOM 4647 C CA . TRP A 1 597 ? 17.737 -10.631 29.227 1.00 94.81 597 TRP A CA 1
ATOM 4648 C C . TRP A 1 597 ? 18.708 -10.426 30.394 1.00 94.81 597 TRP A C 1
ATOM 4650 O O . TRP A 1 597 ? 19.904 -10.675 30.286 1.00 94.81 597 TRP A O 1
ATOM 4660 N N . ASP A 1 598 ? 18.170 -10.109 31.574 1.00 92.31 598 ASP A N 1
ATOM 4661 C CA . ASP A 1 598 ? 18.990 -9.994 32.778 1.00 92.31 598 ASP A CA 1
ATOM 4662 C C . ASP A 1 598 ? 19.557 -11.372 33.163 1.00 92.31 598 ASP A C 1
ATOM 4664 O O . ASP A 1 598 ? 18.876 -12.230 33.739 1.00 92.31 598 ASP A O 1
ATOM 4668 N N . ALA A 1 599 ? 20.835 -11.586 32.848 1.00 89.19 599 ALA A N 1
ATOM 4669 C CA . ALA A 1 599 ? 21.537 -12.834 33.111 1.00 89.19 599 ALA A CA 1
ATOM 4670 C C . ALA A 1 599 ? 21.761 -13.120 34.610 1.00 89.19 599 ALA A C 1
ATOM 4672 O O . ALA A 1 599 ? 22.061 -14.264 34.964 1.00 89.19 599 ALA A O 1
ATOM 4673 N N . ARG A 1 600 ? 21.599 -12.128 35.500 1.00 90.38 600 ARG A N 1
ATOM 4674 C CA . ARG A 1 600 ? 21.702 -12.299 36.961 1.00 90.38 600 ARG A CA 1
ATOM 4675 C C . ARG A 1 600 ? 20.354 -12.689 37.557 1.00 90.38 600 ARG A C 1
ATOM 4677 O O . ARG A 1 600 ? 20.270 -13.661 38.299 1.00 90.38 600 ARG A O 1
ATOM 4684 N N . GLU A 1 601 ? 19.302 -11.970 37.177 1.00 90.62 601 GLU A N 1
ATOM 4685 C CA . GLU A 1 601 ? 17.934 -12.164 37.674 1.00 90.62 601 GLU A CA 1
ATOM 4686 C C . GLU A 1 601 ? 17.159 -13.253 36.898 1.00 90.62 601 GLU A C 1
ATOM 4688 O O . GLU A 1 601 ? 16.060 -13.646 37.298 1.00 90.62 601 GLU A O 1
ATOM 4693 N N . GLN A 1 602 ? 17.719 -13.749 35.785 1.00 91.62 602 GLN A N 1
ATOM 4694 C CA . GLN A 1 602 ? 17.171 -14.797 34.911 1.00 91.62 602 GLN A CA 1
ATOM 4695 C C . GLN A 1 602 ? 15.721 -14.511 34.474 1.00 91.62 602 GLN A C 1
ATOM 4697 O O . GLN A 1 602 ? 14.819 -15.356 34.612 1.00 91.62 602 GLN A O 1
ATOM 4702 N N . ARG A 1 603 ? 15.511 -13.290 33.960 1.00 92.94 603 ARG A N 1
ATOM 4703 C CA . ARG A 1 603 ? 14.225 -12.754 33.484 1.00 92.94 603 ARG A CA 1
ATOM 4704 C C . ARG A 1 603 ? 14.422 -11.668 32.404 1.00 92.94 603 ARG A C 1
ATOM 4706 O O . ARG A 1 603 ? 15.503 -11.086 32.331 1.00 92.94 603 ARG A O 1
ATOM 4713 N N . PRO A 1 604 ? 13.387 -11.332 31.612 1.00 95.31 604 PRO A N 1
ATOM 4714 C CA . PRO A 1 604 ? 13.436 -10.198 30.686 1.00 95.31 604 PRO A CA 1
ATOM 4715 C C . PRO A 1 604 ? 13.602 -8.842 31.398 1.00 95.31 604 PRO A C 1
ATOM 4717 O O . PRO A 1 604 ? 13.161 -8.680 32.538 1.00 95.31 604 PRO A O 1
ATOM 4720 N N . ASN A 1 605 ? 14.179 -7.851 30.708 1.00 94.38 605 ASN A N 1
ATOM 4721 C CA . ASN A 1 605 ? 14.408 -6.496 31.233 1.00 94.38 605 ASN A CA 1
ATOM 4722 C C . ASN A 1 605 ? 13.572 -5.430 30.477 1.00 94.38 605 ASN A C 1
ATOM 4724 O O . ASN A 1 605 ? 14.020 -4.945 29.436 1.00 94.38 605 ASN A O 1
ATOM 4728 N N . PRO A 1 606 ? 12.376 -5.025 30.967 1.00 94.69 606 PRO A N 1
ATOM 4729 C CA . PRO A 1 606 ? 11.458 -4.137 30.239 1.00 94.69 606 PRO A CA 1
ATOM 4730 C C . PRO A 1 606 ? 12.073 -2.826 29.735 1.00 94.69 606 PRO A C 1
ATOM 4732 O O . PRO A 1 606 ? 11.727 -2.378 28.646 1.00 94.69 606 PRO A O 1
ATOM 4735 N N . ARG A 1 607 ? 13.016 -2.228 30.476 1.00 93.81 607 ARG A N 1
ATOM 4736 C CA . ARG A 1 607 ? 13.614 -0.931 30.114 1.00 93.81 607 ARG A CA 1
ATOM 4737 C C . ARG A 1 607 ? 14.429 -0.996 28.825 1.00 93.81 607 ARG A C 1
ATOM 4739 O O . ARG A 1 607 ? 14.382 -0.065 28.023 1.00 93.81 607 ARG A O 1
ATOM 4746 N N . GLU A 1 608 ? 15.120 -2.107 28.592 1.00 94.19 608 GLU A N 1
ATOM 4747 C CA . GLU A 1 608 ? 15.893 -2.315 27.366 1.00 94.19 608 GLU A CA 1
ATOM 4748 C C . GLU A 1 608 ? 14.983 -2.675 26.177 1.00 94.19 608 GLU A C 1
ATOM 4750 O O . GLU A 1 608 ? 15.273 -2.287 25.044 1.00 94.19 608 GLU A O 1
ATOM 4755 N N . TYR A 1 609 ? 13.814 -3.285 26.424 1.00 95.88 609 TYR A N 1
ATOM 4756 C CA . TYR A 1 609 ? 12.765 -3.413 25.402 1.00 95.88 609 TYR A CA 1
ATOM 4757 C C . TYR A 1 609 ? 12.190 -2.052 25.010 1.00 95.88 609 TYR A C 1
ATOM 4759 O O . TYR A 1 609 ? 12.241 -1.694 23.839 1.00 95.88 609 TYR A O 1
ATOM 4767 N N . GLN A 1 610 ? 11.716 -1.255 25.976 1.00 94.56 610 GLN A N 1
ATOM 4768 C CA . GLN A 1 610 ? 11.214 0.109 25.745 1.00 94.56 610 GLN A CA 1
ATOM 4769 C C . GLN A 1 610 ? 12.232 0.969 24.977 1.00 94.56 610 GLN A C 1
ATOM 4771 O O . GLN A 1 610 ? 11.875 1.834 24.177 1.00 94.56 610 GLN A O 1
ATOM 4776 N N . ARG A 1 611 ? 13.524 0.735 25.217 1.00 92.25 611 ARG A N 1
ATOM 4777 C CA . ARG A 1 611 ? 14.642 1.374 24.526 1.00 92.25 611 ARG A CA 1
ATOM 4778 C C . ARG A 1 611 ? 14.799 0.918 23.075 1.00 92.25 611 ARG A C 1
ATOM 4780 O O . ARG A 1 611 ? 14.904 1.770 22.194 1.00 92.25 611 ARG A O 1
ATOM 4787 N N . MET A 1 612 ? 14.766 -0.387 22.812 1.00 94.06 612 MET A N 1
ATOM 4788 C CA . MET A 1 612 ? 14.738 -0.926 21.449 1.00 94.06 612 MET A CA 1
ATOM 4789 C C . MET A 1 612 ? 13.506 -0.444 20.669 1.00 94.06 612 MET A C 1
ATOM 4791 O O . MET A 1 612 ? 13.631 -0.031 19.518 1.00 94.06 612 MET A O 1
ATOM 4795 N N . GLU A 1 613 ? 12.336 -0.453 21.305 1.00 96.19 613 GLU A N 1
ATOM 4796 C CA . GLU A 1 613 ? 11.040 -0.074 20.730 1.00 96.19 613 GLU A CA 1
ATOM 4797 C C . GLU A 1 613 ? 11.043 1.368 20.201 1.00 96.19 613 GLU A C 1
ATOM 4799 O O . GLU A 1 613 ? 10.566 1.610 19.093 1.00 96.19 613 GLU A O 1
ATOM 4804 N N . ARG A 1 614 ? 11.675 2.319 20.912 1.00 94.88 614 ARG A N 1
ATOM 4805 C CA . ARG A 1 614 ?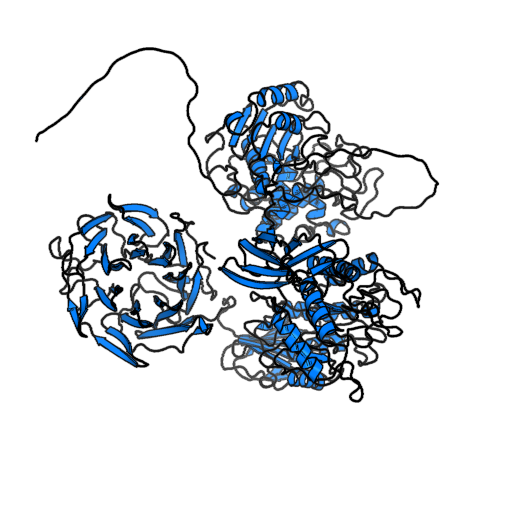 11.875 3.696 20.410 1.00 94.88 614 ARG A CA 1
ATOM 4806 C C . ARG A 1 614 ? 12.616 3.736 19.070 1.00 94.88 614 ARG A C 1
ATOM 4808 O O . ARG A 1 614 ? 12.252 4.518 18.197 1.00 94.88 614 ARG A O 1
ATOM 4815 N N . ILE A 1 615 ? 13.633 2.893 18.904 1.00 95.62 615 ILE A N 1
ATOM 4816 C CA . ILE A 1 615 ? 14.485 2.861 17.707 1.00 95.62 615 ILE A CA 1
ATOM 4817 C C . ILE A 1 615 ? 13.793 2.090 16.570 1.00 95.62 615 ILE A C 1
ATOM 4819 O O . ILE A 1 615 ? 13.851 2.513 15.416 1.00 95.62 615 ILE A O 1
ATOM 4823 N N . LEU A 1 616 ? 13.067 1.012 16.885 1.00 96.69 616 LEU A N 1
ATOM 4824 C CA . LEU A 1 616 ? 12.210 0.311 15.922 1.00 96.69 616 LEU A CA 1
ATOM 4825 C C . LEU A 1 616 ? 11.082 1.210 15.388 1.00 96.69 616 LEU A C 1
ATOM 4827 O O . LEU A 1 616 ? 10.779 1.142 14.199 1.00 96.69 616 LEU A O 1
ATOM 4831 N N . ASN A 1 617 ? 10.514 2.087 16.225 1.00 95.25 617 ASN A N 1
ATOM 4832 C CA . ASN A 1 617 ? 9.494 3.062 15.823 1.00 95.25 617 ASN A CA 1
ATOM 4833 C C . ASN A 1 617 ? 10.026 4.091 14.802 1.00 95.25 617 ASN A C 1
ATOM 4835 O O . ASN A 1 617 ? 9.335 4.376 13.824 1.00 95.25 617 ASN A O 1
ATOM 4839 N N . ASP A 1 618 ? 11.243 4.624 14.986 1.00 95.62 618 ASP A N 1
ATOM 4840 C CA . ASP A 1 618 ? 11.875 5.528 14.004 1.00 95.62 618 ASP A CA 1
ATOM 4841 C C . ASP A 1 618 ? 12.151 4.803 12.676 1.00 95.62 618 ASP A C 1
ATOM 4843 O O . ASP A 1 618 ? 11.784 5.282 11.602 1.00 95.62 618 ASP A O 1
ATOM 4847 N N . LEU A 1 619 ? 12.696 3.584 12.738 1.00 96.75 619 LEU A N 1
ATOM 4848 C CA . LEU A 1 619 ? 12.912 2.750 11.551 1.00 96.75 619 LEU A CA 1
ATOM 4849 C C . LEU A 1 619 ? 11.600 2.439 10.810 1.00 96.75 619 LEU A C 1
ATOM 4851 O O . LEU A 1 619 ? 11.551 2.553 9.584 1.00 96.75 619 LEU A O 1
ATOM 4855 N N . ALA A 1 620 ? 10.518 2.134 11.532 1.00 94.94 620 ALA A N 1
ATOM 4856 C CA . ALA A 1 620 ? 9.198 1.899 10.949 1.00 94.94 620 ALA A CA 1
ATOM 4857 C C . ALA A 1 620 ? 8.647 3.160 10.260 1.00 94.94 620 ALA A C 1
ATOM 4859 O O . ALA A 1 620 ? 8.198 3.083 9.115 1.00 94.94 620 ALA A O 1
ATOM 4860 N N . ALA A 1 621 ? 8.751 4.331 10.902 1.00 92.62 621 ALA A N 1
ATOM 4861 C CA . ALA A 1 621 ? 8.352 5.618 10.321 1.00 92.62 621 ALA A CA 1
ATOM 4862 C C . ALA A 1 621 ? 9.161 5.980 9.059 1.00 92.62 621 ALA A C 1
ATOM 4864 O O . ALA A 1 621 ? 8.632 6.576 8.120 1.00 92.62 621 ALA A O 1
ATOM 4865 N N . ARG A 1 622 ? 10.431 5.563 8.991 1.00 94.81 622 ARG A N 1
ATOM 4866 C CA . ARG A 1 622 ? 11.303 5.723 7.814 1.00 94.81 622 ARG A CA 1
ATOM 4867 C C . ARG A 1 622 ? 11.056 4.684 6.710 1.00 94.81 622 ARG A C 1
ATOM 4869 O O . ARG A 1 622 ? 11.624 4.814 5.625 1.00 94.81 622 ARG A O 1
ATOM 4876 N N . ARG A 1 623 ? 10.191 3.691 6.961 1.00 94.19 623 ARG A N 1
ATOM 4877 C CA . ARG A 1 623 ? 9.964 2.475 6.153 1.00 94.19 623 ARG A CA 1
ATOM 4878 C C . ARG A 1 623 ? 11.234 1.630 5.946 1.00 94.19 623 ARG A C 1
ATOM 4880 O O . ARG A 1 623 ? 11.457 1.087 4.866 1.00 94.19 623 ARG A O 1
ATOM 4887 N N . ILE A 1 624 ? 12.053 1.518 6.993 1.00 97.50 624 ILE A N 1
ATOM 4888 C CA . ILE A 1 624 ? 13.272 0.703 7.042 1.00 97.50 624 ILE A CA 1
ATOM 4889 C C . ILE A 1 624 ? 13.007 -0.568 7.865 1.00 97.50 624 ILE A C 1
ATOM 4891 O O . ILE A 1 624 ? 12.586 -0.511 9.022 1.00 97.50 624 ILE A O 1
ATOM 4895 N N . MET A 1 625 ? 13.275 -1.719 7.253 1.00 97.81 625 MET A N 1
ATOM 4896 C CA . MET A 1 625 ? 13.169 -3.048 7.856 1.00 97.81 625 MET A CA 1
ATOM 4897 C C . MET A 1 625 ? 14.439 -3.433 8.630 1.00 97.81 625 MET A C 1
ATOM 4899 O O . MET A 1 625 ? 15.527 -2.932 8.346 1.00 97.81 625 MET A O 1
ATOM 4903 N N . VAL A 1 626 ? 14.319 -4.350 9.588 1.00 97.69 626 VAL A N 1
ATOM 4904 C CA . VAL A 1 626 ? 15.405 -4.811 10.462 1.00 97.69 626 VAL A CA 1
ATOM 4905 C C . VAL A 1 626 ? 15.606 -6.311 10.317 1.00 97.69 626 VAL A C 1
ATOM 4907 O O . VAL A 1 626 ? 14.731 -7.103 10.652 1.00 97.69 626 VAL A O 1
ATOM 4910 N N . TYR A 1 627 ? 16.803 -6.695 9.881 1.00 97.62 627 TYR A N 1
ATOM 4911 C CA . TYR A 1 627 ? 17.290 -8.067 9.918 1.00 97.62 627 TYR A CA 1
ATOM 4912 C C . TYR A 1 627 ? 18.229 -8.245 11.131 1.00 97.62 627 TYR A C 1
ATOM 4914 O O . TYR A 1 627 ? 19.299 -7.622 11.160 1.00 97.62 627 TYR A O 1
ATOM 4922 N N . PRO A 1 628 ? 17.877 -9.080 12.128 1.00 95.06 628 PRO A N 1
ATOM 4923 C CA . PRO A 1 628 ? 18.673 -9.259 13.341 1.00 95.06 628 PRO A CA 1
ATOM 4924 C C . PRO A 1 628 ? 19.790 -10.291 13.126 1.00 95.06 628 PRO A C 1
ATOM 4926 O O . PRO A 1 628 ? 19.562 -11.494 13.218 1.00 95.06 628 PRO A O 1
ATOM 4929 N N . PHE A 1 629 ? 21.021 -9.843 12.863 1.00 93.38 629 PHE A N 1
ATOM 4930 C CA . PHE A 1 629 ? 22.139 -10.732 12.494 1.00 93.38 629 PHE A CA 1
ATOM 4931 C C . PHE A 1 629 ? 22.480 -11.765 13.581 1.00 93.38 629 PHE A C 1
ATOM 4933 O O . PHE A 1 629 ? 22.809 -12.907 13.260 1.00 93.38 629 PHE A O 1
ATOM 4940 N N . ALA A 1 630 ? 22.362 -11.387 14.857 1.00 89.94 630 ALA A N 1
ATOM 4941 C CA . ALA A 1 630 ? 22.567 -12.286 15.993 1.00 89.94 630 ALA A CA 1
ATOM 4942 C C . ALA A 1 630 ? 21.384 -13.242 16.279 1.00 89.94 630 ALA A C 1
ATOM 4944 O O . ALA A 1 630 ? 21.559 -14.252 16.961 1.00 89.94 630 ALA A O 1
ATOM 4945 N N . GLY A 1 631 ? 20.179 -12.950 15.776 1.00 93.94 631 GLY A N 1
ATOM 4946 C CA . GLY A 1 631 ? 18.954 -13.646 16.186 1.00 93.94 631 GLY A CA 1
ATOM 4947 C C . GLY A 1 631 ? 18.660 -13.567 17.692 1.00 93.94 631 GLY A C 1
ATOM 4948 O O . GLY A 1 631 ? 19.298 -12.809 18.422 1.00 93.94 631 GLY A O 1
ATOM 4949 N N . PHE A 1 632 ? 17.681 -14.348 18.160 1.00 95.62 632 PHE A N 1
ATOM 4950 C CA . PHE A 1 632 ? 17.317 -14.444 19.585 1.00 95.62 632 PHE A CA 1
ATOM 4951 C C . PHE A 1 632 ? 18.474 -14.960 20.456 1.00 95.62 632 PHE A C 1
ATOM 4953 O O . PHE A 1 632 ? 18.651 -14.518 21.587 1.00 95.62 632 PHE A O 1
ATOM 4960 N N . PHE A 1 633 ? 19.268 -15.899 19.941 1.00 94.94 633 PHE A N 1
ATOM 4961 C CA . PHE A 1 633 ? 20.300 -16.600 20.706 1.00 94.94 633 PHE A CA 1
ATOM 4962 C C . PHE A 1 633 ? 21.697 -16.287 20.154 1.00 94.94 633 PHE A C 1
ATOM 4964 O O . PHE A 1 633 ? 22.339 -17.126 19.516 1.00 94.94 633 PHE A O 1
ATOM 4971 N N . GLY A 1 634 ? 22.132 -15.041 20.360 1.00 91.44 634 GLY A N 1
ATOM 4972 C CA . GLY A 1 634 ? 23.347 -14.469 19.775 1.00 91.44 634 GLY A CA 1
ATOM 4973 C C . GLY A 1 634 ? 24.659 -15.119 20.224 1.00 91.44 634 GLY A C 1
ATOM 4974 O O . GLY A 1 634 ? 24.873 -15.401 21.406 1.00 91.44 634 GLY A O 1
ATOM 4975 N N . ARG A 1 635 ? 25.591 -15.330 19.287 1.00 90.38 635 ARG A N 1
ATOM 4976 C CA . ARG A 1 635 ? 26.956 -15.754 19.626 1.00 90.38 635 ARG A CA 1
ATOM 4977 C C . ARG A 1 635 ? 27.706 -14.633 20.348 1.00 90.38 635 ARG A C 1
ATOM 4979 O O . ARG A 1 635 ? 27.749 -13.500 19.881 1.00 90.38 635 ARG A O 1
ATOM 4986 N N . ASP A 1 636 ? 28.376 -15.009 21.437 1.00 89.44 636 ASP A N 1
ATOM 4987 C CA . ASP A 1 636 ? 29.073 -14.109 22.365 1.00 89.44 636 ASP A CA 1
ATOM 4988 C C . ASP A 1 636 ? 28.117 -13.159 23.129 1.00 89.44 636 ASP A C 1
ATOM 4990 O O . ASP A 1 636 ? 28.542 -12.102 23.597 1.00 89.44 636 ASP A O 1
ATOM 4994 N N . SER A 1 637 ? 26.842 -13.557 23.270 1.00 89.38 637 SER A N 1
ATOM 4995 C CA . SER A 1 637 ? 25.777 -12.845 23.998 1.00 89.38 637 SER A CA 1
ATOM 4996 C C . SER A 1 637 ? 25.194 -13.652 25.172 1.00 89.38 637 SER A C 1
ATOM 4998 O O . SER A 1 637 ? 25.320 -14.879 25.261 1.00 89.38 637 SER A O 1
ATOM 5000 N N . ASP A 1 638 ? 24.514 -12.939 26.065 1.00 87.06 638 ASP A N 1
ATOM 5001 C CA . ASP A 1 638 ? 24.015 -13.320 27.393 1.00 87.06 638 ASP A CA 1
ATOM 5002 C C . ASP A 1 638 ? 22.597 -13.939 27.402 1.00 87.06 638 ASP A C 1
ATOM 5004 O O . ASP A 1 638 ? 21.790 -13.730 28.303 1.00 87.06 638 ASP A O 1
ATOM 5008 N N . PHE A 1 639 ? 22.297 -14.790 26.417 1.00 92.06 639 PHE A N 1
ATOM 5009 C CA . PHE A 1 639 ? 20.980 -15.427 26.283 1.00 92.06 639 PHE A CA 1
ATOM 5010 C C . PHE A 1 639 ? 20.709 -16.590 27.272 1.00 92.06 639 PHE A C 1
ATOM 5012 O O . PHE A 1 639 ? 21.642 -17.306 27.668 1.00 92.06 639 PHE A O 1
ATOM 5019 N N . PRO A 1 640 ? 19.431 -16.870 27.622 1.00 94.38 640 PRO A N 1
ATOM 5020 C CA . PRO A 1 640 ? 19.065 -17.965 28.522 1.00 94.38 640 PRO A CA 1
ATOM 5021 C C . PRO A 1 640 ? 19.427 -19.353 27.977 1.00 94.38 640 PRO A C 1
ATOM 5023 O O . PRO A 1 640 ? 19.167 -19.690 26.821 1.00 94.38 640 PRO A O 1
ATOM 5026 N N . ARG A 1 641 ? 19.997 -20.198 28.844 1.00 90.81 641 ARG A N 1
ATOM 5027 C CA . ARG A 1 641 ? 20.445 -21.561 28.493 1.00 90.81 641 ARG A CA 1
ATOM 5028 C C . ARG A 1 641 ? 19.490 -22.677 28.923 1.00 90.81 641 ARG A C 1
ATOM 5030 O O . ARG A 1 641 ? 19.536 -23.747 28.330 1.00 90.81 641 ARG A O 1
ATOM 5037 N N . ASP A 1 642 ? 18.634 -22.423 29.911 1.00 94.06 642 ASP A N 1
ATOM 5038 C CA . ASP A 1 642 ? 17.543 -23.325 30.301 1.00 94.06 642 ASP A CA 1
ATOM 5039 C C . ASP A 1 642 ? 16.357 -23.217 29.327 1.00 94.06 642 ASP A C 1
ATOM 5041 O O . ASP A 1 642 ? 16.021 -22.126 28.862 1.00 94.06 642 ASP A O 1
ATOM 5045 N N . GLU A 1 643 ? 15.687 -24.337 29.046 1.00 95.00 643 GLU A N 1
ATOM 5046 C CA . GLU A 1 643 ? 14.612 -24.385 28.051 1.00 95.00 643 GLU A CA 1
ATOM 5047 C C . GLU A 1 643 ? 13.359 -23.594 28.449 1.00 95.00 643 GLU A C 1
ATOM 5049 O O . GLU A 1 643 ? 12.725 -22.982 27.589 1.00 95.00 643 GLU A O 1
ATOM 5054 N N . LYS A 1 644 ? 13.006 -23.551 29.741 1.00 94.38 644 LYS A N 1
ATOM 5055 C CA . LYS A 1 644 ? 11.853 -22.773 30.226 1.00 94.38 644 LYS A CA 1
ATOM 5056 C C . LYS A 1 644 ? 12.166 -21.279 30.205 1.00 94.38 644 LYS A C 1
ATOM 5058 O O . LYS A 1 644 ? 11.290 -20.472 29.906 1.00 94.38 644 LYS A O 1
ATOM 5063 N N . LYS A 1 645 ? 13.421 -20.906 30.473 1.00 96.19 645 LYS A N 1
ATOM 5064 C CA . LYS A 1 645 ? 13.914 -19.529 30.332 1.00 96.19 645 LYS A CA 1
ATOM 5065 C C . LYS A 1 645 ? 13.991 -19.087 28.864 1.00 96.19 645 LYS A C 1
ATOM 5067 O O . LYS A 1 645 ? 13.676 -17.936 28.579 1.00 96.19 645 LYS A O 1
ATOM 5072 N N . GLN A 1 646 ? 14.307 -19.991 27.933 1.00 97.12 646 GLN A N 1
ATOM 5073 C CA . GLN A 1 646 ? 14.205 -19.740 26.488 1.00 97.12 646 GLN A CA 1
ATOM 5074 C C . GLN A 1 646 ? 12.751 -19.534 26.042 1.00 97.12 646 GLN A C 1
ATOM 5076 O O . GLN A 1 646 ? 12.465 -18.536 25.391 1.00 97.12 646 GLN A O 1
ATOM 5081 N N . GLU A 1 647 ? 11.824 -20.412 26.437 1.00 96.12 647 GLU A N 1
ATOM 5082 C CA . GLU A 1 647 ? 10.382 -20.262 26.167 1.00 96.12 647 GLU A CA 1
ATOM 5083 C C . GLU A 1 647 ? 9.827 -18.937 26.725 1.00 96.12 647 GLU A C 1
ATOM 5085 O O . GLU A 1 647 ? 9.092 -18.232 26.034 1.00 96.12 647 GLU A O 1
ATOM 5090 N N . LEU A 1 648 ? 10.214 -18.569 27.954 1.00 96.12 648 LEU A N 1
ATOM 5091 C CA . LEU A 1 648 ? 9.864 -17.288 28.573 1.00 96.12 648 LEU A CA 1
ATOM 5092 C C . LEU A 1 648 ? 10.368 -16.099 27.748 1.00 96.12 648 LEU A C 1
ATOM 5094 O O . LEU A 1 648 ? 9.601 -15.179 27.466 1.00 96.12 648 LEU A O 1
ATOM 5098 N N . TYR A 1 649 ? 11.648 -16.121 27.370 1.00 97.44 649 TYR A N 1
ATOM 5099 C CA . TYR A 1 649 ? 12.265 -15.073 26.565 1.00 97.44 649 TYR A CA 1
ATOM 5100 C C . TYR A 1 649 ? 11.560 -14.936 25.212 1.00 97.44 649 TYR A C 1
ATOM 5102 O O . TYR A 1 649 ? 11.043 -13.863 24.927 1.00 97.44 649 TYR A O 1
ATOM 5110 N N . LEU A 1 650 ? 11.414 -16.025 24.446 1.00 97.88 650 LEU A N 1
ATOM 5111 C CA . LEU A 1 650 ? 10.743 -16.011 23.139 1.00 97.88 650 LEU A CA 1
ATOM 5112 C C . LEU A 1 650 ? 9.320 -15.445 23.214 1.00 97.88 650 LEU A C 1
ATOM 5114 O O . LEU A 1 650 ? 8.983 -14.547 22.444 1.00 97.88 650 LEU A O 1
ATOM 5118 N N . ARG A 1 651 ? 8.496 -15.917 24.162 1.00 96.81 651 ARG A N 1
ATOM 5119 C CA . ARG A 1 651 ? 7.134 -15.392 24.361 1.00 96.81 651 ARG A CA 1
ATOM 5120 C C . ARG A 1 651 ? 7.131 -13.904 24.670 1.00 96.81 651 ARG A C 1
ATOM 5122 O O . ARG A 1 651 ? 6.361 -13.164 24.068 1.00 96.81 651 ARG A O 1
ATOM 5129 N N . TYR A 1 652 ? 7.968 -13.474 25.610 1.00 97.69 652 TYR A N 1
ATOM 5130 C CA . TYR A 1 652 ? 7.998 -12.087 26.057 1.00 97.69 652 TYR A CA 1
ATOM 5131 C C . TYR A 1 652 ? 8.542 -11.155 24.961 1.00 97.69 652 TYR A C 1
ATOM 5133 O O . TYR A 1 652 ? 7.978 -10.087 24.731 1.00 97.69 652 TYR A O 1
ATOM 5141 N N . THR A 1 653 ? 9.572 -11.573 24.218 1.00 97.50 653 THR A N 1
ATOM 5142 C CA . THR A 1 653 ? 10.082 -10.821 23.065 1.00 97.50 653 THR A CA 1
ATOM 5143 C C . THR A 1 653 ? 9.039 -10.719 21.956 1.00 97.50 653 THR A C 1
ATOM 5145 O O . THR A 1 653 ? 8.820 -9.624 21.445 1.00 97.50 653 THR A O 1
ATOM 5148 N N . LEU A 1 654 ? 8.343 -11.808 21.609 1.00 98.06 654 LEU A N 1
ATOM 5149 C CA . LEU A 1 654 ? 7.299 -11.783 20.577 1.00 98.06 654 LEU A CA 1
ATOM 5150 C C . LEU A 1 654 ? 6.076 -10.961 21.011 1.00 98.06 654 LEU A C 1
ATOM 5152 O O . LEU A 1 654 ? 5.599 -10.150 20.222 1.00 98.06 654 LEU A O 1
ATOM 5156 N N . ALA A 1 655 ? 5.620 -11.074 22.264 1.00 97.31 655 ALA A N 1
ATOM 5157 C CA . ALA A 1 655 ? 4.516 -10.267 22.802 1.00 97.31 655 ALA A CA 1
ATOM 5158 C C . ALA A 1 655 ? 4.779 -8.750 22.717 1.00 97.31 655 ALA A C 1
ATOM 5160 O O . ALA A 1 655 ? 3.844 -7.957 22.607 1.00 97.31 655 ALA A O 1
ATOM 5161 N N . ARG A 1 656 ? 6.055 -8.343 22.738 1.00 97.06 656 ARG A N 1
ATOM 5162 C CA . ARG A 1 656 ? 6.478 -6.940 22.642 1.00 97.06 656 ARG A CA 1
ATOM 5163 C C . ARG A 1 656 ? 6.813 -6.483 21.229 1.00 97.06 656 ARG A C 1
ATOM 5165 O O . ARG A 1 656 ? 6.415 -5.381 20.857 1.00 97.06 656 ARG A O 1
ATOM 5172 N N . LEU A 1 657 ? 7.555 -7.295 20.477 1.00 96.50 657 LEU A N 1
ATOM 5173 C CA . LEU A 1 657 ? 8.189 -6.914 19.210 1.00 96.50 657 LEU A CA 1
ATOM 5174 C C . LEU A 1 657 ? 7.540 -7.559 17.975 1.00 96.50 657 LEU A C 1
ATOM 5176 O O . LEU A 1 657 ? 7.756 -7.081 16.869 1.00 96.50 657 LEU A O 1
ATOM 5180 N N . GLY A 1 658 ? 6.714 -8.599 18.130 1.00 95.69 658 GLY A N 1
ATOM 5181 C CA . GLY A 1 658 ? 6.024 -9.254 17.009 1.00 95.69 658 GLY A CA 1
ATOM 5182 C C . GLY A 1 658 ? 4.957 -8.378 16.341 1.00 95.69 658 GLY A C 1
ATOM 5183 O O . GLY A 1 658 ? 4.593 -8.605 15.197 1.00 95.69 658 GLY A O 1
ATOM 5184 N N . ALA A 1 659 ? 4.479 -7.325 17.004 1.00 96.00 659 ALA A N 1
ATOM 5185 C CA . ALA A 1 659 ? 3.533 -6.380 16.409 1.00 96.00 659 ALA A CA 1
ATOM 5186 C C . ALA A 1 659 ? 4.199 -5.309 15.502 1.00 96.00 659 ALA A C 1
ATOM 5188 O O . ALA A 1 659 ? 3.563 -4.312 15.162 1.00 96.00 659 ALA A O 1
ATOM 5189 N N . TYR A 1 660 ? 5.469 -5.490 15.117 1.00 96.69 660 TYR A N 1
ATOM 5190 C CA . TYR A 1 660 ? 6.217 -4.587 14.235 1.00 96.69 660 TYR A CA 1
ATOM 5191 C C . TYR A 1 660 ? 6.324 -5.152 12.812 1.00 96.69 660 TYR A C 1
ATOM 5193 O O . TYR A 1 660 ? 7.094 -6.073 12.563 1.00 96.69 660 TYR A O 1
ATOM 5201 N N . TRP A 1 661 ? 5.644 -4.541 11.834 1.00 95.19 661 TRP A N 1
ATOM 5202 C CA . TRP A 1 661 ? 5.699 -4.987 10.428 1.00 95.19 661 TRP A CA 1
ATOM 5203 C C . TRP A 1 661 ? 7.115 -5.020 9.828 1.00 95.19 661 TRP A C 1
ATOM 5205 O O . TRP A 1 661 ? 7.351 -5.715 8.838 1.00 95.19 661 TRP A O 1
ATOM 5215 N N . ASN A 1 662 ? 8.039 -4.238 10.397 1.00 96.12 662 ASN A N 1
ATOM 5216 C CA . ASN A 1 662 ? 9.371 -3.986 9.866 1.00 96.12 662 ASN A CA 1
ATOM 5217 C C . ASN A 1 662 ? 10.485 -4.832 10.509 1.00 96.12 662 ASN A C 1
ATOM 5219 O O . ASN A 1 662 ? 11.650 -4.533 10.260 1.00 96.12 662 ASN A O 1
ATOM 5223 N N . VAL A 1 663 ? 10.190 -5.873 11.297 1.00 95.75 663 VAL A N 1
ATOM 5224 C CA . VAL A 1 663 ? 11.221 -6.817 11.782 1.00 95.75 663 VAL A CA 1
ATOM 5225 C C . VAL A 1 663 ? 11.220 -8.132 10.997 1.00 95.75 663 VAL A C 1
ATOM 5227 O O . VAL A 1 663 ? 10.196 -8.592 10.500 1.00 95.75 663 VAL A O 1
ATOM 5230 N N . LEU A 1 664 ? 12.392 -8.752 10.885 1.00 96.94 664 LEU A N 1
ATOM 5231 C CA . LEU A 1 664 ? 12.567 -10.159 10.524 1.00 96.94 664 LEU A CA 1
ATOM 5232 C C . LEU A 1 664 ? 13.057 -10.917 11.767 1.00 96.94 664 LEU A C 1
ATOM 5234 O O . LEU A 1 664 ? 13.555 -10.303 12.709 1.00 96.94 664 LEU A O 1
ATOM 5238 N N . LEU A 1 665 ? 12.952 -12.246 11.771 1.00 97.56 665 LEU A N 1
ATOM 5239 C CA . LEU A 1 665 ? 13.340 -13.093 12.899 1.00 97.56 665 LEU A CA 1
ATOM 5240 C C . LEU A 1 665 ? 14.501 -14.024 12.521 1.00 97.56 665 LEU A C 1
ATOM 5242 O O . LEU A 1 665 ? 14.519 -14.633 11.451 1.00 97.56 665 LEU A O 1
ATOM 5246 N N . LEU A 1 666 ? 15.460 -14.193 13.432 1.00 96.69 666 LEU A N 1
ATOM 5247 C CA . LEU A 1 666 ? 16.486 -15.236 13.347 1.00 96.69 666 LEU A CA 1
ATOM 5248 C C . LEU A 1 666 ? 16.525 -16.023 14.651 1.00 96.69 666 LEU A C 1
ATOM 5250 O O . LEU A 1 666 ? 16.524 -15.418 15.720 1.00 96.69 666 LEU A O 1
ATOM 5254 N N . VAL A 1 667 ? 16.650 -17.350 14.582 1.00 97.62 667 VAL A N 1
ATOM 5255 C CA . VAL A 1 667 ? 16.842 -18.173 15.792 1.00 97.62 667 VAL A CA 1
ATOM 5256 C C . VAL A 1 667 ? 18.182 -17.826 16.445 1.00 97.62 667 VAL A C 1
ATOM 5258 O O . VAL A 1 667 ? 18.246 -17.548 17.638 1.00 97.62 667 VAL A O 1
ATOM 5261 N N . SER A 1 668 ? 19.260 -17.807 15.659 1.00 95.38 668 SER A N 1
ATOM 5262 C CA . SER A 1 668 ? 20.618 -17.566 16.147 1.00 95.38 668 SER A CA 1
ATOM 5263 C C . SER A 1 668 ? 21.562 -17.127 15.024 1.00 95.38 668 SER A C 1
ATOM 5265 O O . SER A 1 668 ? 21.366 -17.451 13.847 1.00 95.38 668 SER A O 1
ATOM 5267 N N . GLY A 1 669 ? 22.606 -16.407 15.419 1.00 92.12 669 GLY A N 1
ATOM 5268 C CA . GLY A 1 669 ? 23.717 -15.960 14.600 1.00 92.12 669 GLY A CA 1
ATOM 5269 C C . GLY A 1 669 ? 24.714 -15.129 15.425 1.00 92.12 669 GLY A C 1
ATOM 5270 O O . GLY A 1 669 ? 24.547 -14.956 16.633 1.00 92.12 669 GLY A O 1
ATOM 5271 N N . PRO A 1 670 ? 25.761 -14.592 14.792 1.00 89.19 670 PRO A N 1
ATOM 5272 C CA . PRO A 1 670 ? 26.361 -15.153 13.592 1.00 89.19 670 PRO A CA 1
ATOM 5273 C C . PRO A 1 670 ? 26.987 -16.527 13.901 1.00 89.19 670 PRO A C 1
ATOM 5275 O O . PRO A 1 670 ? 27.780 -16.657 14.832 1.00 89.19 670 PRO A O 1
ATOM 5278 N N . GLU A 1 671 ? 26.687 -17.531 13.071 1.00 92.19 671 GLU A N 1
ATOM 5279 C CA . GLU A 1 671 ? 27.421 -18.803 12.968 1.00 92.19 671 GLU A CA 1
ATOM 5280 C C . GLU A 1 671 ? 27.354 -19.712 14.230 1.00 92.19 671 GLU A C 1
ATOM 5282 O O . GLU A 1 671 ? 28.400 -20.067 14.791 1.00 92.19 671 GLU A O 1
ATOM 5287 N N . PRO A 1 672 ? 26.161 -20.149 14.695 1.00 92.75 672 PRO A N 1
ATOM 5288 C CA . PRO A 1 672 ? 26.036 -20.926 15.935 1.00 92.75 672 PRO A CA 1
ATOM 5289 C C . PRO A 1 672 ? 26.805 -22.256 15.919 1.00 92.75 672 PRO A C 1
ATOM 5291 O O . PRO A 1 672 ? 27.286 -22.705 16.960 1.00 92.75 672 PRO A O 1
ATOM 5294 N N . LEU A 1 673 ? 26.965 -22.857 14.736 1.00 92.81 673 LEU A N 1
ATOM 5295 C CA . LEU A 1 673 ? 27.640 -24.139 14.523 1.00 92.81 673 LEU A CA 1
ATOM 5296 C C . LEU A 1 673 ? 29.142 -24.017 14.183 1.00 92.81 673 LEU A C 1
ATOM 5298 O O . LEU A 1 673 ? 29.762 -25.029 13.856 1.00 92.81 673 LEU A O 1
ATOM 5302 N N . LEU A 1 674 ? 29.755 -22.819 14.243 1.00 89.88 674 LEU A N 1
ATOM 5303 C CA . LEU A 1 674 ? 31.150 -22.620 13.796 1.00 89.88 674 LEU A CA 1
ATOM 5304 C C . LEU A 1 674 ? 32.142 -23.553 14.514 1.00 89.88 674 LEU A C 1
ATOM 5306 O O . LEU A 1 674 ? 33.000 -24.162 13.877 1.00 89.88 674 LEU A O 1
ATOM 5310 N N . ASN A 1 675 ? 32.019 -23.689 15.838 1.00 87.50 675 ASN A N 1
ATOM 5311 C CA . ASN A 1 675 ? 32.813 -24.639 16.611 1.00 87.50 675 ASN A CA 1
ATOM 5312 C C . ASN A 1 675 ? 32.046 -25.956 16.777 1.00 87.50 675 ASN A C 1
ATOM 5314 O O . ASN A 1 675 ? 31.308 -26.131 17.744 1.00 87.50 675 ASN A O 1
ATOM 5318 N N . LYS A 1 676 ? 32.272 -26.910 15.869 1.00 82.44 676 LYS A N 1
ATOM 5319 C CA . LYS A 1 676 ? 31.610 -28.228 15.886 1.00 82.44 676 LYS A CA 1
ATOM 5320 C C . LYS A 1 676 ? 31.816 -29.034 17.178 1.00 82.44 676 LYS A C 1
ATOM 5322 O O . LYS A 1 676 ? 30.980 -29.869 17.494 1.00 82.44 676 LYS A O 1
ATOM 5327 N N . ALA A 1 677 ? 32.897 -28.794 17.926 1.00 86.56 677 ALA A N 1
ATOM 5328 C CA . ALA A 1 677 ? 33.167 -29.487 19.190 1.00 86.56 677 ALA A CA 1
ATOM 5329 C C . ALA A 1 677 ? 32.485 -28.830 20.406 1.00 86.56 677 ALA A C 1
ATOM 5331 O O . ALA A 1 677 ? 32.353 -29.461 21.454 1.00 86.56 677 ALA A O 1
ATOM 5332 N N . LYS A 1 678 ? 32.078 -27.558 20.292 1.00 86.94 678 LYS A N 1
ATOM 5333 C CA . LYS A 1 678 ? 31.372 -26.810 21.341 1.00 86.94 678 LYS A CA 1
ATOM 5334 C C . LYS A 1 678 ? 30.572 -25.651 20.716 1.00 86.94 678 LYS A C 1
ATOM 5336 O O . LYS A 1 678 ? 31.029 -24.505 20.778 1.00 86.94 678 LYS A O 1
ATOM 5341 N N . PRO A 1 679 ? 29.430 -25.939 20.065 1.00 91.19 679 PRO A N 1
ATOM 5342 C CA . PRO A 1 679 ? 28.648 -24.929 19.363 1.00 91.19 679 PRO A CA 1
ATOM 5343 C C . PRO A 1 679 ? 27.906 -24.002 20.339 1.00 91.19 679 PRO A C 1
ATOM 5345 O O . PRO A 1 679 ? 27.799 -24.272 21.536 1.00 91.19 679 PRO A O 1
ATOM 5348 N N . VAL A 1 680 ? 27.395 -22.885 19.819 1.00 91.12 680 VAL A N 1
ATOM 5349 C CA . VAL A 1 680 ? 26.654 -21.861 20.584 1.00 91.12 680 VAL A CA 1
ATOM 5350 C C . VAL A 1 680 ? 25.293 -22.394 21.038 1.00 91.12 680 VAL A C 1
ATOM 5352 O O . VAL A 1 680 ? 24.892 -22.167 22.182 1.00 91.12 680 VAL A O 1
ATOM 5355 N N . LEU A 1 681 ? 24.640 -23.120 20.130 1.00 93.88 681 LEU A N 1
ATOM 5356 C CA . LEU A 1 681 ? 23.470 -23.977 20.296 1.00 93.88 681 LEU A CA 1
ATOM 5357 C C . LEU A 1 681 ? 23.721 -25.241 19.467 1.00 93.88 681 LEU A C 1
ATOM 5359 O O . LEU A 1 681 ? 24.319 -25.152 18.392 1.00 93.88 681 LEU A O 1
ATOM 5363 N N . ALA A 1 682 ? 23.264 -26.396 19.941 1.00 93.69 682 ALA A N 1
ATOM 5364 C CA . ALA A 1 682 ? 23.295 -27.623 19.148 1.00 93.69 682 ALA A CA 1
ATOM 5365 C C . ALA A 1 682 ? 22.188 -27.629 18.069 1.00 93.69 682 ALA A C 1
ATOM 5367 O O . ALA A 1 682 ? 21.229 -26.859 18.124 1.00 93.69 682 ALA A O 1
ATOM 5368 N N . GLU A 1 683 ? 22.343 -28.467 17.046 1.00 94.81 683 GLU A N 1
ATOM 5369 C CA . GLU A 1 683 ? 21.483 -28.480 15.853 1.00 94.81 683 GLU A CA 1
ATOM 5370 C C . GLU A 1 683 ? 20.025 -28.870 16.162 1.00 94.81 683 GLU A C 1
ATOM 5372 O O . GLU A 1 683 ? 19.084 -28.250 15.664 1.00 94.81 683 GLU A O 1
ATOM 5377 N N . ASP A 1 684 ? 19.833 -29.824 17.071 1.00 95.50 684 ASP A N 1
ATOM 5378 C CA . ASP A 1 684 ? 18.540 -30.206 17.642 1.00 95.50 684 ASP A CA 1
ATOM 5379 C C . ASP A 1 684 ? 17.874 -29.037 18.387 1.00 95.50 684 ASP A C 1
ATOM 5381 O O . ASP A 1 684 ? 16.679 -28.781 18.213 1.00 95.50 684 ASP A O 1
ATOM 5385 N N . GLN A 1 685 ? 18.656 -28.265 19.152 1.00 96.06 685 GLN A N 1
ATOM 5386 C CA . GLN A 1 685 ? 18.176 -27.062 19.830 1.00 96.06 685 GLN A CA 1
ATOM 5387 C C . GLN A 1 685 ? 17.755 -25.989 18.823 1.00 96.06 685 GLN A C 1
ATOM 5389 O O . GLN A 1 685 ? 16.734 -25.341 19.038 1.00 96.06 685 GLN A O 1
ATOM 5394 N N . ILE A 1 686 ? 18.487 -25.824 17.716 1.00 97.31 686 ILE A N 1
ATOM 5395 C CA . ILE A 1 686 ? 18.125 -24.891 16.640 1.00 97.31 686 ILE A CA 1
ATOM 5396 C C . ILE A 1 686 ? 16.806 -25.316 15.978 1.00 97.31 686 ILE A C 1
ATOM 5398 O O . ILE A 1 686 ? 15.924 -24.474 15.826 1.00 97.31 686 ILE A O 1
ATOM 5402 N N . HIS A 1 687 ? 16.607 -26.602 15.665 1.00 97.94 687 HIS A N 1
ATOM 5403 C CA . HIS A 1 687 ? 15.324 -27.087 15.133 1.00 97.94 687 HIS A CA 1
ATOM 5404 C C . HIS A 1 687 ? 14.161 -26.919 16.122 1.00 97.94 687 HIS A C 1
ATOM 5406 O O . HIS A 1 687 ? 13.074 -26.501 15.718 1.00 97.94 687 HIS A O 1
ATOM 5412 N N . ARG A 1 688 ? 14.377 -27.215 17.412 1.00 97.69 688 ARG A N 1
ATOM 5413 C CA . ARG A 1 688 ? 13.383 -27.024 18.483 1.00 97.69 688 ARG A CA 1
ATOM 5414 C C . ARG A 1 688 ? 12.982 -25.553 18.605 1.00 97.69 688 ARG A C 1
ATOM 5416 O O . ARG A 1 688 ? 11.796 -25.242 18.587 1.00 97.69 688 ARG A O 1
ATOM 5423 N N . LEU A 1 689 ? 13.959 -24.651 18.687 1.00 98.44 689 LEU A N 1
ATOM 5424 C CA . LEU A 1 689 ? 13.732 -23.213 18.855 1.00 98.44 689 LEU A CA 1
ATOM 5425 C C . LEU A 1 689 ? 13.178 -22.558 17.581 1.00 98.44 689 LEU A C 1
ATOM 5427 O O . LEU A 1 689 ? 12.327 -21.681 17.683 1.00 98.44 689 LEU A O 1
ATOM 5431 N N . GLY A 1 690 ? 13.588 -23.011 16.393 1.00 98.25 690 GLY A N 1
ATOM 5432 C CA . GLY A 1 690 ? 13.066 -22.546 15.106 1.00 98.25 690 GLY A CA 1
ATOM 5433 C C . GLY A 1 690 ? 11.582 -22.857 14.922 1.00 98.25 690 GLY A C 1
ATOM 5434 O O . GLY A 1 690 ? 10.789 -21.938 14.714 1.00 98.25 690 GLY A O 1
ATOM 5435 N N . ARG A 1 691 ? 11.177 -24.122 15.114 1.00 98.44 691 ARG A N 1
ATOM 5436 C CA . ARG A 1 691 ? 9.747 -24.486 15.169 1.00 98.44 691 ARG A CA 1
ATOM 5437 C C . ARG A 1 691 ? 9.020 -23.703 16.251 1.00 98.44 691 ARG A C 1
ATOM 5439 O O . ARG A 1 691 ? 7.937 -23.188 16.002 1.00 98.44 691 ARG A O 1
ATOM 5446 N N . ARG A 1 692 ? 9.628 -23.538 17.430 1.00 98.19 692 ARG A N 1
ATOM 5447 C CA . ARG A 1 692 ? 8.964 -22.832 18.526 1.00 98.19 692 ARG A CA 1
ATOM 5448 C C . ARG A 1 692 ? 8.723 -21.351 18.231 1.00 98.19 692 ARG A C 1
ATOM 5450 O O . ARG A 1 692 ? 7.663 -20.845 18.569 1.00 98.19 692 ARG A O 1
ATOM 5457 N N . ILE A 1 693 ? 9.643 -20.662 17.557 1.00 98.50 693 ILE A N 1
ATOM 5458 C CA . ILE A 1 693 ? 9.410 -19.282 17.102 1.00 98.50 693 ILE A CA 1
ATOM 5459 C C . ILE A 1 693 ? 8.270 -19.248 16.072 1.00 98.50 693 ILE A C 1
ATOM 5461 O O . ILE A 1 693 ? 7.378 -18.417 16.202 1.00 98.50 693 ILE A O 1
ATOM 5465 N N . GLN A 1 694 ? 8.247 -20.182 15.114 1.00 97.19 694 GLN A N 1
ATOM 5466 C CA . GLN A 1 694 ? 7.174 -20.307 14.116 1.00 97.19 694 GLN A CA 1
ATOM 5467 C C . GLN A 1 694 ? 5.792 -20.596 14.745 1.00 97.19 694 GLN A C 1
ATOM 5469 O O . GLN A 1 694 ? 4.783 -20.097 14.259 1.00 97.19 694 GLN A O 1
ATOM 5474 N N . GLU A 1 695 ? 5.735 -21.371 15.833 1.00 96.12 695 GLU A N 1
ATOM 5475 C CA . GLU A 1 695 ? 4.508 -21.657 16.597 1.00 96.12 695 GLU A CA 1
ATOM 5476 C C . GLU A 1 695 ? 4.021 -20.473 17.450 1.00 96.12 695 GLU A C 1
ATOM 5478 O O . GLU A 1 695 ? 2.821 -20.346 17.699 1.00 96.12 695 GLU A O 1
ATOM 5483 N N . LEU A 1 696 ? 4.942 -19.647 17.962 1.00 96.81 696 LEU A N 1
ATOM 5484 C CA . LEU A 1 696 ? 4.626 -18.523 18.850 1.00 96.81 696 LEU A CA 1
ATOM 5485 C C . LEU A 1 696 ? 4.340 -17.218 18.080 1.00 96.81 696 LEU A C 1
ATOM 5487 O O . LEU A 1 696 ? 3.630 -16.354 18.594 1.00 96.81 696 LEU A O 1
ATOM 5491 N N . ASP A 1 697 ? 4.882 -17.057 16.871 1.00 97.25 697 ASP A N 1
ATOM 5492 C CA . ASP A 1 697 ? 4.699 -15.874 16.026 1.00 97.25 697 ASP A CA 1
ATOM 5493 C C . ASP A 1 697 ? 3.403 -15.939 15.199 1.00 97.25 697 ASP A C 1
ATOM 5495 O O . ASP A 1 697 ? 3.387 -16.319 14.027 1.00 97.25 697 ASP A O 1
ATOM 5499 N N . VAL A 1 698 ? 2.301 -15.491 15.807 1.00 95.44 698 VAL A N 1
ATOM 5500 C CA . VAL A 1 698 ? 0.971 -15.434 15.170 1.00 95.44 698 VAL A CA 1
ATOM 5501 C C . VAL A 1 698 ? 0.892 -14.513 13.945 1.00 95.44 698 VAL A C 1
ATOM 5503 O O . VAL A 1 698 ? -0.082 -14.583 13.197 1.00 95.44 698 VAL A O 1
ATOM 5506 N N . PHE A 1 699 ? 1.886 -13.646 13.731 1.00 95.25 699 PHE A N 1
ATOM 5507 C CA . PHE A 1 699 ? 1.933 -12.739 12.585 1.00 95.25 699 PHE A CA 1
ATOM 5508 C C . PHE A 1 699 ? 2.653 -13.369 11.388 1.00 95.25 699 PHE A C 1
ATOM 5510 O O . PHE A 1 699 ? 2.393 -12.978 10.250 1.00 95.25 699 PHE A O 1
ATOM 5517 N N . GLY A 1 700 ? 3.528 -14.355 11.616 1.00 94.88 700 GLY A N 1
ATOM 5518 C CA . GLY A 1 700 ? 4.271 -15.081 10.586 1.00 94.88 700 GLY A CA 1
ATOM 5519 C C . GLY A 1 700 ? 5.254 -14.194 9.820 1.00 94.88 700 GLY A C 1
ATOM 5520 O O . GLY A 1 700 ? 5.048 -13.924 8.631 1.00 94.88 700 GLY A O 1
ATOM 5521 N N . HIS A 1 701 ? 6.291 -13.719 10.504 1.00 97.50 701 HIS A N 1
ATOM 5522 C CA . HIS A 1 701 ? 7.445 -13.036 9.921 1.00 97.50 701 HIS A CA 1
ATOM 5523 C C . HIS A 1 701 ? 8.348 -14.015 9.157 1.00 97.50 701 HIS A C 1
ATOM 5525 O O . HIS A 1 701 ? 8.208 -15.238 9.224 1.00 97.50 701 HIS A O 1
ATOM 5531 N N . LEU A 1 702 ? 9.335 -13.470 8.448 1.00 97.75 702 LEU A N 1
ATOM 5532 C CA . LEU A 1 702 ? 10.418 -14.267 7.886 1.00 97.75 702 LEU A CA 1
ATOM 5533 C C . LEU A 1 702 ? 11.374 -14.739 8.993 1.00 97.75 702 LEU A C 1
ATOM 5535 O O . LEU A 1 702 ? 11.996 -13.916 9.661 1.00 97.75 702 LEU A O 1
ATOM 5539 N N . LEU A 1 703 ? 11.513 -16.059 9.138 1.00 98.25 703 LEU A N 1
ATOM 5540 C CA . LEU A 1 703 ? 12.403 -16.756 10.073 1.00 98.25 703 LEU A CA 1
ATOM 5541 C C . LEU A 1 703 ? 13.538 -17.516 9.356 1.00 98.25 703 LEU A C 1
ATOM 5543 O O . LEU A 1 703 ? 13.266 -18.200 8.361 1.00 98.25 703 LEU A O 1
ATOM 5547 N N . SER A 1 704 ? 14.778 -17.425 9.864 1.00 97.69 704 SER A N 1
ATOM 5548 C CA . SER A 1 704 ? 15.933 -18.255 9.448 1.00 97.69 704 SER A CA 1
ATOM 5549 C C . SER A 1 704 ? 17.065 -18.320 10.511 1.00 97.69 704 SER A C 1
ATOM 5551 O O . SER A 1 704 ? 16.831 -18.031 11.687 1.00 97.69 704 SER A O 1
ATOM 5553 N N . VAL A 1 705 ? 18.288 -18.720 10.128 1.00 96.81 705 VAL A N 1
ATOM 5554 C CA . VAL A 1 705 ? 19.525 -18.771 10.947 1.00 96.81 705 VAL A CA 1
ATOM 5555 C C . VAL A 1 705 ? 20.718 -18.281 10.126 1.00 96.81 705 VAL A C 1
ATOM 5557 O O . VAL A 1 705 ? 20.821 -18.604 8.948 1.00 96.81 705 VAL A O 1
ATOM 5560 N N . HIS A 1 706 ? 21.662 -17.555 10.739 1.00 95.06 706 HIS A N 1
ATOM 5561 C CA . HIS A 1 706 ? 22.899 -17.177 10.049 1.00 95.06 706 HIS A CA 1
ATOM 5562 C C . HIS A 1 706 ? 24.001 -18.232 10.222 1.00 95.06 706 HIS A C 1
ATOM 5564 O O . HIS A 1 706 ? 24.601 -18.350 11.295 1.00 95.06 706 HIS A O 1
ATOM 5570 N N . ASN A 1 707 ? 24.306 -18.957 9.146 1.00 91.75 707 ASN A N 1
ATOM 5571 C CA . ASN A 1 707 ? 25.251 -20.075 9.126 1.00 91.75 707 ASN A CA 1
ATOM 5572 C C . ASN A 1 707 ? 26.730 -19.664 8.912 1.00 91.75 707 ASN A C 1
ATOM 5574 O O . ASN A 1 707 ? 27.000 -18.550 8.466 1.00 91.75 707 ASN A O 1
ATOM 5578 N N . PRO A 1 708 ? 27.702 -20.549 9.227 1.00 91.94 708 PRO A N 1
ATOM 5579 C CA . PRO A 1 708 ? 29.105 -20.400 8.816 1.00 91.94 708 PRO A CA 1
ATOM 5580 C C . PRO A 1 708 ? 29.300 -20.405 7.288 1.00 91.94 708 PRO A C 1
ATOM 5582 O O . PRO A 1 708 ? 28.440 -20.875 6.546 1.00 91.94 708 PRO A O 1
ATOM 5585 N N . THR A 1 709 ? 30.469 -19.951 6.820 1.00 92.62 709 THR A N 1
ATOM 5586 C CA . THR A 1 709 ? 30.787 -19.816 5.385 1.00 92.62 709 THR A CA 1
ATOM 5587 C C . THR A 1 709 ? 30.736 -21.174 4.689 1.00 92.62 709 THR A C 1
ATOM 5589 O O . THR A 1 709 ? 31.557 -22.051 4.967 1.00 92.62 709 THR A O 1
ATOM 5592 N N . GLY A 1 710 ? 29.808 -21.335 3.747 1.00 90.81 710 GLY A N 1
ATOM 5593 C CA . GLY A 1 710 ? 29.563 -22.607 3.077 1.00 90.81 710 GLY A CA 1
ATOM 5594 C C . GLY A 1 710 ? 28.194 -22.656 2.407 1.00 90.81 710 GLY A C 1
ATOM 5595 O O . GLY A 1 710 ? 27.724 -21.655 1.870 1.00 90.81 710 GLY A O 1
ATOM 5596 N N . ASP A 1 711 ? 27.586 -23.839 2.431 1.00 94.00 711 ASP A N 1
ATOM 5597 C CA . ASP A 1 711 ? 26.188 -24.048 2.055 1.00 94.00 711 ASP A CA 1
ATOM 5598 C C . ASP A 1 711 ? 25.251 -23.706 3.228 1.00 94.00 711 ASP A C 1
ATOM 5600 O O . ASP A 1 711 ? 25.652 -23.771 4.393 1.00 94.00 711 ASP A O 1
ATOM 5604 N N . ASP A 1 712 ? 23.994 -23.377 2.934 1.00 94.25 712 ASP A N 1
ATOM 5605 C CA . ASP A 1 712 ? 22.979 -23.128 3.959 1.00 94.25 712 ASP A CA 1
ATOM 5606 C C . ASP A 1 712 ? 22.505 -24.453 4.579 1.00 94.25 712 ASP A C 1
ATOM 5608 O O . ASP A 1 712 ? 21.710 -25.197 4.000 1.00 94.25 712 ASP A O 1
ATOM 5612 N N . HIS A 1 713 ? 22.989 -24.723 5.794 1.00 93.62 713 HIS A N 1
ATOM 5613 C CA . HIS A 1 713 ? 22.679 -25.924 6.576 1.00 93.62 713 HIS A CA 1
ATOM 5614 C C . HIS A 1 713 ? 21.176 -26.093 6.870 1.00 93.62 713 HIS A C 1
ATOM 5616 O O . HIS A 1 713 ? 20.711 -27.217 7.035 1.00 93.62 713 HIS A 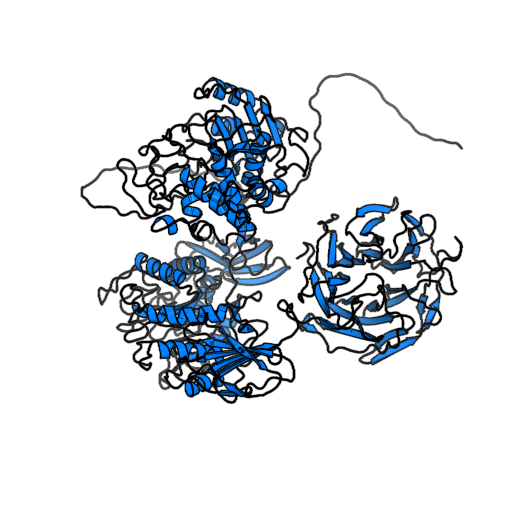O 1
ATOM 5622 N N . PHE A 1 714 ? 20.397 -25.005 6.899 1.00 95.69 714 PHE A N 1
ATOM 5623 C CA . PHE A 1 714 ? 18.966 -25.025 7.237 1.00 95.69 714 PHE A CA 1
ATOM 5624 C C . PHE A 1 714 ? 18.048 -24.678 6.048 1.00 95.69 714 PHE A C 1
ATOM 5626 O O . PHE A 1 714 ? 16.842 -24.483 6.240 1.00 95.69 714 PHE A O 1
ATOM 5633 N N . ARG A 1 715 ? 18.582 -24.672 4.813 1.00 94.38 715 ARG A N 1
ATOM 5634 C CA . ARG A 1 715 ? 17.850 -24.405 3.556 1.00 94.38 715 ARG A CA 1
ATOM 5635 C C . ARG A 1 715 ? 16.521 -25.162 3.465 1.00 94.38 715 ARG A C 1
ATOM 5637 O O . ARG A 1 715 ? 15.481 -24.575 3.162 1.00 94.38 715 ARG A O 1
ATOM 5644 N N . ASP A 1 716 ? 16.553 -26.456 3.774 1.00 95.44 716 ASP A N 1
ATOM 5645 C CA . ASP A 1 716 ? 15.429 -27.385 3.584 1.00 95.44 716 ASP A CA 1
ATOM 5646 C C . ASP A 1 716 ? 14.610 -27.622 4.867 1.00 95.44 716 ASP A C 1
ATOM 5648 O O . ASP A 1 716 ? 13.681 -28.426 4.866 1.00 95.44 716 ASP A O 1
ATOM 5652 N N . ALA A 1 717 ? 14.919 -26.921 5.966 1.00 96.69 717 ALA A N 1
ATOM 5653 C CA . ALA A 1 717 ? 14.186 -27.068 7.221 1.00 96.69 717 ALA A CA 1
ATOM 5654 C C . ALA A 1 717 ? 12.719 -26.612 7.091 1.00 96.69 717 ALA A C 1
ATOM 5656 O O . ALA A 1 717 ? 12.390 -25.676 6.365 1.00 96.69 717 ALA A O 1
ATOM 5657 N N . ASP A 1 718 ? 11.826 -27.255 7.834 1.00 94.44 718 ASP A N 1
ATOM 5658 C CA . ASP A 1 718 ? 10.377 -27.026 7.818 1.00 94.44 718 ASP A CA 1
ATOM 5659 C C . ASP A 1 718 ? 9.951 -25.661 8.392 1.00 94.44 718 ASP A C 1
ATOM 5661 O O . ASP A 1 718 ? 8.925 -25.107 8.000 1.00 94.44 718 ASP A O 1
ATOM 5665 N N . TRP A 1 719 ? 10.772 -25.091 9.275 1.00 95.81 719 TRP A N 1
ATOM 5666 C CA . TRP A 1 719 ? 10.529 -23.806 9.938 1.00 95.81 719 TRP A CA 1
ATOM 5667 C C . TRP A 1 719 ? 11.260 -22.611 9.295 1.00 95.81 719 TRP A C 1
ATOM 5669 O O . TRP A 1 719 ? 10.963 -21.464 9.636 1.00 95.81 719 TRP A O 1
ATOM 5679 N N . THR A 1 720 ? 12.207 -22.827 8.367 1.00 97.62 720 THR A N 1
ATOM 5680 C CA . THR A 1 720 ? 12.894 -21.717 7.678 1.00 97.62 720 THR A CA 1
ATOM 5681 C C . THR A 1 720 ? 12.051 -21.183 6.526 1.00 97.62 720 THR A C 1
ATOM 5683 O O . THR A 1 720 ? 11.641 -21.917 5.631 1.00 97.62 720 THR A O 1
ATOM 5686 N N . THR A 1 721 ? 11.826 -19.872 6.512 1.00 97.69 721 THR A N 1
ATOM 5687 C CA . THR A 1 721 ? 11.057 -19.179 5.456 1.00 97.69 721 THR A CA 1
ATOM 5688 C C . THR A 1 721 ? 11.922 -18.731 4.278 1.00 97.69 721 THR A C 1
ATOM 5690 O O . THR A 1 721 ? 11.415 -18.557 3.175 1.00 97.69 721 THR A O 1
ATOM 5693 N N . HIS A 1 722 ? 13.219 -18.528 4.513 1.00 97.75 722 HIS A N 1
ATOM 5694 C CA . HIS A 1 722 ? 14.194 -18.026 3.549 1.00 97.75 722 HIS A CA 1
ATOM 5695 C C . HIS A 1 722 ? 15.574 -18.617 3.849 1.00 97.75 722 HIS A C 1
ATOM 5697 O O . HIS A 1 722 ? 15.907 -18.866 5.011 1.00 97.75 722 HIS A O 1
ATOM 5703 N N . GLY A 1 723 ? 16.367 -18.840 2.802 1.00 96.88 723 GLY A N 1
ATOM 5704 C CA . GLY A 1 723 ? 17.760 -19.255 2.939 1.00 96.88 723 GLY A CA 1
ATOM 5705 C C . GLY A 1 723 ? 18.671 -18.068 3.256 1.00 96.88 723 GLY A C 1
ATOM 5706 O O . GLY A 1 723 ? 18.408 -16.947 2.807 1.00 96.88 723 GLY A O 1
ATOM 5707 N N . VAL A 1 724 ? 19.743 -18.305 4.010 1.00 97.00 724 VAL A N 1
ATOM 5708 C CA . VAL A 1 724 ? 20.700 -17.281 4.460 1.00 97.00 724 VAL A CA 1
ATOM 5709 C C . VAL A 1 724 ? 22.129 -17.751 4.207 1.00 97.00 724 VAL A C 1
ATOM 5711 O O . VAL A 1 724 ? 22.550 -18.793 4.708 1.00 97.00 724 VAL A O 1
ATOM 5714 N N . LEU A 1 725 ? 22.899 -16.951 3.461 1.00 96.19 725 LEU A N 1
ATOM 5715 C CA . LEU A 1 725 ? 24.269 -17.295 3.070 1.00 96.19 725 LEU A CA 1
ATOM 5716 C C . LEU A 1 725 ? 25.337 -16.307 3.538 1.00 96.19 725 LEU A C 1
ATOM 5718 O O . LEU A 1 725 ? 25.249 -15.097 3.314 1.00 96.19 725 LEU A O 1
ATOM 5722 N N . GLN A 1 726 ? 26.420 -16.896 4.043 1.00 94.44 726 GLN A N 1
ATOM 5723 C CA . GLN A 1 726 ? 27.732 -16.283 4.186 1.00 94.44 726 GLN A CA 1
ATOM 5724 C C . GLN A 1 726 ? 28.632 -16.777 3.034 1.00 94.44 726 GLN A C 1
ATOM 5726 O O . GLN A 1 726 ? 29.252 -17.839 3.110 1.00 94.44 726 GLN A O 1
ATOM 5731 N N . GLY A 1 727 ? 28.703 -16.015 1.941 1.00 89.69 727 GLY A N 1
ATOM 5732 C CA . GLY A 1 727 ? 29.470 -16.334 0.732 1.00 89.69 727 GLY A CA 1
ATOM 5733 C C . GLY A 1 727 ? 28.642 -16.937 -0.421 1.00 89.69 727 GLY A C 1
ATOM 5734 O O . GLY A 1 727 ? 27.416 -16.984 -0.342 1.00 89.69 727 GLY A O 1
ATOM 5735 N N . PRO A 1 728 ? 29.289 -17.365 -1.528 1.00 94.94 728 PRO A N 1
ATOM 5736 C CA . PRO A 1 728 ? 30.740 -17.411 -1.750 1.00 94.94 728 PRO A CA 1
ATOM 5737 C C . PRO A 1 728 ? 31.412 -16.032 -1.832 1.00 94.94 728 PRO A C 1
ATOM 5739 O O . PRO A 1 728 ? 31.045 -15.188 -2.643 1.00 94.94 728 PRO A O 1
ATOM 5742 N N . LYS A 1 729 ? 32.457 -15.814 -1.029 1.00 95.81 729 LYS A N 1
ATOM 5743 C CA . LYS A 1 729 ? 33.220 -14.555 -0.978 1.00 95.81 729 LYS A CA 1
ATOM 5744 C C . LYS A 1 729 ? 34.323 -14.587 -2.046 1.00 95.81 729 LYS A C 1
ATOM 5746 O O . LYS A 1 729 ? 35.373 -15.187 -1.817 1.00 95.81 729 LYS A O 1
ATOM 5751 N N . THR A 1 730 ? 34.078 -14.066 -3.254 1.00 97.38 730 THR A N 1
ATOM 5752 C CA . THR A 1 730 ? 34.970 -14.334 -4.402 1.00 97.38 730 THR A CA 1
ATOM 5753 C C . THR A 1 730 ? 34.919 -13.306 -5.545 1.00 97.38 730 THR A C 1
ATOM 5755 O O . THR A 1 730 ? 33.934 -12.589 -5.717 1.00 97.38 730 THR A O 1
ATOM 5758 N N . LEU A 1 731 ? 35.999 -13.277 -6.338 1.00 96.94 731 LEU A N 1
ATOM 5759 C CA . LEU A 1 731 ? 36.121 -12.579 -7.628 1.00 96.94 731 LEU A CA 1
ATOM 5760 C C . LEU A 1 731 ? 35.810 -13.495 -8.832 1.00 96.94 731 LEU A C 1
ATOM 5762 O O . LEU A 1 731 ? 35.803 -13.029 -9.966 1.00 96.94 731 LEU A O 1
ATOM 5766 N N . ASP A 1 732 ? 35.571 -14.792 -8.607 1.00 97.94 732 ASP A N 1
ATOM 5767 C CA . ASP A 1 732 ? 35.128 -15.739 -9.636 1.00 97.94 732 ASP A CA 1
ATOM 5768 C C . ASP A 1 732 ? 33.594 -15.756 -9.686 1.00 97.94 732 ASP A C 1
ATOM 5770 O O . ASP A 1 732 ? 32.920 -16.267 -8.788 1.00 97.94 732 ASP A O 1
ATOM 5774 N N . ARG A 1 733 ? 33.034 -15.187 -10.754 1.00 97.69 733 ARG A N 1
ATOM 5775 C CA . ARG A 1 733 ? 31.591 -14.989 -10.917 1.00 97.69 733 ARG A CA 1
ATOM 5776 C C . ARG A 1 733 ? 30.861 -16.291 -11.242 1.00 97.69 733 ARG A C 1
ATOM 5778 O O . ARG A 1 733 ? 29.718 -16.467 -10.819 1.00 97.69 733 ARG A O 1
ATOM 5785 N N . LYS A 1 734 ? 31.544 -17.251 -11.875 1.00 96.94 734 LYS A N 1
ATOM 5786 C CA . LYS A 1 734 ? 31.007 -18.595 -12.125 1.00 96.94 734 LYS A CA 1
ATOM 5787 C C . LYS A 1 734 ? 30.896 -19.357 -10.809 1.00 96.94 734 LYS A C 1
ATOM 5789 O O . LYS A 1 734 ? 29.848 -19.937 -10.533 1.00 96.94 734 LYS A O 1
ATOM 5794 N N . ARG A 1 735 ? 31.912 -19.270 -9.942 1.00 97.75 735 ARG A N 1
ATOM 5795 C CA . ARG A 1 735 ? 31.863 -19.811 -8.572 1.00 97.75 735 ARG A CA 1
ATOM 5796 C C . ARG A 1 735 ? 30.821 -19.111 -7.695 1.00 97.75 735 ARG A C 1
ATOM 5798 O O . ARG A 1 735 ? 30.140 -19.794 -6.932 1.00 97.75 735 ARG A O 1
ATOM 5805 N N . LEU A 1 736 ? 30.688 -17.786 -7.796 1.00 98.31 736 LEU A N 1
ATOM 5806 C CA . LEU A 1 736 ? 29.660 -17.009 -7.091 1.00 98.31 736 LEU A CA 1
ATOM 5807 C C . LEU A 1 736 ? 28.256 -17.491 -7.477 1.00 98.31 736 LEU A C 1
ATOM 5809 O O . LEU A 1 736 ? 27.504 -17.927 -6.608 1.00 98.31 736 LEU A O 1
ATOM 5813 N N . SER A 1 737 ? 27.937 -17.488 -8.774 1.00 98.31 737 SER A N 1
ATOM 5814 C CA . SER A 1 737 ? 26.635 -17.930 -9.280 1.00 98.31 737 SER A CA 1
ATOM 5815 C C . SER A 1 737 ? 26.351 -19.394 -8.944 1.00 98.31 737 SER A C 1
ATOM 5817 O O . SER A 1 737 ? 25.306 -19.694 -8.374 1.00 98.31 737 SER A O 1
ATOM 5819 N N . ALA A 1 738 ? 27.300 -20.304 -9.188 1.00 97.69 738 ALA A N 1
ATOM 5820 C CA . ALA A 1 738 ? 27.126 -21.723 -8.883 1.00 97.69 738 ALA A CA 1
ATOM 5821 C C . ALA A 1 738 ? 26.870 -21.983 -7.387 1.00 97.69 738 ALA A C 1
ATOM 5823 O O . ALA A 1 738 ? 26.041 -22.826 -7.050 1.00 97.69 738 ALA A O 1
ATOM 5824 N N . GLY A 1 739 ? 27.535 -21.250 -6.485 1.00 97.31 739 GLY A N 1
ATOM 5825 C CA . GLY A 1 739 ? 27.300 -21.367 -5.044 1.00 97.31 739 GLY A CA 1
ATOM 5826 C C . GLY A 1 739 ? 25.926 -20.853 -4.606 1.00 97.31 739 GLY A C 1
ATOM 5827 O O . GLY A 1 739 ? 25.283 -21.494 -3.778 1.00 97.31 739 GLY A O 1
ATOM 5828 N N . LEU A 1 740 ? 25.447 -19.752 -5.195 1.00 97.94 740 LEU A N 1
ATOM 5829 C CA . LEU A 1 740 ? 24.097 -19.228 -4.951 1.00 97.94 740 LEU A CA 1
ATOM 5830 C C . LEU A 1 740 ? 23.026 -20.189 -5.491 1.00 97.94 740 LEU A C 1
ATOM 5832 O O . LEU A 1 740 ? 22.133 -20.595 -4.753 1.00 97.94 740 LEU A O 1
ATOM 5836 N N . LEU A 1 741 ? 23.157 -20.632 -6.745 1.00 97.25 741 LEU A N 1
ATOM 5837 C CA . LEU A 1 741 ? 22.216 -21.548 -7.401 1.00 97.25 741 LEU A CA 1
ATOM 5838 C C . LEU A 1 741 ? 22.139 -22.918 -6.710 1.00 97.25 741 LEU A C 1
ATOM 5840 O O . LEU A 1 741 ? 21.053 -23.474 -6.584 1.00 97.25 741 LEU A O 1
ATOM 5844 N N . LYS A 1 742 ? 23.261 -23.442 -6.200 1.00 96.31 742 LYS A N 1
ATOM 5845 C CA . LYS A 1 742 ? 23.294 -24.671 -5.385 1.00 96.31 742 LYS A CA 1
ATOM 5846 C C . LYS A 1 742 ? 22.495 -24.538 -4.081 1.00 96.31 742 LYS A C 1
ATOM 5848 O O . LYS A 1 742 ? 21.946 -25.523 -3.590 1.00 96.31 742 LYS A O 1
ATOM 5853 N N . ASN A 1 743 ? 22.438 -23.333 -3.520 1.00 95.81 743 ASN A N 1
ATOM 5854 C CA . ASN A 1 743 ? 21.783 -23.035 -2.248 1.00 95.81 743 ASN A CA 1
ATOM 5855 C C . ASN A 1 743 ? 20.379 -22.429 -2.409 1.00 95.81 743 ASN A C 1
ATOM 5857 O O . ASN A 1 743 ? 19.711 -22.157 -1.414 1.00 95.81 743 ASN A O 1
ATOM 5861 N N . HIS A 1 744 ? 19.888 -22.285 -3.642 1.00 94.44 744 HIS A N 1
ATOM 5862 C CA . HIS A 1 744 ? 18.489 -21.963 -3.888 1.00 94.44 744 HIS A CA 1
ATOM 5863 C C . HIS A 1 744 ? 17.559 -23.103 -3.462 1.00 94.44 744 HIS A C 1
ATOM 5865 O O . HIS A 1 744 ? 17.867 -24.286 -3.607 1.00 94.44 744 HIS A O 1
ATOM 5871 N N . HIS A 1 745 ? 16.374 -22.721 -2.996 1.00 94.50 745 HIS A N 1
ATOM 5872 C CA . HIS A 1 745 ? 15.263 -23.617 -2.710 1.00 94.50 745 HIS A CA 1
ATOM 5873 C C . HIS A 1 745 ? 14.082 -23.257 -3.623 1.00 94.50 745 HIS A C 1
ATOM 5875 O O . HIS A 1 745 ? 13.831 -22.082 -3.890 1.00 94.50 745 HIS A O 1
ATOM 5881 N N . ALA A 1 746 ? 13.338 -24.253 -4.111 1.00 88.50 746 ALA A N 1
ATOM 5882 C CA . ALA A 1 746 ? 12.302 -24.043 -5.132 1.00 88.50 746 ALA A CA 1
ATOM 5883 C C . ALA A 1 746 ? 11.107 -23.186 -4.659 1.00 88.50 746 ALA A C 1
ATOM 5885 O O . ALA A 1 746 ? 10.383 -22.635 -5.489 1.00 88.50 746 ALA A O 1
ATOM 5886 N N . ALA A 1 747 ? 10.911 -23.085 -3.339 1.00 92.19 747 ALA A N 1
ATOM 5887 C CA . ALA A 1 747 ? 9.800 -22.377 -2.701 1.00 92.19 747 ALA A CA 1
ATOM 5888 C C . ALA A 1 747 ? 10.217 -21.471 -1.519 1.00 92.19 747 ALA A C 1
ATOM 5890 O O . ALA A 1 747 ? 9.419 -21.248 -0.614 1.00 92.19 747 ALA A O 1
ATOM 5891 N N . LYS A 1 748 ? 11.474 -20.999 -1.483 1.00 96.75 748 LYS A N 1
ATOM 5892 C CA . LYS A 1 748 ? 11.954 -20.015 -0.492 1.00 96.75 748 LYS A CA 1
ATOM 5893 C C . LYS A 1 748 ? 12.944 -19.040 -1.151 1.00 96.75 748 LYS A C 1
ATOM 5895 O O . LYS A 1 748 ? 13.756 -19.494 -1.964 1.00 96.75 748 LYS A O 1
ATOM 5900 N N . PRO A 1 749 ? 12.949 -17.746 -0.786 1.00 97.50 749 PRO A N 1
ATOM 5901 C CA . PRO A 1 749 ? 13.925 -16.792 -1.285 1.00 97.50 749 PRO A CA 1
ATOM 5902 C C . PRO A 1 749 ? 15.295 -16.969 -0.636 1.00 97.50 749 PRO A C 1
ATOM 5904 O O . PRO A 1 749 ? 15.411 -17.511 0.464 1.00 97.50 749 PRO A O 1
ATOM 5907 N N . LEU A 1 750 ? 16.332 -16.481 -1.319 1.00 97.94 750 LEU A N 1
ATOM 5908 C CA . LEU A 1 750 ? 17.723 -16.574 -0.882 1.00 97.94 750 LEU A CA 1
ATOM 5909 C C . LEU A 1 750 ? 18.270 -15.189 -0.514 1.00 97.94 750 LEU A C 1
ATOM 5911 O O . LEU A 1 750 ? 18.328 -14.294 -1.358 1.00 97.94 750 LEU A O 1
ATOM 5915 N N . TYR A 1 751 ? 18.695 -15.012 0.735 1.00 98.12 751 TYR A N 1
ATOM 5916 C CA . TYR A 1 751 ? 19.305 -13.781 1.232 1.00 98.12 751 TYR A CA 1
ATOM 5917 C C . TYR A 1 751 ? 20.819 -13.970 1.400 1.00 98.12 751 TYR A C 1
ATOM 5919 O O . TYR A 1 751 ? 21.299 -14.659 2.302 1.00 98.12 751 TYR A O 1
ATOM 5927 N N . ALA A 1 752 ? 21.589 -13.356 0.502 1.00 97.81 752 ALA A N 1
ATOM 5928 C CA . ALA A 1 752 ? 23.047 -13.408 0.491 1.00 97.81 752 ALA A CA 1
ATOM 5929 C C . ALA A 1 752 ? 23.613 -12.380 1.487 1.00 97.81 752 ALA A C 1
ATOM 5931 O O . ALA A 1 752 ? 24.082 -11.300 1.109 1.00 97.81 752 ALA A O 1
ATOM 5932 N N . GLN A 1 753 ? 23.475 -12.702 2.775 1.00 96.75 753 GLN A N 1
ATOM 5933 C CA . GLN A 1 753 ? 23.650 -11.775 3.889 1.00 96.75 753 GLN A CA 1
ATOM 5934 C C . GLN A 1 753 ? 25.108 -11.337 4.101 1.00 96.75 753 GLN A C 1
ATOM 5936 O O . GLN A 1 753 ? 25.340 -10.165 4.396 1.00 96.75 753 GLN A O 1
ATOM 5941 N N . GLU A 1 754 ? 26.086 -12.219 3.895 1.00 96.44 754 GLU A N 1
ATOM 5942 C CA . GLU A 1 754 ? 27.514 -11.898 4.034 1.00 96.44 754 GLU A CA 1
ATOM 5943 C C . GLU A 1 754 ? 28.298 -12.423 2.817 1.00 96.44 754 GLU A C 1
ATOM 5945 O O . GLU A 1 754 ? 29.094 -13.362 2.880 1.00 96.44 754 GLU A O 1
ATOM 5950 N N . THR A 1 755 ? 28.061 -11.799 1.659 1.00 96.94 755 THR A N 1
ATOM 5951 C CA . THR A 1 755 ? 28.681 -12.192 0.376 1.00 96.94 755 THR A CA 1
ATOM 5952 C C . THR A 1 755 ? 29.429 -11.030 -0.292 1.00 96.94 755 THR A C 1
ATOM 5954 O O . THR A 1 755 ? 30.600 -11.176 -0.671 1.00 96.94 755 THR A O 1
ATOM 5957 N N . LEU A 1 756 ? 28.815 -9.843 -0.359 1.00 97.75 756 LEU A N 1
ATOM 5958 C CA . LEU A 1 756 ? 29.366 -8.660 -1.032 1.00 97.75 756 LEU A CA 1
ATOM 5959 C C . LEU A 1 756 ? 29.663 -7.521 -0.044 1.00 97.75 756 LEU A C 1
ATOM 5961 O O . LEU A 1 756 ? 28.994 -6.490 -0.046 1.00 97.75 756 LEU A O 1
ATOM 5965 N N . TRP A 1 757 ? 30.675 -7.720 0.807 1.00 97.56 757 TRP A N 1
ATOM 5966 C CA . TRP A 1 757 ? 31.132 -6.743 1.805 1.00 97.56 757 TRP A CA 1
ATOM 5967 C C . TRP A 1 757 ? 32.551 -6.209 1.487 1.00 97.56 757 TRP A C 1
ATOM 5969 O O . TRP A 1 757 ? 33.543 -6.723 2.012 1.00 97.56 757 TRP A O 1
ATOM 5979 N N . PRO A 1 758 ? 32.686 -5.202 0.602 1.00 98.06 758 PRO A N 1
ATOM 5980 C CA . PRO A 1 758 ? 33.935 -4.474 0.365 1.00 98.06 758 PRO A CA 1
ATOM 5981 C C . PRO A 1 758 ? 34.681 -4.042 1.629 1.00 98.06 758 PRO A C 1
ATOM 5983 O O . PRO A 1 758 ? 34.100 -3.466 2.543 1.00 98.06 758 PRO A O 1
ATOM 5986 N N . GLY A 1 759 ? 35.992 -4.299 1.645 1.00 96.69 759 GLY A N 1
ATOM 5987 C CA . GLY A 1 759 ? 36.905 -3.924 2.730 1.00 96.69 759 GLY A CA 1
ATOM 5988 C C . GLY A 1 759 ? 36.818 -4.779 4.001 1.00 96.69 759 GLY A C 1
ATOM 5989 O O . GLY A 1 759 ? 37.573 -4.543 4.942 1.00 96.69 759 GLY A O 1
ATOM 5990 N N . ASN A 1 760 ? 35.967 -5.809 4.030 1.00 96.94 760 ASN A N 1
ATOM 5991 C CA . ASN A 1 760 ? 36.025 -6.838 5.065 1.00 96.94 760 ASN A CA 1
ATOM 5992 C C . ASN A 1 760 ? 37.219 -7.785 4.820 1.00 96.94 760 ASN A C 1
ATOM 5994 O O . ASN A 1 760 ? 37.411 -8.278 3.710 1.00 96.94 760 ASN A O 1
ATOM 5998 N N . GLN A 1 761 ? 37.992 -8.082 5.864 1.00 95.69 761 GLN A N 1
ATOM 5999 C CA . GLN A 1 761 ? 39.212 -8.900 5.836 1.00 95.69 761 GLN A CA 1
ATOM 6000 C C . GLN A 1 761 ? 38.993 -10.364 5.417 1.00 95.69 761 GLN A C 1
ATOM 6002 O O . GLN A 1 761 ? 39.940 -11.027 4.999 1.00 95.69 761 GLN A O 1
ATOM 6007 N N . TYR A 1 762 ? 37.760 -10.872 5.513 1.00 94.75 762 TYR A N 1
ATOM 6008 C CA . TYR A 1 762 ? 37.378 -12.219 5.074 1.00 94.75 762 TYR A CA 1
ATOM 6009 C C . TYR A 1 762 ? 36.823 -12.249 3.638 1.00 94.75 762 TYR A C 1
ATOM 6011 O O . TYR A 1 762 ? 36.418 -13.308 3.158 1.00 94.75 762 TYR A O 1
ATOM 6019 N N . HIS A 1 763 ? 36.786 -11.105 2.949 1.00 97.19 763 HIS A N 1
ATOM 6020 C CA . HIS A 1 763 ? 36.392 -10.975 1.547 1.00 97.19 763 HIS A CA 1
ATOM 6021 C C . HIS A 1 763 ? 37.616 -10.565 0.704 1.00 97.19 763 HIS A C 1
ATOM 6023 O O . HIS A 1 763 ? 38.546 -9.938 1.217 1.00 97.19 763 HIS A O 1
ATOM 6029 N N . PRO A 1 764 ? 37.660 -10.900 -0.598 1.00 97.00 764 PRO A N 1
ATOM 6030 C CA . PRO A 1 764 ? 38.693 -10.364 -1.478 1.00 97.00 764 PRO A CA 1
ATOM 6031 C C . PRO A 1 764 ? 38.553 -8.840 -1.617 1.00 97.00 764 PRO A C 1
ATOM 6033 O O . PRO A 1 764 ? 37.473 -8.272 -1.438 1.00 97.00 764 PRO A O 1
ATOM 6036 N N . LYS A 1 765 ? 39.645 -8.165 -1.993 1.00 96.88 765 LYS A N 1
ATOM 6037 C CA . LYS A 1 765 ? 39.613 -6.732 -2.314 1.00 96.88 765 LYS A CA 1
ATOM 6038 C C . LYS A 1 765 ? 38.826 -6.508 -3.609 1.00 96.88 765 LYS A C 1
ATOM 6040 O O . LYS A 1 765 ? 39.373 -6.673 -4.693 1.00 96.88 765 LYS A O 1
ATOM 6045 N N . TYR A 1 766 ? 37.555 -6.142 -3.479 1.00 98.00 766 TYR A N 1
ATOM 6046 C CA . TYR A 1 766 ? 36.700 -5.748 -4.598 1.00 98.00 766 TYR A CA 1
ATOM 6047 C C . TYR A 1 766 ? 37.073 -4.342 -5.106 1.00 98.00 766 TYR A C 1
ATOM 6049 O O . TYR A 1 766 ? 37.081 -3.388 -4.324 1.00 98.00 766 TYR A O 1
ATOM 6057 N N . SER A 1 767 ? 37.348 -4.203 -6.406 1.00 97.44 767 SER A N 1
ATOM 6058 C CA . SER A 1 767 ? 37.344 -2.909 -7.104 1.00 97.44 767 SER A CA 1
ATOM 6059 C C . SER A 1 767 ? 35.907 -2.365 -7.277 1.00 97.44 767 SER A C 1
ATOM 6061 O O . SER A 1 767 ? 34.946 -3.115 -7.070 1.00 97.44 767 SER A O 1
ATOM 6063 N N . PRO A 1 768 ? 35.720 -1.093 -7.687 1.00 97.12 768 PRO A N 1
ATOM 6064 C CA . PRO A 1 768 ? 34.400 -0.551 -8.032 1.00 97.12 768 PRO A CA 1
ATOM 6065 C C . PRO A 1 768 ? 33.645 -1.424 -9.047 1.00 97.12 768 PRO A C 1
ATOM 6067 O O . PRO A 1 768 ? 32.456 -1.702 -8.882 1.00 97.12 768 PRO A O 1
ATOM 6070 N N . ASP A 1 769 ? 34.353 -1.948 -10.049 1.00 96.94 769 ASP A N 1
ATOM 6071 C CA . ASP A 1 769 ? 33.763 -2.863 -11.020 1.00 96.94 769 ASP A CA 1
ATOM 6072 C C . ASP A 1 769 ? 33.487 -4.244 -10.435 1.00 96.94 769 ASP A C 1
ATOM 6074 O O . ASP A 1 769 ? 32.430 -4.802 -10.709 1.00 96.94 769 ASP A O 1
ATOM 6078 N N . ASP A 1 770 ? 34.334 -4.776 -9.552 1.00 98.31 770 ASP A N 1
ATOM 6079 C CA . ASP A 1 770 ? 34.036 -6.059 -8.912 1.00 98.31 770 ASP A CA 1
ATOM 6080 C C . ASP A 1 770 ? 32.740 -6.030 -8.089 1.00 98.31 770 ASP A C 1
ATOM 6082 O O . ASP A 1 770 ? 32.014 -7.026 -8.073 1.00 98.31 770 ASP A O 1
ATOM 6086 N N . ILE A 1 771 ? 32.435 -4.894 -7.446 1.00 98.62 771 ILE A N 1
ATOM 6087 C CA . ILE A 1 771 ? 31.162 -4.663 -6.745 1.00 98.62 771 ILE A CA 1
ATOM 6088 C C . ILE A 1 771 ? 30.003 -4.735 -7.738 1.00 98.62 771 ILE A C 1
ATOM 6090 O O . ILE A 1 771 ? 29.040 -5.472 -7.522 1.00 98.62 771 ILE A O 1
ATOM 6094 N N . ARG A 1 772 ? 30.120 -3.997 -8.844 1.00 98.44 772 ARG A N 1
ATOM 6095 C CA . ARG A 1 772 ? 29.104 -3.884 -9.894 1.00 98.44 772 ARG A CA 1
ATOM 6096 C C . ARG A 1 772 ? 28.816 -5.232 -10.559 1.00 98.44 772 ARG A C 1
ATOM 6098 O O . ARG A 1 772 ? 27.661 -5.656 -10.605 1.00 98.44 772 ARG A O 1
ATOM 6105 N N . LYS A 1 773 ? 29.863 -5.940 -10.999 1.00 98.50 773 LYS A N 1
ATOM 6106 C CA . LYS A 1 773 ? 29.755 -7.247 -11.666 1.00 98.50 773 LYS A CA 1
ATOM 6107 C C . LYS A 1 773 ? 29.235 -8.325 -10.707 1.00 98.50 773 LYS A C 1
ATOM 6109 O O . LYS A 1 773 ? 28.343 -9.082 -11.083 1.00 98.50 773 LYS A O 1
ATOM 6114 N N . ASN A 1 774 ? 29.683 -8.349 -9.442 1.00 98.69 774 ASN A N 1
ATOM 6115 C CA . ASN A 1 774 ? 29.113 -9.265 -8.442 1.00 98.69 774 ASN A CA 1
ATOM 6116 C C . ASN A 1 774 ? 27.635 -8.971 -8.168 1.00 98.69 774 ASN A C 1
ATOM 6118 O O . ASN A 1 774 ? 26.854 -9.912 -8.077 1.00 98.69 774 ASN A O 1
ATOM 6122 N N . ALA A 1 775 ? 27.229 -7.703 -8.063 1.00 98.69 775 ALA A N 1
ATOM 6123 C CA . ALA A 1 775 ? 25.843 -7.349 -7.769 1.00 98.69 775 ALA A CA 1
ATOM 6124 C C . ALA A 1 775 ? 24.866 -7.805 -8.869 1.00 98.69 775 ALA A C 1
ATOM 6126 O O . ALA A 1 775 ? 23.824 -8.382 -8.553 1.00 98.69 775 ALA A O 1
ATOM 6127 N N . TYR A 1 776 ? 25.221 -7.642 -10.151 1.00 98.69 776 TYR A N 1
ATOM 6128 C CA . TYR A 1 776 ? 24.435 -8.233 -11.240 1.00 98.69 776 TYR A CA 1
ATOM 6129 C C . TYR A 1 776 ? 24.400 -9.761 -11.138 1.00 98.69 776 TYR A C 1
ATOM 6131 O O . TYR A 1 776 ? 23.316 -10.337 -11.116 1.00 98.69 776 TYR A O 1
ATOM 6139 N N . VAL A 1 777 ? 25.548 -10.430 -10.994 1.00 98.69 777 VAL A N 1
ATOM 6140 C CA . VAL A 1 777 ? 25.601 -11.902 -10.902 1.00 98.69 777 VAL A CA 1
ATOM 6141 C C . VAL A 1 777 ? 24.787 -12.440 -9.721 1.00 98.69 777 VAL A C 1
ATOM 6143 O O . VAL A 1 777 ? 24.106 -13.452 -9.873 1.00 98.69 777 VAL A O 1
ATOM 6146 N N . MET A 1 778 ? 24.787 -11.764 -8.570 1.00 98.62 778 MET A N 1
ATOM 6147 C CA . MET A 1 778 ? 24.003 -12.157 -7.394 1.00 98.62 778 MET A CA 1
ATOM 6148 C C . MET A 1 778 ? 22.494 -12.103 -7.652 1.00 98.62 778 MET A C 1
ATOM 6150 O O . MET A 1 778 ? 21.796 -13.070 -7.335 1.00 98.62 778 MET A O 1
ATOM 6154 N N . ILE A 1 779 ? 21.996 -11.019 -8.257 1.00 98.31 779 ILE A N 1
ATOM 6155 C CA . ILE A 1 779 ? 20.563 -10.875 -8.553 1.00 98.31 779 ILE A CA 1
ATOM 6156 C C . ILE A 1 779 ? 20.165 -11.793 -9.715 1.00 98.31 779 ILE A C 1
ATOM 6158 O O . ILE A 1 779 ? 19.146 -12.472 -9.620 1.00 98.31 779 ILE A O 1
ATOM 6162 N N . LEU A 1 780 ? 20.983 -11.925 -10.770 1.00 98.31 780 LEU A N 1
ATOM 6163 C CA . LEU A 1 780 ? 20.682 -12.875 -11.849 1.00 98.31 780 LEU A CA 1
ATOM 6164 C C . LEU A 1 780 ? 20.759 -14.348 -11.410 1.00 98.31 780 LEU A C 1
ATOM 6166 O O . LEU A 1 780 ? 20.118 -15.202 -12.019 1.00 98.31 780 LEU A O 1
ATOM 6170 N N . SER A 1 781 ? 21.473 -14.641 -10.321 1.00 98.00 781 SER A N 1
ATOM 6171 C CA . SER A 1 781 ? 21.468 -15.957 -9.666 1.00 98.00 781 SER A CA 1
ATOM 6172 C C . SER A 1 781 ? 20.308 -16.151 -8.681 1.00 98.00 781 SER A C 1
ATOM 6174 O O . SER A 1 781 ? 20.280 -17.180 -8.018 1.00 98.00 781 SER A O 1
ATOM 6176 N N . GLY A 1 782 ? 19.363 -15.204 -8.590 1.00 96.56 782 GLY A N 1
ATOM 6177 C CA . GLY A 1 782 ? 18.129 -15.311 -7.797 1.00 96.56 782 GLY A CA 1
ATOM 6178 C C . GLY A 1 782 ? 18.209 -14.785 -6.358 1.00 96.56 782 GLY A C 1
ATOM 6179 O O . GLY A 1 782 ? 17.246 -14.932 -5.609 1.00 96.56 782 GLY A O 1
ATOM 6180 N N . SER A 1 783 ? 19.329 -14.178 -5.951 1.00 97.00 783 SER A N 1
ATOM 6181 C CA . SER A 1 783 ? 19.564 -13.802 -4.549 1.00 97.00 783 SER A CA 1
ATOM 6182 C C . SER A 1 783 ? 19.330 -12.319 -4.242 1.00 97.00 783 SER A C 1
ATOM 6184 O O . SER A 1 783 ? 19.649 -11.430 -5.034 1.00 97.00 783 SER A O 1
ATOM 6186 N N . THR A 1 784 ? 18.830 -12.048 -3.036 1.00 97.81 784 THR A N 1
ATOM 6187 C CA . THR A 1 784 ? 18.758 -10.704 -2.447 1.00 97.81 784 THR A CA 1
ATOM 6188 C C . THR A 1 784 ? 20.097 -10.344 -1.804 1.00 97.81 784 THR A C 1
ATOM 6190 O O . THR A 1 784 ? 20.610 -11.094 -0.974 1.00 97.81 784 THR A O 1
ATOM 6193 N N . ILE A 1 785 ? 20.645 -9.175 -2.146 1.00 98.38 785 ILE A N 1
ATOM 6194 C CA . ILE A 1 785 ? 21.945 -8.696 -1.651 1.00 98.38 785 ILE A CA 1
ATOM 6195 C C . ILE A 1 785 ? 21.799 -7.993 -0.294 1.00 98.38 785 ILE A C 1
ATOM 6197 O O . ILE A 1 785 ? 20.991 -7.074 -0.152 1.00 98.38 785 ILE A O 1
ATOM 6201 N N . ASN A 1 786 ? 22.673 -8.335 0.655 1.00 98.50 786 ASN A N 1
ATOM 6202 C CA . ASN A 1 786 ? 23.041 -7.447 1.757 1.00 98.50 786 ASN A CA 1
ATOM 6203 C C . ASN A 1 786 ? 24.417 -6.828 1.494 1.00 98.50 786 ASN A C 1
ATOM 6205 O O . ASN A 1 786 ? 25.425 -7.535 1.413 1.00 98.50 786 ASN A O 1
ATOM 6209 N N . PHE A 1 787 ? 24.450 -5.510 1.337 1.00 98.62 787 PHE A N 1
ATOM 6210 C CA . PHE A 1 787 ? 25.665 -4.760 1.044 1.00 98.62 787 PHE A CA 1
ATOM 6211 C C . PHE A 1 787 ? 26.358 -4.286 2.330 1.00 98.62 787 PHE A C 1
ATOM 6213 O O . PHE A 1 787 ? 25.718 -4.171 3.373 1.00 98.62 787 PHE A O 1
ATOM 6220 N N . ALA A 1 788 ? 27.652 -3.972 2.265 1.00 97.69 788 ALA A N 1
ATOM 6221 C CA . ALA A 1 788 ? 28.373 -3.337 3.366 1.00 97.69 788 ALA A CA 1
ATOM 6222 C C . ALA A 1 788 ? 29.529 -2.463 2.876 1.00 97.69 788 ALA A C 1
ATOM 6224 O O . ALA A 1 788 ? 30.041 -2.657 1.776 1.00 97.69 788 ALA A O 1
ATOM 6225 N N . ASP A 1 789 ? 29.981 -1.545 3.728 1.00 97.19 789 ASP A N 1
ATOM 6226 C CA . ASP A 1 789 ? 31.145 -0.700 3.468 1.00 97.19 789 ASP A CA 1
ATOM 6227 C C . ASP A 1 789 ? 32.109 -0.769 4.658 1.00 97.19 789 ASP A C 1
ATOM 6229 O O . ASP A 1 789 ? 31.955 -0.067 5.657 1.00 97.19 789 ASP A O 1
ATOM 6233 N N . MET A 1 790 ? 33.062 -1.698 4.596 1.00 96.00 790 MET A N 1
ATOM 6234 C CA . MET A 1 790 ? 33.906 -2.092 5.725 1.00 96.00 790 MET A CA 1
ATOM 6235 C C . MET A 1 790 ? 35.375 -1.695 5.523 1.00 96.00 790 MET A C 1
ATOM 6237 O O . MET A 1 790 ? 35.803 -1.305 4.434 1.00 96.00 790 MET A O 1
ATOM 6241 N N . ASP A 1 791 ? 36.130 -1.792 6.616 1.00 95.19 791 ASP A N 1
ATOM 6242 C CA . ASP A 1 791 ? 37.583 -1.608 6.695 1.00 95.19 791 ASP A CA 1
ATOM 6243 C C . ASP A 1 791 ? 38.089 -2.414 7.904 1.00 95.19 791 ASP A C 1
ATOM 6245 O O . ASP A 1 791 ? 38.232 -1.886 9.011 1.00 95.19 791 ASP A O 1
ATOM 6249 N N . GLY A 1 792 ? 38.166 -3.742 7.756 1.00 94.56 792 GLY A N 1
ATOM 6250 C CA . GLY A 1 792 ? 38.419 -4.687 8.857 1.00 94.56 792 GLY A CA 1
ATOM 6251 C C . GLY A 1 792 ? 37.364 -5.794 8.981 1.00 94.56 792 GLY A C 1
ATOM 6252 O O . GLY A 1 792 ? 37.381 -6.730 8.191 1.00 94.56 792 GLY A O 1
ATOM 6253 N N . ASP A 1 793 ? 36.486 -5.755 9.985 1.00 92.56 793 ASP A N 1
ATOM 6254 C CA . ASP A 1 793 ? 35.481 -6.800 10.248 1.00 92.56 793 ASP A CA 1
ATOM 6255 C C . ASP A 1 793 ? 34.026 -6.307 10.113 1.00 92.56 793 ASP A C 1
ATOM 6257 O O . ASP A 1 793 ? 33.772 -5.235 9.565 1.00 92.56 793 ASP A O 1
ATOM 6261 N N . SER A 1 794 ? 33.061 -7.117 10.572 1.00 90.50 794 SER A N 1
ATOM 6262 C CA . SER A 1 794 ? 31.621 -6.808 10.535 1.00 90.50 794 SER A CA 1
ATOM 6263 C C . SER A 1 794 ? 31.249 -5.465 11.176 1.00 90.50 794 SER A C 1
ATOM 6265 O O . SER A 1 794 ? 30.206 -4.893 10.867 1.00 90.50 794 SER A O 1
ATOM 6267 N N . SER A 1 795 ? 32.097 -4.966 12.074 1.00 92.12 795 SER A N 1
ATOM 6268 C CA . SER A 1 795 ? 31.819 -3.836 12.952 1.00 92.12 795 SER A CA 1
ATOM 6269 C C . SER A 1 795 ? 32.893 -2.749 12.871 1.00 92.12 795 SER A C 1
ATOM 6271 O O . SER A 1 795 ? 32.988 -1.907 13.766 1.00 92.12 795 SER A O 1
ATOM 6273 N N . SER A 1 796 ? 33.634 -2.689 11.758 1.00 93.12 796 SER A N 1
ATOM 6274 C CA . SER A 1 796 ? 34.536 -1.582 11.403 1.00 93.12 796 SER A CA 1
ATOM 6275 C C . SER A 1 796 ? 34.190 -0.954 10.036 1.00 93.12 796 SER A C 1
ATOM 6277 O O . SER A 1 796 ? 33.110 -1.189 9.487 1.00 93.12 796 SER A O 1
ATOM 6279 N N . GLY A 1 797 ? 35.054 -0.080 9.502 1.00 94.12 797 GLY A N 1
ATOM 6280 C CA . GLY A 1 797 ? 34.747 0.753 8.330 1.00 94.12 797 GLY A CA 1
ATOM 6281 C C . GLY A 1 797 ? 33.536 1.657 8.548 1.00 94.12 797 GLY A C 1
ATOM 6282 O O . GLY A 1 797 ? 33.276 2.079 9.671 1.00 94.12 797 GLY A O 1
ATOM 6283 N N . PHE A 1 798 ? 32.771 1.952 7.499 1.00 97.06 798 PHE A N 1
ATOM 6284 C CA . PHE A 1 798 ? 31.538 2.729 7.619 1.00 97.06 798 PHE A CA 1
ATOM 6285 C C . PHE A 1 798 ? 30.347 1.897 8.118 1.00 97.06 798 PHE A C 1
ATOM 6287 O O . PHE A 1 798 ? 29.545 2.421 8.881 1.00 97.06 798 PHE A O 1
ATOM 6294 N N . SER A 1 799 ? 30.253 0.601 7.808 1.00 94.94 799 SER A N 1
ATOM 6295 C CA . SER A 1 799 ? 29.215 -0.280 8.372 1.00 94.94 799 SER A CA 1
ATOM 6296 C C . SER A 1 799 ? 29.296 -0.361 9.903 1.00 94.94 799 SER A C 1
ATOM 6298 O O . SER A 1 799 ? 28.283 -0.239 10.586 1.00 94.94 799 SER A O 1
ATOM 6300 N N . GLY A 1 800 ? 30.494 -0.494 10.474 1.00 93.44 800 GLY A N 1
ATOM 6301 C CA . GLY A 1 800 ? 30.708 -0.367 11.918 1.00 93.44 800 GLY A CA 1
ATOM 6302 C C . GLY A 1 800 ? 30.701 1.071 12.429 1.00 93.44 800 GLY A C 1
ATOM 6303 O O . GLY A 1 800 ? 30.228 1.345 13.530 1.00 93.44 800 GLY A O 1
ATOM 6304 N N . THR A 1 801 ? 31.251 1.974 11.618 1.00 93.25 801 THR A N 1
ATOM 6305 C CA . THR A 1 801 ? 31.324 3.435 11.756 1.00 93.25 801 THR A CA 1
ATOM 6306 C C . THR A 1 801 ? 29.981 4.107 12.045 1.00 93.25 801 THR A C 1
ATOM 6308 O O . THR A 1 801 ? 29.801 4.783 13.056 1.00 93.25 801 THR A O 1
ATOM 6311 N N . MET A 1 802 ? 29.083 4.009 11.061 1.00 95.94 802 MET A N 1
ATOM 6312 C CA . MET A 1 802 ? 27.968 4.926 10.773 1.00 95.94 802 MET A CA 1
ATOM 6313 C C . MET A 1 802 ? 28.377 6.418 10.722 1.00 95.94 802 MET A C 1
ATOM 6315 O O . MET A 1 802 ? 27.541 7.314 10.655 1.00 95.94 802 MET A O 1
ATOM 6319 N N . ASP A 1 803 ? 29.685 6.681 10.676 1.00 93.81 803 ASP A N 1
ATOM 6320 C CA . ASP A 1 803 ? 30.320 7.982 10.499 1.00 93.81 803 ASP A CA 1
ATOM 6321 C C . ASP A 1 803 ? 30.339 8.343 9.010 1.00 93.81 803 ASP A C 1
ATOM 6323 O O . ASP A 1 803 ? 31.064 7.739 8.215 1.00 93.81 803 ASP A O 1
ATOM 6327 N N . LEU A 1 804 ? 29.559 9.354 8.626 1.00 95.19 804 LEU A N 1
ATOM 6328 C CA . LEU A 1 804 ? 29.461 9.818 7.240 1.00 95.19 804 LEU A CA 1
ATOM 6329 C C . LEU A 1 804 ? 30.797 10.336 6.666 1.00 95.19 804 LEU A C 1
ATOM 6331 O O . LEU A 1 804 ? 30.889 10.517 5.448 1.00 95.19 804 LEU A O 1
ATOM 6335 N N . GLY A 1 805 ? 31.824 10.554 7.496 1.00 94.75 805 GLY A N 1
ATOM 6336 C CA . GLY A 1 805 ? 33.196 10.835 7.071 1.00 94.75 805 GLY A CA 1
ATOM 6337 C C . GLY A 1 805 ? 33.975 9.606 6.580 1.00 94.75 805 GLY A C 1
ATOM 6338 O O . GLY A 1 805 ? 34.922 9.774 5.818 1.00 94.75 805 GLY A O 1
ATOM 6339 N N . ARG A 1 806 ? 33.575 8.380 6.958 1.00 95.50 806 ARG A N 1
ATOM 6340 C CA . ARG A 1 806 ? 34.273 7.127 6.587 1.00 95.50 806 ARG A CA 1
ATOM 6341 C C . ARG A 1 806 ? 33.663 6.373 5.406 1.00 95.50 806 ARG A C 1
ATOM 6343 O O . ARG A 1 806 ? 34.300 5.455 4.902 1.00 95.50 806 ARG A O 1
ATOM 6350 N N . LYS A 1 807 ? 32.451 6.739 4.976 1.00 96.50 807 LYS A N 1
ATOM 6351 C CA . LYS A 1 807 ? 31.765 6.098 3.841 1.00 96.50 807 LYS A CA 1
ATOM 6352 C C . LYS A 1 807 ? 32.563 6.247 2.539 1.00 96.50 807 LYS A C 1
ATOM 6354 O O . LYS A 1 807 ? 32.974 7.354 2.174 1.00 96.50 807 LYS A O 1
ATOM 6359 N N . VAL A 1 808 ? 32.687 5.173 1.771 1.00 97.56 808 VAL A N 1
ATOM 6360 C CA . VAL A 1 808 ? 33.228 5.202 0.408 1.00 97.56 808 VAL A CA 1
ATOM 6361 C C . VAL A 1 808 ? 32.055 5.354 -0.560 1.00 97.56 808 VAL A C 1
ATOM 6363 O O . VAL A 1 808 ? 31.522 4.378 -1.081 1.00 97.56 808 VAL A O 1
ATOM 6366 N N . GLN A 1 809 ? 31.619 6.602 -0.770 1.00 96.81 809 GLN A N 1
ATOM 6367 C CA . GLN A 1 809 ? 30.360 6.934 -1.460 1.00 96.81 809 GLN A CA 1
ATOM 6368 C C . GLN A 1 809 ? 30.200 6.246 -2.832 1.00 96.81 809 GLN A C 1
ATOM 6370 O O . GLN A 1 809 ? 29.128 5.716 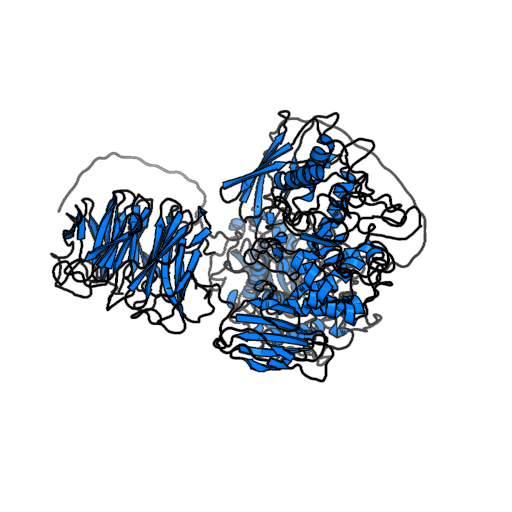-3.106 1.00 96.81 809 GLN A O 1
ATOM 6375 N N . GLU A 1 810 ? 31.275 6.134 -3.622 1.00 97.62 810 GLU A N 1
ATOM 6376 C CA . GLU A 1 810 ? 31.304 5.399 -4.900 1.00 97.62 810 GLU A CA 1
ATOM 6377 C C . GLU A 1 810 ? 30.758 3.962 -4.781 1.00 97.62 810 GLU A C 1
ATOM 6379 O O . GLU A 1 810 ? 29.970 3.519 -5.617 1.00 97.62 810 GLU A O 1
ATOM 6384 N N . ARG A 1 811 ? 31.115 3.235 -3.710 1.00 98.00 811 ARG A N 1
ATOM 6385 C CA . ARG A 1 811 ? 30.642 1.861 -3.475 1.00 98.00 811 ARG A CA 1
ATOM 6386 C C . ARG A 1 811 ? 29.119 1.814 -3.312 1.00 98.00 811 ARG A C 1
ATOM 6388 O O . ARG A 1 811 ? 28.473 0.895 -3.816 1.00 98.00 811 ARG A O 1
ATOM 6395 N N . HIS A 1 812 ? 28.554 2.811 -2.629 1.00 98.38 812 HIS A N 1
ATOM 6396 C CA . HIS A 1 812 ? 27.113 2.945 -2.423 1.00 98.38 812 HIS A CA 1
ATOM 6397 C C . HIS A 1 812 ? 26.387 3.395 -3.695 1.00 98.38 812 HIS A C 1
ATOM 6399 O O . HIS A 1 812 ? 25.327 2.854 -4.001 1.00 98.38 812 HIS A O 1
ATOM 6405 N N . ASP A 1 813 ? 26.970 4.317 -4.465 1.00 97.81 813 ASP A N 1
ATOM 6406 C CA . ASP A 1 813 ? 26.407 4.786 -5.736 1.00 97.81 813 ASP A CA 1
ATOM 6407 C C . ASP A 1 813 ? 26.318 3.642 -6.764 1.00 97.81 813 ASP A C 1
ATOM 6409 O O . ASP A 1 813 ? 25.320 3.516 -7.476 1.00 97.81 813 ASP A O 1
ATOM 6413 N N . ILE A 1 814 ? 27.316 2.750 -6.789 1.00 98.38 814 ILE A N 1
ATOM 6414 C CA . ILE A 1 814 ? 27.358 1.574 -7.670 1.00 98.38 814 ILE A CA 1
ATOM 6415 C C . ILE A 1 814 ? 26.269 0.556 -7.320 1.00 98.38 814 ILE A C 1
ATOM 6417 O O . ILE A 1 814 ? 25.495 0.169 -8.198 1.00 98.38 814 ILE A O 1
ATOM 6421 N N . ILE A 1 815 ? 26.162 0.127 -6.055 1.00 98.19 815 ILE A N 1
ATOM 6422 C CA . ILE A 1 815 ? 25.124 -0.843 -5.661 1.00 98.19 815 ILE A CA 1
ATOM 6423 C C . ILE A 1 815 ? 23.716 -0.239 -5.802 1.00 98.19 815 ILE A C 1
ATOM 6425 O O . ILE A 1 815 ? 22.786 -0.916 -6.249 1.00 98.19 815 ILE A O 1
ATOM 6429 N N . LYS A 1 816 ? 23.575 1.069 -5.544 1.00 98.06 816 LYS A N 1
ATOM 6430 C CA . LYS A 1 816 ? 22.360 1.840 -5.817 1.00 98.06 816 LYS A CA 1
ATOM 6431 C C . LYS A 1 816 ? 21.994 1.837 -7.301 1.00 98.06 816 LYS A C 1
ATOM 6433 O O . LYS A 1 816 ? 20.826 1.612 -7.602 1.00 98.06 816 LYS A O 1
ATOM 6438 N N . ALA A 1 817 ? 22.943 2.037 -8.217 1.00 97.94 817 ALA A N 1
ATOM 6439 C CA . ALA A 1 817 ? 22.677 2.012 -9.657 1.00 97.94 817 ALA A CA 1
ATOM 6440 C C . ALA A 1 817 ? 22.154 0.642 -10.130 1.00 97.94 817 ALA A C 1
ATOM 6442 O O . ALA A 1 817 ? 21.194 0.585 -10.901 1.00 97.94 817 ALA A O 1
ATOM 6443 N N . VAL A 1 818 ? 22.711 -0.457 -9.605 1.00 98.56 818 VAL A N 1
ATOM 6444 C CA . VAL A 1 818 ? 22.225 -1.823 -9.881 1.00 98.56 818 VAL A CA 1
ATOM 6445 C C . VAL A 1 818 ? 20.798 -2.017 -9.349 1.00 98.56 818 VAL A C 1
ATOM 6447 O O . VAL A 1 818 ? 19.918 -2.476 -10.079 1.00 98.56 818 VAL A O 1
ATOM 6450 N N . TRP A 1 819 ? 20.516 -1.608 -8.108 1.00 98.38 819 TRP A N 1
ATOM 6451 C CA . TRP A 1 819 ? 19.164 -1.680 -7.542 1.00 98.38 819 TRP A CA 1
ATOM 6452 C C . TRP A 1 819 ? 18.156 -0.717 -8.192 1.00 98.38 819 TRP A C 1
ATOM 6454 O O . TRP A 1 819 ? 16.953 -0.991 -8.172 1.00 98.38 819 TRP A O 1
ATOM 6464 N N . ASP A 1 820 ? 18.597 0.424 -8.726 1.00 97.38 820 ASP A N 1
ATOM 6465 C CA . ASP A 1 820 ? 17.764 1.361 -9.489 1.00 97.38 820 ASP A CA 1
ATOM 6466 C C . ASP A 1 820 ? 17.413 0.770 -10.863 1.00 97.38 820 ASP A C 1
ATOM 6468 O O . ASP A 1 820 ? 16.255 0.856 -11.268 1.00 97.38 820 ASP A O 1
ATOM 6472 N N . PHE A 1 821 ? 18.344 0.068 -11.522 1.00 97.25 821 PHE A N 1
ATOM 6473 C CA . PHE A 1 821 ? 18.049 -0.716 -12.725 1.00 97.25 821 PHE A CA 1
ATOM 6474 C C . PHE A 1 821 ? 17.040 -1.840 -12.449 1.00 97.25 821 PHE A C 1
ATOM 6476 O O . PHE A 1 821 ? 16.003 -1.896 -13.111 1.00 97.25 821 PHE A O 1
ATOM 6483 N N . PHE A 1 822 ? 17.260 -2.680 -11.430 1.00 97.19 822 PHE A N 1
ATOM 6484 C CA . PHE A 1 822 ? 16.319 -3.765 -11.113 1.00 97.19 822 PHE A CA 1
ATOM 6485 C C . PHE A 1 822 ? 14.932 -3.282 -10.671 1.00 97.19 822 PHE A C 1
ATOM 6487 O O . PHE A 1 822 ? 13.972 -4.035 -10.788 1.00 97.19 822 PHE A O 1
ATOM 6494 N N . LYS A 1 823 ? 14.781 -2.016 -10.260 1.00 94.62 823 LYS A N 1
ATOM 6495 C CA . LYS A 1 823 ? 13.463 -1.403 -10.017 1.00 94.62 823 LYS A CA 1
ATOM 6496 C C . LYS A 1 823 ? 12.668 -1.153 -11.314 1.00 94.62 823 LYS A C 1
ATOM 6498 O O . LYS A 1 823 ? 11.455 -0.991 -11.251 1.00 94.62 823 LYS A O 1
ATOM 6503 N N . THR A 1 824 ? 13.327 -1.121 -12.474 1.00 92.81 824 THR A N 1
ATOM 6504 C CA . THR A 1 824 ? 12.686 -0.961 -13.799 1.00 92.81 824 THR A CA 1
ATOM 6505 C C . THR A 1 824 ? 12.415 -2.287 -14.519 1.00 92.81 824 THR A C 1
ATOM 6507 O O . THR A 1 824 ? 11.728 -2.301 -15.537 1.00 92.81 824 THR A O 1
ATOM 6510 N N . VAL A 1 825 ? 12.925 -3.403 -13.989 1.00 90.31 825 VAL A N 1
ATOM 6511 C CA . VAL A 1 825 ? 12.781 -4.748 -14.562 1.00 90.31 825 VAL A CA 1
ATOM 6512 C C . VAL A 1 825 ? 11.737 -5.532 -13.754 1.00 90.31 825 VAL A C 1
ATOM 6514 O O . VAL A 1 825 ? 11.813 -5.534 -12.527 1.00 90.31 825 VAL A O 1
ATOM 6517 N N . PRO A 1 826 ? 10.807 -6.280 -14.378 1.00 89.69 826 PRO A N 1
ATOM 6518 C CA . PRO A 1 826 ? 9.862 -7.162 -13.680 1.00 89.69 826 PRO A CA 1
ATOM 6519 C C . PRO A 1 826 ? 10.536 -8.464 -13.187 1.00 89.69 826 PRO A C 1
ATOM 6521 O O . PRO A 1 826 ? 10.048 -9.570 -13.422 1.00 89.69 826 PRO A O 1
ATOM 6524 N N . PHE A 1 827 ? 11.688 -8.349 -12.515 1.00 92.50 827 PHE A N 1
ATOM 6525 C CA . PHE A 1 827 ? 12.564 -9.469 -12.138 1.00 92.50 827 PHE A CA 1
ATOM 6526 C C . PHE A 1 827 ? 11.848 -10.521 -11.278 1.00 92.50 827 PHE A C 1
ATOM 6528 O O . PHE A 1 827 ? 12.124 -11.711 -11.409 1.00 92.50 827 PHE A O 1
ATOM 6535 N N . ALA A 1 828 ? 10.869 -10.094 -10.473 1.00 91.19 828 ALA A N 1
ATOM 6536 C CA . ALA A 1 828 ? 10.061 -10.957 -9.619 1.00 91.19 828 ALA A CA 1
ATOM 6537 C C . ALA A 1 828 ? 9.234 -12.010 -10.387 1.00 91.19 828 ALA A C 1
ATOM 6539 O O . ALA A 1 828 ? 8.886 -13.037 -9.810 1.00 91.19 828 ALA A O 1
ATOM 6540 N N . ARG A 1 829 ? 8.959 -11.823 -11.689 1.00 90.38 829 ARG A N 1
ATOM 6541 C CA . ARG A 1 829 ? 8.327 -12.856 -12.543 1.00 90.38 829 ARG A CA 1
ATOM 6542 C C . ARG A 1 829 ? 9.321 -13.899 -13.063 1.00 90.38 829 ARG A C 1
ATOM 6544 O O . ARG A 1 829 ? 8.924 -14.981 -13.484 1.00 90.38 829 ARG A O 1
ATOM 6551 N N . MET A 1 830 ? 10.614 -13.579 -13.050 1.00 95.31 830 MET A N 1
ATOM 6552 C CA . MET A 1 830 ? 11.663 -14.399 -13.649 1.00 95.31 830 MET A CA 1
ATOM 6553 C C . MET A 1 830 ? 12.261 -15.393 -12.649 1.00 95.31 830 MET A C 1
ATOM 6555 O O . MET A 1 830 ? 12.183 -15.216 -11.430 1.00 95.31 830 MET A O 1
ATOM 6559 N N . LYS A 1 831 ? 12.914 -16.433 -13.175 1.00 96.50 831 LYS A N 1
ATOM 6560 C CA . LYS A 1 831 ? 13.751 -17.368 -12.408 1.00 96.50 831 LYS A CA 1
ATOM 6561 C C . LYS A 1 831 ? 15.143 -17.479 -13.042 1.00 96.50 831 LYS A C 1
ATOM 6563 O O . LYS A 1 831 ? 15.246 -17.262 -14.251 1.00 96.50 831 LYS A O 1
ATOM 6568 N N . PRO A 1 832 ? 16.199 -17.833 -12.286 1.00 98.00 832 PRO A N 1
ATOM 6569 C CA . PRO A 1 832 ? 17.501 -18.144 -12.867 1.00 98.00 832 PRO A CA 1
ATOM 6570 C C . PRO A 1 832 ? 17.400 -19.315 -13.848 1.00 98.00 832 PRO A C 1
ATOM 6572 O O . PRO A 1 832 ? 16.856 -20.367 -13.511 1.00 98.00 832 PRO A O 1
ATOM 6575 N N . ARG A 1 833 ? 17.896 -19.117 -15.071 1.00 97.31 833 ARG A N 1
ATOM 6576 C CA . ARG A 1 833 ? 17.830 -20.066 -16.194 1.00 97.31 833 ARG A CA 1
ATOM 6577 C C . ARG A 1 833 ? 19.159 -20.130 -16.964 1.00 97.31 833 ARG A C 1
ATOM 6579 O O . ARG A 1 833 ? 19.200 -19.803 -18.151 1.00 97.31 833 ARG A O 1
ATOM 6586 N N . PRO A 1 834 ? 20.265 -20.549 -16.315 1.00 96.06 834 PRO A N 1
ATOM 6587 C CA . PRO A 1 834 ? 21.559 -20.715 -16.985 1.00 96.06 834 PRO A CA 1
ATOM 6588 C C . PRO A 1 834 ? 21.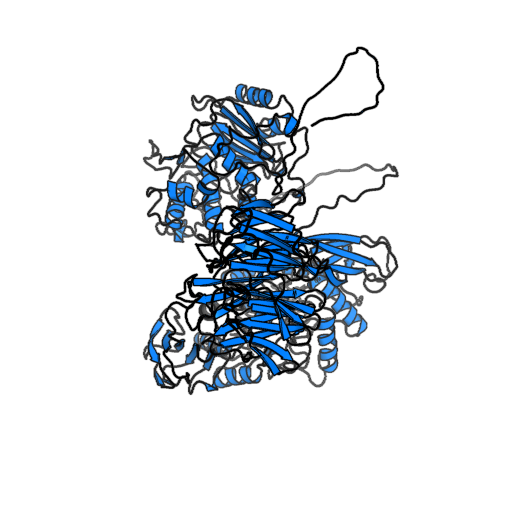523 -21.777 -18.099 1.00 96.06 834 PRO A C 1
ATOM 6590 O O . PRO A 1 834 ? 22.362 -21.759 -18.987 1.00 96.06 834 PRO A O 1
ATOM 6593 N N . ASP A 1 835 ? 20.534 -22.673 -18.094 1.00 95.62 835 ASP A N 1
ATOM 6594 C CA . ASP A 1 835 ? 20.279 -23.660 -19.148 1.00 95.62 835 ASP A CA 1
ATOM 6595 C C . ASP A 1 835 ? 19.778 -23.045 -20.472 1.00 95.62 835 ASP A C 1
ATOM 6597 O O . ASP A 1 835 ? 19.836 -23.692 -21.519 1.00 95.62 835 ASP A O 1
ATOM 6601 N N . LEU A 1 836 ? 19.295 -21.797 -20.441 1.00 96.44 836 LEU A N 1
ATOM 6602 C CA . LEU A 1 836 ? 18.779 -21.085 -21.614 1.00 96.44 836 LEU A CA 1
ATOM 6603 C C . LEU A 1 836 ? 19.831 -20.205 -22.308 1.00 96.44 836 LEU A C 1
ATOM 6605 O O . LEU A 1 836 ? 19.497 -19.536 -23.285 1.00 96.44 836 LEU A O 1
ATOM 6609 N N . VAL A 1 837 ? 21.088 -20.229 -21.858 1.00 97.06 837 VAL A N 1
ATOM 6610 C CA . VAL A 1 837 ? 22.218 -19.526 -22.487 1.00 97.06 837 VAL A CA 1
ATOM 6611 C C . VAL A 1 837 ? 23.448 -20.433 -22.590 1.00 97.06 837 VAL A C 1
ATOM 6613 O O . VAL A 1 837 ? 23.557 -21.434 -21.890 1.00 97.06 837 VAL A O 1
ATOM 6616 N N . ASP A 1 838 ? 24.372 -20.111 -23.493 1.00 96.06 838 ASP A N 1
ATOM 6617 C CA . ASP A 1 838 ? 25.707 -20.729 -23.578 1.00 96.06 838 ASP A CA 1
ATOM 6618 C C . ASP A 1 838 ? 26.810 -19.881 -22.911 1.00 96.06 838 ASP A C 1
ATOM 6620 O O . ASP A 1 838 ? 27.902 -20.382 -22.640 1.00 96.06 838 ASP A O 1
ATOM 6624 N N . ASN A 1 839 ? 26.516 -18.612 -22.613 1.00 96.06 839 ASN A N 1
ATOM 6625 C CA . ASN A 1 839 ? 27.424 -17.647 -22.008 1.00 96.06 839 ASN A CA 1
ATOM 6626 C C . ASN A 1 839 ? 26.661 -16.682 -21.079 1.00 96.06 839 ASN A C 1
ATOM 6628 O O . ASN A 1 839 ? 25.483 -16.394 -21.293 1.00 96.06 839 ASN A O 1
ATOM 6632 N N . GLY A 1 840 ? 27.342 -16.155 -20.062 1.00 96.69 840 GLY A N 1
ATOM 6633 C CA . GLY A 1 840 ? 26.751 -15.253 -19.072 1.00 96.69 840 GLY A CA 1
ATOM 6634 C C . GLY A 1 840 ? 25.803 -15.920 -18.071 1.00 96.69 840 GLY A C 1
ATOM 6635 O O . GLY A 1 840 ? 25.813 -17.132 -17.865 1.00 96.69 840 GLY A O 1
ATOM 6636 N N . TYR A 1 841 ? 24.984 -15.086 -17.434 1.00 98.44 841 TYR A N 1
ATOM 6637 C CA . TYR A 1 841 ? 24.018 -15.460 -16.393 1.00 98.44 841 TYR A CA 1
ATOM 6638 C C . TYR A 1 841 ? 22.637 -14.992 -16.831 1.00 98.44 841 TYR A C 1
ATOM 6640 O O . TYR A 1 841 ? 22.537 -13.893 -17.362 1.00 98.44 841 TYR A O 1
ATOM 6648 N N . CYS A 1 842 ? 21.579 -15.777 -16.622 1.00 98.19 842 CYS A N 1
ATOM 6649 C CA . CYS A 1 842 ? 20.252 -15.465 -17.157 1.00 98.19 842 CYS A CA 1
ATOM 6650 C C . CYS A 1 842 ? 19.154 -15.554 -16.091 1.00 98.19 842 CYS A C 1
ATOM 6652 O O . CYS A 1 842 ? 19.031 -16.576 -15.418 1.00 98.19 842 CYS A O 1
ATOM 6654 N N . LEU A 1 843 ? 18.316 -14.516 -16.006 1.00 97.81 843 LEU A N 1
ATOM 6655 C CA . LEU A 1 843 ? 16.947 -14.593 -15.493 1.00 97.81 843 LEU A CA 1
ATOM 6656 C C . LEU A 1 843 ? 15.989 -14.693 -16.682 1.00 97.81 843 LEU A C 1
ATOM 6658 O O . LEU A 1 843 ? 16.135 -13.945 -17.647 1.00 97.81 843 LEU A O 1
ATOM 6662 N N . ALA A 1 844 ? 14.981 -15.561 -16.608 1.00 96.12 844 ALA A N 1
ATOM 6663 C CA . ALA A 1 844 ? 13.940 -15.618 -17.630 1.00 96.12 844 ALA A CA 1
ATOM 6664 C C . ALA A 1 844 ? 12.538 -15.892 -17.070 1.00 96.12 844 ALA A C 1
ATOM 6666 O O . ALA A 1 844 ? 12.361 -16.636 -16.102 1.00 96.12 844 ALA A O 1
ATOM 6667 N N . GLU A 1 845 ? 11.547 -15.330 -17.759 1.00 93.06 845 GLU A N 1
ATOM 6668 C CA . GLU A 1 845 ? 10.154 -15.777 -17.826 1.00 93.06 845 GLU A CA 1
ATOM 6669 C C . GLU A 1 845 ? 9.987 -16.381 -19.241 1.00 93.06 845 GLU A C 1
ATOM 6671 O O . GLU A 1 845 ? 9.762 -15.637 -20.204 1.00 93.06 845 GLU A O 1
ATOM 6676 N N . PRO A 1 846 ? 10.220 -17.699 -19.428 1.00 87.25 846 PRO A N 1
ATOM 6677 C CA . PRO A 1 846 ? 10.384 -18.290 -20.756 1.00 87.25 846 PRO A CA 1
ATOM 6678 C C . PRO A 1 846 ? 9.178 -18.069 -21.671 1.00 87.25 846 PRO A C 1
ATOM 6680 O O . PRO A 1 846 ? 8.032 -18.156 -21.241 1.00 87.25 846 PRO A O 1
ATOM 6683 N N . GLY A 1 847 ? 9.444 -17.784 -22.945 1.00 81.56 847 GLY A N 1
ATOM 6684 C CA . GLY A 1 847 ? 8.430 -17.393 -23.922 1.00 81.56 847 GLY A CA 1
ATOM 6685 C C . GLY A 1 847 ? 8.092 -15.898 -23.905 1.00 81.56 847 GLY A C 1
ATOM 6686 O O . GLY A 1 847 ? 7.680 -15.392 -24.944 1.00 81.56 847 GLY A O 1
ATOM 6687 N N . ARG A 1 848 ? 8.346 -15.180 -22.797 1.00 83.75 848 ARG A N 1
ATOM 6688 C CA . ARG A 1 848 ? 8.053 -13.742 -22.639 1.00 83.75 848 ARG A CA 1
ATOM 6689 C C . ARG A 1 848 ? 9.294 -12.858 -22.567 1.00 83.75 848 ARG A C 1
ATOM 6691 O O . ARG A 1 848 ? 9.380 -11.893 -23.318 1.00 83.75 848 ARG A O 1
ATOM 6698 N N . GLN A 1 849 ? 10.242 -13.146 -21.678 1.00 92.75 849 GLN A N 1
ATOM 6699 C CA . GLN A 1 849 ? 11.393 -12.265 -21.457 1.00 92.75 849 GLN A CA 1
ATOM 6700 C C . GLN A 1 849 ? 12.605 -12.967 -20.840 1.00 92.75 849 GLN A C 1
ATOM 6702 O O . GLN A 1 849 ? 12.473 -13.882 -20.028 1.00 92.75 849 GLN A O 1
ATOM 6707 N N . TYR A 1 850 ? 13.790 -12.495 -21.224 1.00 96.62 850 TYR A N 1
ATOM 6708 C CA . TYR A 1 850 ? 15.095 -13.035 -20.853 1.00 96.62 850 TYR A CA 1
ATOM 6709 C C . TYR A 1 850 ? 16.035 -11.865 -20.579 1.00 96.62 850 TYR A C 1
ATOM 6711 O O . TYR A 1 850 ? 16.320 -11.086 -21.487 1.00 96.62 850 TYR A O 1
ATOM 6719 N N . LEU A 1 851 ? 16.524 -11.739 -19.350 1.00 98.44 851 LEU A N 1
ATOM 6720 C CA . LEU A 1 851 ? 17.596 -10.817 -18.999 1.00 98.44 851 LEU A CA 1
ATOM 6721 C C . LEU A 1 851 ? 18.879 -11.628 -18.806 1.00 98.44 851 LEU A C 1
ATOM 6723 O O . LEU A 1 851 ? 18.954 -12.464 -17.906 1.00 98.44 851 LEU A O 1
ATOM 6727 N N . VAL A 1 852 ? 19.879 -11.383 -19.646 1.00 98.50 852 VAL A N 1
ATOM 6728 C CA . VAL A 1 852 ? 21.191 -12.036 -19.599 1.00 98.50 852 VAL A CA 1
ATOM 6729 C C . VAL A 1 852 ? 22.256 -11.005 -19.241 1.00 98.50 852 VAL A C 1
ATOM 6731 O O . VAL A 1 852 ? 22.222 -9.892 -19.753 1.00 98.50 852 VAL A O 1
ATOM 6734 N N . TYR A 1 853 ? 23.213 -11.359 -18.388 1.00 98.62 853 TYR A N 1
ATOM 6735 C CA . TYR A 1 853 ? 24.366 -10.527 -18.042 1.00 98.62 853 TYR A CA 1
ATOM 6736 C C . TYR A 1 853 ? 25.670 -11.152 -18.555 1.00 98.62 853 TYR A C 1
ATOM 6738 O O . TYR A 1 853 ? 25.932 -12.331 -18.303 1.00 98.62 853 TYR A O 1
ATOM 6746 N N . LEU A 1 854 ? 26.485 -10.348 -19.243 1.00 97.94 854 LEU A N 1
ATOM 6747 C CA . LEU A 1 854 ? 27.809 -10.691 -19.762 1.00 97.94 854 LEU A CA 1
ATOM 6748 C C . LEU A 1 854 ? 28.872 -9.790 -19.122 1.00 97.94 854 LEU A C 1
ATOM 6750 O O . LEU A 1 854 ? 28.840 -8.572 -19.277 1.00 97.94 854 LEU A O 1
ATOM 6754 N N . GLU A 1 855 ? 29.839 -10.407 -18.442 1.00 95.25 855 GLU A N 1
ATOM 6755 C CA . GLU A 1 855 ? 30.921 -9.730 -17.704 1.00 95.25 855 GLU A CA 1
ATOM 6756 C C . GLU A 1 855 ? 31.985 -9.066 -18.593 1.00 95.25 855 GLU A C 1
ATOM 6758 O O . GLU A 1 855 ? 32.831 -8.333 -18.083 1.00 95.25 855 GLU A O 1
ATOM 6763 N N . SER A 1 856 ? 31.984 -9.369 -19.890 1.00 94.19 856 SER A N 1
ATOM 6764 C CA . SER A 1 856 ? 32.909 -8.861 -20.904 1.00 94.19 856 SER A CA 1
ATOM 6765 C C . SER A 1 856 ? 32.186 -8.743 -22.250 1.00 94.19 856 SER A C 1
ATOM 6767 O O . SER A 1 856 ? 31.170 -9.423 -22.443 1.00 94.19 856 SER A O 1
ATOM 6769 N N . PRO A 1 857 ? 32.712 -7.985 -23.230 1.00 95.25 857 PRO A N 1
ATOM 6770 C CA . PRO A 1 857 ? 32.240 -8.071 -24.607 1.00 95.25 857 PRO A CA 1
ATOM 6771 C C . PRO A 1 857 ? 32.370 -9.501 -25.154 1.00 95.25 857 PRO A C 1
ATOM 6773 O O . PRO A 1 857 ? 33.264 -10.253 -24.753 1.00 95.25 857 PRO A O 1
ATOM 6776 N N . GLY A 1 858 ? 31.474 -9.890 -26.060 1.00 94.69 858 GLY A N 1
ATOM 6777 C CA . GLY A 1 858 ? 31.428 -11.247 -26.608 1.00 94.69 858 GLY A CA 1
ATOM 6778 C C . GLY A 1 858 ? 30.081 -11.594 -27.237 1.00 94.69 858 GLY A C 1
ATOM 6779 O O . GLY A 1 858 ? 29.279 -10.710 -27.528 1.00 94.69 858 GLY A O 1
ATOM 6780 N N . ALA A 1 859 ? 29.838 -12.888 -27.444 1.00 95.31 859 ALA A N 1
ATOM 6781 C CA . ALA A 1 859 ? 28.580 -13.413 -27.972 1.00 95.31 859 ALA A CA 1
ATOM 6782 C C . ALA A 1 859 ? 27.852 -14.312 -26.957 1.00 95.31 859 ALA A C 1
ATOM 6784 O O . ALA A 1 859 ? 28.482 -14.896 -26.070 1.00 95.31 859 ALA A O 1
ATOM 6785 N N . VAL A 1 860 ? 26.531 -14.428 -27.113 1.00 97.06 860 VAL A N 1
ATOM 6786 C CA . VAL A 1 860 ? 25.660 -15.356 -26.377 1.00 97.06 860 VAL A CA 1
ATOM 6787 C C . VAL A 1 860 ? 24.523 -15.864 -27.267 1.00 97.06 860 VAL A C 1
ATOM 6789 O O . VAL A 1 860 ? 23.902 -15.092 -27.996 1.00 97.06 860 VAL A O 1
ATOM 6792 N N . THR A 1 861 ? 24.214 -17.155 -27.187 1.00 97.31 861 THR A N 1
ATOM 6793 C CA . THR A 1 861 ? 23.029 -17.774 -27.792 1.00 97.31 861 THR A CA 1
ATOM 6794 C C . THR A 1 861 ? 21.911 -17.853 -26.758 1.00 97.31 861 THR A C 1
ATOM 6796 O O . THR A 1 861 ? 21.982 -18.659 -25.831 1.00 97.31 861 THR A O 1
ATOM 6799 N N . VAL A 1 862 ? 20.843 -17.066 -26.921 1.00 95.69 862 VAL A N 1
ATOM 6800 C CA . VAL A 1 862 ? 19.669 -17.131 -26.027 1.00 95.69 862 VAL A CA 1
ATOM 6801 C C . VAL A 1 862 ? 18.647 -18.126 -26.577 1.00 95.69 862 VAL A C 1
ATOM 6803 O O . VAL A 1 862 ? 18.124 -17.956 -27.678 1.00 95.69 862 VAL A O 1
ATOM 6806 N N . ARG A 1 863 ? 18.341 -19.180 -25.814 1.00 91.81 863 ARG A N 1
ATOM 6807 C CA . ARG A 1 863 ? 17.417 -20.260 -26.196 1.00 91.81 863 ARG A CA 1
ATOM 6808 C C . ARG A 1 863 ? 15.959 -19.847 -25.969 1.00 91.81 863 ARG A C 1
ATOM 6810 O O . ARG A 1 863 ? 15.329 -20.235 -24.985 1.00 91.81 863 ARG A O 1
ATOM 6817 N N . VAL A 1 864 ? 15.423 -19.059 -26.898 1.00 87.38 864 VAL A N 1
ATOM 6818 C CA . VAL A 1 864 ? 14.002 -18.674 -26.927 1.00 87.38 864 VAL A CA 1
ATOM 6819 C C . VAL A 1 864 ? 13.155 -19.671 -27.745 1.00 87.38 864 VAL A C 1
ATOM 6821 O O . VAL A 1 864 ? 13.655 -20.212 -28.738 1.00 87.38 864 VAL A O 1
ATOM 6824 N N . PRO A 1 865 ? 11.878 -19.919 -27.377 1.00 83.12 865 PRO A N 1
ATOM 6825 C CA . PRO A 1 865 ? 10.887 -20.536 -28.257 1.00 83.12 865 PRO A CA 1
ATOM 6826 C C . PRO A 1 865 ? 10.745 -19.783 -29.584 1.00 83.12 865 PRO A C 1
ATOM 6828 O O . PRO A 1 865 ? 11.143 -18.626 -29.711 1.00 83.12 865 PRO A O 1
ATOM 6831 N N . ARG A 1 866 ? 10.144 -20.428 -30.588 1.00 75.75 866 ARG A N 1
ATOM 6832 C CA . ARG A 1 866 ? 9.877 -19.771 -31.871 1.00 75.75 866 ARG A CA 1
ATOM 6833 C C . ARG A 1 866 ? 8.838 -18.658 -31.689 1.00 75.75 866 ARG A C 1
ATOM 6835 O O . ARG A 1 866 ? 7.735 -18.929 -31.229 1.00 75.75 866 ARG A O 1
ATOM 6842 N N . GLY A 1 867 ? 9.175 -17.440 -32.103 1.00 79.94 867 GLY A N 1
ATOM 6843 C CA . GLY A 1 867 ? 8.319 -16.259 -31.966 1.00 79.94 867 GLY A CA 1
ATOM 6844 C C . GLY A 1 867 ? 8.929 -15.029 -32.641 1.00 79.94 867 GLY A C 1
ATOM 6845 O O . GLY A 1 867 ? 9.688 -15.159 -33.602 1.00 79.94 867 GLY A O 1
ATOM 6846 N N . ASN A 1 868 ? 8.623 -13.844 -32.118 1.00 82.38 868 ASN A N 1
ATOM 6847 C CA . ASN A 1 868 ? 9.318 -12.590 -32.413 1.00 82.38 868 ASN A CA 1
ATOM 6848 C C . ASN A 1 868 ? 9.732 -11.965 -31.073 1.00 82.38 868 ASN A C 1
ATOM 6850 O O . ASN A 1 868 ? 8.913 -11.909 -30.160 1.00 82.38 868 ASN A O 1
ATOM 6854 N N . TYR A 1 869 ? 10.968 -11.486 -30.946 1.00 88.81 869 TYR A N 1
ATOM 6855 C CA . TYR A 1 869 ? 11.475 -10.859 -29.725 1.00 88.81 869 TYR A CA 1
ATOM 6856 C C . TYR A 1 869 ? 12.432 -9.704 -30.053 1.00 88.81 869 TYR A C 1
ATOM 6858 O O . TYR A 1 869 ? 13.344 -9.874 -30.860 1.00 88.81 869 TYR A O 1
ATOM 6866 N N . ASP A 1 870 ? 12.274 -8.558 -29.397 1.00 92.81 870 ASP A N 1
ATOM 6867 C CA . ASP A 1 870 ? 13.261 -7.476 -29.412 1.00 92.81 870 ASP A CA 1
ATOM 6868 C C . ASP A 1 870 ? 14.412 -7.790 -28.460 1.00 92.81 870 ASP A C 1
ATOM 6870 O O . ASP A 1 870 ? 14.196 -7.947 -27.257 1.00 92.81 870 ASP A O 1
ATOM 6874 N N . ALA A 1 871 ? 15.636 -7.837 -28.979 1.00 95.94 871 ALA A N 1
ATOM 6875 C CA . ALA A 1 871 ? 16.847 -7.789 -28.172 1.00 95.94 871 ALA A CA 1
ATOM 6876 C C . ALA A 1 871 ? 17.255 -6.331 -27.918 1.00 95.94 871 ALA A C 1
ATOM 6878 O O . ALA A 1 871 ? 17.257 -5.506 -28.828 1.00 95.94 871 ALA A O 1
ATOM 6879 N N . LYS A 1 872 ? 17.648 -6.012 -26.683 1.00 97.19 872 LYS A N 1
ATOM 6880 C CA . LYS A 1 872 ? 18.217 -4.711 -26.305 1.00 97.19 872 LYS A CA 1
ATOM 6881 C C . LYS A 1 872 ? 19.501 -4.913 -25.517 1.00 97.19 872 LYS A C 1
ATOM 6883 O O . LYS A 1 872 ? 19.499 -5.612 -24.504 1.00 97.19 872 LYS A O 1
ATOM 6888 N N . TRP A 1 873 ? 20.575 -4.276 -25.966 1.00 97.94 873 TRP A N 1
ATOM 6889 C CA . TRP A 1 873 ? 21.841 -4.205 -25.246 1.00 97.94 873 TRP A CA 1
ATOM 6890 C C . TRP A 1 873 ? 21.831 -2.993 -24.319 1.00 97.94 873 TRP A C 1
ATOM 6892 O O . TRP A 1 873 ? 21.605 -1.873 -24.763 1.00 97.94 873 TRP A O 1
ATOM 6902 N N . ILE A 1 874 ? 22.066 -3.210 -23.031 1.00 98.19 874 ILE A N 1
ATOM 6903 C CA . ILE A 1 874 ? 22.046 -2.187 -21.984 1.00 98.19 874 ILE A CA 1
ATOM 6904 C C . ILE A 1 874 ? 23.424 -2.182 -21.326 1.00 98.19 874 ILE A C 1
ATOM 6906 O O . ILE A 1 874 ? 23.880 -3.212 -20.824 1.00 98.19 874 ILE A O 1
ATOM 6910 N N . ASN A 1 875 ? 24.104 -1.038 -21.329 1.00 97.44 875 ASN A N 1
ATOM 6911 C CA . ASN A 1 875 ? 25.433 -0.922 -20.735 1.00 97.44 875 ASN A CA 1
ATOM 6912 C C . ASN A 1 875 ? 25.327 -1.091 -19.211 1.00 97.44 875 ASN A C 1
ATOM 6914 O O . ASN A 1 875 ? 24.634 -0.325 -18.538 1.00 97.44 875 ASN A O 1
ATOM 6918 N N . ALA A 1 876 ? 26.018 -2.078 -18.638 1.00 96.75 876 ALA A N 1
ATOM 6919 C CA . ALA A 1 876 ? 25.857 -2.409 -17.222 1.00 96.75 876 ALA A CA 1
ATOM 6920 C C . ALA A 1 876 ? 26.486 -1.364 -16.272 1.00 96.75 876 ALA A C 1
ATOM 6922 O O . ALA A 1 876 ? 26.238 -1.401 -15.062 1.00 96.75 876 ALA A O 1
ATOM 6923 N N . ARG A 1 877 ? 27.298 -0.429 -16.792 1.00 94.50 877 ARG A N 1
ATOM 6924 C CA . ARG A 1 877 ? 27.879 0.704 -16.047 1.00 94.50 877 ARG A CA 1
ATOM 6925 C C . ARG A 1 877 ? 27.019 1.966 -16.159 1.00 94.50 877 ARG A C 1
ATOM 6927 O O . ARG A 1 877 ? 26.931 2.728 -15.202 1.00 94.50 877 ARG A O 1
ATOM 6934 N N . ASN A 1 878 ? 26.359 2.165 -17.299 1.00 94.44 878 ASN A N 1
ATOM 6935 C CA . ASN A 1 878 ? 25.420 3.257 -17.548 1.00 94.44 878 ASN A CA 1
ATOM 6936 C C . ASN A 1 878 ? 24.133 2.706 -18.176 1.00 94.44 878 ASN A C 1
ATOM 6938 O O . ASN A 1 878 ? 23.976 2.724 -19.393 1.00 94.44 878 ASN A O 1
ATOM 6942 N N . THR A 1 879 ? 23.171 2.283 -17.358 1.00 94.75 879 THR A N 1
ATOM 6943 C CA . THR A 1 879 ? 21.936 1.618 -17.819 1.00 94.75 879 THR A CA 1
ATOM 6944 C C . THR A 1 879 ? 20.965 2.516 -18.606 1.00 94.75 879 THR A C 1
ATOM 6946 O O . THR A 1 879 ? 19.886 2.071 -18.988 1.00 94.75 879 THR A O 1
ATOM 6949 N N . LYS A 1 880 ? 21.349 3.772 -18.885 1.00 93.12 880 LYS A N 1
ATOM 6950 C CA . LYS A 1 880 ? 20.687 4.674 -19.844 1.00 93.12 880 LYS A CA 1
ATOM 6951 C C . LYS A 1 880 ? 21.219 4.530 -21.276 1.00 93.12 880 LYS A C 1
ATOM 6953 O O . LYS A 1 880 ? 20.533 4.943 -22.205 1.00 93.12 880 LYS A O 1
ATOM 6958 N N . ASP A 1 881 ? 22.420 3.982 -21.459 1.00 96.50 881 ASP A N 1
ATOM 6959 C CA . ASP A 1 881 ? 22.939 3.575 -22.767 1.00 96.50 881 ASP A CA 1
ATOM 6960 C C . ASP A 1 881 ? 22.284 2.238 -23.144 1.00 96.50 881 ASP A C 1
ATOM 6962 O O . ASP A 1 881 ? 22.706 1.162 -22.709 1.00 96.50 881 ASP A O 1
ATOM 6966 N N . VAL A 1 882 ? 21.181 2.353 -23.887 1.00 96.44 882 VAL A N 1
ATOM 6967 C CA . VAL A 1 882 ? 20.371 1.247 -24.400 1.00 96.44 882 VAL A CA 1
ATOM 6968 C C . VAL A 1 882 ? 20.434 1.274 -25.921 1.00 96.44 882 VAL A C 1
ATOM 6970 O O . VAL A 1 882 ? 20.113 2.285 -26.547 1.00 96.44 882 VAL A O 1
ATOM 6973 N N . ARG A 1 883 ? 20.830 0.151 -26.515 1.00 96.38 883 ARG A N 1
ATOM 6974 C CA . ARG A 1 883 ? 21.082 -0.011 -27.948 1.00 96.38 883 ARG A CA 1
ATOM 6975 C C . ARG A 1 883 ? 20.265 -1.172 -28.495 1.00 96.38 883 ARG A C 1
ATOM 6977 O O . ARG A 1 883 ? 19.989 -2.137 -27.781 1.00 96.38 883 ARG A O 1
ATOM 6984 N N . ASP A 1 884 ? 19.881 -1.078 -29.761 1.00 94.62 884 ASP A N 1
ATOM 6985 C CA . ASP A 1 884 ? 19.151 -2.150 -30.434 1.00 94.62 884 ASP A CA 1
ATOM 6986 C C . ASP A 1 884 ? 20.046 -3.393 -30.599 1.00 94.62 884 ASP A C 1
ATOM 6988 O O . ASP A 1 884 ? 21.197 -3.296 -31.029 1.00 94.62 884 ASP A O 1
ATOM 6992 N N . GLY A 1 885 ? 19.524 -4.557 -30.213 1.00 91.44 885 GLY A N 1
ATOM 6993 C CA . GLY A 1 885 ? 20.118 -5.872 -30.463 1.00 91.44 885 GLY A CA 1
ATOM 6994 C C . GLY A 1 885 ? 19.461 -6.610 -31.635 1.00 91.44 885 GLY A C 1
ATOM 6995 O O . GLY A 1 885 ? 19.924 -7.688 -32.006 1.00 91.44 885 GLY A O 1
ATOM 6996 N N . GLY A 1 886 ? 18.405 -6.043 -32.224 1.00 91.56 886 GLY A N 1
ATOM 6997 C CA . GLY A 1 886 ? 17.677 -6.590 -33.361 1.00 91.56 886 GLY A CA 1
ATOM 6998 C C . GLY A 1 886 ? 16.586 -7.600 -32.991 1.00 91.56 886 GLY A C 1
ATOM 6999 O O . GLY A 1 886 ? 16.264 -7.845 -31.828 1.00 91.56 886 GLY A O 1
ATOM 7000 N N . LEU A 1 887 ? 15.993 -8.195 -34.029 1.00 89.56 887 LEU A N 1
ATOM 7001 C CA . LEU A 1 887 ? 14.867 -9.122 -33.916 1.00 89.56 887 LEU A CA 1
ATOM 7002 C C . LEU A 1 887 ? 15.339 -10.579 -33.790 1.00 89.56 887 LEU A C 1
ATOM 7004 O O . LEU A 1 887 ? 15.801 -11.182 -34.761 1.00 89.56 887 LEU A O 1
ATOM 7008 N N . VAL A 1 888 ? 15.129 -11.175 -32.619 1.00 88.94 888 VAL A N 1
ATOM 7009 C CA . VAL A 1 888 ? 15.329 -12.607 -32.354 1.00 88.94 888 VAL A CA 1
ATOM 7010 C C . VAL A 1 888 ? 14.033 -13.362 -32.671 1.00 88.94 888 VAL A C 1
ATOM 7012 O O . VAL A 1 888 ? 12.940 -12.882 -32.374 1.00 88.94 888 VAL A O 1
ATOM 7015 N N . LYS A 1 889 ? 14.125 -14.552 -33.278 1.00 79.12 889 LYS A N 1
ATOM 7016 C CA . LYS A 1 889 ? 12.946 -15.380 -33.636 1.00 79.12 889 LYS A CA 1
ATOM 7017 C C . LYS A 1 889 ? 12.969 -16.817 -33.114 1.00 79.12 889 LYS A C 1
ATOM 7019 O O . LYS A 1 889 ? 11.970 -17.524 -33.201 1.00 79.12 889 LYS A O 1
ATOM 7024 N N . THR A 1 890 ? 14.130 -17.264 -32.656 1.00 81.19 890 THR A N 1
ATOM 7025 C CA . THR A 1 890 ? 14.466 -18.619 -32.200 1.00 81.19 890 THR A CA 1
ATOM 7026 C C . THR A 1 890 ? 15.869 -18.546 -31.585 1.00 81.19 890 THR A C 1
ATOM 7028 O O . THR A 1 890 ? 16.508 -17.494 -31.664 1.00 81.19 890 THR A O 1
ATOM 7031 N N . ALA A 1 891 ? 16.377 -19.639 -31.017 1.00 84.88 891 ALA A N 1
ATOM 7032 C CA . ALA A 1 891 ? 17.769 -19.728 -30.580 1.00 84.88 891 ALA A CA 1
ATOM 7033 C C . ALA A 1 891 ? 18.761 -19.318 -31.692 1.00 84.88 891 ALA A C 1
ATOM 7035 O O . ALA A 1 891 ? 18.751 -19.892 -32.782 1.00 84.88 891 ALA A O 1
ATOM 7036 N N . GLY A 1 892 ? 19.622 -18.344 -31.395 1.00 83.25 892 GLY A N 1
ATOM 7037 C CA . GLY A 1 892 ? 20.664 -17.831 -32.287 1.00 83.25 892 GLY A CA 1
ATOM 7038 C C . GLY A 1 892 ? 21.632 -16.896 -31.544 1.00 83.25 892 GLY A C 1
ATOM 7039 O O . GLY A 1 892 ? 21.279 -16.410 -30.465 1.00 83.25 892 GLY A O 1
ATOM 7040 N N . PRO A 1 893 ? 22.851 -16.679 -32.071 1.00 91.44 893 PRO A N 1
ATOM 7041 C CA . PRO A 1 893 ? 23.883 -15.891 -31.405 1.00 91.44 893 PRO A CA 1
ATOM 7042 C C . PRO A 1 893 ? 23.629 -14.383 -31.522 1.00 91.44 893 PRO A C 1
ATOM 7044 O O . PRO A 1 893 ? 23.249 -13.879 -32.580 1.00 91.44 893 PRO A O 1
ATOM 7047 N N . LEU A 1 894 ? 23.905 -13.662 -30.439 1.00 95.69 894 LEU A N 1
ATOM 7048 C CA . LEU A 1 894 ? 23.840 -12.206 -30.324 1.00 95.69 894 LEU A CA 1
ATOM 7049 C C . LEU A 1 894 ? 25.169 -11.699 -29.761 1.00 95.69 894 LEU A C 1
ATOM 7051 O O . LEU A 1 894 ? 25.639 -12.210 -28.745 1.00 95.69 894 LEU A O 1
ATOM 7055 N N . THR A 1 895 ? 25.759 -10.688 -30.398 1.00 95.75 895 THR A N 1
ATOM 7056 C CA . THR A 1 895 ? 27.066 -10.123 -30.016 1.00 95.75 895 THR A CA 1
ATOM 7057 C C . THR A 1 895 ? 26.895 -8.751 -29.371 1.00 95.75 895 THR A C 1
ATOM 7059 O O . THR A 1 895 ? 26.105 -7.940 -29.856 1.00 95.75 895 THR A O 1
ATOM 7062 N N . THR A 1 896 ? 27.641 -8.479 -28.299 1.00 95.19 896 THR A N 1
ATOM 7063 C CA . THR A 1 896 ? 27.652 -7.175 -27.622 1.00 95.19 896 THR A CA 1
ATOM 7064 C C . THR A 1 896 ? 28.169 -6.058 -28.540 1.00 95.19 896 THR A C 1
ATOM 7066 O O . THR A 1 896 ? 28.999 -6.307 -29.427 1.00 95.19 896 THR A O 1
ATOM 7069 N N . PRO A 1 897 ? 27.823 -4.791 -28.256 1.00 94.00 897 PRO A N 1
ATOM 7070 C CA . PRO A 1 897 ? 28.648 -3.661 -28.669 1.00 94.00 897 PRO A CA 1
ATOM 7071 C C . PRO A 1 897 ? 30.104 -3.852 -28.210 1.00 94.00 897 PRO A C 1
ATOM 7073 O O . PRO A 1 897 ? 30.379 -4.541 -27.223 1.00 94.00 897 PRO A O 1
ATOM 7076 N N . GLN A 1 898 ? 31.045 -3.275 -28.956 1.00 89.19 898 GLN A N 1
ATOM 7077 C CA . GLN A 1 898 ? 32.486 -3.449 -28.719 1.00 89.19 898 GLN A CA 1
ATOM 7078 C C . GLN A 1 898 ? 33.066 -2.351 -27.811 1.00 89.19 898 GLN A C 1
ATOM 7080 O O . GLN A 1 898 ? 34.096 -2.540 -27.172 1.00 89.19 898 GLN A O 1
ATOM 7085 N N . ASP A 1 899 ? 32.383 -1.212 -27.719 1.00 85.62 899 ASP A N 1
ATOM 7086 C CA . ASP A 1 899 ? 32.700 -0.062 -26.876 1.00 85.62 899 ASP A CA 1
ATOM 7087 C C . ASP A 1 899 ? 32.028 -0.181 -25.495 1.00 85.62 899 ASP A C 1
ATOM 7089 O O . ASP A 1 899 ? 31.111 0.557 -25.139 1.00 85.62 899 ASP A O 1
ATOM 7093 N N . GLY A 1 900 ? 32.477 -1.148 -24.696 1.00 82.62 900 GLY A N 1
ATOM 7094 C CA . GLY A 1 900 ? 32.003 -1.327 -23.327 1.00 82.62 900 GLY A CA 1
ATOM 7095 C C . GLY A 1 900 ? 32.807 -2.360 -22.546 1.00 82.62 900 GLY A C 1
ATOM 7096 O O . GLY A 1 900 ? 33.594 -3.110 -23.112 1.00 82.62 900 GLY A O 1
ATOM 7097 N N . ASP A 1 901 ? 32.595 -2.383 -21.233 1.00 91.94 901 ASP A N 1
ATOM 7098 C CA . ASP A 1 901 ? 33.235 -3.324 -20.307 1.00 91.94 901 ASP A CA 1
ATOM 7099 C C . ASP A 1 901 ? 32.350 -4.554 -20.056 1.00 91.94 901 ASP A C 1
ATOM 7101 O O . ASP A 1 901 ? 32.822 -5.682 -20.094 1.00 91.94 901 ASP A O 1
ATOM 7105 N N . ASP A 1 902 ? 31.054 -4.355 -19.832 1.00 96.31 902 ASP A N 1
ATOM 7106 C CA . ASP A 1 902 ? 30.098 -5.411 -19.516 1.00 96.31 902 ASP A CA 1
ATOM 7107 C C . ASP A 1 902 ? 28.663 -4.971 -19.842 1.00 96.31 902 ASP A C 1
ATOM 7109 O O . ASP A 1 902 ? 28.315 -3.783 -19.803 1.00 96.31 902 ASP A O 1
ATOM 7113 N N . TRP A 1 903 ? 27.828 -5.943 -20.201 1.00 98.06 903 TRP A N 1
ATOM 7114 C CA . TRP A 1 903 ? 26.562 -5.702 -20.888 1.00 98.06 903 TRP A CA 1
ATOM 7115 C C . TRP A 1 903 ? 25.438 -6.579 -20.346 1.00 98.06 903 TRP A C 1
ATOM 7117 O O . TRP A 1 903 ? 25.620 -7.755 -20.034 1.00 98.06 903 TRP A O 1
ATOM 7127 N N . LEU A 1 904 ? 24.244 -6.002 -20.299 1.00 98.44 904 LEU A N 1
ATOM 7128 C CA . LEU A 1 904 ? 22.990 -6.719 -20.129 1.00 98.44 904 LEU A CA 1
ATOM 7129 C C . LEU A 1 904 ? 22.318 -6.855 -21.498 1.00 98.44 904 LEU A C 1
ATOM 7131 O O . LEU A 1 904 ? 22.225 -5.885 -22.247 1.00 98.44 904 LEU A O 1
ATOM 7135 N N . LEU A 1 905 ? 21.825 -8.044 -21.810 1.00 98.25 905 LEU A N 1
ATOM 7136 C CA . LEU A 1 905 ? 20.954 -8.318 -22.944 1.00 98.25 905 LEU A CA 1
ATOM 7137 C C . LEU A 1 905 ? 19.546 -8.563 -22.411 1.00 98.25 905 LEU A C 1
ATOM 7139 O O . LEU A 1 905 ? 19.328 -9.535 -21.690 1.00 98.25 905 LEU A O 1
ATOM 7143 N N . TRP A 1 906 ? 18.586 -7.719 -22.777 1.00 97.69 906 TRP A N 1
ATOM 7144 C CA . TRP A 1 906 ? 17.173 -7.964 -22.497 1.00 97.69 906 TRP A CA 1
ATOM 7145 C C . TRP A 1 906 ? 16.472 -8.364 -23.797 1.00 97.69 906 TRP A C 1
ATOM 7147 O O . TRP A 1 906 ? 16.302 -7.536 -24.689 1.00 97.69 906 TRP A O 1
ATOM 7157 N N . VAL A 1 907 ? 16.104 -9.641 -23.918 1.00 95.44 907 VAL A N 1
ATOM 7158 C CA . VAL A 1 907 ? 15.276 -10.168 -25.013 1.00 95.44 907 VAL A CA 1
ATOM 7159 C C . VAL A 1 907 ? 13.825 -10.195 -24.535 1.00 95.44 907 VAL A C 1
ATOM 7161 O O . VAL A 1 907 ? 13.524 -10.843 -23.532 1.00 95.44 907 VAL A O 1
ATOM 7164 N N . ILE A 1 908 ? 12.934 -9.486 -25.225 1.00 91.12 908 ILE A N 1
ATOM 7165 C CA . ILE A 1 908 ? 11.534 -9.252 -24.833 1.00 91.12 908 ILE A CA 1
ATOM 7166 C C . ILE A 1 908 ? 10.621 -9.667 -25.985 1.00 91.12 908 ILE A C 1
ATOM 7168 O O . ILE A 1 908 ? 10.854 -9.263 -27.119 1.00 91.12 908 ILE A O 1
ATOM 7172 N N . GLY A 1 909 ? 9.585 -10.460 -25.724 1.00 78.44 909 GLY A N 1
ATOM 7173 C CA . GLY A 1 909 ? 8.648 -10.911 -26.751 1.00 78.44 909 GLY A CA 1
ATOM 7174 C C . GLY A 1 909 ? 7.906 -9.753 -27.413 1.00 78.44 909 GLY A C 1
ATOM 7175 O O . GLY A 1 909 ? 7.221 -8.989 -26.738 1.00 78.44 909 GLY A O 1
ATOM 7176 N N . ARG A 1 910 ? 7.981 -9.678 -28.746 1.00 61.88 910 ARG A N 1
ATOM 7177 C CA . ARG A 1 910 ? 7.013 -8.946 -29.567 1.00 61.88 910 ARG A CA 1
ATOM 7178 C C . ARG A 1 910 ? 5.731 -9.775 -29.666 1.00 61.88 910 ARG A C 1
ATOM 7180 O O . ARG A 1 910 ? 5.469 -10.411 -30.688 1.00 61.88 910 ARG A O 1
ATOM 7187 N N . GLY A 1 911 ? 4.946 -9.749 -28.591 1.00 44.00 911 GLY A N 1
ATOM 7188 C CA . GLY A 1 911 ? 3.509 -9.559 -28.779 1.00 44.00 911 GLY A CA 1
ATOM 7189 C C . GLY A 1 911 ? 3.260 -8.157 -29.346 1.00 44.00 911 GLY A C 1
ATOM 7190 O O . GLY A 1 911 ? 4.190 -7.345 -29.435 1.00 44.00 911 GLY A O 1
ATOM 7191 N N . ASP A 1 912 ? 2.028 -7.860 -29.743 1.00 28.59 912 ASP A N 1
ATOM 7192 C CA . ASP A 1 912 ? 1.682 -6.510 -30.183 1.00 28.59 912 ASP A CA 1
ATOM 7193 C C . ASP A 1 912 ? 1.971 -5.475 -29.089 1.00 28.59 912 ASP A C 1
ATOM 7195 O O . ASP A 1 912 ? 1.920 -5.758 -27.888 1.00 28.59 912 ASP A O 1
ATOM 7199 N N . ALA A 1 913 ? 2.328 -4.260 -29.506 1.00 31.09 913 ALA A N 1
ATOM 7200 C CA . ALA A 1 913 ? 2.851 -3.221 -28.623 1.00 31.09 913 ALA A CA 1
ATOM 7201 C C . ALA A 1 913 ? 1.751 -2.540 -27.779 1.00 31.09 913 ALA A C 1
ATOM 7203 O O . ALA A 1 913 ? 1.631 -1.313 -27.775 1.00 31.09 913 ALA A O 1
ATOM 7204 N N . THR A 1 914 ? 0.909 -3.325 -27.095 1.00 30.20 914 THR A N 1
ATOM 7205 C CA . THR A 1 914 ? -0.107 -2.844 -26.142 1.00 30.20 914 THR A CA 1
ATOM 7206 C C . THR A 1 914 ? -0.607 -3.902 -25.137 1.00 30.20 914 THR A C 1
ATOM 7208 O O . THR A 1 914 ? -1.757 -3.841 -24.720 1.00 30.20 914 THR A O 1
ATOM 7211 N N . GLU A 1 915 ? 0.235 -4.826 -24.654 1.00 28.72 915 GLU A N 1
ATOM 7212 C CA . GLU A 1 915 ? -0.091 -5.565 -23.415 1.00 28.72 915 GLU A CA 1
ATOM 7213 C C . GLU A 1 915 ? 0.481 -4.868 -22.167 1.00 28.72 915 GLU A C 1
ATOM 7215 O O . GLU A 1 915 ? 1.664 -4.970 -21.828 1.00 28.72 915 GLU A O 1
ATOM 7220 N N . VAL A 1 916 ? -0.408 -4.178 -21.440 1.00 30.91 916 VAL A N 1
ATOM 7221 C CA . VAL A 1 916 ? -0.257 -3.935 -19.993 1.00 30.91 916 VAL A CA 1
ATOM 7222 C C . VAL A 1 916 ? -0.106 -5.293 -19.294 1.00 30.91 916 VAL A C 1
ATOM 7224 O O . VAL A 1 916 ? -0.609 -6.293 -19.792 1.00 30.91 916 VAL A O 1
ATOM 7227 N N . ALA A 1 917 ? 0.599 -5.358 -18.159 1.00 28.17 917 ALA A N 1
ATOM 7228 C CA . ALA A 1 917 ? 0.997 -6.613 -17.515 1.00 28.17 917 ALA A CA 1
ATOM 7229 C C . ALA A 1 917 ? -0.176 -7.580 -17.230 1.00 28.17 917 ALA A C 1
ATOM 7231 O O . ALA A 1 917 ? -0.787 -7.544 -16.163 1.00 28.17 917 ALA A O 1
ATOM 7232 N N . VAL A 1 918 ? -0.429 -8.491 -18.175 1.00 34.97 918 VAL A N 1
ATOM 7233 C CA . VAL A 1 918 ? -1.552 -9.429 -18.141 1.00 34.97 918 VAL A CA 1
ATOM 7234 C C . VAL A 1 918 ? -1.443 -10.356 -16.934 1.00 34.97 918 VAL A C 1
ATOM 7236 O O . VAL A 1 918 ? -0.500 -11.157 -16.814 1.00 34.97 918 VAL A O 1
ATOM 7239 N N . SER A 1 919 ? -2.440 -10.254 -16.055 1.00 39.25 919 SER A N 1
ATOM 7240 C CA . SER A 1 919 ? -2.829 -11.328 -15.144 1.00 39.25 919 SER A CA 1
ATOM 7241 C C . SER A 1 919 ? -3.407 -12.440 -16.029 1.00 39.25 919 SER A C 1
ATOM 7243 O O . SER A 1 919 ? -4.366 -12.162 -16.748 1.00 39.25 919 SER A O 1
ATOM 7245 N N . PRO A 1 920 ? -2.810 -13.649 -16.089 1.00 52.91 920 PRO A N 1
ATOM 7246 C CA . PRO A 1 920 ? -3.286 -14.688 -16.997 1.00 52.91 920 PRO A CA 1
ATOM 7247 C C . PRO A 1 920 ? -4.751 -14.999 -16.685 1.00 52.91 920 PRO A C 1
ATOM 7249 O O . PRO A 1 920 ? -5.101 -15.247 -15.529 1.00 52.91 920 PRO A O 1
ATOM 7252 N N . GLY A 1 921 ? -5.595 -14.939 -17.715 1.00 57.25 921 GLY A N 1
ATOM 7253 C CA . GLY A 1 921 ? -7.030 -15.128 -17.563 1.00 57.25 921 GLY A CA 1
ATOM 7254 C C . GLY A 1 921 ? -7.395 -16.503 -17.014 1.00 57.25 921 GLY A C 1
ATOM 7255 O O . GLY A 1 921 ? -6.624 -17.463 -17.051 1.00 57.25 921 GLY A O 1
ATOM 7256 N N . THR A 1 922 ? -8.617 -16.592 -16.506 1.00 84.19 922 THR A N 1
ATOM 7257 C CA . THR A 1 922 ? -9.203 -17.843 -16.023 1.00 84.19 922 THR A CA 1
ATOM 7258 C C . THR A 1 922 ? -9.487 -18.818 -17.167 1.00 84.19 922 THR A C 1
ATOM 7260 O O . THR A 1 922 ? -9.358 -20.026 -16.969 1.00 84.19 922 THR A O 1
ATOM 7263 N N . ALA A 1 923 ? -9.827 -18.328 -18.358 1.00 88.25 923 ALA A N 1
ATOM 7264 C CA . ALA A 1 923 ? -9.989 -19.145 -19.558 1.00 88.25 923 ALA A CA 1
ATOM 7265 C C . ALA A 1 923 ? -9.810 -18.319 -20.841 1.00 88.25 923 ALA A C 1
ATOM 7267 O O . ALA A 1 923 ? -9.722 -17.095 -20.790 1.00 88.25 923 ALA A O 1
ATOM 7268 N N . GLU A 1 924 ? -9.791 -18.999 -21.985 1.00 91.06 924 GLU A N 1
ATOM 7269 C CA . GLU A 1 924 ? -9.973 -18.406 -23.314 1.00 91.06 924 GLU A CA 1
ATOM 7270 C C . GLU A 1 924 ? -11.338 -18.860 -23.842 1.00 91.06 924 GLU A C 1
ATOM 7272 O O . GLU A 1 924 ? -11.624 -20.063 -23.840 1.00 91.06 924 GLU A O 1
ATOM 7277 N N . GLY A 1 925 ? -12.179 -17.913 -24.254 1.00 90.00 925 GLY A N 1
ATOM 7278 C CA . GLY A 1 925 ? -13.582 -18.142 -24.592 1.00 90.00 925 GLY A CA 1
ATOM 7279 C C . GLY A 1 925 ? -14.424 -16.866 -24.527 1.00 90.00 925 GLY A C 1
ATOM 7280 O O . GLY A 1 925 ? -13.920 -15.794 -24.193 1.00 90.00 925 GLY A O 1
ATOM 7281 N N . VAL A 1 926 ? -15.705 -17.020 -24.849 1.00 90.75 926 VAL A N 1
ATOM 7282 C CA . VAL A 1 926 ? -16.742 -15.980 -24.922 1.00 90.75 926 VAL A CA 1
ATOM 7283 C C . VAL A 1 926 ? -17.994 -16.428 -24.168 1.00 90.75 926 VAL A C 1
ATOM 7285 O O . VAL A 1 926 ? -18.145 -17.627 -23.919 1.00 90.75 926 VAL A O 1
ATOM 7288 N N . PHE A 1 927 ? -18.880 -15.488 -23.828 1.00 90.62 927 PHE A N 1
ATOM 7289 C CA . PHE A 1 927 ? -20.112 -15.740 -23.058 1.00 90.62 927 PHE A CA 1
ATOM 7290 C C . PHE A 1 927 ? -19.844 -16.605 -21.800 1.00 90.62 927 PHE A C 1
ATOM 7292 O O . PHE A 1 927 ? -20.215 -17.780 -21.757 1.00 90.62 927 PHE A O 1
ATOM 7299 N N . PRO A 1 928 ? -19.088 -16.094 -20.811 1.00 93.69 928 PRO A N 1
ATOM 7300 C CA . PRO A 1 928 ? -18.859 -16.821 -19.570 1.00 93.69 928 PRO A CA 1
ATOM 7301 C C . PRO A 1 928 ? -20.110 -16.801 -18.687 1.00 93.69 928 PRO A C 1
ATOM 7303 O O . PRO A 1 928 ? -20.667 -15.733 -18.506 1.00 93.69 928 PRO A O 1
ATOM 7306 N N . ASP A 1 929 ? -20.466 -17.917 -18.053 1.00 94.50 929 ASP A N 1
ATOM 7307 C CA . ASP A 1 929 ? -21.476 -17.963 -16.978 1.00 94.50 929 ASP A CA 1
ATOM 7308 C C . ASP A 1 929 ? -20.962 -18.799 -15.788 1.00 94.50 929 ASP A C 1
ATOM 7310 O O . ASP A 1 929 ? -20.072 -19.646 -15.938 1.00 94.50 929 ASP A O 1
ATOM 7314 N N . LEU A 1 930 ? -21.430 -18.513 -14.571 1.00 95.69 930 LEU A N 1
ATOM 7315 C CA . LEU A 1 930 ? -20.835 -18.974 -13.325 1.00 95.69 930 LEU A CA 1
ATOM 7316 C C . LEU A 1 930 ? -21.847 -19.167 -12.184 1.00 95.69 930 LEU A C 1
ATOM 7318 O O . LEU A 1 930 ? -22.766 -18.387 -11.982 1.00 95.69 930 LEU A O 1
ATOM 7322 N N . GLN A 1 931 ? -21.587 -20.159 -11.329 1.00 96.00 931 GLN A N 1
ATOM 7323 C CA . GLN A 1 931 ? -22.376 -20.401 -10.116 1.00 96.00 931 GLN A CA 1
ATOM 7324 C C . GLN A 1 931 ? -21.523 -20.835 -8.923 1.00 96.00 931 GLN A C 1
ATOM 7326 O O . GLN A 1 931 ? -20.478 -21.479 -9.061 1.00 96.00 931 GLN A O 1
ATOM 7331 N N . VAL A 1 932 ? -21.997 -20.516 -7.718 1.00 94.31 932 VAL A N 1
ATOM 7332 C CA . VAL A 1 932 ? -21.312 -20.810 -6.450 1.00 94.31 932 VAL A CA 1
ATOM 7333 C C . VAL A 1 932 ? -22.007 -21.969 -5.741 1.00 94.31 932 VAL A C 1
ATOM 7335 O O . VAL A 1 932 ? -23.176 -21.871 -5.373 1.00 94.31 932 VAL A O 1
ATOM 7338 N N . ASP A 1 933 ? -21.295 -23.074 -5.501 1.00 93.06 933 ASP A N 1
ATOM 7339 C CA . ASP A 1 933 ? -21.883 -24.197 -4.767 1.00 93.06 933 ASP A CA 1
ATOM 7340 C C . ASP A 1 933 ? -21.924 -23.960 -3.249 1.00 93.06 933 ASP A C 1
ATOM 7342 O O . ASP A 1 933 ? -21.312 -23.041 -2.702 1.00 93.06 933 ASP A O 1
ATOM 7346 N N . ARG A 1 934 ? -22.658 -24.816 -2.528 1.00 87.38 934 ARG A N 1
ATOM 7347 C CA . ARG A 1 934 ? -22.894 -24.667 -1.079 1.00 87.38 934 ARG A CA 1
ATOM 7348 C C . ARG A 1 934 ? -21.613 -24.640 -0.223 1.00 87.38 934 ARG A C 1
ATOM 7350 O O . ARG A 1 934 ? -21.684 -24.218 0.929 1.00 87.38 934 ARG A O 1
ATOM 7357 N N . ARG A 1 935 ? -20.462 -25.066 -0.761 1.00 86.50 935 ARG A N 1
ATOM 7358 C CA . ARG A 1 935 ? -19.134 -25.050 -0.114 1.00 86.50 935 ARG A CA 1
ATOM 7359 C C . ARG A 1 935 ? -18.347 -23.765 -0.401 1.00 86.50 935 ARG A C 1
ATOM 7361 O O . ARG A 1 935 ? -17.233 -23.623 0.094 1.00 86.50 935 ARG A O 1
ATOM 7368 N N . GLY A 1 936 ? -18.895 -22.869 -1.223 1.00 88.00 936 GLY A N 1
ATOM 7369 C CA . GLY A 1 936 ? -18.218 -21.687 -1.749 1.00 88.00 936 GLY A CA 1
ATOM 7370 C C . GLY A 1 936 ? -17.297 -21.972 -2.938 1.00 88.00 936 GLY A C 1
ATOM 7371 O O . GLY A 1 936 ? -16.689 -21.036 -3.447 1.00 88.00 936 GLY A O 1
ATOM 7372 N N . ASP A 1 937 ? -17.171 -23.225 -3.397 1.00 93.75 937 ASP A N 1
ATOM 7373 C CA . ASP A 1 937 ? -16.431 -23.501 -4.628 1.00 93.75 937 ASP A CA 1
ATOM 7374 C C . ASP A 1 937 ? -17.195 -22.912 -5.832 1.00 93.75 937 ASP A C 1
ATOM 7376 O O . ASP A 1 937 ? -18.413 -23.066 -5.951 1.00 93.75 937 ASP A O 1
ATOM 7380 N N . LEU A 1 938 ? -16.459 -22.297 -6.755 1.00 96.06 938 LEU A N 1
ATOM 7381 C CA . LEU A 1 938 ? -16.998 -21.626 -7.935 1.00 96.06 938 LEU A CA 1
ATOM 7382 C C . LEU A 1 938 ? -16.937 -22.550 -9.160 1.00 96.06 938 LEU A C 1
ATOM 7384 O O . LEU A 1 938 ? -15.921 -23.199 -9.415 1.00 96.06 938 LEU A O 1
ATOM 7388 N N . HIS A 1 939 ? -18.013 -22.580 -9.935 1.00 97.31 939 HIS A N 1
ATOM 7389 C CA . HIS A 1 939 ? -18.156 -23.301 -11.198 1.00 97.31 939 HIS A CA 1
ATOM 7390 C C . HIS A 1 939 ? -18.314 -22.278 -12.326 1.00 97.31 939 HIS A C 1
ATOM 7392 O O . HIS A 1 939 ? -18.967 -21.263 -12.119 1.00 97.31 939 HIS A O 1
ATOM 7398 N N . LEU A 1 940 ? -17.701 -22.528 -13.483 1.00 97.62 940 LEU A N 1
ATOM 7399 C CA . LEU A 1 940 ? -17.652 -21.612 -14.627 1.00 97.62 940 LEU A CA 1
ATOM 7400 C C . LEU A 1 940 ? -17.853 -22.405 -15.926 1.00 97.62 940 LEU A C 1
ATOM 7402 O O . LEU A 1 940 ? -17.179 -23.424 -16.116 1.00 97.62 940 LEU A O 1
ATOM 7406 N N . VAL A 1 941 ? -18.703 -21.912 -16.824 1.00 97.06 941 VAL A N 1
ATOM 7407 C CA . VAL A 1 941 ? -18.837 -22.349 -18.224 1.00 97.06 941 VAL A CA 1
ATOM 7408 C C . VAL A 1 941 ? -18.535 -21.209 -19.192 1.00 97.06 941 VAL A C 1
ATOM 7410 O O . VAL A 1 941 ? -18.497 -20.049 -18.793 1.00 97.06 941 VAL A O 1
ATOM 7413 N N . TYR A 1 942 ? -18.239 -21.551 -20.447 1.00 94.88 942 TYR A N 1
ATOM 7414 C CA . TYR A 1 942 ? -18.025 -20.591 -21.536 1.00 94.88 942 TYR A CA 1
ATOM 7415 C C . TYR A 1 942 ? -18.035 -21.264 -22.910 1.00 94.88 942 TYR A C 1
ATOM 7417 O O . TYR A 1 942 ? -17.737 -22.458 -23.043 1.00 94.88 942 TYR A O 1
ATOM 7425 N N . GLY A 1 943 ? -18.334 -20.477 -23.943 1.00 91.50 943 GLY A N 1
ATOM 7426 C CA . GLY A 1 943 ? -18.225 -20.867 -25.343 1.00 91.50 943 GLY A CA 1
ATOM 7427 C C . GLY A 1 943 ? -16.811 -20.687 -25.912 1.00 91.50 943 GLY A C 1
ATOM 7428 O O . GLY A 1 943 ? -16.116 -19.721 -25.600 1.00 91.50 943 GLY A O 1
ATOM 7429 N N . ARG A 1 944 ? -16.370 -21.596 -26.788 1.00 90.56 944 ARG A N 1
ATOM 7430 C CA . ARG A 1 944 ? -15.201 -21.415 -27.673 1.00 90.56 944 ARG A CA 1
ATOM 7431 C C . ARG A 1 944 ? -15.312 -22.353 -28.875 1.00 90.56 944 ARG A C 1
ATOM 7433 O O . ARG A 1 944 ? -15.411 -23.558 -28.673 1.00 90.56 944 ARG A O 1
ATOM 7440 N N . GLN A 1 945 ? -15.245 -21.829 -30.104 1.00 81.38 945 GLN A N 1
ATOM 7441 C CA . GLN A 1 945 ? -15.335 -22.621 -31.350 1.00 81.38 945 GLN A CA 1
ATOM 7442 C C . GLN A 1 945 ? -16.560 -23.563 -31.368 1.00 81.38 945 GLN A C 1
ATOM 7444 O O . GLN A 1 945 ? -16.419 -24.786 -31.425 1.00 81.38 945 GLN A O 1
ATOM 7449 N N . ASP A 1 946 ? -17.756 -22.977 -31.242 1.00 83.25 946 ASP A N 1
ATOM 7450 C CA . ASP A 1 946 ? -19.075 -23.640 -31.245 1.00 83.25 946 ASP A CA 1
ATOM 7451 C C . ASP A 1 946 ? -19.246 -24.762 -30.197 1.00 83.25 946 ASP A C 1
ATOM 7453 O O . ASP A 1 946 ? -20.094 -25.649 -30.333 1.00 83.25 946 ASP A O 1
ATOM 7457 N N . ARG A 1 947 ? -18.425 -24.739 -29.138 1.00 91.56 947 ARG A N 1
ATOM 7458 C CA . ARG A 1 947 ? -18.368 -25.739 -28.062 1.00 91.56 947 ARG A CA 1
ATOM 7459 C C . ARG A 1 947 ? -18.428 -25.094 -26.690 1.00 91.56 947 ARG A C 1
ATOM 7461 O O . ARG A 1 947 ? -17.870 -24.018 -26.492 1.00 91.56 947 ARG A O 1
ATOM 7468 N N . VAL A 1 948 ? -19.019 -25.805 -25.732 1.00 94.94 948 VAL A N 1
ATOM 7469 C CA . VAL A 1 948 ? -19.102 -25.362 -24.334 1.00 94.94 948 VAL A CA 1
ATOM 7470 C C . VAL A 1 948 ? -18.073 -26.086 -23.467 1.00 94.94 948 VAL A C 1
ATOM 7472 O O . VAL A 1 948 ? -17.990 -27.322 -23.441 1.00 94.94 948 VAL A O 1
ATOM 7475 N N . TYR A 1 949 ? -17.306 -25.301 -22.721 1.00 96.38 949 TYR A N 1
ATOM 7476 C CA . TYR A 1 949 ? -16.267 -25.745 -21.798 1.00 96.38 949 TYR A CA 1
ATOM 7477 C C . TYR A 1 949 ? -16.641 -25.423 -20.348 1.00 96.38 949 TYR A C 1
ATOM 7479 O O . TYR A 1 949 ? -17.492 -24.579 -20.093 1.00 96.38 949 TYR A O 1
ATOM 7487 N N . TYR A 1 950 ? -16.008 -26.116 -19.401 1.00 97.31 950 TYR A N 1
ATOM 7488 C CA . TYR A 1 950 ? -16.257 -26.010 -17.964 1.00 97.31 950 TYR A CA 1
ATOM 7489 C C . TYR A 1 950 ? -14.953 -25.991 -17.157 1.00 97.31 950 TYR A C 1
ATOM 7491 O O . TYR A 1 950 ? -14.013 -26.748 -17.439 1.00 97.31 950 TYR A O 1
ATOM 7499 N N . ARG A 1 951 ? -14.921 -25.186 -16.087 1.00 95.94 951 ARG A N 1
ATOM 7500 C CA . ARG A 1 951 ? -13.883 -25.207 -15.042 1.00 95.94 951 ARG A CA 1
ATOM 7501 C C . ARG A 1 951 ? -14.500 -25.077 -13.648 1.00 95.94 951 ARG A C 1
ATOM 7503 O O . ARG A 1 951 ? -15.502 -24.397 -13.458 1.00 95.94 951 ARG A O 1
ATOM 7510 N N . LYS A 1 952 ? -13.837 -25.657 -12.642 1.00 95.06 952 LYS A N 1
ATOM 7511 C CA . LYS A 1 952 ? -14.172 -25.469 -11.222 1.00 95.06 952 LYS A CA 1
ATOM 7512 C C . LYS A 1 952 ? -13.009 -24.858 -10.449 1.00 95.06 952 LYS A C 1
ATOM 7514 O O . LYS A 1 952 ? -11.929 -25.445 -10.430 1.00 95.06 952 LYS A O 1
ATOM 7519 N N . TYR A 1 953 ? -13.216 -23.740 -9.763 1.00 94.88 953 TYR A N 1
ATOM 7520 C CA . TYR A 1 953 ? -12.280 -23.214 -8.770 1.00 94.88 953 TYR A CA 1
ATOM 7521 C C . TYR A 1 953 ? -12.638 -23.760 -7.394 1.00 94.88 953 TYR A C 1
ATOM 7523 O O . TYR A 1 953 ? -13.713 -23.477 -6.864 1.00 94.88 953 TYR A O 1
ATOM 7531 N N . SER A 1 954 ? -11.728 -24.526 -6.790 1.00 90.50 954 SER A N 1
ATOM 7532 C CA . SER A 1 954 ? -11.920 -24.953 -5.408 1.00 90.50 954 SER A CA 1
ATOM 7533 C C . SER A 1 954 ? -11.319 -23.940 -4.442 1.00 90.50 954 SER A C 1
ATOM 7535 O O . SER A 1 954 ? -10.099 -23.753 -4.422 1.00 90.50 954 SER A O 1
ATOM 7537 N N . VAL A 1 955 ? -12.158 -23.334 -3.598 1.00 82.69 955 VAL A N 1
ATOM 7538 C CA . VAL A 1 955 ? -11.735 -22.340 -2.595 1.00 82.69 955 VAL A CA 1
ATOM 7539 C C . VAL A 1 955 ? -10.793 -22.974 -1.576 1.00 82.69 955 VAL A C 1
ATOM 7541 O O . VAL A 1 955 ? -9.749 -22.402 -1.265 1.00 82.69 955 VAL A O 1
ATOM 7544 N N . ALA A 1 956 ? -11.091 -24.202 -1.140 1.00 81.75 956 ALA A N 1
ATOM 7545 C CA . ALA A 1 956 ? -10.263 -24.951 -0.194 1.00 81.75 956 ALA A CA 1
ATOM 7546 C C . ALA A 1 956 ? -8.845 -25.259 -0.720 1.00 81.75 956 ALA A C 1
ATOM 7548 O O . ALA A 1 956 ? -7.918 -25.415 0.071 1.00 81.75 956 ALA A O 1
ATOM 7549 N N . LYS A 1 957 ? -8.665 -25.340 -2.047 1.00 79.00 957 LYS A N 1
ATOM 7550 C CA . LYS A 1 957 ? -7.363 -25.583 -2.701 1.00 79.00 957 LYS A CA 1
ATOM 7551 C C . LYS A 1 957 ? -6.741 -24.330 -3.323 1.00 79.00 957 LYS A C 1
ATOM 7553 O O . LYS A 1 957 ? -5.601 -24.392 -3.770 1.00 79.00 957 LYS A O 1
ATOM 7558 N N . LYS A 1 958 ? -7.494 -23.227 -3.387 1.00 82.06 958 LYS A N 1
ATOM 7559 C CA . LYS A 1 958 ? -7.181 -21.999 -4.135 1.00 82.06 958 LYS A CA 1
ATOM 7560 C C . LYS A 1 958 ? -6.755 -22.258 -5.591 1.00 82.06 958 LYS A C 1
ATOM 7562 O O . LYS A 1 958 ? -5.837 -21.622 -6.100 1.00 82.06 958 LYS A O 1
ATOM 7567 N N . GLN A 1 959 ? -7.394 -23.226 -6.256 1.00 84.25 959 GLN A N 1
ATOM 7568 C CA . GLN A 1 959 ? -6.950 -23.728 -7.561 1.00 84.25 959 GLN A CA 1
ATOM 7569 C C . GLN A 1 959 ? -8.122 -24.027 -8.505 1.00 84.25 959 GLN A C 1
ATOM 7571 O O . GLN A 1 959 ? -9.103 -24.660 -8.110 1.00 84.25 959 GLN A O 1
ATOM 7576 N N . TRP A 1 960 ? -7.974 -23.629 -9.772 1.00 89.69 960 TRP A N 1
ATOM 7577 C CA . TRP A 1 960 ? -8.828 -24.060 -10.881 1.00 89.69 960 TRP A CA 1
ATOM 7578 C C . TRP A 1 960 ? -8.533 -25.506 -11.299 1.00 89.69 960 TRP A C 1
ATOM 7580 O O . TRP A 1 960 ? -7.376 -25.917 -11.401 1.00 89.69 960 TRP A O 1
ATOM 7590 N N . SER A 1 961 ? -9.580 -26.264 -11.617 1.00 89.88 961 SER A N 1
ATOM 7591 C CA . SER A 1 961 ? -9.480 -27.556 -12.292 1.00 89.88 961 SER A CA 1
ATOM 7592 C C . SER A 1 961 ? -8.819 -27.416 -13.670 1.00 89.88 961 SER A C 1
ATOM 7594 O O . SER A 1 961 ? -8.817 -26.321 -14.251 1.00 89.88 961 SER A O 1
ATOM 7596 N N . PRO A 1 962 ? -8.341 -28.523 -14.265 1.00 87.94 962 PRO A N 1
ATOM 7597 C CA . PRO A 1 962 ? -8.227 -28.614 -15.716 1.00 87.94 962 PRO A CA 1
ATOM 7598 C C . PRO A 1 962 ? -9.534 -28.179 -16.391 1.00 87.94 962 PRO A C 1
ATOM 7600 O O . PRO A 1 962 ? -10.619 -28.350 -15.822 1.00 87.94 962 PRO A O 1
ATOM 7603 N N . GLU A 1 963 ? -9.415 -27.613 -17.587 1.00 93.19 963 GLU A N 1
ATOM 7604 C CA . GLU A 1 963 ? -10.555 -27.384 -18.471 1.00 93.19 963 GLU A CA 1
ATOM 7605 C C . GLU A 1 963 ? -11.178 -28.725 -18.875 1.00 93.19 963 GLU A C 1
ATOM 7607 O O . GLU A 1 963 ? -10.469 -29.698 -19.141 1.00 93.19 963 GLU A O 1
ATOM 7612 N N . GLN A 1 964 ? -12.507 -28.775 -18.897 1.00 94.38 964 GLN A N 1
ATOM 7613 C CA . GLN A 1 964 ? -13.276 -29.914 -19.379 1.00 94.38 964 GLN A CA 1
ATOM 7614 C C . GLN A 1 964 ? -14.161 -29.461 -20.532 1.00 94.38 964 GLN A C 1
ATOM 7616 O O . GLN A 1 964 ? -14.834 -28.440 -20.442 1.00 94.38 964 GLN A O 1
ATOM 7621 N N . PHE A 1 965 ? -14.192 -30.242 -21.602 1.00 95.06 965 PHE A N 1
ATOM 7622 C CA . PHE A 1 965 ? -15.215 -30.112 -22.628 1.00 95.06 965 PHE A CA 1
ATOM 7623 C C . PHE A 1 965 ? -16.507 -30.765 -22.111 1.00 95.06 965 PHE A C 1
ATOM 7625 O O . PHE A 1 965 ? -16.476 -31.924 -21.699 1.00 95.06 965 PHE A O 1
ATOM 7632 N N . THR A 1 966 ? -17.631 -30.043 -22.129 1.00 95.44 966 THR A N 1
ATOM 7633 C CA . THR A 1 966 ? -18.930 -30.533 -21.604 1.00 95.44 966 THR A CA 1
ATOM 7634 C C . THR A 1 966 ? -19.602 -31.583 -22.498 1.00 95.44 966 THR A C 1
ATOM 7636 O O . THR A 1 966 ? -20.671 -32.101 -22.179 1.00 95.44 966 THR A O 1
ATOM 7639 N N . GLY A 1 967 ? -19.013 -31.867 -23.660 1.00 92.00 967 GLY A N 1
ATOM 7640 C CA . GLY A 1 967 ? -19.631 -32.649 -24.723 1.00 92.00 967 GLY A CA 1
ATOM 7641 C C . GLY A 1 967 ? -20.476 -31.814 -25.688 1.00 92.00 967 GLY A C 1
ATOM 7642 O O . GLY A 1 967 ? -20.674 -32.272 -26.811 1.00 92.00 967 GLY A O 1
ATOM 7643 N N . ILE A 1 968 ? -20.965 -30.632 -25.287 1.00 93.88 968 ILE A N 1
ATOM 7644 C CA . ILE A 1 968 ? -21.847 -29.797 -26.118 1.00 93.88 968 ILE A CA 1
ATOM 7645 C C . ILE A 1 968 ? -21.029 -29.115 -27.220 1.00 93.88 968 ILE A C 1
ATOM 7647 O O . ILE A 1 968 ? -20.110 -28.346 -26.929 1.00 93.88 968 ILE A O 1
ATOM 7651 N N . ALA A 1 969 ? -21.369 -29.405 -28.475 1.00 90.38 969 ALA A N 1
ATOM 7652 C CA . ALA A 1 969 ? -20.676 -28.943 -29.676 1.00 90.38 969 ALA A CA 1
ATOM 7653 C C . ALA A 1 969 ? -21.655 -28.586 -30.800 1.00 90.38 969 ALA A C 1
ATOM 7655 O O . ALA A 1 969 ? -22.846 -28.888 -30.721 1.00 90.38 969 ALA A O 1
ATOM 7656 N N . ASP A 1 970 ? -21.113 -27.982 -31.858 1.00 82.69 970 ASP A N 1
ATOM 7657 C CA . ASP A 1 970 ? -21.821 -27.573 -33.071 1.00 82.69 970 ASP A CA 1
ATOM 7658 C C . ASP A 1 970 ? -22.980 -26.593 -32.767 1.00 82.69 970 ASP A C 1
ATOM 7660 O O . ASP A 1 970 ? -24.008 -26.555 -33.452 1.00 82.69 970 ASP A O 1
ATOM 7664 N N . VAL A 1 971 ? -22.803 -25.778 -31.714 1.00 81.88 971 VAL A N 1
ATOM 7665 C CA . VAL A 1 971 ? -23.741 -24.735 -31.272 1.00 81.88 971 VAL A CA 1
ATOM 7666 C C . VAL A 1 971 ? -23.639 -23.538 -32.217 1.00 81.88 971 VAL A C 1
ATOM 7668 O O . VAL A 1 971 ? -22.979 -22.545 -31.932 1.00 81.88 971 VAL A O 1
ATOM 7671 N N . ALA A 1 972 ? -24.316 -23.645 -33.361 1.00 65.69 972 ALA A N 1
ATOM 7672 C CA . ALA A 1 972 ? -24.226 -22.709 -34.488 1.00 65.69 972 ALA A CA 1
ATOM 7673 C C . ALA A 1 972 ? -24.604 -21.237 -34.192 1.00 65.69 972 ALA A C 1
ATOM 7675 O O . ALA A 1 972 ? -24.468 -20.396 -35.078 1.00 65.69 972 ALA A O 1
ATOM 7676 N N . TRP A 1 973 ? -25.115 -20.936 -32.992 1.00 69.69 973 TRP A N 1
ATOM 7677 C CA . TRP A 1 973 ? -25.473 -19.594 -32.519 1.00 69.69 973 TRP A CA 1
ATOM 7678 C C . TRP A 1 973 ? -25.283 -19.472 -30.998 1.00 69.69 973 TRP A C 1
ATOM 7680 O O . TRP A 1 973 ? -26.251 -19.239 -30.278 1.00 69.69 973 TRP A O 1
ATOM 7690 N N . LEU A 1 974 ? -24.045 -19.616 -30.508 1.00 79.25 974 LEU A N 1
ATOM 7691 C CA . LEU A 1 974 ? -23.696 -19.098 -29.176 1.00 79.25 974 LEU A CA 1
ATOM 7692 C C . LEU A 1 974 ? -24.030 -17.598 -29.112 1.00 79.25 974 LEU A C 1
ATOM 7694 O O . LEU A 1 974 ? -23.791 -16.859 -30.072 1.00 79.25 974 LEU A O 1
ATOM 7698 N N . ALA A 1 975 ? -24.633 -17.168 -28.008 1.00 77.06 975 ALA A N 1
ATOM 7699 C CA . ALA A 1 975 ? -25.238 -15.850 -27.866 1.00 77.06 975 ALA A CA 1
ATOM 7700 C C . ALA A 1 975 ? -25.254 -15.422 -26.394 1.00 77.06 975 ALA A C 1
ATOM 7702 O O . ALA A 1 975 ? -25.002 -16.219 -25.503 1.00 77.06 975 ALA A O 1
ATOM 7703 N N . ARG A 1 976 ? -25.630 -14.167 -26.141 1.00 75.12 976 ARG A N 1
ATOM 7704 C CA . ARG A 1 976 ? -25.642 -13.485 -24.830 1.00 75.12 976 ARG A CA 1
ATOM 7705 C C . ARG A 1 976 ? -26.442 -14.129 -23.671 1.00 75.12 976 ARG A C 1
ATOM 7707 O O . ARG A 1 976 ? -26.565 -13.496 -22.638 1.00 75.12 976 ARG A O 1
ATOM 7714 N N . SER A 1 977 ? -27.020 -15.316 -23.845 1.00 76.00 977 SER A N 1
ATOM 7715 C CA . SER A 1 977 ? -27.706 -16.099 -22.798 1.00 76.00 977 SER A CA 1
ATOM 7716 C C . SER A 1 977 ? -27.240 -17.565 -22.761 1.00 76.00 977 SER A C 1
ATOM 7718 O O . SER A 1 977 ? -27.952 -18.421 -22.249 1.00 76.00 977 SER A O 1
ATOM 7720 N N . GLU A 1 978 ? -26.152 -17.910 -23.461 1.00 83.56 978 GLU A N 1
ATOM 7721 C CA . GLU A 1 978 ? -25.703 -19.292 -23.660 1.00 83.56 978 GLU A CA 1
ATOM 7722 C C . GLU A 1 978 ? -24.172 -19.360 -23.856 1.00 83.56 978 GLU A C 1
ATOM 7724 O O . GLU A 1 978 ? -23.641 -18.698 -24.754 1.00 83.56 978 GLU A O 1
ATOM 7729 N N . PRO A 1 979 ? -23.442 -20.231 -23.136 1.00 91.75 979 PRO A N 1
ATOM 7730 C CA . PRO A 1 979 ? -23.926 -21.255 -22.212 1.00 91.75 979 PRO A CA 1
ATOM 7731 C C . PRO A 1 979 ? -24.390 -20.720 -20.856 1.00 91.75 979 PRO A C 1
ATOM 7733 O O . PRO A 1 979 ? -23.997 -19.644 -20.433 1.00 91.75 979 PRO A O 1
ATOM 7736 N N . ASP A 1 980 ? -25.159 -21.563 -20.180 1.00 92.69 980 ASP A N 1
ATOM 7737 C CA . ASP A 1 980 ? -25.796 -21.332 -18.881 1.00 92.69 980 ASP A CA 1
ATOM 7738 C C . ASP A 1 980 ? -25.480 -22.535 -17.960 1.00 92.69 980 ASP A C 1
ATOM 7740 O O . ASP A 1 980 ? -25.439 -23.682 -18.438 1.00 92.69 980 ASP A O 1
ATOM 7744 N N . ILE A 1 981 ? -25.188 -22.293 -16.672 1.00 95.75 981 ILE A N 1
ATOM 7745 C CA . ILE A 1 981 ? -24.924 -23.308 -15.642 1.00 95.75 981 ILE A CA 1
ATOM 7746 C C . ILE A 1 981 ? -25.771 -23.135 -14.366 1.00 95.75 981 ILE A C 1
ATOM 7748 O O . ILE A 1 981 ? -25.766 -22.097 -13.719 1.00 95.75 981 ILE A O 1
ATOM 7752 N N . VAL A 1 982 ? -26.320 -24.247 -13.851 1.00 96.38 982 VAL A N 1
ATOM 7753 C CA . VAL A 1 982 ? -26.831 -24.353 -12.465 1.00 96.38 982 VAL A CA 1
ATOM 7754 C C . VAL A 1 982 ? -26.250 -25.540 -11.697 1.00 96.38 982 VAL A C 1
ATOM 7756 O O . VAL A 1 982 ? -25.825 -26.543 -12.277 1.00 96.38 982 VAL A O 1
ATOM 7759 N N . ILE A 1 983 ? -26.228 -25.445 -10.361 1.00 95.94 983 ILE A N 1
ATOM 7760 C CA . ILE A 1 983 ? -25.598 -26.437 -9.472 1.00 95.94 983 ILE A CA 1
ATOM 7761 C C . ILE A 1 983 ? -26.623 -27.086 -8.533 1.00 95.94 983 ILE A C 1
ATOM 7763 O O . ILE A 1 983 ? -27.295 -26.394 -7.770 1.00 95.94 983 ILE A O 1
ATOM 7767 N N . ASP A 1 984 ? -26.701 -28.422 -8.524 1.00 93.62 984 ASP A N 1
ATOM 7768 C CA . ASP A 1 984 ? -27.611 -29.153 -7.627 1.00 93.62 984 ASP A CA 1
ATOM 7769 C C . ASP A 1 984 ? -27.156 -29.151 -6.151 1.00 93.62 984 ASP A C 1
ATOM 7771 O O . ASP A 1 984 ? -26.020 -28.809 -5.802 1.00 93.62 984 ASP A O 1
ATOM 7775 N N . SER A 1 985 ? -28.029 -29.616 -5.251 1.00 90.19 985 SER A N 1
ATOM 7776 C CA . SER A 1 985 ? -27.765 -29.742 -3.809 1.00 90.19 985 SER A CA 1
ATOM 7777 C C . SER A 1 985 ? -26.514 -30.549 -3.439 1.00 90.19 985 SER A C 1
ATOM 7779 O O . SER A 1 985 ? -26.002 -30.405 -2.323 1.00 90.19 985 SER A O 1
ATOM 7781 N N . ARG A 1 986 ? -26.016 -31.390 -4.356 1.00 88.31 986 ARG A N 1
ATOM 7782 C CA . ARG A 1 986 ? -24.848 -32.270 -4.196 1.00 88.31 986 ARG A CA 1
ATOM 7783 C C . ARG A 1 986 ? -23.564 -31.621 -4.724 1.00 88.31 986 ARG A C 1
ATOM 7785 O O . ARG A 1 986 ? -22.476 -32.135 -4.444 1.00 88.31 986 ARG A O 1
ATOM 7792 N N . GLY A 1 987 ? -23.668 -30.494 -5.431 1.00 89.94 987 GLY A N 1
ATOM 7793 C CA . GLY A 1 987 ? -22.556 -29.797 -6.075 1.00 89.94 987 GLY A CA 1
ATOM 7794 C C . GLY A 1 987 ? -22.264 -30.282 -7.499 1.00 89.94 987 GLY A C 1
ATOM 7795 O O . GLY A 1 987 ? -21.119 -30.157 -7.942 1.00 89.94 987 GLY A O 1
ATOM 7796 N N . ARG A 1 988 ? -23.243 -30.884 -8.194 1.00 94.25 988 ARG A N 1
ATOM 7797 C CA . ARG A 1 988 ? -23.111 -31.293 -9.602 1.00 94.25 988 ARG A CA 1
ATOM 7798 C C . ARG A 1 988 ? -23.504 -30.141 -10.534 1.00 94.25 988 ARG A C 1
ATOM 7800 O O . ARG A 1 988 ? -24.590 -29.596 -10.350 1.00 94.25 988 ARG A O 1
ATOM 7807 N N . PRO A 1 989 ? -22.670 -29.796 -11.529 1.00 97.12 989 PRO A N 1
ATOM 7808 C CA . PRO A 1 989 ? -23.031 -28.836 -12.559 1.00 97.12 989 PRO A CA 1
ATOM 7809 C C . PRO A 1 989 ? -23.979 -29.439 -13.605 1.00 97.12 989 PRO A C 1
ATOM 7811 O O . PRO A 1 989 ? -23.813 -30.583 -14.052 1.00 97.12 989 PRO A O 1
ATOM 7814 N N . HIS A 1 990 ? -24.937 -28.616 -14.008 1.00 96.88 990 HIS A N 1
ATOM 7815 C CA . HIS A 1 990 ? -25.910 -28.821 -15.070 1.00 96.88 990 HIS A CA 1
ATOM 7816 C C . HIS A 1 990 ? -25.784 -27.641 -16.031 1.00 96.88 990 HIS A C 1
ATOM 7818 O O . HIS A 1 990 ? -25.775 -26.509 -15.571 1.00 96.88 990 HIS A O 1
ATOM 7824 N N . VAL A 1 991 ? -25.629 -27.904 -17.326 1.00 96.44 991 VAL A N 1
ATOM 7825 C CA . VAL A 1 991 ? -25.244 -26.906 -18.334 1.00 96.44 991 VAL A CA 1
ATOM 7826 C C . VAL A 1 991 ? -26.183 -26.991 -19.533 1.00 96.44 991 VAL A C 1
ATOM 7828 O O . VAL A 1 991 ? -26.535 -28.102 -19.947 1.00 96.44 991 VAL A O 1
ATOM 7831 N N . PHE A 1 992 ? -26.558 -25.854 -20.117 1.00 93.50 992 PHE A N 1
ATOM 7832 C CA . PHE A 1 992 ? -27.358 -25.790 -21.343 1.00 93.50 992 PHE A CA 1
ATOM 7833 C C . PHE A 1 992 ? -26.727 -24.878 -22.410 1.00 93.50 992 PHE A C 1
ATOM 7835 O O . PHE A 1 992 ? -26.113 -23.865 -22.085 1.00 93.50 992 PHE A O 1
ATOM 7842 N N . ALA A 1 993 ? -26.880 -25.253 -23.688 1.00 91.50 993 ALA A N 1
ATOM 7843 C CA . ALA A 1 993 ? -26.725 -24.354 -24.838 1.00 91.50 993 ALA A CA 1
ATOM 7844 C C . ALA A 1 993 ? -27.495 -24.877 -26.074 1.00 91.50 993 ALA A C 1
ATOM 7846 O O . ALA A 1 993 ? -27.421 -26.060 -26.434 1.00 91.50 993 ALA A O 1
ATOM 7847 N N . GLY A 1 994 ? -28.218 -23.985 -26.753 1.00 86.25 994 GLY A N 1
ATOM 7848 C CA . GLY A 1 994 ? -28.955 -24.152 -28.010 1.00 86.25 994 GLY A CA 1
ATOM 7849 C C . GLY A 1 994 ? -30.050 -25.219 -27.986 1.00 86.25 994 GLY A C 1
ATOM 7850 O O . GLY A 1 994 ? -31.249 -24.944 -27.893 1.00 86.25 994 GLY A O 1
ATOM 7851 N N . SER A 1 995 ? -29.643 -26.484 -28.115 1.00 86.88 995 SER A N 1
ATOM 7852 C CA . SER A 1 995 ? -30.549 -27.635 -27.976 1.00 86.88 995 SER A CA 1
ATOM 7853 C C . SER A 1 995 ? -29.960 -28.816 -27.211 1.00 86.88 995 SER A C 1
ATOM 7855 O O . SER A 1 995 ? -30.586 -29.876 -27.161 1.00 86.88 995 SER A O 1
ATOM 7857 N N . GLU A 1 996 ? -28.791 -28.657 -26.588 1.00 91.12 996 GLU A N 1
ATOM 7858 C CA . GLU A 1 996 ? -28.184 -29.686 -25.750 1.00 91.12 996 GLU A CA 1
ATOM 7859 C C . GLU A 1 996 ? -28.100 -29.257 -24.288 1.00 91.12 996 GLU A C 1
ATOM 7861 O O . GLU A 1 996 ? -27.691 -28.153 -23.945 1.00 91.12 996 GLU A O 1
ATOM 7866 N N . TYR A 1 997 ? -28.466 -30.197 -23.426 1.00 93.75 997 TYR A N 1
ATOM 7867 C CA . TYR A 1 997 ? -28.261 -30.159 -21.990 1.00 93.75 997 TYR A CA 1
ATOM 7868 C C . TYR A 1 997 ? -27.179 -31.179 -21.628 1.00 93.75 997 TYR A C 1
ATOM 7870 O O . TYR A 1 997 ? -27.195 -32.307 -22.133 1.00 93.75 997 TYR A O 1
ATOM 7878 N N . ALA A 1 998 ? -26.273 -30.821 -20.725 1.00 95.25 998 ALA A N 1
ATOM 7879 C CA . ALA A 1 998 ? -25.242 -31.705 -20.197 1.00 95.25 998 ALA A CA 1
ATOM 7880 C C . ALA A 1 998 ? -25.213 -31.657 -18.665 1.00 95.25 998 ALA A C 1
ATOM 7882 O O . ALA A 1 998 ? -25.445 -30.619 -18.050 1.00 95.25 998 ALA A O 1
ATOM 7883 N N . ARG A 1 999 ? -24.895 -32.785 -18.027 1.00 95.44 999 ARG A N 1
ATOM 7884 C CA . ARG A 1 999 ? -24.686 -32.864 -16.574 1.00 95.44 999 ARG A CA 1
ATOM 7885 C C . ARG A 1 999 ? -23.467 -33.713 -16.244 1.00 95.44 999 ARG A C 1
ATOM 7887 O O . ARG A 1 999 ? -23.244 -34.739 -16.888 1.00 95.44 999 ARG A O 1
ATOM 7894 N N . LEU A 1 1000 ? -22.703 -33.323 -15.228 1.00 94.56 1000 LEU A N 1
ATOM 7895 C CA . LEU A 1 1000 ? -21.524 -34.080 -14.802 1.00 94.56 1000 LEU A CA 1
ATOM 7896 C C . LEU A 1 1000 ? -21.918 -35.213 -13.840 1.00 94.56 1000 LEU A C 1
ATOM 7898 O O . LEU A 1 1000 ? -22.369 -34.969 -12.717 1.00 94.56 1000 LEU A O 1
ATOM 7902 N N . GLU A 1 1001 ? -21.687 -36.462 -14.245 1.00 90.00 1001 GLU A N 1
ATOM 7903 C CA . GLU A 1 1001 ? -21.889 -37.642 -13.401 1.00 90.00 1001 GLU A CA 1
ATOM 7904 C C . GLU A 1 1001 ? -20.547 -38.324 -13.102 1.00 90.00 1001 GLU A C 1
ATOM 7906 O O . GLU A 1 1001 ? -19.936 -39.002 -13.928 1.00 90.00 1001 GLU A O 1
ATOM 7911 N N . GLY A 1 1002 ? -20.052 -38.097 -11.880 1.00 85.94 1002 GLY A N 1
ATOM 7912 C CA . GLY A 1 1002 ? -18.757 -38.588 -11.404 1.00 85.94 1002 GLY A CA 1
ATOM 7913 C C . GLY A 1 1002 ? -17.573 -37.855 -12.040 1.00 85.94 1002 GLY A C 1
ATOM 7914 O O . GLY A 1 1002 ? -16.933 -37.032 -11.386 1.00 85.94 1002 GLY A O 1
ATOM 7915 N N . ARG A 1 1003 ? -17.272 -38.183 -13.300 1.00 82.12 1003 ARG A N 1
ATOM 7916 C CA . ARG A 1 1003 ? -16.243 -37.542 -14.144 1.00 82.12 1003 ARG A CA 1
ATOM 7917 C C . ARG A 1 1003 ? -16.653 -37.391 -15.613 1.00 82.12 1003 ARG A C 1
ATOM 7919 O O . ARG A 1 1003 ? -15.927 -36.742 -16.354 1.00 82.12 1003 ARG A O 1
ATOM 7926 N N . GLU A 1 1004 ? -17.782 -37.971 -16.014 1.00 90.56 1004 GLU A N 1
ATOM 7927 C CA . GLU A 1 1004 ? -18.250 -37.984 -17.401 1.00 90.56 1004 GLU A CA 1
ATOM 7928 C C . GLU A 1 1004 ? -19.418 -37.013 -17.581 1.00 90.56 1004 GLU A C 1
ATOM 7930 O O . GLU A 1 1004 ? -20.260 -36.869 -16.690 1.00 90.56 1004 GLU A O 1
ATOM 7935 N N . TRP A 1 1005 ? -19.491 -36.366 -18.743 1.00 95.69 1005 TRP A N 1
ATOM 7936 C CA . TRP A 1 1005 ? -20.602 -35.485 -19.094 1.00 95.69 1005 TRP A CA 1
ATOM 7937 C C . TRP A 1 1005 ? -21.700 -36.264 -19.821 1.00 95.69 1005 TRP A C 1
ATOM 7939 O O . TRP A 1 1005 ? -21.529 -36.722 -20.952 1.00 95.69 1005 TRP A O 1
ATOM 7949 N N . VAL A 1 1006 ? -22.851 -36.408 -19.166 1.00 93.75 1006 VAL A N 1
ATOM 7950 C CA . VAL A 1 1006 ? -24.032 -37.081 -19.716 1.00 93.75 1006 VAL A CA 1
ATOM 7951 C C . VAL A 1 1006 ? -24.894 -36.043 -20.426 1.00 93.75 1006 VAL A C 1
ATOM 7953 O O . VAL A 1 1006 ? -25.427 -35.135 -19.786 1.00 93.75 1006 VAL A O 1
ATOM 7956 N N . ARG A 1 1007 ? -25.023 -36.178 -21.751 1.00 93.12 1007 ARG A N 1
ATOM 7957 C CA . ARG A 1 1007 ? -25.792 -35.266 -22.610 1.00 93.12 1007 ARG A CA 1
ATOM 7958 C C . ARG A 1 1007 ? -27.209 -35.752 -22.894 1.00 93.12 1007 ARG A C 1
ATOM 7960 O O . ARG A 1 1007 ? -27.458 -36.950 -23.016 1.00 93.12 1007 ARG A O 1
ATOM 7967 N N . MET A 1 1008 ? -28.119 -34.801 -23.082 1.00 90.94 1008 MET A N 1
ATOM 7968 C CA . MET A 1 1008 ? -29.472 -35.000 -23.600 1.00 90.94 1008 MET A CA 1
ATOM 7969 C C . MET A 1 1008 ? -29.804 -33.873 -24.580 1.00 90.94 1008 MET A C 1
ATOM 7971 O O . MET A 1 1008 ? -29.627 -32.701 -24.253 1.00 90.94 1008 MET A O 1
ATOM 7975 N N . ARG A 1 1009 ? -30.347 -34.205 -25.754 1.00 88.50 1009 ARG A N 1
ATOM 7976 C CA . ARG A 1 1009 ? -30.864 -33.198 -26.688 1.00 88.50 1009 ARG A CA 1
ATOM 7977 C C . ARG A 1 1009 ? -32.324 -32.875 -26.373 1.00 88.50 1009 ARG A C 1
ATOM 7979 O O . ARG A 1 1009 ? -33.129 -33.789 -26.200 1.00 88.50 1009 ARG A O 1
ATOM 7986 N N . ILE A 1 1010 ? -32.678 -31.594 -26.343 1.00 87.25 1010 ILE A N 1
ATOM 7987 C CA . ILE A 1 1010 ? -34.047 -31.126 -26.120 1.00 87.25 1010 ILE A CA 1
ATOM 7988 C C . ILE A 1 1010 ? -34.666 -30.749 -27.471 1.00 87.25 1010 ILE A C 1
ATOM 7990 O O . ILE A 1 1010 ? -34.218 -29.831 -28.151 1.00 87.25 1010 ILE A O 1
ATOM 7994 N N . ALA A 1 1011 ? -35.700 -31.478 -27.893 1.00 79.62 1011 ALA A N 1
ATOM 7995 C CA . ALA A 1 1011 ? -36.378 -31.193 -29.155 1.00 79.62 1011 ALA A CA 1
ATOM 7996 C C . ALA A 1 1011 ? -37.222 -29.908 -29.061 1.00 79.62 1011 ALA A C 1
ATOM 7998 O O . ALA A 1 1011 ? -37.989 -29.727 -28.108 1.00 79.62 1011 ALA A O 1
ATOM 7999 N N . ASN A 1 1012 ? -37.132 -29.062 -30.089 1.00 76.88 1012 ASN A N 1
ATOM 8000 C CA . ASN A 1 1012 ? -37.863 -27.798 -30.240 1.00 76.88 1012 ASN A CA 1
ATOM 8001 C C . ASN A 1 1012 ? -37.549 -26.731 -29.166 1.00 76.88 1012 ASN A C 1
ATOM 8003 O O . ASN A 1 1012 ? -38.439 -25.966 -28.799 1.00 76.88 1012 ASN A O 1
ATOM 8007 N N . THR A 1 1013 ? -36.318 -26.678 -28.648 1.00 79.00 1013 THR A N 1
ATOM 8008 C CA . THR A 1 1013 ? -35.757 -25.424 -28.106 1.00 79.00 1013 THR A CA 1
ATOM 8009 C C . THR A 1 1013 ? -35.253 -24.551 -29.261 1.00 79.00 1013 THR A C 1
ATOM 8011 O O . THR A 1 1013 ? -35.086 -25.048 -30.378 1.00 79.00 1013 THR A O 1
ATOM 8014 N N . LEU A 1 1014 ? -35.049 -23.253 -29.015 1.00 74.50 1014 LEU A N 1
ATOM 8015 C CA . LEU A 1 1014 ? -34.507 -22.316 -30.006 1.00 74.50 1014 LEU A CA 1
ATOM 8016 C C . LEU A 1 1014 ? -33.156 -21.757 -29.544 1.00 74.50 1014 LEU A C 1
ATOM 8018 O O . LEU A 1 1014 ? -32.122 -22.332 -29.863 1.00 74.50 1014 LEU A O 1
ATOM 8022 N N . ARG A 1 1015 ? -33.211 -20.637 -28.827 1.00 76.88 1015 ARG A N 1
ATOM 8023 C CA . ARG A 1 1015 ? -32.136 -19.940 -28.116 1.00 76.88 1015 ARG A CA 1
ATOM 8024 C C . ARG A 1 1015 ? -32.783 -18.994 -27.092 1.00 76.88 1015 ARG A C 1
ATOM 8026 O O . ARG A 1 1015 ? -34.004 -19.096 -26.932 1.00 76.88 1015 ARG A O 1
ATOM 8033 N N . ASP A 1 1016 ? -32.050 -18.027 -26.530 1.00 80.62 1016 ASP A N 1
ATOM 8034 C CA . ASP A 1 1016 ? -32.588 -17.008 -25.605 1.00 80.62 1016 ASP A CA 1
ATOM 8035 C C . ASP A 1 1016 ? -33.302 -17.732 -24.431 1.00 80.62 1016 ASP A C 1
ATOM 8037 O O . ASP A 1 1016 ? -34.539 -17.808 -24.373 1.00 80.62 1016 ASP A O 1
ATOM 8041 N N . THR A 1 1017 ? -32.500 -18.392 -23.587 1.00 85.62 1017 THR A N 1
ATOM 8042 C CA . THR A 1 1017 ? -32.916 -19.407 -22.600 1.00 85.62 1017 THR A CA 1
ATOM 8043 C C . THR A 1 1017 ? -32.407 -19.120 -21.195 1.00 85.62 1017 THR A C 1
ATOM 8045 O O . THR A 1 1017 ? -31.349 -18.525 -21.078 1.00 85.62 1017 THR A O 1
ATOM 8048 N N . GLU A 1 1018 ? -33.108 -19.649 -20.186 1.00 90.88 1018 GLU A N 1
ATOM 8049 C CA . GLU A 1 1018 ? -32.658 -19.691 -18.785 1.00 90.88 1018 GLU A CA 1
ATOM 8050 C C . GLU A 1 1018 ? -32.969 -21.069 -18.164 1.00 90.88 1018 GLU A C 1
ATOM 8052 O O . GLU A 1 1018 ? -34.103 -21.569 -18.254 1.00 90.88 1018 GLU A O 1
ATOM 8057 N N . LEU A 1 1019 ? -31.977 -21.678 -17.519 1.00 93.62 1019 LEU A N 1
ATOM 8058 C CA . LEU A 1 1019 ? -32.010 -22.922 -16.756 1.00 93.62 1019 LEU A CA 1
ATOM 8059 C C . LEU A 1 1019 ? -32.012 -22.584 -15.259 1.00 93.62 1019 LEU A C 1
ATOM 8061 O O . LEU A 1 1019 ? -31.127 -21.913 -14.754 1.00 93.62 1019 LEU A O 1
ATOM 8065 N N . ALA A 1 1020 ? -32.970 -23.114 -14.502 1.00 94.81 1020 ALA A N 1
ATOM 8066 C CA . ALA A 1 1020 ? -33.099 -22.805 -13.079 1.00 94.81 1020 ALA A CA 1
ATOM 8067 C C . ALA A 1 1020 ? -33.213 -24.073 -12.224 1.00 94.81 1020 ALA A C 1
ATOM 8069 O O . ALA A 1 1020 ? -33.866 -25.045 -12.614 1.00 94.81 1020 ALA A O 1
ATOM 8070 N N . VAL A 1 1021 ? -32.611 -24.067 -11.030 1.00 94.56 1021 VAL A N 1
ATOM 8071 C CA . VAL A 1 1021 ? -32.649 -25.197 -10.084 1.00 94.56 1021 VAL A CA 1
ATOM 8072 C C . VAL A 1 1021 ? -33.438 -24.851 -8.820 1.00 94.56 1021 VAL A C 1
ATOM 8074 O O . VAL A 1 1021 ? -33.193 -23.846 -8.158 1.00 94.56 1021 VAL A O 1
ATOM 8077 N N . GLY A 1 1022 ? -34.406 -25.699 -8.475 1.00 91.56 1022 GLY A N 1
ATOM 8078 C CA . GLY A 1 1022 ? -35.184 -25.586 -7.246 1.00 91.56 1022 GLY A CA 1
ATOM 8079 C C . GLY A 1 1022 ? -34.452 -26.132 -6.013 1.00 91.56 1022 GLY A C 1
ATOM 8080 O O . GLY A 1 1022 ? -33.515 -26.928 -6.133 1.00 91.56 1022 GLY A O 1
ATOM 8081 N N . PRO A 1 1023 ? -34.901 -25.771 -4.794 1.00 89.69 1023 PRO A N 1
ATOM 8082 C CA . PRO A 1 1023 ? -34.323 -26.280 -3.545 1.00 89.69 1023 PRO A CA 1
ATOM 8083 C C . PRO A 1 1023 ? -34.466 -27.807 -3.365 1.00 89.69 1023 PRO A C 1
ATOM 8085 O O . PRO A 1 1023 ? -33.816 -28.382 -2.490 1.00 89.69 1023 PRO A O 1
ATOM 8088 N N . ASP A 1 1024 ? -35.288 -28.456 -4.197 1.00 90.06 1024 ASP A N 1
ATOM 8089 C CA . ASP A 1 1024 ? -35.563 -29.895 -4.276 1.00 90.06 1024 ASP A CA 1
ATOM 8090 C C . ASP A 1 1024 ? -34.740 -30.646 -5.350 1.00 90.06 1024 ASP A C 1
ATOM 8092 O O . ASP A 1 1024 ? -34.992 -31.825 -5.593 1.00 90.06 1024 ASP A O 1
ATOM 8096 N N . ASP A 1 1025 ? -33.774 -29.981 -5.996 1.00 92.12 1025 ASP A N 1
ATOM 8097 C CA . ASP A 1 1025 ? -33.071 -30.420 -7.217 1.00 92.12 1025 ASP A CA 1
ATOM 8098 C C . ASP A 1 1025 ? -33.952 -30.547 -8.478 1.00 92.12 1025 ASP A C 1
ATOM 8100 O O . ASP A 1 1025 ? -33.498 -31.112 -9.480 1.00 92.12 1025 ASP A O 1
ATOM 8104 N N . THR A 1 1026 ? -35.189 -30.028 -8.498 1.00 93.56 1026 THR A N 1
ATOM 8105 C CA . THR A 1 1026 ? -35.908 -29.918 -9.775 1.00 93.56 1026 THR A CA 1
ATOM 8106 C C . THR A 1 1026 ? -35.181 -28.923 -10.673 1.00 93.56 1026 THR A C 1
ATOM 8108 O O . THR A 1 1026 ? -35.006 -27.767 -10.300 1.00 93.56 1026 THR A O 1
ATOM 8111 N N . LEU A 1 1027 ? -34.849 -29.346 -11.893 1.00 95.44 1027 LEU A N 1
ATOM 8112 C CA . LEU A 1 1027 ? -34.406 -28.445 -12.954 1.00 95.44 1027 LEU A CA 1
ATOM 8113 C C . LEU A 1 1027 ? -35.592 -27.989 -13.803 1.00 95.44 1027 LEU A C 1
ATOM 8115 O O . LEU A 1 1027 ? -36.420 -28.802 -14.229 1.00 95.44 1027 LEU A O 1
ATOM 8119 N N . TYR A 1 1028 ? -35.627 -26.694 -14.075 1.00 95.38 1028 TYR A N 1
ATOM 8120 C CA . TYR A 1 1028 ? -36.552 -26.021 -14.972 1.00 95.38 1028 TYR A CA 1
ATOM 8121 C C . TYR A 1 1028 ? -35.759 -25.359 -16.099 1.00 95.38 1028 TYR A C 1
ATOM 8123 O O . TYR A 1 1028 ? -34.605 -24.999 -15.909 1.00 95.38 1028 TYR A O 1
ATOM 8131 N N . LEU A 1 1029 ? -36.375 -25.204 -17.265 1.00 93.06 1029 LEU A N 1
ATOM 8132 C CA . LEU A 1 1029 ? -35.814 -24.487 -18.409 1.00 93.06 1029 LEU A CA 1
ATOM 8133 C C . LEU A 1 1029 ? -36.921 -23.619 -19.004 1.00 93.06 1029 LEU A C 1
ATOM 8135 O O . LEU A 1 1029 ? -38.029 -24.118 -19.219 1.00 93.06 1029 LEU A O 1
ATOM 8139 N N . VAL A 1 1030 ? -36.632 -22.360 -19.310 1.00 90.56 1030 VAL A N 1
ATOM 8140 C CA . VAL A 1 1030 ? -37.452 -21.529 -20.198 1.00 90.56 1030 VAL A CA 1
ATOM 8141 C C . VAL A 1 1030 ? -36.655 -21.195 -21.457 1.00 90.56 1030 VAL A C 1
ATOM 8143 O O . VAL A 1 1030 ? -35.437 -21.066 -21.421 1.00 90.56 1030 VAL A O 1
ATOM 8146 N N . HIS A 1 1031 ? -37.338 -21.087 -22.595 1.00 86.69 1031 HIS A N 1
ATOM 8147 C CA . HIS A 1 1031 ? -36.726 -20.669 -23.854 1.00 86.69 1031 HIS A CA 1
ATOM 8148 C C . HIS A 1 1031 ? -37.665 -19.789 -24.681 1.00 86.69 1031 HIS A C 1
ATOM 8150 O O . HIS A 1 1031 ? -38.893 -19.937 -24.632 1.00 86.69 1031 HIS A O 1
ATOM 8156 N N . ARG A 1 1032 ? -37.096 -18.905 -25.501 1.00 80.81 1032 ARG A N 1
ATOM 8157 C CA . ARG A 1 1032 ? -37.830 -18.144 -26.520 1.00 80.81 1032 ARG A CA 1
ATOM 8158 C C . ARG A 1 1032 ? -38.615 -19.058 -27.463 1.00 80.81 1032 ARG A C 1
ATOM 8160 O O . ARG A 1 1032 ? -38.209 -20.177 -27.790 1.00 80.81 1032 ARG A O 1
ATOM 8167 N N . GLY A 1 1033 ? -39.760 -18.558 -27.920 1.00 70.19 1033 GLY A N 1
ATOM 8168 C CA . GLY A 1 1033 ? -40.586 -19.192 -28.947 1.00 70.19 1033 GLY A CA 1
ATOM 8169 C C . GLY A 1 1033 ? -41.486 -20.333 -28.465 1.00 70.19 1033 GLY A C 1
ATOM 8170 O O . GLY A 1 1033 ? -42.276 -20.831 -29.262 1.00 70.19 1033 GLY A O 1
ATOM 8171 N N . GLY A 1 1034 ? -41.481 -20.714 -27.188 1.00 66.69 1034 GLY A N 1
ATOM 8172 C CA . GLY A 1 1034 ? -42.490 -21.630 -26.650 1.00 66.69 1034 GLY A CA 1
ATOM 8173 C C . GLY A 1 1034 ? -42.310 -23.092 -27.053 1.00 66.69 1034 GLY A C 1
ATOM 8174 O O . GLY A 1 1034 ? -41.653 -23.424 -28.035 1.00 66.69 1034 GLY A O 1
ATOM 8175 N N . ASN A 1 1035 ? -43.002 -23.990 -26.351 1.00 62.81 1035 ASN A N 1
ATOM 8176 C CA . ASN A 1 1035 ? -43.009 -25.426 -26.672 1.00 62.81 1035 ASN A CA 1
ATOM 8177 C C . ASN A 1 1035 ? -43.631 -25.764 -28.053 1.00 62.81 1035 ASN A C 1
ATOM 8179 O O . ASN A 1 1035 ? -43.693 -26.935 -28.432 1.00 62.81 1035 ASN A O 1
ATOM 8183 N N . SER A 1 1036 ? -44.158 -24.777 -28.796 1.00 58.88 1036 SER A N 1
ATOM 8184 C CA . SER A 1 1036 ? -44.822 -24.967 -30.101 1.00 58.88 1036 SER A CA 1
ATOM 8185 C C . SER A 1 1036 ? -44.814 -23.728 -31.030 1.00 58.88 1036 SER A C 1
ATOM 8187 O O . SER A 1 1036 ? -45.689 -23.622 -31.883 1.00 58.88 1036 SER A O 1
ATOM 8189 N N . GLY A 1 1037 ? -43.863 -22.792 -30.893 1.00 55.34 1037 GLY A N 1
ATOM 8190 C CA . GLY A 1 1037 ? -43.662 -21.700 -31.868 1.00 55.34 1037 GLY A CA 1
ATOM 8191 C C . GLY A 1 1037 ? -44.555 -20.456 -31.699 1.00 55.34 1037 GLY A C 1
ATOM 8192 O O . GLY A 1 1037 ? -45.400 -20.180 -32.546 1.00 55.34 1037 GLY A O 1
ATOM 8193 N N . GLY A 1 1038 ? -44.354 -19.681 -30.628 1.00 56.66 1038 GLY A N 1
ATOM 8194 C CA . GLY A 1 1038 ? -44.884 -18.314 -30.493 1.00 56.66 1038 GLY A CA 1
ATOM 8195 C C . GLY A 1 1038 ? -45.016 -17.730 -29.077 1.00 56.66 1038 GLY A C 1
ATOM 8196 O O . GLY A 1 1038 ? -45.602 -16.658 -28.960 1.00 56.66 1038 GLY A O 1
ATOM 8197 N N . TYR A 1 1039 ? -44.540 -18.419 -28.028 1.00 73.12 1039 TYR A N 1
ATOM 8198 C CA . TYR A 1 1039 ? -44.785 -18.063 -26.614 1.00 73.12 1039 TYR A CA 1
ATOM 8199 C C . TYR A 1 1039 ? -43.570 -18.376 -25.692 1.00 73.12 1039 TYR A C 1
ATOM 8201 O O . TYR A 1 1039 ? -42.428 -18.171 -26.107 1.00 73.12 1039 TYR A O 1
ATOM 8209 N N . LEU A 1 1040 ? -43.787 -18.880 -24.464 1.00 79.88 1040 LEU A N 1
ATOM 8210 C CA . LEU A 1 1040 ? -42.779 -19.129 -23.421 1.00 79.88 1040 LEU A CA 1
ATOM 8211 C C . LEU A 1 1040 ? -42.460 -20.629 -23.266 1.00 79.88 1040 LEU A C 1
ATOM 8213 O O . LEU A 1 1040 ? -43.312 -21.459 -22.947 1.00 79.88 1040 LEU A O 1
ATOM 8217 N N . GLY A 1 1041 ? -41.210 -21.012 -23.515 1.00 82.56 1041 GLY A N 1
ATOM 8218 C CA . GLY A 1 1041 ? -40.781 -22.409 -23.658 1.00 82.56 1041 GLY A CA 1
ATOM 8219 C C . GLY A 1 1041 ? -40.502 -23.131 -22.348 1.00 82.56 1041 GLY A C 1
ATOM 8220 O O . GLY A 1 1041 ? -39.397 -23.625 -22.166 1.00 82.56 1041 GLY A O 1
ATOM 8221 N N . LEU A 1 1042 ? -41.465 -23.176 -21.424 1.00 88.56 1042 LEU A N 1
ATOM 8222 C CA . LEU A 1 1042 ? -41.246 -23.770 -20.101 1.00 88.56 1042 LEU A CA 1
ATOM 8223 C C . LEU A 1 1042 ? -41.196 -25.301 -20.137 1.00 88.56 1042 LEU A C 1
ATOM 8225 O O . LEU A 1 1042 ? -42.108 -25.958 -20.654 1.00 88.56 1042 LEU A O 1
ATOM 8229 N N . ARG A 1 1043 ? -40.187 -25.871 -19.479 1.00 91.38 1043 ARG A N 1
ATOM 8230 C CA . ARG A 1 1043 ? -40.016 -27.310 -19.259 1.00 91.38 1043 ARG A CA 1
ATOM 8231 C C . ARG A 1 1043 ? -39.502 -27.591 -17.848 1.00 91.38 1043 ARG A C 1
ATOM 8233 O O . ARG A 1 1043 ? -38.860 -26.745 -17.233 1.00 91.38 1043 ARG A O 1
ATOM 8240 N N . LYS A 1 1044 ? -39.747 -28.808 -17.369 1.00 93.19 1044 LYS A N 1
ATOM 8241 C CA . LYS A 1 1044 ? -39.175 -29.391 -16.149 1.00 93.19 1044 LYS A CA 1
ATOM 8242 C C . LYS A 1 1044 ? -38.457 -30.692 -16.502 1.00 93.19 1044 LYS A C 1
ATOM 8244 O O . LYS A 1 1044 ? -38.959 -31.465 -17.319 1.00 93.19 1044 LYS A O 1
ATOM 8249 N N . LEU A 1 1045 ? -37.309 -30.960 -15.885 1.00 92.31 1045 LEU A N 1
ATOM 8250 C CA . LEU A 1 1045 ? -36.678 -32.275 -15.947 1.00 92.31 1045 LEU A CA 1
ATOM 8251 C C . LEU A 1 1045 ? -37.368 -33.204 -14.937 1.00 92.31 1045 LEU A C 1
ATOM 8253 O O . LEU A 1 1045 ? -37.252 -33.021 -13.727 1.00 92.31 1045 LEU A O 1
ATOM 8257 N N . GLU A 1 1046 ? -38.076 -34.218 -15.430 1.00 87.25 1046 GLU A N 1
ATOM 8258 C CA . GLU A 1 1046 ? -38.795 -35.197 -14.611 1.00 87.25 1046 GLU A CA 1
ATOM 8259 C C . GLU A 1 1046 ? -38.497 -36.617 -15.108 1.00 87.25 1046 GLU A C 1
ATOM 8261 O O . GLU A 1 1046 ? -38.466 -36.875 -16.309 1.00 87.25 1046 GLU A O 1
ATOM 8266 N N . ALA A 1 1047 ? -38.199 -37.538 -14.184 1.00 83.75 1047 ALA A N 1
ATOM 8267 C CA . ALA A 1 1047 ? -37.838 -38.936 -14.472 1.00 83.75 1047 ALA A CA 1
ATOM 8268 C C . ALA A 1 1047 ? -36.721 -39.151 -15.531 1.00 83.75 1047 ALA A C 1
ATOM 8270 O O . ALA A 1 1047 ? -36.602 -40.236 -16.095 1.00 83.75 1047 ALA A O 1
ATOM 8271 N N . GLY A 1 1048 ? -35.878 -38.141 -15.786 1.00 83.88 1048 GLY A N 1
ATOM 8272 C CA . GLY A 1 1048 ? -34.831 -38.188 -16.816 1.00 83.88 1048 GLY A CA 1
ATOM 8273 C C . GLY A 1 1048 ? -35.271 -37.733 -18.214 1.00 83.88 1048 GLY A C 1
ATOM 8274 O O . GLY A 1 1048 ? -34.544 -37.971 -19.173 1.00 83.88 1048 GLY A O 1
ATOM 8275 N N . ALA A 1 1049 ? -36.421 -37.065 -18.345 1.00 88.19 1049 ALA A N 1
ATOM 8276 C CA . ALA A 1 1049 ? -36.900 -36.452 -19.584 1.00 88.19 1049 ALA A CA 1
ATOM 8277 C C . ALA A 1 1049 ? -37.339 -34.993 -19.359 1.00 88.19 1049 ALA A C 1
ATOM 8279 O O . ALA A 1 1049 ? -37.807 -34.629 -18.283 1.00 88.19 1049 ALA A O 1
ATOM 8280 N N . TRP A 1 1050 ? -37.194 -34.148 -20.383 1.00 91.00 1050 TRP A N 1
ATOM 8281 C CA . TRP A 1 1050 ? -37.637 -32.750 -20.344 1.00 91.00 1050 TRP A CA 1
ATOM 8282 C C . TRP A 1 1050 ? -39.116 -32.641 -20.739 1.00 91.00 1050 TRP A C 1
ATOM 8284 O O . TRP A 1 1050 ? -39.459 -32.692 -21.922 1.00 91.00 1050 TRP A O 1
ATOM 8294 N N . VAL A 1 1051 ? -39.987 -32.499 -19.740 1.00 90.44 1051 VAL A N 1
ATOM 8295 C CA . VAL A 1 1051 ? -41.450 -32.447 -19.873 1.00 90.44 1051 VAL A CA 1
ATOM 8296 C C . VAL A 1 1051 ? -41.912 -30.988 -20.016 1.00 90.44 1051 VAL A C 1
ATOM 8298 O O . VAL A 1 1051 ? -41.482 -30.149 -19.223 1.00 90.44 1051 VAL A O 1
ATOM 8301 N N . PRO A 1 1052 ? -42.772 -30.641 -20.994 1.00 89.00 1052 PRO A N 1
ATOM 8302 C CA . PRO A 1 1052 ? -43.302 -29.285 -21.136 1.00 89.00 1052 PRO A CA 1
ATOM 8303 C C . PRO A 1 1052 ? -44.299 -28.938 -20.020 1.00 89.00 1052 PRO A C 1
ATOM 8305 O O . PRO A 1 1052 ? -45.130 -29.763 -19.638 1.00 89.00 1052 PRO A O 1
ATOM 8308 N N . LEU A 1 1053 ? -44.236 -27.699 -19.532 1.00 88.56 1053 LEU A N 1
ATOM 8309 C CA . LEU A 1 1053 ? -45.122 -27.156 -18.495 1.00 88.56 1053 LEU A CA 1
ATOM 8310 C C . LEU A 1 1053 ? -46.252 -26.293 -19.087 1.00 88.56 1053 LEU A C 1
ATOM 8312 O O . LEU A 1 1053 ? -46.309 -26.046 -20.296 1.00 88.56 1053 LEU A O 1
ATOM 8316 N N . THR A 1 1054 ? -47.153 -25.813 -18.224 1.00 85.25 1054 THR A N 1
ATOM 8317 C CA . THR A 1 1054 ? -48.177 -24.832 -18.604 1.00 85.25 1054 THR A CA 1
ATOM 8318 C C . THR A 1 1054 ? -47.511 -23.500 -18.939 1.00 85.25 1054 THR A C 1
ATOM 8320 O O . THR A 1 1054 ? -46.917 -22.861 -18.074 1.00 85.25 1054 THR A O 1
ATOM 8323 N N . ASP A 1 1055 ? -47.652 -23.063 -20.186 1.00 82.25 1055 ASP A N 1
ATOM 8324 C CA . ASP A 1 1055 ? -47.254 -21.730 -20.637 1.00 82.25 1055 ASP A CA 1
ATOM 8325 C C . ASP A 1 1055 ? -48.193 -20.657 -20.036 1.00 82.25 1055 ASP A C 1
ATOM 8327 O O . ASP A 1 1055 ? -49.416 -20.776 -20.195 1.00 82.25 1055 ASP A O 1
ATOM 8331 N N . PRO A 1 1056 ? -47.665 -19.628 -19.342 1.00 80.75 1056 PRO A N 1
ATOM 8332 C CA . PRO A 1 1056 ? -48.476 -18.652 -18.621 1.00 80.75 1056 PRO A CA 1
ATOM 8333 C C . PRO A 1 1056 ? -49.112 -17.550 -19.482 1.00 80.75 1056 PRO A C 1
ATOM 8335 O O . PRO A 1 1056 ? -49.929 -16.804 -18.940 1.00 80.75 1056 PRO A O 1
ATOM 8338 N N . ASP A 1 1057 ? -48.743 -17.398 -20.761 1.00 72.62 1057 ASP A N 1
ATOM 8339 C CA . ASP A 1 1057 ? -49.253 -16.311 -21.625 1.00 72.62 1057 ASP A CA 1
ATOM 8340 C C . ASP A 1 1057 ? -49.884 -16.787 -22.944 1.00 72.62 1057 ASP A C 1
ATOM 8342 O O . ASP A 1 1057 ? -50.563 -16.018 -23.628 1.00 72.62 1057 ASP A O 1
ATOM 8346 N N . LYS A 1 1058 ? -49.797 -18.093 -23.233 1.00 69.06 1058 LYS A N 1
ATOM 8347 C CA . LYS A 1 1058 ? -50.574 -18.802 -24.266 1.00 69.06 1058 LYS A CA 1
ATOM 8348 C C . LYS A 1 1058 ? -52.051 -18.367 -24.420 1.00 69.06 1058 LYS A C 1
ATOM 8350 O O . LYS A 1 1058 ? -52.526 -18.395 -25.555 1.00 69.06 1058 LYS A O 1
ATOM 8355 N N . PRO A 1 1059 ? -52.812 -17.988 -23.366 1.00 60.47 1059 PRO A N 1
ATOM 8356 C CA . PRO A 1 1059 ? -54.203 -17.554 -23.529 1.00 60.47 1059 PRO A CA 1
ATOM 8357 C C . PRO A 1 1059 ? -54.396 -16.067 -23.887 1.00 60.47 1059 PRO A C 1
ATOM 8359 O O . PRO A 1 1059 ? -55.534 -15.682 -24.151 1.00 60.47 1059 PRO A O 1
ATOM 8362 N N . LEU A 1 1060 ? -53.358 -15.216 -23.817 1.00 59.16 1060 LEU A N 1
ATOM 8363 C CA . LEU A 1 1060 ? -53.548 -13.784 -23.522 1.00 59.16 1060 LEU A CA 1
ATOM 8364 C C . LEU A 1 1060 ? -52.979 -12.749 -24.506 1.00 59.16 1060 LEU A C 1
ATOM 8366 O O . LEU A 1 1060 ? -53.245 -11.567 -24.282 1.00 59.16 1060 LEU A O 1
ATOM 8370 N N . LEU A 1 1061 ? -52.291 -13.135 -25.589 1.00 52.69 1061 LEU A N 1
ATOM 8371 C CA . LEU A 1 1061 ? -52.143 -12.336 -26.827 1.00 52.69 1061 LEU A CA 1
ATOM 8372 C C . LEU A 1 1061 ? -51.525 -13.177 -27.973 1.00 52.69 1061 LEU A C 1
ATOM 8374 O O . LEU A 1 1061 ? -51.372 -14.392 -27.849 1.00 52.69 1061 LEU A O 1
ATOM 8378 N N . GLY A 1 1062 ? -51.284 -12.560 -29.136 1.00 51.62 1062 GLY A N 1
ATOM 8379 C CA . GLY A 1 1062 ? -50.857 -13.254 -30.361 1.00 51.62 1062 GLY A CA 1
ATOM 8380 C C . GLY A 1 1062 ? -49.405 -13.750 -30.352 1.00 51.62 1062 GLY A C 1
ATOM 8381 O O . GLY A 1 1062 ? -48.562 -13.196 -29.651 1.00 51.62 1062 GLY A O 1
ATOM 8382 N N . GLN A 1 1063 ? -49.123 -14.768 -31.178 1.00 56.09 1063 GLN A N 1
ATOM 8383 C CA . GLN A 1 1063 ? -47.787 -15.353 -31.352 1.00 56.09 1063 GLN A CA 1
ATOM 8384 C C . GLN A 1 1063 ? -46.735 -14.275 -31.653 1.00 56.09 1063 GLN A C 1
ATOM 8386 O O . GLN A 1 1063 ? -46.880 -13.516 -32.613 1.00 56.09 1063 GLN A O 1
ATOM 8391 N N . ASN A 1 1064 ? -45.660 -14.247 -30.867 1.00 62.22 1064 ASN A N 1
ATOM 8392 C CA . ASN A 1 1064 ? -44.530 -13.350 -31.075 1.00 62.22 1064 ASN A CA 1
ATOM 8393 C C . ASN A 1 1064 ? -43.227 -14.123 -30.842 1.00 62.22 1064 ASN A C 1
ATOM 8395 O O . ASN A 1 1064 ? -43.014 -14.713 -29.784 1.00 62.22 1064 ASN A O 1
ATOM 8399 N N . ASP A 1 1065 ? -42.350 -14.141 -31.841 1.00 63.44 1065 ASP A N 1
ATOM 8400 C CA . ASP A 1 1065 ? -41.078 -14.855 -31.780 1.00 63.44 1065 ASP A CA 1
ATOM 8401 C C . ASP A 1 1065 ? -39.994 -14.085 -31.006 1.00 63.44 1065 ASP A C 1
ATOM 8403 O O . ASP A 1 1065 ? -38.929 -14.644 -30.781 1.00 63.44 1065 ASP A O 1
ATOM 8407 N N . HIS A 1 1066 ? -40.241 -12.839 -30.584 1.00 72.75 1066 HIS A N 1
ATOM 8408 C CA . HIS A 1 1066 ? -39.320 -11.968 -29.834 1.00 72.75 1066 HIS A CA 1
ATOM 8409 C C . HIS A 1 1066 ? -39.633 -11.881 -28.326 1.00 72.75 1066 HIS A C 1
ATOM 8411 O O . HIS A 1 1066 ? -39.248 -10.924 -27.650 1.00 72.75 1066 HIS A O 1
ATOM 8417 N N . VAL A 1 1067 ? -40.325 -12.881 -27.772 1.00 77.00 1067 VAL A N 1
ATOM 8418 C CA . VAL A 1 1067 ? -40.428 -13.066 -26.317 1.00 77.00 1067 VAL A CA 1
ATOM 8419 C C . VAL A 1 1067 ? -39.055 -13.477 -25.774 1.00 77.00 1067 VAL A C 1
ATOM 8421 O O . VAL A 1 1067 ? -38.618 -14.603 -25.998 1.00 77.00 1067 VAL A O 1
ATOM 8424 N N . TYR A 1 1068 ? -38.390 -12.556 -25.073 1.00 83.50 1068 TYR A N 1
ATOM 8425 C CA . TYR A 1 1068 ? -37.170 -12.805 -24.296 1.00 83.50 1068 TYR A CA 1
ATOM 8426 C C . TYR A 1 1068 ? -37.571 -13.072 -22.837 1.00 83.50 1068 TYR A C 1
ATOM 8428 O O . TYR A 1 1068 ? -38.143 -12.152 -22.237 1.00 83.50 1068 TYR A O 1
ATOM 8436 N N . PRO A 1 1069 ? -37.348 -14.284 -22.298 1.00 87.62 1069 PRO A N 1
ATOM 8437 C CA . PRO A 1 1069 ? -37.690 -14.647 -20.926 1.00 87.62 1069 PRO A CA 1
ATOM 8438 C C . PRO A 1 1069 ? -36.473 -14.785 -20.005 1.00 87.62 1069 PRO A C 1
ATOM 8440 O O . PRO A 1 1069 ? -35.374 -15.037 -20.480 1.00 87.62 1069 PRO A O 1
ATOM 8443 N N . ASP A 1 1070 ? -36.731 -14.722 -18.703 1.00 92.25 1070 ASP A N 1
ATOM 8444 C CA . ASP A 1 1070 ? -35.839 -15.172 -17.630 1.00 92.25 1070 ASP A CA 1
ATOM 8445 C C . ASP A 1 1070 ? -36.679 -15.790 -16.481 1.00 92.25 1070 ASP A C 1
ATOM 8447 O O . ASP A 1 1070 ? -37.857 -15.440 -16.308 1.00 92.25 1070 ASP A O 1
ATOM 8451 N N . LEU A 1 1071 ? -36.113 -16.746 -15.735 1.00 93.38 1071 LEU A N 1
ATOM 8452 C CA . LEU A 1 1071 ? -36.750 -17.634 -14.762 1.00 93.38 1071 LEU A CA 1
ATOM 8453 C C . LEU A 1 1071 ? -35.911 -17.789 -13.477 1.00 93.38 1071 LEU A C 1
ATOM 8455 O O . LEU A 1 1071 ? -34.957 -18.555 -13.424 1.00 93.38 1071 LEU A O 1
ATOM 8459 N N . ALA A 1 1072 ? -36.396 -17.223 -12.372 1.00 95.75 1072 ALA A N 1
ATOM 8460 C CA . ALA A 1 1072 ? -35.857 -17.489 -11.037 1.00 95.75 1072 ALA A CA 1
ATOM 8461 C C . ALA A 1 1072 ? -36.736 -18.482 -10.250 1.00 95.75 1072 ALA A C 1
ATOM 8463 O O . ALA A 1 1072 ? -37.971 -18.435 -10.314 1.00 95.75 1072 ALA A O 1
ATOM 8464 N N . VAL A 1 1073 ? -36.116 -19.341 -9.431 1.00 96.00 1073 VAL A N 1
ATOM 8465 C CA . VAL A 1 1073 ? -36.816 -20.153 -8.416 1.00 96.00 1073 VAL A CA 1
ATOM 8466 C C . VAL A 1 1073 ? -36.555 -19.573 -7.029 1.00 96.00 1073 VAL A C 1
ATOM 8468 O O . VAL A 1 1073 ? -35.412 -19.323 -6.654 1.00 96.00 1073 VAL A O 1
ATOM 8471 N N . SER A 1 1074 ? -37.613 -19.375 -6.247 1.00 95.50 1074 SER A N 1
ATOM 8472 C CA . SER A 1 1074 ? -37.520 -18.901 -4.867 1.00 95.50 1074 SER A CA 1
ATOM 8473 C C . SER A 1 1074 ? -36.767 -19.912 -3.985 1.00 95.50 1074 SER A C 1
ATOM 8475 O O . SER A 1 1074 ? -37.213 -21.058 -3.854 1.00 95.50 1074 SER A O 1
ATOM 8477 N N . PRO A 1 1075 ? -35.674 -19.508 -3.306 1.00 90.44 1075 PRO A N 1
ATOM 8478 C CA . PRO A 1 1075 ? -34.958 -20.380 -2.374 1.00 90.44 1075 PRO A CA 1
ATOM 8479 C C . PRO A 1 1075 ? -35.723 -20.603 -1.056 1.00 90.44 1075 PRO A C 1
ATOM 8481 O O . PRO A 1 1075 ? -35.306 -21.429 -0.246 1.00 90.44 1075 PRO A O 1
ATOM 8484 N N . VAL A 1 1076 ? -36.821 -19.869 -0.828 1.00 92.12 1076 VAL A N 1
ATOM 8485 C CA . VAL A 1 1076 ? -37.612 -19.896 0.414 1.00 92.12 1076 VAL A CA 1
ATOM 8486 C C . VAL A 1 1076 ? -38.745 -20.923 0.349 1.00 92.12 1076 VAL A C 1
ATOM 8488 O O . VAL A 1 1076 ? -38.973 -21.645 1.318 1.00 92.12 1076 VAL A O 1
ATOM 8491 N N . ASP A 1 1077 ? -39.458 -20.986 -0.779 1.00 92.94 1077 ASP A N 1
ATOM 8492 C CA . ASP A 1 1077 ? -40.675 -21.799 -0.945 1.00 92.94 1077 ASP A CA 1
ATOM 8493 C C . ASP A 1 1077 ? -40.719 -22.626 -2.244 1.00 92.94 1077 ASP A C 1
ATOM 8495 O O . ASP A 1 1077 ? -41.670 -23.376 -2.458 1.00 92.94 1077 ASP A O 1
ATOM 8499 N N . GLY A 1 1078 ? -39.702 -22.523 -3.107 1.00 93.88 1078 GLY A N 1
ATOM 8500 C CA . GLY A 1 1078 ? -39.647 -23.237 -4.385 1.00 93.88 1078 GLY A CA 1
ATOM 8501 C C . GLY A 1 1078 ? -40.613 -22.713 -5.454 1.00 93.88 1078 GLY A C 1
ATOM 8502 O O . GLY A 1 1078 ? -40.783 -23.372 -6.482 1.00 93.88 1078 GLY A O 1
ATOM 8503 N N . SER A 1 1079 ? -41.258 -21.559 -5.242 1.00 95.94 1079 SER A N 1
ATOM 8504 C CA . SER A 1 1079 ? -42.119 -20.952 -6.262 1.00 95.94 1079 SER A CA 1
ATOM 8505 C C . SER A 1 1079 ? -41.315 -20.440 -7.466 1.00 95.94 1079 SER A C 1
ATOM 8507 O O . SER A 1 1079 ? -40.158 -20.037 -7.351 1.00 95.94 1079 SER A O 1
ATOM 8509 N N . LEU A 1 1080 ? -41.924 -20.509 -8.651 1.00 96.62 1080 LEU A N 1
ATOM 8510 C CA . LEU A 1 1080 ? -41.327 -20.097 -9.924 1.00 96.62 1080 LEU A CA 1
ATOM 8511 C C . LEU A 1 1080 ? -41.704 -18.652 -10.228 1.00 96.62 1080 LEU A C 1
ATOM 8513 O O . LEU A 1 1080 ? -42.878 -18.290 -10.107 1.00 96.62 1080 LEU A O 1
ATOM 8517 N N . HIS A 1 1081 ? -40.740 -17.864 -10.689 1.00 96.44 1081 HIS A N 1
ATOM 8518 C CA . HIS A 1 1081 ? -40.891 -16.451 -11.010 1.00 96.44 1081 HIS A CA 1
ATOM 8519 C C . HIS A 1 1081 ? -40.328 -16.176 -12.401 1.00 96.44 1081 HIS A C 1
ATOM 8521 O O . HIS A 1 1081 ? -39.172 -16.487 -12.656 1.00 96.44 1081 HIS A O 1
ATOM 8527 N N . ILE A 1 1082 ? -41.121 -15.575 -13.290 1.00 93.44 1082 ILE A N 1
ATOM 8528 C CA . ILE A 1 1082 ? -40.696 -15.294 -14.670 1.00 93.44 1082 ILE A CA 1
ATOM 8529 C C . ILE A 1 1082 ? -40.885 -13.812 -14.974 1.00 93.44 1082 ILE A C 1
ATOM 8531 O O . ILE A 1 1082 ? -41.974 -13.276 -14.738 1.00 93.44 1082 ILE A O 1
ATOM 8535 N N . ALA A 1 1083 ? -39.856 -13.180 -15.538 1.00 92.12 1083 ALA A N 1
ATOM 8536 C CA . ALA A 1 1083 ? -39.933 -11.878 -16.198 1.00 92.12 1083 ALA A CA 1
ATOM 8537 C C . ALA A 1 1083 ? -39.730 -12.061 -17.711 1.00 92.12 1083 ALA A C 1
ATOM 8539 O O . ALA A 1 1083 ? -38.941 -12.900 -18.131 1.00 92.12 1083 ALA A O 1
ATOM 8540 N N . TYR A 1 1084 ? -40.473 -11.330 -18.549 1.00 88.25 1084 TYR A N 1
ATOM 8541 C CA . TYR A 1 1084 ? -40.327 -11.452 -20.007 1.00 88.25 1084 TYR A CA 1
ATOM 8542 C C . TYR A 1 1084 ? -40.875 -10.259 -20.797 1.00 88.25 1084 TYR A C 1
ATOM 8544 O O . TYR A 1 1084 ? -41.738 -9.504 -20.332 1.00 88.25 1084 TYR A O 1
ATOM 8552 N N . ARG A 1 1085 ? -40.381 -10.110 -22.033 1.00 83.81 1085 ARG A N 1
ATOM 8553 C CA . ARG A 1 1085 ? -40.850 -9.117 -23.016 1.00 83.81 1085 ARG A CA 1
ATOM 8554 C C . ARG A 1 1085 ? -42.111 -9.585 -23.764 1.00 83.81 1085 ARG A C 1
ATOM 8556 O O . ARG A 1 1085 ? -42.275 -10.765 -24.048 1.00 83.81 1085 ARG A O 1
ATOM 8563 N N . HIS A 1 1086 ? -42.939 -8.616 -24.159 1.00 79.06 1086 HIS A N 1
ATOM 8564 C CA . HIS A 1 1086 ? -44.166 -8.716 -24.963 1.00 79.06 1086 HIS A CA 1
ATOM 8565 C C . HIS A 1 1086 ? -45.385 -9.357 -24.280 1.00 79.06 1086 HIS A C 1
ATOM 8567 O O . HIS A 1 1086 ? -46.361 -9.665 -24.961 1.00 79.06 1086 HIS A O 1
ATOM 8573 N N . GLY A 1 1087 ? -45.369 -9.487 -22.952 1.00 76.00 1087 GLY A N 1
ATOM 8574 C CA . GLY A 1 1087 ? -46.501 -10.031 -22.206 1.00 76.00 1087 GLY A CA 1
ATOM 8575 C C . GLY A 1 1087 ? -47.662 -9.063 -21.938 1.00 76.00 1087 GLY A C 1
ATOM 8576 O O . GLY A 1 1087 ? -47.701 -7.915 -22.392 1.00 76.00 1087 GLY A O 1
ATOM 8577 N N . ASN A 1 1088 ? -48.618 -9.565 -21.156 1.00 76.94 1088 ASN A N 1
ATOM 8578 C CA . ASN A 1 1088 ? -49.856 -8.903 -20.724 1.00 76.94 1088 ASN A CA 1
ATOM 8579 C C . ASN A 1 1088 ? -49.846 -8.740 -19.175 1.00 76.94 1088 ASN A C 1
ATOM 8581 O O . ASN A 1 1088 ? -49.382 -9.663 -18.495 1.00 76.94 1088 ASN A O 1
ATOM 8585 N N . PRO A 1 1089 ? -50.297 -7.626 -18.550 1.00 82.56 1089 PRO A N 1
ATOM 8586 C CA . PRO A 1 1089 ? -50.931 -6.423 -19.110 1.00 82.56 1089 PRO A CA 1
ATOM 8587 C C . PRO A 1 1089 ? -49.979 -5.280 -19.488 1.00 82.56 1089 PRO A C 1
ATOM 8589 O O . PRO A 1 1089 ? -50.451 -4.258 -19.979 1.00 82.56 1089 PRO A O 1
ATOM 8592 N N . LYS A 1 1090 ? -48.667 -5.426 -19.270 1.00 88.56 1090 LYS A N 1
ATOM 8593 C CA . LYS A 1 1090 ? -47.647 -4.471 -19.730 1.00 88.56 1090 LYS A CA 1
ATOM 8594 C C . LYS A 1 1090 ? -46.545 -5.178 -20.505 1.00 88.56 1090 LYS A C 1
ATOM 8596 O O . LYS A 1 1090 ? -46.290 -6.359 -20.280 1.00 88.56 1090 LYS A O 1
ATOM 8601 N N . LYS A 1 1091 ? -45.852 -4.423 -21.361 1.00 85.56 1091 LYS A N 1
ATOM 8602 C CA . LYS A 1 1091 ? -44.879 -4.956 -22.327 1.00 85.56 1091 LYS A CA 1
ATOM 8603 C C . LYS A 1 1091 ? -43.658 -5.660 -21.722 1.00 85.56 1091 LYS A C 1
ATOM 8605 O O . LYS A 1 1091 ? -43.083 -6.512 -22.395 1.00 85.56 1091 LYS A O 1
ATOM 8610 N N . THR A 1 1092 ? -43.289 -5.369 -20.479 1.00 89.06 1092 THR A N 1
ATOM 8611 C CA . THR A 1 1092 ? -42.539 -6.291 -19.616 1.00 89.06 1092 THR A CA 1
ATOM 8612 C C . THR A 1 1092 ? -43.498 -6.835 -18.561 1.00 89.06 1092 THR A C 1
ATOM 8614 O O . THR A 1 1092 ? -44.021 -6.072 -17.738 1.00 89.06 1092 THR A O 1
ATOM 8617 N N . ALA A 1 1093 ? -43.728 -8.145 -18.581 1.00 88.75 1093 ALA A N 1
ATOM 8618 C CA . ALA A 1 1093 ? -44.689 -8.829 -17.723 1.00 88.75 1093 ALA A CA 1
ATOM 8619 C C . ALA A 1 1093 ? -43.997 -9.726 -16.690 1.00 88.75 1093 ALA A C 1
ATOM 8621 O O . ALA A 1 1093 ? -42.846 -10.126 -16.861 1.00 88.75 1093 ALA A O 1
ATOM 8622 N N . TYR A 1 1094 ? -44.734 -10.044 -15.627 1.00 93.50 1094 TYR A N 1
ATOM 8623 C CA . TYR A 1 1094 ? -44.333 -10.957 -14.563 1.00 93.50 1094 TYR A CA 1
ATOM 8624 C C . TYR A 1 1094 ? -45.376 -12.057 -14.353 1.00 93.50 1094 TYR A C 1
ATOM 8626 O O . TYR A 1 1094 ? -46.588 -11.827 -14.482 1.00 93.50 1094 TYR A O 1
ATOM 8634 N N . ARG A 1 1095 ? -44.905 -13.260 -14.013 1.00 93.06 1095 ARG A N 1
ATOM 8635 C CA . ARG A 1 1095 ? -45.730 -14.423 -13.662 1.00 93.06 1095 ARG A CA 1
ATOM 8636 C C . ARG A 1 1095 ? -45.134 -15.141 -12.448 1.00 93.06 1095 ARG A C 1
ATOM 8638 O O . ARG A 1 1095 ? -43.915 -15.281 -12.368 1.00 93.06 1095 ARG A O 1
ATOM 8645 N N . GLN A 1 1096 ? -45.985 -15.625 -11.537 1.00 95.19 1096 GLN A N 1
ATOM 8646 C CA . GLN A 1 1096 ? -45.571 -16.499 -10.426 1.00 95.19 1096 GLN A CA 1
ATOM 8647 C C . GLN A 1 1096 ? -46.422 -17.778 -10.370 1.00 95.19 1096 GLN A C 1
ATOM 8649 O O . GLN A 1 1096 ? -47.642 -17.725 -10.555 1.00 95.19 1096 GLN A O 1
ATOM 8654 N N . SER A 1 1097 ? -45.770 -18.909 -10.087 1.00 95.25 1097 SER A N 1
ATOM 8655 C CA . SER A 1 1097 ? -46.362 -20.244 -9.903 1.00 95.25 1097 SER A CA 1
ATOM 8656 C C . SER A 1 1097 ? -45.908 -20.822 -8.562 1.00 95.25 1097 SER A C 1
ATOM 8658 O O . SER A 1 1097 ? -44.706 -20.921 -8.323 1.00 95.25 1097 SER A O 1
ATOM 8660 N N . THR A 1 1098 ? -46.832 -21.305 -7.735 1.00 93.50 1098 THR A N 1
ATOM 8661 C CA . THR A 1 1098 ? -46.528 -21.982 -6.457 1.00 93.50 1098 THR A CA 1
ATOM 8662 C C . THR A 1 1098 ? -46.697 -23.508 -6.510 1.00 93.50 1098 THR A C 1
ATOM 8664 O O . THR A 1 1098 ? -46.561 -24.170 -5.486 1.00 93.50 1098 THR A O 1
ATOM 8667 N N . ASP A 1 1099 ? -46.980 -24.090 -7.683 1.00 91.31 1099 ASP A N 1
ATOM 8668 C CA . ASP A 1 1099 ? -47.313 -25.517 -7.851 1.00 91.31 1099 ASP A CA 1
ATOM 8669 C C . ASP A 1 1099 ? -46.383 -26.288 -8.815 1.00 91.31 1099 ASP A C 1
ATOM 8671 O O . ASP A 1 1099 ? -46.726 -27.371 -9.301 1.00 91.31 1099 ASP A O 1
ATOM 8675 N N . GLY A 1 1100 ? -45.191 -25.739 -9.079 1.00 87.62 1100 GLY A N 1
ATOM 8676 C CA . GLY A 1 1100 ? -44.188 -26.326 -9.975 1.00 87.62 1100 GLY A CA 1
ATOM 8677 C C . GLY A 1 1100 ? -44.442 -26.077 -11.467 1.00 87.62 1100 GLY A C 1
ATOM 8678 O O . GLY A 1 1100 ? -44.000 -26.867 -12.298 1.00 87.62 1100 GLY A O 1
ATOM 8679 N N . GLY A 1 1101 ? -45.158 -25.002 -11.814 1.00 89.00 1101 GLY A N 1
ATOM 8680 C CA . GLY A 1 1101 ? -45.404 -24.559 -13.190 1.00 89.00 1101 GLY A CA 1
ATOM 8681 C C . GLY A 1 1101 ? -46.658 -25.156 -13.827 1.00 89.00 1101 GLY A C 1
ATOM 8682 O O . GLY A 1 1101 ? -46.764 -25.207 -15.055 1.00 89.00 1101 GLY A O 1
ATOM 8683 N N . ARG A 1 1102 ? -47.608 -25.634 -13.012 1.00 88.50 1102 ARG A N 1
ATOM 8684 C CA . ARG A 1 1102 ? -48.885 -26.192 -13.479 1.00 88.50 1102 ARG A CA 1
ATOM 8685 C C . ARG A 1 1102 ? -49.934 -25.092 -13.627 1.00 88.50 1102 ARG A C 1
ATOM 8687 O O . ARG A 1 1102 ? -50.676 -25.114 -14.611 1.00 88.50 1102 ARG A O 1
ATOM 8694 N N . THR A 1 1103 ? -49.967 -24.120 -12.714 1.00 90.31 1103 THR A N 1
ATOM 8695 C CA . THR A 1 1103 ? -50.855 -22.950 -12.770 1.00 90.31 1103 THR A CA 1
ATOM 8696 C C . THR A 1 1103 ? -50.125 -21.646 -12.445 1.00 90.31 1103 THR A C 1
ATOM 8698 O O . THR A 1 1103 ? -49.162 -21.609 -11.685 1.00 90.31 1103 THR A O 1
ATOM 8701 N N . TRP A 1 1104 ? -50.607 -20.548 -13.033 1.00 90.69 1104 TRP A N 1
ATOM 8702 C CA . TRP A 1 1104 ? -49.981 -19.224 -12.950 1.00 90.69 1104 TRP A CA 1
ATOM 8703 C C . TRP A 1 1104 ? -50.992 -18.176 -12.459 1.00 90.69 1104 TRP A C 1
ATOM 8705 O O . TRP A 1 1104 ? -51.499 -17.382 -13.259 1.00 90.69 1104 TRP A O 1
ATOM 8715 N N . PRO A 1 1105 ? -51.354 -18.207 -11.159 1.00 89.50 1105 PRO A N 1
ATOM 8716 C CA . PRO A 1 1105 ? -52.397 -17.352 -10.589 1.00 89.50 1105 PRO A CA 1
ATOM 8717 C C . PRO A 1 1105 ? -51.983 -15.880 -10.456 1.00 89.50 1105 PRO A C 1
ATOM 8719 O O . PRO A 1 1105 ? -52.848 -15.012 -10.377 1.00 89.50 1105 PRO A O 1
ATOM 8722 N N . VAL A 1 1106 ? -50.679 -15.584 -10.432 1.00 91.88 1106 VAL A N 1
ATOM 8723 C CA . VAL A 1 1106 ? -50.152 -14.215 -10.355 1.00 91.88 1106 VAL A CA 1
ATOM 8724 C C . VAL A 1 1106 ? -49.742 -13.754 -11.748 1.00 91.88 1106 VAL A C 1
ATOM 8726 O O . VAL A 1 1106 ? -48.876 -14.365 -12.377 1.00 91.88 1106 VAL A O 1
ATOM 8729 N N . GLN A 1 1107 ? -50.352 -12.664 -12.215 1.00 90.81 1107 GLN A N 1
ATOM 8730 C CA . GLN A 1 1107 ? -50.132 -12.096 -13.544 1.00 90.81 1107 GLN A CA 1
ATOM 8731 C C . GLN A 1 1107 ? -50.055 -10.571 -13.426 1.00 90.81 1107 GLN A C 1
ATOM 8733 O O . GLN A 1 1107 ? -51.061 -9.906 -13.189 1.00 90.81 1107 GLN A O 1
ATOM 8738 N N . GLU A 1 1108 ? -48.848 -10.014 -13.531 1.00 93.19 1108 GLU A N 1
ATOM 8739 C CA . GLU A 1 1108 ? -48.581 -8.596 -13.255 1.00 93.19 1108 GLU A CA 1
ATOM 8740 C C . GLU A 1 1108 ? -47.836 -7.937 -14.425 1.00 93.19 1108 GLU A C 1
ATOM 8742 O O . GLU A 1 1108 ? -47.164 -8.603 -15.213 1.00 93.19 1108 GLU A O 1
ATOM 8747 N N . GLY A 1 1109 ? -47.955 -6.613 -14.542 1.00 91.56 1109 GLY A N 1
ATOM 8748 C CA . GLY A 1 1109 ? -47.245 -5.818 -15.543 1.00 91.56 1109 GLY A CA 1
ATOM 8749 C C . GLY A 1 1109 ? -46.217 -4.898 -14.892 1.00 91.56 1109 GLY A C 1
ATOM 8750 O O . GLY A 1 1109 ? -46.588 -3.969 -14.167 1.00 91.56 1109 GLY A O 1
ATOM 8751 N N . ILE A 1 1110 ? -44.935 -5.111 -15.193 1.00 93.25 1110 ILE A N 1
ATOM 8752 C CA . ILE A 1 1110 ? -43.820 -4.358 -14.608 1.00 93.25 1110 ILE A CA 1
ATOM 8753 C C . ILE A 1 1110 ? -43.762 -2.962 -15.240 1.00 93.25 1110 ILE A C 1
ATOM 8755 O O . ILE A 1 1110 ? -44.072 -1.958 -14.593 1.00 93.25 1110 ILE A O 1
ATOM 8759 N N . THR A 1 1111 ? -43.468 -2.890 -16.540 1.00 90.75 1111 THR A N 1
ATOM 8760 C CA . THR A 1 1111 ? -43.311 -1.635 -17.291 1.00 90.75 1111 THR A CA 1
ATOM 8761 C C . THR A 1 1111 ? -43.772 -1.778 -18.740 1.00 90.75 1111 THR A C 1
ATOM 8763 O O . THR A 1 1111 ? -43.759 -2.872 -19.291 1.00 90.75 1111 THR A O 1
ATOM 8766 N N . ASP A 1 1112 ? -44.183 -0.671 -19.355 1.00 89.62 1112 ASP A N 1
ATOM 8767 C CA . ASP A 1 1112 ? -44.564 -0.599 -20.774 1.00 89.62 1112 ASP A CA 1
ATOM 8768 C C . ASP A 1 1112 ? -43.381 -0.267 -21.697 1.00 89.62 1112 ASP A C 1
ATOM 8770 O O . ASP A 1 1112 ? -43.535 -0.180 -22.914 1.00 89.62 1112 ASP A O 1
ATOM 8774 N N . ALA A 1 1113 ? -42.184 -0.101 -21.127 1.00 81.81 1113 ALA A N 1
ATOM 8775 C CA . ALA A 1 1113 ? -40.944 -0.043 -21.889 1.00 81.81 1113 ALA A CA 1
ATOM 8776 C C . ALA A 1 1113 ? -40.634 -1.408 -22.537 1.00 81.81 1113 ALA A C 1
ATOM 8778 O O . ALA A 1 1113 ? -40.849 -2.450 -21.926 1.00 81.81 1113 ALA A O 1
ATOM 8779 N N . GLU A 1 1114 ? -40.068 -1.395 -23.748 1.00 72.12 1114 GLU A N 1
ATOM 8780 C CA . GLU A 1 1114 ? -39.681 -2.603 -24.499 1.00 72.12 1114 GLU A CA 1
ATOM 8781 C C . GLU A 1 1114 ? -38.168 -2.711 -24.796 1.00 72.12 1114 GLU A C 1
ATOM 8783 O O . GLU A 1 1114 ? -37.775 -2.829 -25.959 1.00 72.12 1114 GLU A O 1
ATOM 8788 N N . PRO A 1 1115 ? -37.273 -2.683 -23.793 1.00 72.12 1115 PRO A N 1
ATOM 8789 C CA . PRO A 1 1115 ? -35.939 -3.228 -24.004 1.00 72.12 1115 PRO A CA 1
ATOM 8790 C C . PRO A 1 1115 ? -36.017 -4.761 -24.142 1.00 72.12 1115 PRO A C 1
ATOM 8792 O O . PRO A 1 1115 ? -36.950 -5.404 -23.657 1.00 72.12 1115 PRO A O 1
ATOM 8795 N N . GLU A 1 1116 ? -35.030 -5.351 -24.810 1.00 75.94 1116 GLU A N 1
ATOM 8796 C CA . GLU A 1 1116 ? -34.799 -6.804 -24.768 1.00 75.94 1116 GLU A CA 1
ATOM 8797 C C . GLU A 1 1116 ? -34.232 -7.231 -23.408 1.00 75.94 1116 GLU A C 1
ATOM 8799 O O . GLU A 1 1116 ? -33.884 -6.353 -22.627 1.00 75.94 1116 GLU A O 1
ATOM 8804 N N . ALA A 1 1117 ? -34.146 -8.544 -23.149 1.00 78.88 1117 ALA A N 1
ATOM 8805 C CA . ALA A 1 1117 ? -33.525 -9.154 -21.962 1.00 78.88 1117 ALA A CA 1
ATOM 8806 C C . ALA A 1 1117 ? -33.880 -8.463 -20.624 1.00 78.88 1117 ALA A C 1
ATOM 8808 O O . ALA A 1 1117 ? -33.253 -7.492 -20.198 1.00 78.88 1117 ALA A O 1
ATOM 8809 N N . ALA A 1 1118 ? -34.933 -8.952 -19.967 1.00 88.25 1118 ALA A N 1
ATOM 8810 C CA . ALA A 1 1118 ? -35.258 -8.558 -18.602 1.00 88.25 1118 ALA A CA 1
ATOM 8811 C C . ALA A 1 1118 ? -34.879 -9.701 -17.661 1.00 88.25 1118 ALA A C 1
ATOM 8813 O O . ALA A 1 1118 ? -35.462 -10.770 -17.796 1.00 88.25 1118 ALA A O 1
ATOM 8814 N N . HIS A 1 1119 ? -33.954 -9.448 -16.735 1.00 92.94 1119 HIS A N 1
ATOM 8815 C CA . HIS A 1 1119 ? -33.452 -10.437 -15.783 1.00 92.94 1119 HIS A CA 1
ATOM 8816 C C . HIS A 1 1119 ? -34.139 -10.288 -14.413 1.00 92.94 1119 HIS A C 1
ATOM 8818 O O . HIS A 1 1119 ? -34.421 -9.172 -13.959 1.00 92.94 1119 HIS A O 1
ATOM 8824 N N . ILE A 1 1120 ? -34.422 -11.404 -13.744 1.00 95.19 1120 ILE A N 1
ATOM 8825 C CA . ILE A 1 1120 ? -35.142 -11.570 -12.484 1.00 95.19 1120 ILE A CA 1
ATOM 8826 C C . ILE A 1 1120 ? -34.295 -12.331 -11.455 1.00 95.19 1120 ILE A C 1
ATOM 8828 O O . ILE A 1 1120 ? -33.618 -13.294 -11.775 1.00 95.19 1120 ILE A O 1
ATOM 8832 N N . VAL A 1 1121 ? -34.354 -11.929 -10.184 1.00 96.38 1121 VAL A N 1
ATOM 8833 C CA . VAL A 1 1121 ? -33.794 -12.710 -9.065 1.00 96.38 1121 VAL A CA 1
ATOM 8834 C C . VAL A 1 1121 ? -34.713 -12.682 -7.853 1.00 96.38 1121 VAL A C 1
ATOM 8836 O O . VAL A 1 1121 ? -35.465 -11.726 -7.637 1.00 96.38 1121 VAL A O 1
ATOM 8839 N N . VAL A 1 1122 ? -34.614 -13.729 -7.033 1.00 96.38 1122 VAL A N 1
ATOM 8840 C CA . VAL A 1 1122 ? -35.276 -13.830 -5.728 1.00 96.38 1122 VAL A CA 1
ATOM 8841 C C . VAL A 1 1122 ? -34.207 -13.935 -4.647 1.00 96.38 1122 VAL A C 1
ATOM 8843 O O . VAL A 1 1122 ? -33.332 -14.794 -4.733 1.00 96.38 1122 VAL A O 1
ATOM 8846 N N . ASP A 1 1123 ? -34.255 -13.068 -3.634 1.00 94.69 1123 ASP A N 1
ATOM 8847 C CA . ASP A 1 1123 ? -33.297 -13.146 -2.527 1.00 94.69 1123 ASP A CA 1
ATOM 8848 C C . ASP A 1 1123 ? -33.627 -14.248 -1.507 1.00 94.69 1123 ASP A C 1
ATOM 8850 O O . ASP A 1 1123 ? -34.706 -14.842 -1.491 1.00 94.69 1123 ASP A O 1
ATOM 8854 N N . HIS A 1 1124 ? -32.677 -14.495 -0.605 1.00 91.38 1124 HIS A N 1
ATOM 8855 C CA . HIS A 1 1124 ? -32.791 -15.459 0.491 1.00 91.38 1124 HIS A CA 1
ATOM 8856 C C . HIS A 1 1124 ? -33.907 -15.131 1.514 1.00 91.38 1124 HIS A C 1
ATOM 8858 O O . HIS A 1 1124 ? -34.147 -15.928 2.420 1.00 91.38 1124 HIS A O 1
ATOM 8864 N N . ALA A 1 1125 ? -34.594 -13.989 1.382 1.00 91.94 1125 ALA A N 1
ATOM 8865 C CA . ALA A 1 1125 ? -35.774 -13.604 2.158 1.00 91.94 1125 ALA A CA 1
ATOM 8866 C C . ALA A 1 1125 ? -37.076 -13.588 1.320 1.00 91.94 1125 ALA A C 1
ATOM 8868 O O . ALA A 1 1125 ? -38.138 -13.260 1.850 1.00 91.94 1125 ALA A O 1
ATOM 8869 N N . GLY A 1 1126 ? -37.020 -13.974 0.038 1.00 93.44 1126 GLY A N 1
ATOM 8870 C CA . GLY A 1 1126 ? -38.174 -14.083 -0.856 1.00 93.44 1126 GLY A CA 1
ATOM 8871 C C . GLY A 1 1126 ? -38.562 -12.790 -1.581 1.00 93.44 1126 GLY A C 1
ATOM 8872 O O . GLY A 1 1126 ? -39.615 -12.753 -2.223 1.00 93.44 1126 GLY A O 1
ATOM 8873 N N . HIS A 1 1127 ? -37.762 -11.719 -1.511 1.00 95.19 1127 HIS A N 1
ATOM 8874 C CA . HIS A 1 1127 ? -38.044 -10.516 -2.300 1.00 95.19 1127 HIS A CA 1
ATOM 8875 C C . HIS A 1 1127 ? -37.662 -10.735 -3.762 1.00 95.19 1127 HIS A C 1
ATOM 8877 O O . HIS A 1 1127 ? -36.582 -11.240 -4.063 1.00 95.19 1127 HIS A O 1
ATOM 8883 N N . VAL A 1 1128 ? -38.536 -10.292 -4.666 1.00 97.25 1128 VAL A N 1
ATOM 8884 C CA . VAL A 1 1128 ? -38.346 -10.414 -6.114 1.00 97.25 1128 VAL A CA 1
ATOM 8885 C C . VAL A 1 1128 ? -37.869 -9.083 -6.690 1.00 97.25 1128 VAL A C 1
ATOM 8887 O O . VAL A 1 1128 ? -38.496 -8.036 -6.474 1.00 97.25 1128 VAL A O 1
ATOM 8890 N N . TYR A 1 1129 ? -36.791 -9.138 -7.463 1.00 97.50 1129 TYR A N 1
ATOM 8891 C CA . TYR A 1 1129 ? -36.192 -8.004 -8.157 1.00 97.50 1129 TYR A CA 1
ATOM 8892 C C . TYR A 1 1129 ? -36.128 -8.292 -9.652 1.00 97.50 1129 TYR A C 1
ATOM 8894 O O . TYR A 1 1129 ? -35.873 -9.425 -10.044 1.00 97.50 1129 TYR A O 1
ATOM 8902 N N . VAL A 1 1130 ? -36.348 -7.271 -10.477 1.00 95.75 1130 VAL A N 1
ATOM 8903 C CA . VAL A 1 1130 ? -36.242 -7.361 -11.937 1.00 95.75 1130 VAL A CA 1
ATOM 8904 C C . VAL A 1 1130 ? -35.484 -6.152 -12.460 1.00 95.75 1130 VAL A C 1
ATOM 8906 O O . VAL A 1 1130 ? -35.752 -5.018 -12.061 1.00 95.75 1130 VAL A O 1
ATOM 8909 N N . THR A 1 1131 ? -34.577 -6.373 -13.398 1.00 93.31 1131 THR A N 1
ATOM 8910 C CA . THR A 1 1131 ? -34.026 -5.333 -14.266 1.00 93.31 1131 THR A CA 1
ATOM 8911 C C . THR A 1 1131 ? -34.538 -5.540 -15.689 1.00 93.31 1131 THR A C 1
ATOM 8913 O O . THR A 1 1131 ? -35.031 -6.605 -16.047 1.00 93.31 1131 THR A O 1
ATOM 8916 N N . ASN A 1 1132 ? -34.475 -4.501 -16.510 1.00 88.62 1132 ASN A N 1
ATOM 8917 C CA . ASN A 1 1132 ? -34.770 -4.591 -17.937 1.00 88.62 1132 ASN A CA 1
ATOM 8918 C C . ASN A 1 1132 ? -33.520 -4.228 -18.745 1.00 88.62 1132 ASN A C 1
ATOM 8920 O O . ASN A 1 1132 ? -32.637 -3.572 -18.200 1.00 88.62 1132 ASN A O 1
ATOM 8924 N N . GLY A 1 1133 ? -33.455 -4.557 -20.039 1.00 82.12 1133 GLY A N 1
ATOM 8925 C CA . GLY A 1 1133 ? -32.254 -4.358 -20.866 1.00 82.12 1133 GLY A CA 1
ATOM 8926 C C . GLY A 1 1133 ? -31.699 -2.935 -20.995 1.00 82.12 1133 GLY A C 1
ATOM 8927 O O . GLY A 1 1133 ? -30.669 -2.745 -21.627 1.00 82.12 1133 GLY A O 1
ATOM 8928 N N . GLY A 1 1134 ? -32.356 -1.915 -20.430 1.00 84.56 1134 GLY A N 1
ATOM 8929 C CA . GLY A 1 1134 ? -31.776 -0.577 -20.271 1.00 84.56 1134 GLY A CA 1
ATOM 8930 C C . GLY A 1 1134 ? -31.028 -0.364 -18.946 1.00 84.56 1134 GLY A C 1
ATOM 8931 O O . GLY A 1 1134 ? -30.505 0.728 -18.724 1.00 84.56 1134 GLY A O 1
ATOM 8932 N N . GLY A 1 1135 ? -31.024 -1.350 -18.048 1.00 88.25 1135 GLY A N 1
ATOM 8933 C CA . GLY A 1 1135 ? -30.557 -1.245 -16.665 1.00 88.25 1135 GLY A CA 1
ATOM 8934 C C . GLY A 1 1135 ? -31.532 -0.519 -15.730 1.00 88.25 1135 GLY A C 1
ATOM 8935 O O . GLY A 1 1135 ? -31.105 0.020 -14.710 1.00 88.25 1135 GLY A O 1
ATOM 8936 N N . GLN A 1 1136 ? -32.827 -0.435 -16.069 1.00 92.50 1136 GLN A N 1
ATOM 8937 C CA . GLN A 1 1136 ? -33.855 0.093 -15.161 1.00 92.50 1136 GLN A CA 1
ATOM 8938 C C . GLN A 1 1136 ? -34.298 -1.010 -14.195 1.00 92.50 1136 GLN A C 1
ATOM 8940 O O . GLN A 1 1136 ? -34.832 -2.029 -14.623 1.00 92.50 1136 GLN A O 1
ATOM 8945 N N . PHE A 1 1137 ? -34.121 -0.768 -12.897 1.00 95.38 1137 PHE A N 1
ATOM 8946 C CA . PHE A 1 1137 ? -34.420 -1.722 -11.833 1.00 95.38 1137 PHE A CA 1
ATOM 8947 C C . PHE A 1 1137 ? -35.813 -1.509 -11.234 1.00 95.38 1137 PHE A C 1
ATOM 8949 O O . PHE A 1 1137 ? -36.273 -0.373 -11.046 1.00 95.38 1137 PHE A O 1
ATOM 8956 N N . PHE A 1 1138 ? -36.449 -2.622 -10.883 1.00 96.25 1138 PHE A N 1
ATOM 8957 C CA . PHE A 1 1138 ? -37.767 -2.726 -10.280 1.00 96.25 1138 PHE A CA 1
ATOM 8958 C C . PHE A 1 1138 ? -37.732 -3.739 -9.131 1.00 96.25 1138 PHE A C 1
ATOM 8960 O O . PHE A 1 1138 ? -37.111 -4.796 -9.225 1.00 96.25 1138 PHE A O 1
ATOM 8967 N N . ARG A 1 1139 ? -38.455 -3.444 -8.053 1.00 96.25 1139 ARG A N 1
ATOM 8968 C CA . ARG A 1 1139 ? -38.644 -4.346 -6.912 1.00 96.25 1139 ARG A CA 1
ATOM 8969 C C . ARG A 1 1139 ? -40.131 -4.605 -6.708 1.00 96.25 1139 ARG A C 1
ATOM 8971 O O . ARG A 1 1139 ? -40.925 -3.661 -6.742 1.00 96.25 1139 ARG A O 1
ATOM 8978 N N . ARG A 1 1140 ? -40.506 -5.860 -6.467 1.00 96.12 1140 ARG A N 1
ATOM 8979 C CA . ARG A 1 1140 ? -41.891 -6.230 -6.154 1.00 96.12 1140 ARG A CA 1
ATOM 8980 C C . ARG A 1 1140 ? -42.236 -5.878 -4.702 1.00 96.12 1140 ARG A C 1
ATOM 8982 O O . ARG A 1 1140 ? -41.418 -6.038 -3.794 1.00 96.12 1140 ARG A O 1
ATOM 8989 N N . THR A 1 1141 ? -43.454 -5.403 -4.480 1.00 93.12 1141 THR A N 1
ATOM 8990 C CA . THR A 1 1141 ? -44.079 -5.177 -3.170 1.00 93.12 1141 THR A CA 1
ATOM 8991 C C . THR A 1 1141 ? -45.492 -5.780 -3.176 1.00 93.12 1141 THR A C 1
ATOM 8993 O O . THR A 1 1141 ? -45.986 -6.143 -4.246 1.00 93.12 1141 THR A O 1
ATOM 8996 N N . PRO A 1 1142 ? -46.181 -5.873 -2.022 1.00 88.00 1142 PRO A N 1
ATOM 8997 C CA . PRO A 1 1142 ? -47.589 -6.281 -1.981 1.00 88.00 1142 PRO A CA 1
ATOM 8998 C C . PRO A 1 1142 ? -48.528 -5.395 -2.821 1.00 88.00 1142 PRO A C 1
ATOM 9000 O O . PRO A 1 1142 ? -49.591 -5.852 -3.228 1.00 88.00 1142 PRO A O 1
ATOM 9003 N N . ASP A 1 1143 ? -48.125 -4.152 -3.101 1.00 87.06 1143 ASP A N 1
ATOM 9004 C CA . ASP A 1 1143 ? -48.881 -3.162 -3.880 1.00 87.06 1143 ASP A CA 1
ATOM 9005 C C . ASP A 1 1143 ? -48.503 -3.144 -5.380 1.00 87.06 1143 ASP A C 1
ATOM 9007 O O . ASP A 1 1143 ? -49.073 -2.371 -6.152 1.00 87.06 1143 ASP A O 1
ATOM 9011 N N . GLY A 1 1144 ? -47.534 -3.968 -5.806 1.00 90.19 1144 GLY A N 1
ATOM 9012 C CA . GLY A 1 1144 ? -47.075 -4.085 -7.195 1.00 90.19 1144 GLY A CA 1
ATOM 9013 C C . GLY A 1 1144 ? -45.585 -3.779 -7.395 1.00 90.19 1144 GLY A C 1
ATOM 9014 O O . GLY A 1 1144 ? -44.752 -4.034 -6.530 1.00 90.19 1144 GLY A O 1
ATOM 9015 N N . TRP A 1 1145 ? -45.223 -3.265 -8.574 1.00 95.62 1145 TRP A N 1
ATOM 9016 C CA . TRP A 1 1145 ? -43.823 -3.054 -8.970 1.00 95.62 1145 TRP A CA 1
ATOM 9017 C C . TRP A 1 1145 ? -43.366 -1.610 -8.764 1.00 95.62 1145 TRP A C 1
ATOM 9019 O O . TRP A 1 1145 ? -43.902 -0.683 -9.372 1.00 95.62 1145 TRP A O 1
ATOM 9029 N N . VAL A 1 1146 ? -42.328 -1.428 -7.945 1.00 95.25 1146 VAL A N 1
ATOM 9030 C CA . VAL A 1 1146 ? -41.719 -0.126 -7.647 1.00 95.25 1146 VAL A CA 1
ATOM 9031 C C . VAL A 1 1146 ? -40.413 0.029 -8.437 1.00 95.25 1146 VAL A C 1
ATOM 9033 O O . VAL A 1 1146 ? -39.478 -0.737 -8.193 1.00 95.25 1146 VAL A O 1
ATOM 9036 N N . PRO A 1 1147 ? -40.299 1.002 -9.363 1.00 93.94 1147 PRO A N 1
ATOM 9037 C CA . PRO A 1 1147 ? -39.031 1.323 -10.012 1.00 93.94 1147 PRO A CA 1
ATOM 9038 C C . PRO A 1 1147 ? -38.090 2.045 -9.035 1.00 93.94 1147 PRO A C 1
ATOM 9040 O O . PRO A 1 1147 ? -38.479 3.043 -8.432 1.00 93.94 1147 PRO A O 1
ATOM 9043 N N . GLU A 1 1148 ? -36.838 1.592 -8.912 1.00 91.62 1148 GLU A N 1
ATOM 9044 C CA . GLU A 1 1148 ? -35.822 2.255 -8.064 1.00 91.62 1148 GLU A CA 1
ATOM 9045 C C . GLU A 1 1148 ? -34.828 3.122 -8.866 1.00 91.62 1148 GLU A C 1
ATOM 9047 O O . GLU A 1 1148 ? -33.993 3.806 -8.280 1.00 91.62 1148 GLU A O 1
ATOM 9052 N N . GLY A 1 1149 ? -34.949 3.146 -10.200 1.00 90.19 1149 GLY A N 1
ATOM 9053 C CA . GLY A 1 1149 ? -34.155 3.983 -11.110 1.00 90.19 1149 GLY A CA 1
ATOM 9054 C C . GLY A 1 1149 ? -33.379 3.174 -12.152 1.00 90.19 1149 GLY A C 1
ATOM 9055 O O . GLY A 1 1149 ? -33.477 1.947 -12.198 1.00 90.19 1149 GLY A O 1
ATOM 9056 N N . ARG A 1 1150 ? -32.600 3.864 -12.995 1.00 91.75 1150 ARG A N 1
ATOM 9057 C CA . ARG A 1 1150 ? -31.597 3.221 -13.852 1.00 91.75 1150 ARG A CA 1
ATOM 9058 C C . ARG A 1 1150 ? -30.321 3.030 -13.041 1.00 91.75 1150 ARG A C 1
ATOM 9060 O O . ARG A 1 1150 ? -29.763 4.007 -12.549 1.00 91.75 1150 ARG A O 1
ATOM 9067 N N . VAL A 1 1151 ? -29.909 1.779 -12.863 1.00 93.69 1151 VAL A N 1
ATOM 9068 C CA . VAL A 1 1151 ? -28.842 1.389 -11.928 1.00 93.69 1151 VAL A CA 1
ATOM 9069 C C . VAL A 1 1151 ? -27.521 1.143 -12.650 1.00 93.69 1151 VAL A C 1
ATOM 9071 O O . VAL A 1 1151 ? -26.472 1.481 -12.112 1.00 93.69 1151 VAL A O 1
ATOM 9074 N N . VAL A 1 1152 ? -27.573 0.667 -13.894 1.00 91.25 1152 VAL A N 1
ATOM 9075 C CA . VAL A 1 1152 ? -26.444 0.635 -14.834 1.00 91.25 1152 VAL A CA 1
ATOM 9076 C C . VAL A 1 1152 ? -26.886 1.230 -16.168 1.00 91.25 1152 VAL A C 1
ATOM 9078 O O . VAL A 1 1152 ? -28.048 1.117 -16.553 1.00 91.25 1152 VAL A O 1
ATOM 9081 N N . GLU A 1 1153 ? -25.976 1.879 -16.889 1.00 85.31 1153 GLU A N 1
ATOM 9082 C CA . GLU A 1 1153 ? -26.234 2.288 -18.270 1.00 85.31 1153 GLU A CA 1
ATOM 9083 C C . GLU A 1 1153 ? -25.831 1.158 -19.215 1.00 85.31 1153 GLU A C 1
ATOM 9085 O O . GLU A 1 1153 ? -24.674 1.074 -19.622 1.00 85.31 1153 GLU A O 1
ATOM 9090 N N . SER A 1 1154 ? -26.778 0.296 -19.574 1.00 81.06 1154 SER A N 1
ATOM 9091 C CA . SER A 1 1154 ? -26.558 -0.702 -20.623 1.00 81.06 1154 SER A CA 1
ATOM 9092 C C . SER A 1 1154 ? -26.894 -0.119 -22.008 1.00 81.06 1154 SER A C 1
ATOM 9094 O O . SER A 1 1154 ? -27.872 0.636 -22.124 1.00 81.06 1154 SER A O 1
ATOM 9096 N N . PRO A 1 1155 ? -26.101 -0.402 -23.065 1.00 73.50 1155 PRO A N 1
ATOM 9097 C CA . PRO A 1 1155 ? -26.515 -0.122 -24.438 1.00 73.50 1155 PRO A CA 1
ATOM 9098 C C . PRO A 1 1155 ? -27.752 -0.956 -24.801 1.00 73.50 1155 PRO A C 1
ATOM 9100 O O . PRO A 1 1155 ? -28.088 -1.925 -24.124 1.00 73.50 1155 PRO A O 1
ATOM 9103 N N . ALA A 1 1156 ? -28.425 -0.629 -25.908 1.00 64.69 1156 ALA A N 1
ATOM 9104 C CA . ALA A 1 1156 ? -29.453 -1.526 -26.430 1.00 64.69 1156 ALA A CA 1
ATOM 9105 C C . ALA A 1 1156 ? -28.848 -2.930 -26.624 1.00 64.69 1156 ALA A C 1
ATOM 9107 O O . ALA A 1 1156 ? -27.843 -3.060 -27.318 1.00 64.69 1156 ALA A O 1
ATOM 9108 N N . ARG A 1 1157 ? -29.465 -3.942 -25.995 1.00 68.88 1157 ARG A N 1
ATOM 9109 C CA . ARG A 1 1157 ? -29.041 -5.358 -25.973 1.00 68.88 1157 ARG A CA 1
ATOM 9110 C C . ARG A 1 1157 ? -27.811 -5.716 -25.131 1.00 68.88 1157 ARG A C 1
ATOM 9112 O O . ARG A 1 1157 ? -27.488 -6.893 -25.056 1.00 68.88 1157 ARG A O 1
ATOM 9119 N N . GLY A 1 1158 ? -27.191 -4.778 -24.415 1.00 71.06 1158 GLY A N 1
ATOM 9120 C CA . GLY A 1 1158 ? -26.067 -5.072 -23.513 1.00 71.06 1158 GLY A CA 1
ATOM 9121 C C . GLY A 1 1158 ? -26.456 -5.725 -22.181 1.00 71.06 1158 GLY A C 1
ATOM 9122 O O . GLY A 1 1158 ? -25.822 -5.396 -21.184 1.00 71.06 1158 GLY A O 1
ATOM 9123 N N . GLN A 1 1159 ? -27.541 -6.509 -22.178 1.00 82.19 1159 GLN A N 1
ATOM 9124 C CA . GLN A 1 1159 ? -28.058 -7.424 -21.149 1.00 82.19 1159 GLN A CA 1
ATOM 9125 C C . GLN A 1 1159 ? -27.519 -7.198 -19.709 1.00 82.19 1159 GLN A C 1
ATOM 9127 O O . GLN A 1 1159 ? -26.373 -7.539 -19.420 1.00 82.19 1159 GLN A O 1
ATOM 9132 N N . PRO A 1 1160 ? -28.293 -6.516 -18.834 1.00 90.81 1160 PRO A N 1
ATOM 9133 C CA . PRO A 1 1160 ? -27.938 -6.295 -17.438 1.00 90.81 1160 PRO A CA 1
ATOM 9134 C C . PRO A 1 1160 ? -28.435 -7.420 -16.534 1.00 90.81 1160 PRO A C 1
ATOM 9136 O O . PRO A 1 1160 ? -29.641 -7.542 -16.331 1.00 90.81 1160 PRO A O 1
ATOM 9139 N N . GLU A 1 1161 ? -27.500 -8.123 -15.913 1.00 92.31 1161 GLU A N 1
ATOM 9140 C CA . GLU A 1 1161 ? -27.727 -9.374 -15.193 1.00 92.31 1161 GLU A CA 1
ATOM 9141 C C . GLU A 1 1161 ? -27.653 -9.152 -13.681 1.00 92.31 1161 GLU A C 1
ATOM 9143 O O . GLU A 1 1161 ? -26.987 -8.220 -13.200 1.00 92.31 1161 GLU A O 1
ATOM 9148 N N . LEU A 1 1162 ? -28.385 -9.966 -12.912 1.00 95.38 1162 LEU A N 1
ATOM 9149 C CA . LEU A 1 1162 ? -28.558 -9.779 -11.471 1.00 95.38 1162 LEU A CA 1
ATOM 9150 C C . LEU A 1 1162 ? -28.088 -10.992 -10.669 1.00 95.38 1162 LEU A C 1
ATOM 9152 O O . LEU A 1 1162 ? -28.472 -12.119 -10.941 1.00 95.38 1162 LEU A O 1
ATOM 9156 N N . ALA A 1 1163 ? -27.396 -10.739 -9.560 1.00 95.62 1163 ALA A N 1
ATOM 9157 C CA . ALA A 1 1163 ? -27.164 -11.748 -8.526 1.00 95.62 1163 ALA A CA 1
ATOM 9158 C C . ALA A 1 1163 ? -27.493 -11.216 -7.136 1.00 95.62 1163 ALA A C 1
ATOM 9160 O O . ALA A 1 1163 ? -27.470 -10.006 -6.903 1.00 95.62 1163 ALA A O 1
ATOM 9161 N N . VAL A 1 1164 ? -27.733 -12.120 -6.184 1.00 96.00 1164 VAL A N 1
ATOM 9162 C CA . VAL A 1 1164 ? -27.914 -11.764 -4.771 1.00 96.00 1164 VAL A CA 1
ATOM 9163 C C . VAL A 1 1164 ? -27.031 -12.629 -3.878 1.00 96.00 1164 VAL A C 1
ATOM 9165 O O . VAL A 1 1164 ? -27.047 -13.854 -3.981 1.00 96.00 1164 VAL A O 1
ATOM 9168 N N . ASP A 1 1165 ? -26.267 -12.005 -2.980 1.00 94.50 1165 ASP A N 1
ATOM 9169 C CA . ASP A 1 1165 ? -25.501 -12.730 -1.960 1.00 94.50 1165 ASP A CA 1
ATOM 9170 C C . ASP A 1 1165 ? -26.386 -13.207 -0.783 1.00 94.50 1165 ASP A C 1
ATOM 9172 O O . ASP A 1 1165 ? -27.571 -12.873 -0.680 1.00 94.50 1165 ASP A O 1
ATOM 9176 N N . ARG A 1 1166 ? -25.832 -14.027 0.124 1.00 89.88 1166 ARG A N 1
ATOM 9177 C CA . ARG A 1 1166 ? -26.584 -14.525 1.298 1.00 89.88 1166 ARG A CA 1
ATOM 9178 C C . ARG A 1 1166 ? -27.153 -13.401 2.190 1.00 89.88 1166 ARG A C 1
ATOM 9180 O O . ARG A 1 1166 ? -28.301 -13.537 2.606 1.00 89.88 1166 ARG A O 1
ATOM 9187 N N . PRO A 1 1167 ? -26.424 -12.300 2.477 1.00 91.31 1167 PRO A N 1
ATOM 9188 C CA . PRO A 1 1167 ? -26.984 -11.126 3.160 1.00 91.31 1167 PRO A CA 1
ATOM 9189 C C . PRO A 1 1167 ? -28.093 -10.348 2.430 1.00 91.31 1167 PRO A C 1
ATOM 9191 O O . PRO A 1 1167 ? -28.744 -9.528 3.078 1.00 91.31 1167 PRO A O 1
ATOM 9194 N N . GLY A 1 1168 ? -28.316 -10.556 1.128 1.00 92.38 1168 GLY A N 1
ATOM 9195 C CA . GLY A 1 1168 ? -29.337 -9.832 0.360 1.00 92.38 1168 GLY A CA 1
ATOM 9196 C C . GLY A 1 1168 ? -28.833 -8.582 -0.374 1.00 92.38 1168 GLY A C 1
ATOM 9197 O O . GLY A 1 1168 ? -29.641 -7.735 -0.763 1.00 92.38 1168 GLY A O 1
ATOM 9198 N N . ASN A 1 1169 ? -27.518 -8.432 -0.572 1.00 96.00 1169 ASN A N 1
ATOM 9199 C CA . ASN A 1 1169 ? -26.975 -7.410 -1.467 1.00 96.00 1169 ASN A CA 1
ATOM 9200 C C . ASN A 1 1169 ? -27.220 -7.834 -2.919 1.00 96.00 1169 ASN A C 1
ATOM 9202 O O . ASN A 1 1169 ? -26.854 -8.947 -3.297 1.00 96.00 1169 ASN A O 1
ATOM 9206 N N . VAL A 1 1170 ? -27.804 -6.949 -3.733 1.00 97.00 1170 VAL A N 1
ATOM 9207 C CA . VAL A 1 1170 ? -28.046 -7.218 -5.162 1.00 97.00 1170 VAL A CA 1
ATOM 9208 C C . VAL A 1 1170 ? -26.904 -6.634 -5.986 1.00 97.00 1170 VAL A C 1
ATOM 9210 O O . VAL A 1 1170 ? -26.581 -5.455 -5.860 1.00 97.00 1170 VAL A O 1
ATOM 9213 N N . TYR A 1 1171 ? -26.315 -7.440 -6.852 1.00 97.31 1171 TYR A N 1
ATOM 9214 C CA . TYR A 1 1171 ? -25.286 -7.048 -7.806 1.00 97.31 1171 TYR A CA 1
ATOM 9215 C C . TYR A 1 1171 ? -25.954 -6.933 -9.171 1.00 97.31 1171 TYR A C 1
ATOM 9217 O O . TYR A 1 1171 ? -26.736 -7.805 -9.529 1.00 97.31 1171 TYR A O 1
ATOM 9225 N N . CYS A 1 1172 ? -25.687 -5.852 -9.899 1.00 96.19 1172 CYS A N 1
ATOM 9226 C CA . CYS A 1 1172 ? -26.188 -5.640 -11.253 1.00 96.19 1172 CYS A CA 1
ATOM 9227 C C . CYS A 1 1172 ? -25.000 -5.312 -12.152 1.00 96.19 1172 CYS A C 1
ATOM 9229 O O . CYS A 1 1172 ? -24.313 -4.323 -11.891 1.00 96.19 1172 CYS A O 1
ATOM 9231 N N . ALA A 1 1173 ? -24.732 -6.133 -13.161 1.00 94.94 1173 ALA A N 1
ATOM 9232 C CA . ALA A 1 1173 ? -23.614 -5.978 -14.093 1.00 94.94 1173 ALA A CA 1
ATOM 9233 C C . ALA A 1 1173 ? -24.123 -6.045 -15.539 1.00 94.94 1173 ALA A C 1
ATOM 9235 O O . ALA A 1 1173 ? -25.242 -6.482 -15.758 1.00 94.94 1173 ALA A O 1
ATOM 9236 N N . CYS A 1 1174 ? -23.385 -5.521 -16.519 1.00 92.00 1174 CYS A N 1
ATOM 9237 C CA . CYS A 1 1174 ? -23.817 -5.521 -17.922 1.00 92.00 1174 CYS A CA 1
ATOM 9238 C C . CYS A 1 1174 ? -22.643 -5.335 -18.898 1.00 92.00 1174 CYS A C 1
ATOM 9240 O O . CYS A 1 1174 ? -21.528 -4.985 -18.484 1.00 92.00 1174 CYS A O 1
ATOM 9242 N N . TRP A 1 1175 ? -22.914 -5.512 -20.199 1.00 90.50 1175 TRP A N 1
ATOM 9243 C CA . TRP A 1 1175 ? -21.922 -5.369 -21.272 1.00 90.50 1175 TRP A CA 1
ATOM 9244 C C . TRP A 1 1175 ? -21.085 -4.086 -21.151 1.00 90.50 1175 TRP A C 1
ATOM 9246 O O . TRP A 1 1175 ? -21.603 -2.993 -20.891 1.00 90.50 1175 TRP A O 1
ATOM 9256 N N . GLY A 1 1176 ? -19.785 -4.193 -21.429 1.00 90.19 1176 GLY A N 1
ATOM 9257 C CA . GLY A 1 1176 ? -18.863 -3.059 -21.374 1.00 90.19 1176 GLY A CA 1
ATOM 9258 C C . GLY A 1 1176 ? -18.217 -2.872 -20.004 1.00 90.19 1176 GLY A C 1
ATOM 9259 O O . GLY A 1 1176 ? -17.581 -1.844 -19.776 1.00 90.19 1176 GLY A O 1
ATOM 9260 N N . GLY A 1 1177 ? -18.378 -3.821 -19.077 1.00 91.44 1177 GLY A N 1
ATOM 9261 C CA . GLY A 1 1177 ? -17.765 -3.762 -17.748 1.00 91.44 1177 GLY A CA 1
ATOM 9262 C C . GLY A 1 1177 ? -18.518 -2.902 -16.729 1.00 91.44 1177 GLY A C 1
ATOM 9263 O O . GLY A 1 1177 ? -17.958 -2.582 -15.683 1.00 91.44 1177 GLY A O 1
ATOM 9264 N N . ARG A 1 1178 ? -19.750 -2.467 -17.005 1.00 92.69 1178 ARG A N 1
ATOM 9265 C CA . ARG A 1 1178 ? -20.485 -1.561 -16.104 1.00 92.69 1178 ARG A CA 1
ATOM 9266 C C . ARG A 1 1178 ? -21.240 -2.352 -15.048 1.00 92.69 1178 ARG A C 1
ATOM 9268 O O . ARG A 1 1178 ? -21.934 -3.304 -15.384 1.00 92.69 1178 ARG A O 1
ATOM 9275 N N . TYR A 1 1179 ? -21.154 -1.925 -13.791 1.00 95.56 1179 TYR A N 1
ATOM 9276 C CA . TYR A 1 1179 ? -21.837 -2.589 -12.679 1.00 95.56 1179 TYR A CA 1
ATOM 9277 C C . TYR A 1 1179 ? -22.304 -1.609 -11.596 1.00 95.56 1179 TYR A C 1
ATOM 9279 O O . TYR A 1 1179 ? -21.819 -0.485 -11.504 1.00 95.56 1179 TYR A O 1
ATOM 9287 N N . ASN A 1 1180 ? -23.245 -2.022 -10.754 1.00 96.75 1180 ASN A N 1
ATOM 9288 C CA . ASN A 1 1180 ? -23.701 -1.304 -9.564 1.00 96.75 1180 ASN A CA 1
ATOM 9289 C C . ASN A 1 1180 ? -24.078 -2.331 -8.481 1.00 96.75 1180 ASN A C 1
ATOM 9291 O O . ASN A 1 1180 ? -24.361 -3.491 -8.780 1.00 96.75 1180 ASN A O 1
ATOM 9295 N N . ILE A 1 1181 ? -24.074 -1.914 -7.217 1.00 96.75 1181 ILE A N 1
ATOM 9296 C CA . ILE A 1 1181 ? -24.363 -2.778 -6.067 1.00 96.75 1181 ILE A CA 1
ATOM 9297 C C . ILE A 1 1181 ? -25.449 -2.121 -5.225 1.00 96.75 1181 ILE A C 1
ATOM 9299 O O . ILE A 1 1181 ? -25.345 -0.943 -4.877 1.00 96.75 1181 ILE A O 1
ATOM 9303 N N . ARG A 1 1182 ? -26.478 -2.889 -4.877 1.00 95.56 1182 ARG A N 1
ATOM 9304 C CA . ARG A 1 1182 ? -27.556 -2.522 -3.965 1.00 95.56 1182 ARG A CA 1
ATOM 9305 C C . ARG A 1 1182 ? -27.277 -3.130 -2.598 1.00 95.56 1182 ARG A C 1
ATOM 9307 O O . ARG A 1 1182 ? -27.515 -4.316 -2.386 1.00 95.56 1182 ARG A O 1
ATOM 9314 N N . ARG A 1 1183 ? -26.809 -2.307 -1.668 1.00 91.81 1183 ARG A N 1
ATOM 9315 C CA . ARG A 1 1183 ? -26.478 -2.685 -0.291 1.00 91.81 1183 ARG A CA 1
ATOM 9316 C C . ARG A 1 1183 ? -27.344 -1.908 0.691 1.00 91.81 1183 ARG A C 1
ATOM 9318 O O . ARG A 1 1183 ? -27.637 -0.737 0.461 1.00 91.81 1183 ARG A O 1
ATOM 9325 N N . ASP A 1 1184 ? -27.795 -2.560 1.763 1.00 86.88 1184 ASP A N 1
ATOM 9326 C CA . ASP A 1 1184 ? -28.643 -1.948 2.801 1.00 86.88 1184 ASP A CA 1
ATOM 9327 C C . ASP A 1 1184 ? -29.881 -1.214 2.215 1.00 86.88 1184 ASP A C 1
ATOM 9329 O O . ASP A 1 1184 ? -30.307 -0.152 2.677 1.00 86.88 1184 ASP A O 1
ATOM 9333 N N . GLY A 1 1185 ? -30.440 -1.774 1.131 1.00 85.38 1185 GLY A N 1
ATOM 9334 C CA . GLY A 1 1185 ? -31.578 -1.223 0.387 1.00 85.38 1185 GLY A CA 1
ATOM 9335 C C . GLY A 1 1185 ? -31.266 -0.045 -0.549 1.00 85.38 1185 GLY A C 1
ATOM 9336 O O . GLY A 1 1185 ? -32.202 0.603 -1.016 1.00 85.38 1185 GLY A O 1
ATOM 9337 N N . ARG A 1 1186 ? -29.989 0.268 -0.818 1.00 88.50 1186 ARG A N 1
ATOM 9338 C CA . ARG A 1 1186 ? -29.555 1.440 -1.602 1.00 88.50 1186 ARG A CA 1
ATOM 9339 C C . ARG A 1 1186 ? -28.501 1.086 -2.644 1.00 88.50 1186 ARG A C 1
ATOM 9341 O O . ARG A 1 1186 ? -27.574 0.337 -2.363 1.00 88.50 1186 ARG A O 1
ATOM 9348 N N . TRP A 1 1187 ? -28.604 1.687 -3.823 1.00 92.00 1187 TRP A N 1
ATOM 9349 C CA . TRP A 1 1187 ? -27.579 1.586 -4.861 1.00 92.00 1187 TRP A CA 1
ATOM 9350 C C . TRP A 1 1187 ? -26.364 2.458 -4.528 1.00 92.00 1187 TRP A C 1
ATOM 9352 O O . TRP A 1 1187 ? -26.523 3.630 -4.186 1.00 92.00 1187 TRP A O 1
ATOM 9362 N N . LEU A 1 1188 ? -25.158 1.896 -4.649 1.00 89.06 1188 LEU A N 1
ATOM 9363 C CA . LEU A 1 1188 ? -23.888 2.596 -4.401 1.00 89.06 1188 LEU A CA 1
ATOM 9364 C C . LEU A 1 1188 ? -23.451 3.502 -5.566 1.00 89.06 1188 LEU A C 1
ATOM 9366 O O . LEU A 1 1188 ? -22.515 4.283 -5.412 1.00 89.06 1188 LEU A O 1
ATOM 9370 N N . GLY A 1 1189 ? -24.132 3.405 -6.710 1.00 87.38 1189 GLY A N 1
ATOM 9371 C CA . GLY A 1 1189 ? -23.863 4.170 -7.927 1.00 87.38 1189 GLY A CA 1
ATOM 9372 C C . GLY A 1 1189 ? -23.136 3.330 -8.985 1.00 87.38 1189 GLY A C 1
ATOM 9373 O O . GLY A 1 1189 ? -22.393 2.414 -8.624 1.00 87.38 1189 GLY A O 1
ATOM 9374 N N . PRO A 1 1190 ? -23.361 3.600 -10.285 1.00 87.00 1190 PRO A N 1
ATOM 9375 C CA . PRO A 1 1190 ? -22.727 2.847 -11.358 1.00 87.00 1190 PRO A CA 1
ATOM 9376 C C . PRO A 1 1190 ? -21.205 3.025 -11.335 1.00 87.00 1190 PRO A C 1
ATOM 9378 O O . PRO A 1 1190 ? -20.680 4.118 -11.118 1.00 87.00 1190 PRO A O 1
ATOM 9381 N N . ARG A 1 1191 ? -20.510 1.920 -11.580 1.00 90.38 1191 ARG A N 1
ATOM 9382 C CA . ARG A 1 1191 ? -19.059 1.767 -11.625 1.00 90.38 1191 ARG A CA 1
ATOM 9383 C C . ARG A 1 1191 ? -18.656 1.069 -12.919 1.00 90.38 1191 ARG A C 1
ATOM 9385 O O . ARG A 1 1191 ? -19.489 0.536 -13.651 1.00 90.38 1191 ARG A O 1
ATOM 9392 N N . GLN A 1 1192 ? -17.358 1.084 -13.180 1.00 92.12 1192 GLN A N 1
ATOM 9393 C CA . GLN A 1 1192 ? -16.732 0.535 -14.372 1.00 92.12 1192 GLN A CA 1
ATOM 9394 C C . GLN A 1 1192 ? -15.634 -0.437 -13.936 1.00 92.12 1192 GLN A C 1
ATOM 9396 O O . GLN A 1 1192 ? -14.764 -0.066 -13.148 1.00 92.12 1192 GLN A O 1
ATOM 9401 N N . LEU A 1 1193 ? -15.674 -1.669 -14.438 1.00 89.25 1193 LEU A N 1
ATOM 9402 C CA . LEU A 1 1193 ? -14.580 -2.623 -14.322 1.00 89.25 1193 LEU A CA 1
ATOM 9403 C C . LEU A 1 1193 ? -13.376 -2.120 -15.117 1.00 89.25 1193 LEU A C 1
ATOM 9405 O O . LEU A 1 1193 ? -13.514 -1.619 -16.238 1.00 89.25 1193 LEU A O 1
ATOM 9409 N N . THR A 1 1194 ? -12.198 -2.297 -14.529 1.00 81.81 1194 THR A N 1
ATOM 9410 C CA . THR A 1 1194 ? -10.910 -2.060 -15.179 1.00 81.81 1194 THR A CA 1
ATOM 9411 C C . THR A 1 1194 ? -10.402 -3.371 -15.761 1.00 81.81 1194 THR A C 1
ATOM 9413 O O . THR A 1 1194 ? -10.353 -4.377 -15.053 1.00 81.81 1194 THR A O 1
ATOM 9416 N N . SER A 1 1195 ? -9.977 -3.330 -17.023 1.00 82.62 1195 SER A N 1
ATOM 9417 C CA . SER A 1 1195 ? -9.370 -4.458 -17.733 1.00 82.62 1195 SER A CA 1
ATOM 9418 C C . SER A 1 1195 ? -8.202 -5.073 -16.947 1.00 82.62 1195 SER A C 1
ATOM 9420 O O . SER A 1 1195 ? -7.230 -4.388 -16.613 1.00 82.62 1195 SER A O 1
ATOM 9422 N N . ALA A 1 1196 ? -8.295 -6.367 -16.639 1.00 76.81 1196 ALA A N 1
ATOM 9423 C CA . ALA A 1 1196 ? -7.284 -7.135 -15.910 1.00 76.81 1196 ALA A CA 1
ATOM 9424 C C . ALA A 1 1196 ? -6.210 -7.747 -16.830 1.00 76.81 1196 ALA A C 1
ATOM 9426 O O . ALA A 1 1196 ? -5.154 -8.177 -16.350 1.00 76.81 1196 ALA A O 1
ATOM 9427 N N . THR A 1 1197 ? -6.471 -7.778 -18.139 1.00 74.06 1197 THR A N 1
ATOM 9428 C CA . THR A 1 1197 ? -5.545 -8.214 -19.194 1.00 74.06 1197 THR A CA 1
ATOM 9429 C C . THR A 1 1197 ? -5.035 -7.050 -20.051 1.00 74.06 1197 THR A C 1
ATOM 9431 O O . THR A 1 1197 ? -4.336 -7.262 -21.033 1.00 74.06 1197 THR A O 1
ATOM 9434 N N . GLY A 1 1198 ? -5.385 -5.803 -19.723 1.00 72.25 1198 GLY A N 1
ATOM 9435 C CA . GLY A 1 1198 ? -5.001 -4.622 -20.506 1.00 72.25 1198 GLY A CA 1
ATOM 9436 C C . GLY A 1 1198 ? -5.717 -4.476 -21.854 1.00 72.25 1198 GLY A C 1
ATOM 9437 O O . GLY A 1 1198 ? -5.586 -3.433 -22.494 1.00 72.25 1198 GLY A O 1
ATOM 9438 N N . ARG A 1 1199 ? -6.487 -5.485 -22.275 1.00 79.50 1199 ARG A N 1
ATOM 9439 C CA . ARG A 1 1199 ? -7.297 -5.476 -23.495 1.00 79.50 1199 ARG A CA 1
ATOM 9440 C C . ARG A 1 1199 ? -8.384 -4.388 -23.418 1.00 79.50 1199 ARG A C 1
ATOM 9442 O O . ARG A 1 1199 ? -8.959 -4.194 -22.343 1.00 79.50 1199 ARG A O 1
ATOM 9449 N N . PRO A 1 1200 ? -8.656 -3.653 -24.512 1.00 80.25 1200 PRO A N 1
ATOM 9450 C CA . PRO A 1 1200 ? -9.404 -2.394 -24.459 1.00 80.25 1200 PRO A CA 1
ATOM 9451 C C . PRO A 1 1200 ? -10.924 -2.540 -24.307 1.00 80.25 1200 PRO A C 1
ATOM 9453 O O . PRO A 1 1200 ? -11.576 -1.554 -23.967 1.00 80.25 1200 PRO A O 1
ATOM 9456 N N . ILE A 1 1201 ? -11.496 -3.721 -24.566 1.00 86.88 1201 ILE A N 1
ATOM 9457 C CA . ILE A 1 1201 ? -12.940 -3.969 -24.482 1.00 86.88 1201 ILE A CA 1
ATOM 9458 C C . ILE A 1 1201 ? -13.217 -5.086 -23.471 1.00 86.88 1201 ILE A C 1
ATOM 9460 O O . ILE A 1 1201 ? -12.579 -6.139 -23.495 1.00 86.88 1201 ILE A O 1
ATOM 9464 N N . ILE A 1 1202 ? -14.202 -4.832 -22.608 1.00 92.31 1202 ILE A N 1
ATOM 9465 C CA . ILE A 1 1202 ? -14.866 -5.818 -21.750 1.00 92.31 1202 ILE A CA 1
ATOM 9466 C C . ILE A 1 1202 ? -16.224 -6.125 -22.392 1.00 92.31 1202 ILE A C 1
ATOM 9468 O O . ILE A 1 1202 ? -16.952 -5.186 -22.717 1.00 92.31 1202 ILE A O 1
ATOM 9472 N N . GLY A 1 1203 ? -16.547 -7.402 -22.591 1.00 91.44 1203 GLY A N 1
ATOM 9473 C CA . GLY A 1 1203 ? -17.828 -7.852 -23.142 1.00 91.44 1203 GLY A CA 1
ATOM 9474 C C . GLY A 1 1203 ? -18.892 -8.046 -22.060 1.00 91.44 1203 GLY A C 1
ATOM 9475 O O . GLY A 1 1203 ? -19.093 -7.146 -21.237 1.00 91.44 1203 GLY A O 1
ATOM 9476 N N . PHE A 1 1204 ? -19.573 -9.198 -22.069 1.00 89.12 1204 PHE A N 1
ATOM 9477 C CA . PHE A 1 1204 ? -20.535 -9.599 -21.030 1.00 89.12 1204 PHE A CA 1
ATOM 9478 C C . PHE A 1 1204 ? -19.870 -9.797 -19.658 1.00 89.12 1204 PHE A C 1
ATOM 9480 O O . PHE A 1 1204 ? -18.660 -10.036 -19.570 1.00 89.12 1204 PHE A O 1
ATOM 9487 N N . VAL A 1 1205 ? -20.656 -9.619 -18.589 1.00 93.19 1205 VAL A N 1
ATOM 9488 C CA . VAL A 1 1205 ? -20.190 -9.566 -17.194 1.00 93.19 1205 VAL A CA 1
ATOM 9489 C C . VAL A 1 1205 ? -21.221 -10.239 -16.294 1.00 93.19 1205 VAL A C 1
ATOM 9491 O O . VAL A 1 1205 ? -22.154 -9.585 -15.829 1.00 93.19 1205 VAL A O 1
ATOM 9494 N N . GLU A 1 1206 ? -20.994 -11.506 -15.982 1.00 93.31 1206 GLU A N 1
ATOM 9495 C CA . GLU A 1 1206 ? -21.917 -12.291 -15.175 1.00 93.31 1206 GLU A CA 1
ATOM 9496 C C . GLU A 1 1206 ? -21.599 -12.202 -13.680 1.00 93.31 1206 GLU A C 1
ATOM 9498 O O . GLU A 1 1206 ? -20.437 -12.376 -13.282 1.00 93.31 1206 GLU A O 1
ATOM 9503 N N . PRO A 1 1207 ? -22.595 -11.910 -12.823 1.00 95.88 1207 PRO A N 1
ATOM 9504 C CA . PRO A 1 1207 ? -22.453 -11.940 -11.379 1.00 95.88 1207 PRO A CA 1
ATOM 9505 C C . PRO A 1 1207 ? -22.976 -13.254 -10.775 1.00 95.88 1207 PRO A C 1
ATOM 9507 O O . PRO A 1 1207 ? -24.047 -13.727 -11.124 1.00 95.88 1207 PRO A O 1
ATOM 9510 N N . ALA A 1 1208 ? -22.298 -13.791 -9.755 1.00 95.75 1208 ALA A N 1
ATOM 9511 C CA . ALA A 1 1208 ? -22.846 -14.870 -8.923 1.00 95.75 1208 ALA A CA 1
ATOM 9512 C C . ALA A 1 1208 ? -22.655 -14.603 -7.428 1.00 95.75 1208 ALA A C 1
ATOM 9514 O O . ALA A 1 1208 ? -21.543 -14.358 -6.949 1.00 95.75 1208 ALA A O 1
ATOM 9515 N N . GLY A 1 1209 ? -23.757 -14.653 -6.679 1.00 93.81 1209 GLY A N 1
ATOM 9516 C CA . GLY A 1 1209 ? -23.800 -14.339 -5.253 1.00 93.81 1209 GLY A CA 1
ATOM 9517 C C . GLY A 1 1209 ? -23.153 -15.413 -4.376 1.00 93.81 1209 GLY A C 1
ATOM 9518 O O . GLY A 1 1209 ? -23.287 -16.610 -4.616 1.00 93.81 1209 GLY A O 1
ATOM 9519 N N . ALA A 1 1210 ? -22.459 -14.980 -3.325 1.00 91.81 1210 ALA A N 1
ATOM 9520 C CA . ALA A 1 1210 ? -21.757 -15.848 -2.386 1.00 91.81 1210 ALA A CA 1
ATOM 9521 C C . ALA A 1 1210 ? -22.067 -15.459 -0.922 1.00 91.81 1210 ALA A C 1
ATOM 9523 O O . ALA A 1 1210 ? -23.152 -14.978 -0.588 1.00 91.81 1210 ALA A O 1
ATOM 9524 N N . GLU A 1 1211 ? -21.130 -15.698 -0.005 1.00 89.06 1211 GLU A N 1
ATOM 9525 C CA . GLU A 1 1211 ? -21.281 -15.397 1.421 1.00 89.06 1211 GLU A CA 1
ATOM 9526 C C . GLU A 1 1211 ? -20.789 -13.975 1.740 1.00 89.06 1211 GLU A C 1
ATOM 9528 O O . GLU A 1 1211 ? -19.662 -13.776 2.192 1.00 89.06 1211 GLU A O 1
ATOM 9533 N N . GLY A 1 1212 ? -21.630 -12.972 1.462 1.00 87.50 1212 GLY A N 1
ATOM 9534 C CA . GLY A 1 1212 ? -21.316 -11.556 1.709 1.00 87.50 1212 GLY A CA 1
ATOM 9535 C C . GLY A 1 1212 ? -20.383 -10.928 0.671 1.00 87.50 1212 GLY A C 1
ATOM 9536 O O . GLY A 1 1212 ? -19.531 -10.109 1.018 1.00 87.50 1212 GLY A O 1
ATOM 9537 N N . PHE A 1 1213 ? -20.475 -11.386 -0.577 1.00 93.31 1213 PHE A N 1
ATOM 9538 C CA . PHE A 1 1213 ? -19.810 -10.866 -1.773 1.00 93.31 1213 PHE A CA 1
ATOM 9539 C C . PHE A 1 1213 ? -20.434 -11.527 -3.015 1.00 93.31 1213 PHE A C 1
ATOM 9541 O O . PHE A 1 1213 ? -21.189 -12.491 -2.878 1.00 93.31 1213 PHE A O 1
ATOM 9548 N N . ALA A 1 1214 ? -20.055 -11.085 -4.214 1.00 95.50 1214 ALA A N 1
ATOM 9549 C CA . ALA A 1 1214 ? -20.278 -11.821 -5.458 1.00 95.50 1214 ALA A CA 1
ATOM 9550 C C . ALA A 1 1214 ? -18.946 -12.196 -6.127 1.00 95.50 1214 ALA A C 1
ATOM 9552 O O . ALA A 1 1214 ? -17.919 -11.549 -5.908 1.00 95.50 1214 ALA A O 1
ATOM 9553 N N . TYR A 1 1215 ? -18.945 -13.233 -6.957 1.00 95.88 1215 TYR A N 1
ATOM 9554 C CA . TYR A 1 1215 ? -17.967 -13.353 -8.035 1.00 95.88 1215 TYR A CA 1
ATOM 9555 C C . TYR A 1 1215 ? -18.488 -12.606 -9.261 1.00 95.88 1215 TYR A C 1
ATOM 9557 O O . TYR A 1 1215 ? -19.695 -12.569 -9.479 1.00 95.88 1215 TYR A O 1
ATOM 9565 N N . LEU A 1 1216 ? -17.580 -12.037 -10.051 1.00 95.62 1216 LEU A N 1
ATOM 9566 C CA . LEU A 1 1216 ? -17.858 -11.621 -11.422 1.00 95.62 1216 LEU A CA 1
ATOM 9567 C C . LEU A 1 1216 ? -16.989 -12.449 -12.372 1.00 95.62 1216 LEU A C 1
ATOM 9569 O O . LEU A 1 1216 ? -15.778 -12.552 -12.134 1.00 95.62 1216 LEU A O 1
ATOM 9573 N N . ALA A 1 1217 ? -17.576 -12.976 -13.444 1.00 95.19 1217 ALA A N 1
ATOM 9574 C CA . ALA A 1 1217 ? -16.856 -13.448 -14.625 1.00 95.19 1217 ALA A CA 1
ATOM 9575 C C . ALA A 1 1217 ? -17.109 -12.486 -15.790 1.00 95.19 1217 ALA A C 1
ATOM 9577 O O . ALA A 1 1217 ? -18.223 -12.009 -15.958 1.00 95.19 1217 ALA A O 1
ATOM 9578 N N . TRP A 1 1218 ? -16.094 -12.184 -16.596 1.00 94.25 1218 TRP A N 1
ATOM 9579 C CA . TRP A 1 1218 ? -16.277 -11.381 -17.807 1.00 94.25 1218 TRP A CA 1
ATOM 9580 C C . TRP A 1 1218 ? -15.239 -11.699 -18.874 1.00 94.25 1218 TRP A C 1
ATOM 9582 O O . TRP A 1 1218 ? -14.160 -12.207 -18.578 1.00 94.25 1218 TRP A O 1
ATOM 9592 N N . GLU A 1 1219 ? -15.558 -11.375 -20.118 1.00 92.50 1219 GLU A N 1
ATOM 9593 C CA . GLU A 1 1219 ? -14.708 -11.571 -21.297 1.00 92.50 1219 GLU A CA 1
ATOM 9594 C C . GLU A 1 1219 ? -13.944 -10.280 -21.662 1.00 92.50 1219 GLU A C 1
ATOM 9596 O O . GLU A 1 1219 ? -14.510 -9.187 -21.662 1.00 92.50 1219 GLU A O 1
ATOM 9601 N N . GLU A 1 1220 ? -12.649 -10.389 -21.978 1.00 92.75 1220 GLU A N 1
ATOM 9602 C CA . GLU A 1 1220 ? -11.780 -9.275 -22.391 1.00 92.75 1220 GLU A CA 1
ATOM 9603 C C . GLU A 1 1220 ? -11.133 -9.518 -23.767 1.00 92.75 1220 GLU A C 1
ATOM 9605 O O . GLU A 1 1220 ? -10.572 -10.586 -24.042 1.00 92.75 1220 GLU A O 1
ATOM 9610 N N . GLY A 1 1221 ? -11.142 -8.498 -24.628 1.00 87.50 1221 GLY A N 1
ATOM 9611 C CA . GLY A 1 1221 ? -10.712 -8.580 -26.031 1.00 87.50 1221 GLY A CA 1
ATOM 9612 C C . GLY A 1 1221 ? -10.436 -7.214 -26.663 1.00 87.50 1221 GLY A C 1
ATOM 9613 O O . GLY A 1 1221 ? -10.530 -6.166 -26.020 1.00 87.50 1221 GLY A O 1
ATOM 9614 N N . THR A 1 1222 ? -10.051 -7.234 -27.935 1.00 83.81 1222 THR A N 1
ATOM 9615 C CA . THR A 1 1222 ? -9.766 -6.050 -28.755 1.00 83.81 1222 THR A CA 1
ATOM 9616 C C . THR A 1 1222 ? -10.976 -5.601 -29.573 1.00 83.81 1222 THR A C 1
ATOM 9618 O O . THR A 1 1222 ? -11.149 -4.398 -29.775 1.00 83.81 1222 THR A O 1
ATOM 9621 N N . GLN A 1 1223 ? -11.841 -6.538 -29.973 1.00 85.06 1223 GLN A N 1
ATOM 9622 C CA . GLN A 1 1223 ? -13.124 -6.302 -30.639 1.00 85.06 1223 GLN A CA 1
ATOM 9623 C C . GLN A 1 1223 ? -14.233 -7.171 -30.021 1.00 85.06 1223 GLN A C 1
ATOM 9625 O O . GLN A 1 1223 ? -13.986 -8.258 -29.494 1.00 85.06 1223 GLN A O 1
ATOM 9630 N N . GLY A 1 1224 ? -15.467 -6.676 -30.104 1.00 82.44 1224 GLY A N 1
ATOM 9631 C CA . GLY A 1 1224 ? -16.678 -7.359 -29.658 1.00 82.44 1224 GLY A CA 1
ATOM 9632 C C . GLY A 1 1224 ? -17.907 -6.467 -29.793 1.00 82.44 1224 GLY A C 1
ATOM 9633 O O . GLY A 1 1224 ? -17.782 -5.251 -29.954 1.00 82.44 1224 GLY A O 1
ATOM 9634 N N . ASP A 1 1225 ? -19.090 -7.074 -29.761 1.00 84.06 1225 ASP A N 1
ATOM 9635 C CA . ASP A 1 1225 ? -20.366 -6.420 -30.051 1.00 84.06 1225 ASP A CA 1
ATOM 9636 C C . ASP A 1 1225 ? -21.517 -7.042 -29.222 1.00 84.06 1225 ASP A C 1
ATOM 9638 O O . ASP A 1 1225 ? -21.605 -8.271 -29.157 1.00 84.06 1225 ASP A O 1
ATOM 9642 N N . PRO A 1 1226 ? -22.433 -6.248 -28.621 1.00 77.50 1226 PRO A N 1
ATOM 9643 C CA . PRO A 1 1226 ? -23.517 -6.766 -27.771 1.00 77.50 1226 PRO A CA 1
ATOM 9644 C C . PRO A 1 1226 ? -24.492 -7.755 -28.434 1.00 77.50 1226 PRO A C 1
ATOM 9646 O O . PRO A 1 1226 ? -25.244 -8.421 -27.727 1.00 77.50 1226 PRO A O 1
ATOM 9649 N N . ASP A 1 1227 ? -24.526 -7.853 -29.767 1.00 71.69 1227 ASP A N 1
ATOM 9650 C CA . ASP A 1 1227 ? -25.336 -8.847 -30.484 1.00 71.69 1227 ASP A CA 1
ATOM 9651 C C . ASP A 1 1227 ? -24.574 -10.143 -30.813 1.00 71.69 1227 ASP A C 1
ATOM 9653 O O . ASP A 1 1227 ? -25.183 -11.103 -31.290 1.00 71.69 1227 ASP A O 1
ATOM 9657 N N . LYS A 1 1228 ? -23.248 -10.172 -30.617 1.00 76.31 1228 LYS A N 1
ATOM 9658 C CA . LYS A 1 1228 ? -22.357 -11.228 -31.139 1.00 76.31 1228 LYS A CA 1
ATOM 9659 C C . LYS A 1 1228 ? -21.318 -11.742 -30.142 1.00 76.31 1228 LYS A C 1
ATOM 9661 O O . LYS A 1 1228 ? -20.642 -12.716 -30.457 1.00 76.31 1228 LYS A O 1
ATOM 9666 N N . GLY A 1 1229 ? -21.191 -11.110 -28.977 1.00 79.19 1229 GLY A N 1
ATOM 9667 C CA . GLY A 1 1229 ? -20.129 -11.403 -28.017 1.00 79.19 1229 GLY A CA 1
ATOM 9668 C C . GLY A 1 1229 ? -18.784 -10.810 -28.437 1.00 79.19 1229 GLY A C 1
ATOM 9669 O O . GLY A 1 1229 ? -18.699 -9.931 -29.304 1.00 79.19 1229 GLY A O 1
ATOM 9670 N N . MET A 1 1230 ? -17.723 -11.281 -27.789 1.00 88.00 1230 MET A N 1
ATOM 9671 C CA . MET A 1 1230 ? -16.346 -10.900 -28.099 1.00 88.00 1230 MET A CA 1
ATOM 9672 C C . MET A 1 1230 ? -15.744 -11.745 -29.240 1.00 88.00 1230 MET A C 1
ATOM 9674 O O . MET A 1 1230 ? -16.316 -12.731 -29.698 1.00 88.00 1230 MET A O 1
ATOM 9678 N N . GLU A 1 1231 ? -14.580 -11.331 -29.735 1.00 84.94 1231 GLU A N 1
ATOM 9679 C CA . GLU A 1 1231 ? -13.829 -12.043 -30.778 1.00 84.94 1231 GLU A CA 1
ATOM 9680 C C . GLU A 1 1231 ? -13.280 -13.423 -30.349 1.00 84.94 1231 GLU A C 1
ATOM 9682 O O . GLU A 1 1231 ? -13.070 -13.705 -29.167 1.00 84.94 1231 GLU A O 1
ATOM 9687 N N . GLU A 1 1232 ? -12.971 -14.287 -31.324 1.00 76.06 1232 GLU A N 1
ATOM 9688 C CA . GLU A 1 1232 ? -12.275 -15.550 -31.053 1.00 76.06 1232 GLU A CA 1
ATOM 9689 C C . GLU A 1 1232 ? -10.884 -15.278 -30.447 1.00 76.06 1232 GLU A C 1
ATOM 9691 O O . GLU A 1 1232 ? -10.084 -14.525 -31.000 1.00 76.06 1232 GLU A O 1
ATOM 9696 N N . GLY A 1 1233 ? -10.592 -15.894 -29.297 1.00 74.38 1233 GLY A N 1
ATOM 9697 C CA . GLY A 1 1233 ? -9.394 -15.590 -28.505 1.00 74.38 1233 GLY A CA 1
ATOM 9698 C C . GLY A 1 1233 ? -9.601 -14.507 -27.437 1.00 74.38 1233 GLY A C 1
ATOM 9699 O O . GLY A 1 1233 ? -8.628 -14.082 -26.801 1.00 74.38 1233 GLY A O 1
ATOM 9700 N N . ALA A 1 1234 ? -10.846 -14.077 -27.194 1.00 87.88 1234 ALA A N 1
ATOM 9701 C CA . ALA A 1 1234 ? -11.243 -13.397 -25.963 1.00 87.88 1234 ALA A CA 1
ATOM 9702 C C . ALA A 1 1234 ? -10.825 -14.195 -24.710 1.00 87.88 1234 ALA A C 1
ATOM 9704 O O . ALA A 1 1234 ? -10.732 -15.426 -24.722 1.00 87.88 1234 ALA A O 1
ATOM 9705 N N . VAL A 1 1235 ? -10.512 -13.474 -23.634 1.00 91.56 1235 VAL A N 1
ATOM 9706 C CA . VAL A 1 1235 ? -9.962 -14.032 -22.394 1.00 91.56 1235 VAL A CA 1
ATOM 9707 C C . VAL A 1 1235 ? -10.920 -13.755 -21.250 1.00 91.56 1235 VAL A C 1
ATOM 9709 O O . VAL A 1 1235 ? -11.242 -12.605 -20.967 1.00 91.56 1235 VAL A O 1
ATOM 9712 N N . ILE A 1 1236 ? -11.343 -14.811 -20.566 1.00 93.81 1236 ILE A N 1
ATOM 9713 C CA . ILE A 1 1236 ? -12.274 -14.731 -19.447 1.00 93.81 1236 ILE A CA 1
ATOM 9714 C C . ILE A 1 1236 ? -11.501 -14.449 -18.165 1.00 93.81 1236 ILE A C 1
ATOM 9716 O O . ILE A 1 1236 ? -10.580 -15.182 -17.787 1.00 93.81 1236 ILE A O 1
ATOM 9720 N N . VAL A 1 1237 ? -11.902 -13.399 -17.466 1.00 93.62 1237 VAL A N 1
ATOM 9721 C CA . VAL A 1 1237 ? -11.391 -12.976 -16.167 1.00 93.62 1237 VAL A CA 1
ATOM 9722 C C . VAL A 1 1237 ? -12.439 -13.294 -15.110 1.00 93.62 1237 VAL A C 1
ATOM 9724 O O . VAL A 1 1237 ? -13.624 -13.069 -15.316 1.00 93.62 1237 VAL A O 1
ATOM 9727 N N . VAL A 1 1238 ? -11.993 -13.793 -13.957 1.00 93.94 1238 VAL A N 1
ATOM 9728 C CA . VAL A 1 1238 ? -12.835 -13.945 -12.766 1.00 93.94 1238 VAL A CA 1
ATOM 9729 C C . VAL A 1 1238 ? -12.230 -13.133 -11.627 1.00 93.94 1238 VAL A C 1
ATOM 9731 O O . VAL A 1 1238 ? -11.038 -13.267 -11.323 1.00 93.94 1238 VAL A O 1
ATOM 9734 N N . ARG A 1 1239 ? -13.051 -12.318 -10.959 1.00 91.81 1239 ARG A N 1
ATOM 9735 C CA . ARG A 1 1239 ? -12.700 -11.635 -9.702 1.00 91.81 1239 ARG A CA 1
ATOM 9736 C C . ARG A 1 1239 ? -13.791 -11.833 -8.652 1.00 91.81 1239 ARG A C 1
ATOM 9738 O O . ARG A 1 1239 ? -14.917 -12.213 -8.951 1.00 91.81 1239 ARG A O 1
ATOM 9745 N N . ARG A 1 1240 ? -13.429 -11.568 -7.400 1.00 91.75 1240 ARG A N 1
ATOM 9746 C CA . ARG A 1 1240 ? -14.373 -11.344 -6.302 1.00 91.75 1240 ARG A CA 1
ATOM 9747 C C . ARG A 1 1240 ? -14.731 -9.856 -6.287 1.00 91.75 1240 ARG A C 1
ATOM 9749 O O . ARG A 1 1240 ? -13.834 -9.041 -6.467 1.00 91.75 1240 ARG A O 1
ATOM 9756 N N . LEU A 1 1241 ? -16.001 -9.543 -6.052 1.00 91.44 1241 LEU A N 1
ATOM 9757 C CA . LEU A 1 1241 ? -16.537 -8.199 -5.867 1.00 91.44 1241 LEU A CA 1
ATOM 9758 C C . LEU A 1 1241 ? -17.244 -8.117 -4.507 1.00 91.44 1241 LEU A C 1
ATOM 9760 O O . LEU A 1 1241 ? -18.238 -8.798 -4.247 1.00 91.44 1241 LEU A O 1
ATOM 9764 N N . SER A 1 1242 ? -16.723 -7.278 -3.625 1.00 85.69 1242 SER A N 1
ATOM 9765 C CA . SER A 1 1242 ? -17.214 -7.095 -2.258 1.00 85.69 1242 SER A CA 1
ATOM 9766 C C . SER A 1 1242 ? -18.464 -6.194 -2.223 1.00 85.69 1242 SER A C 1
ATOM 9768 O O . SER A 1 1242 ? -18.692 -5.433 -3.163 1.00 85.69 1242 SER A O 1
ATOM 9770 N N . PRO A 1 1243 ? -19.298 -6.210 -1.161 1.00 81.06 1243 PRO A N 1
ATOM 9771 C CA . PRO A 1 1243 ? -20.523 -5.396 -1.091 1.00 81.06 1243 PRO A CA 1
ATOM 9772 C C . PRO A 1 1243 ? -20.308 -3.873 -0.999 1.00 81.06 1243 PRO A C 1
ATOM 9774 O O . PRO A 1 1243 ? -21.272 -3.117 -1.012 1.00 81.06 1243 PRO A O 1
ATOM 9777 N N . ASP A 1 1244 ? -19.072 -3.396 -0.842 1.00 80.38 1244 ASP A N 1
ATOM 9778 C CA . ASP A 1 1244 ? -18.672 -1.984 -1.001 1.00 80.38 1244 ASP A CA 1
ATOM 9779 C C . ASP A 1 1244 ? -18.109 -1.675 -2.407 1.00 80.38 1244 ASP A C 1
ATOM 9781 O O . ASP A 1 1244 ? -17.802 -0.522 -2.728 1.00 80.38 1244 ASP A O 1
ATOM 9785 N N . GLY A 1 1245 ? -18.018 -2.702 -3.253 1.00 71.62 1245 GLY A N 1
ATOM 9786 C CA . GLY A 1 1245 ? -17.501 -2.702 -4.613 1.00 71.62 1245 GLY A CA 1
ATOM 9787 C C . GLY A 1 1245 ? -15.978 -2.662 -4.727 1.00 71.62 1245 GLY A C 1
ATOM 9788 O O . GLY A 1 1245 ? -15.492 -2.027 -5.666 1.00 71.62 1245 GLY A O 1
ATOM 9789 N N . THR A 1 1246 ? -15.274 -3.296 -3.780 1.00 68.94 1246 THR A N 1
ATOM 9790 C CA . THR A 1 1246 ? -13.829 -3.608 -3.821 1.00 68.94 1246 THR A CA 1
ATOM 9791 C C . THR A 1 1246 ? -13.523 -5.035 -4.273 1.00 68.94 1246 THR A C 1
ATOM 9793 O O . THR A 1 1246 ? -14.324 -5.947 -3.951 1.00 68.94 1246 THR A O 1
#

Sequence (1246 aa):
MLTRCTILVVLIQAAGLSGWCSPAARASSRDHGLYFPPAGQKMENQARRTAEQVGLAPGVAPKIEAYIQEHPYTARKVTSRWALWRHGYLVQVQGDFHQTVDVASLRKTWHAMIVGAAIQQGRIPSHRQKLSTWVPELKGRDAETTWWHVMTQSAGFDYPYGNHPDYPPGQMWTYSDLNLIHLCHGLARVYGKKDYRDRYAEVAKAAYFDAIGLEGWSTRIVTDSSSGMQDGVRFVLSLEHMGRLGLLALAGGTWNGVELVPQWFVEELESKQTRGMKANYNGPNDGKIDLSPQEFPESPYGFLTWVNTDRDLFPGADAAWACGRGAGGSVVLWNRNNGIVFAGVGIRVGAGQESIPRVIESAITGPNPVSSWRGRPALASRGHPGLAFRDAGVPPSKRGQDARDTQGQDALATAGGSFQKVGRWGLFETEVRNEKSYTNPYQDVTLGVFYTKPDGGTVRFWGFYDGADGWRVRFMPDQVGTWRYEAAFSDGSPGAAGTFECVPSDLPGMLSVHEENPIWLGFKGGAAPVIRSLHVGDRFFADGPNTMTGEVWSEQQRTAFLDWAQGQGYNMLSIASHYLNRDTKGRGRGWNTPDLWDAREQRPNPREYQRMERILNDLAARRIMVYPFAGFFGRDSDFPRDEKKQELYLRYTLARLGAYWNVLLLVSGPEPLLNKAKPVLAEDQIHRLGRRIQELDVFGHLLSVHNPTGDDHFRDADWTTHGVLQGPKTLDRKRLSAGLLKNHHAAKPLYAQETLWPGNQYHPKYSPDDIRKNAYVMILSGSTINFADMDGDSSSGFSGTMDLGRKVQERHDIIKAVWDFFKTVPFARMKPRPDLVDNGYCLAEPGRQYLVYLESPGAVTVRVPRGNYDAKWINARNTKDVRDGGLVKTAGPLTTPQDGDDWLLWVIGRGDATEVAVSPGTAEGVFPDLQVDRRGDLHLVYGRQDRVYYRKYSVAKKQWSPEQFTGIADVAWLARSEPDIVIDSRGRPHVFAGSEYARLEGREWVRMRIANTLRDTELAVGPDDTLYLVHRGGNSGGYLGLRKLEAGAWVPLTDPDKPLLGQNDHVYPDLAVSPVDGSLHIAYRHGNPKKTAYRQSTDGGRTWPVQEGITDAEPEAAHIVVDHAGHVYVTNGGGQFFRRTPDGWVPEGRVVESPARGQPELAVDRPGNVYCACWGGRYNIRRDGRWLGPRQLTSATGRPIIGFVEPAGAEGFAYLAWEEGTQGDPDKGMEEGAVIVVRRLSPDGT

pLDDT: mean 85.78, std 17.88, range [22.0, 98.69]